Protein 5T88 (pdb70)

Secondary structure (DSSP, 8-state):
---TTGGGGSTT-HHHHHHHHHHHHHHHHHHHHHHHHHHHHHHHHHSS-EEEEEEEETTEEEEEEEETTEEEEEETTS-EEEEHHHHHHHHTS-EEEEEEEE-TTSSEEEEEEEETT-SS-EEEEEETTT--EEEEESS--EEEEEETTEEEEEEEESSSPPTT-PPSSEEEEEEEETTEEEEEE-TTPPTTEEEEEEE-TTS-EEEEEEEETTTEEEEEEEETT-GGG-EEEEEESS--EEEEEETTEEEEEE--TTSS-EEEEEETTEEEEEE---SS-EEEEEEETTEEEEEEEETTEEEEEEEETT--EEEEE--SS--EEEEEEE-SS-EEEEEEETTEEEEEEEESSSEEEEEEE---S--EEEEEEEE-TTS-EEEEEEEE-S---SEEEEE----TT--------GGGHHHHHTTEEEEEE--TTSSTT-HHHHHTTSGGGHHHHHHHHHHHHHHHHHTT-EEEEEEETHHHHHHHHHHHH-GGG-SEEEEES----TTTGGGSTTGGGGHHHH--TTSHHHHHHHHHH-GGG---TTS----EEEEEETT-SSS-THHHHHHHHHHHHTT--EEEEEE-S-S-SSS-HHHHHHHHHHHHHHHHHHT-/---TTGGGG-TT-HHHHHHHHHHHHHHHHHHHHHHHHHHHHHHHHHSS-EEEEEEEETTEEEEEEEETTEEEEEETTS-EEEEHHHHHHHHTS-EEEEEEEE-TTSSEEEEEEEETT-SS-EEEEEETTT--EEEEESS--EEEEE-SSEEEEEEEESSSPPTTSPPSSEEEEEEEETTEEEEEE-TTPPTTEEEEEEE-TTS-EEEEEEEETTTEEEEEEEETT-GGG-EEEEEESS--EEEEEETTEEEEEE-GGG-S-EEEEEETTEEEEEE---SS-EEEEEEETTEEEEEEEETTEEEEEEEETT--EEEEE--SS--EEEEEEE-SS-EEEEEEETTEEEEEEEESSSEEEEEEE---S--EEEEEEEE-TTS-EEEEEEEE-S---SEEEEE----TT--------TTHHHHHHTTEEEEEE--BTBSTT-HHHHHTTSGGGHHHHHHHHHHHHHHHHHTT-EEEEEEETHHHHHHHHHHHH-GGG-SEEEEES----TTTGGGSTTGGGGHHHH--TTSHHHHHHHHHH-GGG---TTS----EEEEEETT-SSS-THHHHHHHHHHHTTT--EEEEEE---S-GGG-HHHHHHHHHHHHHHHHHHT-

Foldseek 3Di:
DDDPLPVCLVCPPVVNVVVQVVQQVVLCVVQVVVLVVCLVLLLVLLFDWFWDFWEQAPVAIWTWIGHRQKIFIAGDVGDTLDIQVVVCVVVVFHKFWDDKYAANHQFKIKTKMDGRQDPFIKIFIAGRPVSDGPDIDTGDWAQWYDDDQWTKTKDADAPDADPLGEDDRAMWMWIAGPVGIDTLDDRPPHYQKDKHWDAALVRQKIWMWIAGQAFKIWIWMDGPVCSVGIGIQDIGGGHWAWAHQDPQKTWIWDLPDPFQIFIWIDHPNDIGTQGDHDQFHFDDWYDEAQKIWTWTQDLQFTKIWIGGVSNHTDDIGDDPAGWHKAWRYDHRFKTWIWIAAAFWSTWIWIGGPHIDTDDTDGHDAPKDKDKDWFAFPVRDTKIKIKIAHPAAPQAEEEEEQAADQAFDHGHYDSLCVVVRVVRYMYMYIGFALYCRGGPVSNVCCFQLNVVRRLRRVLRVLQVSVVVPHAYEYEYAASRLLSQLLNQLVCLVSHQEYERHLYAAALLCQCVRQNSVSCCRRHHHNVDVVRVVSCLVRRSLNRRDLVDAHHAYEYEYEPPDRHRRCSNSVSNVVVCVVSVHNYGYHYHYRHHDDSSRPSSVSSVSSSVSSRSVVRSD/DDDPQPVLLPVPPVVNVVVQVVQQVVLCVVQVVVLVVCLVLLLVLLAPWFWDFWAAAPVAIWTWTRHRQWIFIAGDVGDTQDIQVVVCVVVVFFKFWDDKYAANHRQKIKTWMDGQQDPFIKIFIAGSPPRDGPDIDTRDWAQWADDDFWTKTKDADAPDADPLGEDDRDMWMWIQGPVGMDTLDDRPPHYQKDKHWDAAQVRQKIWMWIAGFQFKIWIWMDGNPCSVGIGTQDIARGHKDWAHQDPQWTWIWDCGPLALIFIWIGHPNDIDTQGDGDQHHFDDWYDEAQWIWTWGQDLQFTKIWIAGSSNHTDDIHDDPAGWHKDWNYDHRAWTWMWIAAAFWSIWIWIPGPHIDTDDTDGHDAAKDKDKDWFAFPVGDTKIKIKMAGPAAPQAEEEEEQAADQAFDHGHYDSLCVVVRVVRYMYMYIGFQRHQGGTVVSNVCCFQLNVVSRLRRRLRVLQVSVVVPHAYEYEYAESGLLSQLLNQLVCLVSHLEYERHLYDAALLCLCVAQNSVSCCRGHHDNVDPVSVVRCLVRRSLNRRDLVDAHHQYEYEYESPDRNRSCSNSVSSQVVCVVSPHNYGYHYHDDGHDVSRRSSSVSSVSSSVSSRSVVSSD

CATH classification: 3.40.50.1820

B-factor: mean 34.3, std 12.74, range [10.72, 105.4]

Sequence (1232 aa):
MEDPYIWMENLEDERVLKIIEEENKRFREFIGELSDKLFPEVWEQFSQPTIGMARITKKGIIASYSEKDRVVIKWFNGDVIVDSKELEREVGDEVLLQGFTTDEEGEKLAYSFSIGGADEGITRIIDLKTGEVIEEIKPSIWNITFLKDGYYFTRFYRKEKTPDGVNPPAARMFWKDREGERMVFGEGLTSGYFMSIRKSSDGKFAIVTLTYGWNQGEVYIGPIDNPQEWKKVYSASVPVEAIDVVNGKLYILTKEGKGLGKIIAIKNGKIDEVIPEGEFPLEWAVIVRDKILAGRLVHASYKLEVYTLNGEKIKEITFDVPGSLYPLDKDEERVLLRYTSFTIPYRLYEFKDDLRLIEERKVEGEFRVEEDFATSKDGTKVHYFIVKGERDEKRAWVFGYGGFNIALTPMFFPQVIPFLKRGGTFIMANLRGGSEYGEEWHRAGMRENKQNVFDDFIAVLEKLKKEGYKVAAWGRSNGGLLVSATLTQRPDVMDSALIGYPVIDMLRFHKLYIGSVWIPEYGNPEDPKDREFLLKYSPYHNVDPKKKYPPTLIYTGLHDDRVHPAHALKFFMKLKEIGAPVYLRVETKSGHMGASPETRARELTDLLAFVLKTLSMEDPYIWMENLEDERVLKIIEEENKRFREFIGELSDKLFPEVWEQFSQPTIGMARITKKGIIASYSEKDRVVIKWFNGDVIVDSKELEREVGDEVLLQGFTTDEEGEKLAYSFSIGGADEGITRIIDLKTGEVIEEIKPSIWNITFLKDGYYFTRFYRKEKTPDGVNPPAARMFWKDREGERMVFGEGLTSGYFMSIRKSSDGKFAIVTLTYGWNQGEVYIGPIDNPQEWKKVYSASVPVEAIDVVNGKLYILTKEGKGLGKIIAIKNGKIDEVIPEGEFPLEWAVIVRDKILAGRLVHASYKLEVYTLNGEKIKEITFDVPGSLYPLDKDEERVLLRYTSFTIPYRLYEFKDDLRLIEERKVEGEFRVEEDFATSKDGTKVHYFIVKGERDEKRAWVFGYGGFNIALTPMFFPQVIPFLKRGGTFIMANLRGGSEYGEEWHRAGMRENKQNVFDDFIAVLEKLKKEGYKVAAWGRSNGGLLVSATLTQRPDVMDSALIGYPVIDMLRFHKLYIGSVWIPEYGNPEDPKDREFLLKYSPYHNVDPKKKYPPTLIYTGLHDDRVHPAHALKFFMKLKEIGAPVYLRVETKSGHMGASPETRARELTDLLAFVLKTLS

InterPro domains:
  IPR001375 Peptidase S9, prolyl oligopeptidase, catalytic domain [PF00326] (415-615)
  IPR002470 Peptidase S9A, prolyl oligopeptidase [PR00862] (395-413)
  IPR002470 Peptidase S9A, prolyl oligopeptidase [PR00862] (421-445)
  IPR002470 Peptidase S9A, prolyl oligopeptidase [PR00862] (449-468)
  IPR002470 Peptidase S9A, prolyl oligopeptidase [PR00862] (475-495)
  IPR002470 Peptidase S9A, prolyl oligopeptidase [PR00862] (530-545)
  IPR002470 Peptidase S9A, prolyl oligopeptidase [PR00862] (549-571)
  IPR004106 Peptidase S9, N-terminal domain superfamily [SSF50993] (2-360)
  IPR023302 Peptidase S9A, N-terminal domain [PF02897] (2-351)
  IPR029058 Alpha/Beta hydrolase fold [G3DSA:3.40.50.1820] (2-611)
  IPR029058 Alpha/Beta hydrolase fold [SSF53474] (368-615)
  IPR051167 Prolyl oligopeptidase and macrocyclase [PTHR42881] (2-615)

Nearest PDB structures (foldseek):
  5t88-assembly1_A  TM=1.002E+00  e=0.000E+00  Pyrococcus furiosus
  6can-assembly1_A  TM=9.946E-01  e=0.000E+00  Pyrococcus furiosus
  2bkl-assembly2_B  TM=8.912E-01  e=4.336E-53  Myxococcus xanthus
  1yr2-assembly1_A  TM=7.236E-01  e=1.584E-50  Novosphingobium capsulatum
  4hvt-assembly1_A  TM=8.498E-01  e=8.051E-44  Rickettsia typhi str. Wilmington

Structure (mmCIF, N/CA/C/O backbone):
data_5T88
#
_entry.id   5T88
#
_cell.length_a   55.535
_cell.length_b   176.757
_cell.length_c   57.901
_cell.angle_alpha   90.00
_cell.angle_beta   106.03
_cell.angle_gamma   90.00
#
_symmetry.space_group_name_H-M   'P 1 21 1'
#
loop_
_entity.id
_entity.type
_entity.pdbx_description
1 polymer 'Prolyl endopeptidase'
2 non-polymer 'CHLORIDE ION'
3 non-polymer 2-AMINO-2-HYDROXYMETHYL-PROPANE-1,3-DIOL
4 non-polymer PROLINE
5 water water
#
loop_
_atom_site.group_PDB
_atom_site.id
_atom_site.type_symbol
_atom_site.label_atom_id
_atom_site.label_alt_id
_atom_site.label_comp_id
_atom_site.label_asym_id
_atom_site.label_entity_id
_atom_site.label_seq_id
_atom_site.pdbx_PDB_ins_code
_atom_site.Cartn_x
_atom_site.Cartn_y
_atom_site.Cartn_z
_atom_site.occupancy
_atom_site.B_iso_or_equiv
_atom_site.auth_seq_id
_atom_site.auth_comp_id
_atom_site.auth_asym_id
_atom_site.auth_atom_id
_atom_site.pdbx_PDB_model_num
ATOM 1 N N . MET A 1 1 ? 169.018 11.838 120.102 1.00 47.97 1 MET A N 1
ATOM 2 C CA . MET A 1 1 ? 169.258 11.783 121.575 1.00 45.76 1 MET A CA 1
ATOM 3 C C . MET A 1 1 ? 170.569 11.124 121.881 1.00 45.25 1 MET A C 1
ATOM 4 O O . MET A 1 1 ? 170.760 9.952 121.571 1.00 52.67 1 MET A O 1
ATOM 20 N N . GLU A 1 2 ? 171.462 11.873 122.513 1.00 40.66 2 GLU A N 1
ATOM 21 C CA . GLU A 1 2 ? 172.793 11.377 122.759 1.00 37.93 2 GLU A CA 1
ATOM 22 C C . GLU A 1 2 ? 172.762 10.202 123.702 1.00 36.12 2 GLU A C 1
ATOM 23 O O . GLU A 1 2 ? 171.948 10.141 124.620 1.00 29.55 2 GLU A O 1
ATOM 35 N N . ASP A 1 3 ? 173.717 9.308 123.475 1.00 41.45 3 ASP A N 1
ATOM 36 C CA . ASP A 1 3 ? 173.846 8.050 124.190 1.00 28.58 3 ASP A CA 1
ATOM 37 C C . ASP A 1 3 ? 175.332 7.843 124.422 1.00 27.31 3 ASP A C 1
ATOM 38 O O . ASP A 1 3 ? 176.079 7.669 123.464 1.00 27.75 3 ASP A O 1
ATOM 47 N N . PRO A 1 4 ? 175.766 7.835 125.695 1.00 33.20 4 PRO A N 1
ATOM 48 C CA . PRO A 1 4 ? 177.199 7.790 125.967 1.00 36.37 4 PRO A CA 1
ATOM 49 C C . PRO A 1 4 ? 177.803 6.433 125.616 1.00 31.00 4 PRO A C 1
ATOM 50 O O . PRO A 1 4 ? 179.008 6.330 125.507 1.00 32.44 4 PRO A O 1
ATOM 61 N N . TYR A 1 5 ? 176.970 5.409 125.439 1.00 26.60 5 TYR A N 1
ATOM 62 C CA . TYR A 1 5 ? 177.487 4.070 125.183 1.00 25.58 5 TYR A CA 1
ATOM 63 C C . TYR A 1 5 ? 177.022 3.548 123.826 1.00 28.40 5 TYR A C 1
ATOM 64 O O . TYR A 1 5 ? 176.958 2.332 123.572 1.00 26.38 5 TYR A O 1
ATOM 82 N N . ILE A 1 6 ? 176.723 4.485 122.937 1.00 27.46 6 ILE A N 1
ATOM 83 C CA . ILE A 1 6 ? 176.254 4.113 121.617 1.00 32.31 6 ILE A CA 1
ATOM 84 C C . ILE A 1 6 ? 177.296 3.275 120.902 1.00 30.86 6 ILE A C 1
ATOM 85 O O . ILE A 1 6 ? 176.961 2.321 120.213 1.00 27.94 6 ILE A O 1
ATOM 101 N N . TRP A 1 7 ? 178.562 3.558 121.172 1.00 30.70 7 TRP A N 1
ATOM 102 C CA . TRP A 1 7 ? 179.653 2.835 120.532 1.00 29.92 7 TRP A CA 1
ATOM 103 C C . TRP A 1 7 ? 179.628 1.345 120.865 1.00 31.98 7 TRP A C 1
ATOM 104 O O . TRP A 1 7 ? 180.268 0.542 120.197 1.00 27.69 7 TRP A O 1
ATOM 125 N N . MET A 1 8 ? 178.900 0.965 121.906 1.00 27.05 8 MET A N 1
ATOM 126 C CA . MET A 1 8 ? 178.807 -0.437 122.266 1.00 25.35 8 MET A CA 1
ATOM 127 C C . MET A 1 8 ? 177.871 -1.207 121.333 1.00 19.72 8 MET A C 1
ATOM 128 O O . MET A 1 8 ? 177.833 -2.452 121.369 1.00 19.86 8 MET A O 1
ATOM 142 N N . GLU A 1 9 ? 177.113 -0.485 120.505 1.00 25.30 9 GLU A N 1
ATOM 143 C CA . GLU A 1 9 ? 176.237 -1.146 119.510 1.00 27.68 9 GLU A CA 1
ATOM 144 C C . GLU A 1 9 ? 177.060 -1.699 118.326 1.00 33.81 9 GLU A C 1
ATOM 145 O O . GLU A 1 9 ? 176.586 -2.521 117.531 1.00 24.55 9 GLU A O 1
ATOM 157 N N . ASN A 1 10 ? 178.294 -1.222 118.205 1.00 25.36 10 ASN A N 1
ATOM 158 C CA . ASN A 1 10 ? 179.266 -1.814 117.298 1.00 29.51 10 ASN A CA 1
ATOM 159 C C . ASN A 1 10 ? 180.089 -2.887 118.014 1.00 23.85 10 ASN A C 1
ATOM 160 O O . ASN A 1 10 ? 181.028 -2.582 118.760 1.00 25.73 10 ASN A O 1
ATOM 171 N N . LEU A 1 11 ? 179.755 -4.151 117.800 1.00 24.83 11 LEU A N 1
ATOM 172 C CA . LEU A 1 11 ? 180.377 -5.194 118.600 1.00 27.28 11 LEU A CA 1
ATOM 173 C C . LEU A 1 11 ? 181.835 -5.468 118.214 1.00 36.55 11 LEU A C 1
ATOM 174 O O . LEU A 1 11 ? 182.536 -6.219 118.903 1.00 31.46 11 LEU A O 1
ATOM 190 N N . GLU A 1 12 ? 182.286 -4.790 117.163 1.00 35.46 12 GLU A N 1
ATOM 191 C CA . GLU A 1 12 ? 183.658 -4.867 116.673 1.00 34.02 12 GLU A CA 1
ATOM 192 C C . GLU A 1 12 ? 184.531 -3.721 117.162 1.00 35.90 12 GLU A C 1
ATOM 193 O O . GLU A 1 12 ? 185.725 -3.658 116.864 1.00 34.34 12 GLU A O 1
ATOM 205 N N . ASP A 1 13 ? 183.933 -2.794 117.899 1.00 34.11 13 ASP A N 1
ATOM 206 C CA . ASP A 1 13 ? 184.709 -1.765 118.584 1.00 32.91 13 ASP A CA 1
ATOM 207 C C . ASP A 1 13 ? 185.687 -2.424 119.560 1.00 32.58 13 ASP A C 1
ATOM 208 O O . ASP A 1 13 ? 185.312 -3.329 120.319 1.00 30.00 13 ASP A O 1
ATOM 217 N N . GLU A 1 14 ? 186.956 -2.012 119.533 1.00 34.95 14 GLU A N 1
ATOM 218 C CA . GLU A 1 14 ? 187.953 -2.636 120.419 1.00 38.67 14 GLU A CA 1
ATOM 219 C C . GLU A 1 14 ? 187.668 -2.430 121.887 1.00 37.38 14 GLU A C 1
ATOM 220 O O . GLU A 1 14 ? 188.016 -3.289 122.710 1.00 36.51 14 GLU A O 1
ATOM 232 N N . ARG A 1 15 ? 187.018 -1.313 122.217 1.00 30.87 15 ARG A N 1
ATOM 233 C CA . ARG A 1 15 ? 186.573 -1.036 123.578 1.00 33.24 15 ARG A CA 1
ATOM 234 C C . ARG A 1 15 ? 185.585 -2.086 124.089 1.00 32.32 15 ARG A C 1
ATOM 235 O O . ARG A 1 15 ? 185.673 -2.511 125.230 1.00 29.22 15 ARG A O 1
ATOM 256 N N . VAL A 1 16 ? 184.648 -2.485 123.230 1.00 24.87 16 VAL A N 1
ATOM 257 C CA . VAL A 1 16 ? 183.639 -3.502 123.549 1.00 28.17 16 VAL A CA 1
ATOM 258 C C . VAL A 1 16 ? 184.316 -4.847 123.801 1.00 24.61 16 VAL A C 1
ATOM 259 O O . VAL A 1 16 ? 184.033 -5.521 124.786 1.00 25.49 16 VAL A O 1
ATOM 272 N N . LEU A 1 17 ? 185.222 -5.228 122.906 1.00 25.59 17 LEU A N 1
ATOM 273 C CA . LEU A 1 17 ? 185.906 -6.520 123.009 1.00 26.55 17 LEU A CA 1
ATOM 274 C C . LEU A 1 17 ? 186.777 -6.606 124.257 1.00 28.07 17 LEU A C 1
ATOM 275 O O . LEU A 1 17 ? 186.874 -7.664 124.910 1.00 28.07 17 LEU A O 1
ATOM 291 N N . LYS A 1 18 ? 187.366 -5.478 124.628 1.00 30.49 18 LYS A N 1
ATOM 292 C CA . LYS A 1 18 ? 188.198 -5.412 125.811 1.00 24.93 18 LYS A CA 1
ATOM 293 C C . LYS A 1 18 ? 187.356 -5.705 127.055 1.00 29.49 18 LYS A C 1
ATOM 294 O O . LYS A 1 18 ? 187.709 -6.556 127.868 1.00 31.50 18 LYS A O 1
ATOM 313 N N . ILE A 1 19 ? 186.205 -5.044 127.146 1.00 27.62 19 ILE A N 1
ATOM 314 C CA . ILE A 1 19 ? 185.246 -5.259 128.229 1.00 28.10 19 ILE A CA 1
ATOM 315 C C . ILE A 1 19 ? 184.744 -6.697 128.288 1.00 22.51 19 ILE A C 1
ATOM 316 O O . ILE A 1 19 ? 184.723 -7.300 129.352 1.00 27.99 19 ILE A O 1
ATOM 332 N N . ILE A 1 20 ? 184.342 -7.256 127.146 1.00 25.67 20 ILE A N 1
ATOM 333 C CA . ILE A 1 20 ? 183.856 -8.633 127.128 1.00 25.71 20 ILE A CA 1
ATOM 334 C C . ILE A 1 20 ? 184.930 -9.573 127.663 1.00 28.39 20 ILE A C 1
ATOM 335 O O . ILE A 1 20 ? 184.675 -10.420 128.532 1.00 23.53 20 ILE A O 1
ATOM 351 N N . GLU A 1 21 ? 186.146 -9.373 127.178 1.00 31.63 21 GLU A N 1
ATOM 352 C CA . GLU A 1 21 ? 187.292 -10.211 127.567 1.00 33.83 21 GLU A CA 1
ATOM 353 C C . GLU A 1 21 ? 187.586 -10.111 129.047 1.00 33.61 21 GLU A C 1
ATOM 354 O O . GLU A 1 21 ? 187.758 -11.137 129.731 1.00 28.76 21 GLU A O 1
ATOM 366 N N . GLU A 1 22 ? 187.614 -8.876 129.547 1.00 25.49 22 GLU A N 1
ATOM 367 C CA . GLU A 1 22 ? 187.882 -8.611 130.954 1.00 33.38 22 GLU A CA 1
ATOM 368 C C . GLU A 1 22 ? 186.838 -9.279 131.838 1.00 29.87 22 GLU A C 1
ATOM 369 O O . GLU A 1 22 ? 187.161 -9.990 132.802 1.00 24.66 22 GLU A O 1
ATOM 381 N N . GLU A 1 23 ? 185.569 -9.079 131.496 1.00 23.82 23 GLU A N 1
ATOM 382 C CA . GLU A 1 23 ? 184.501 -9.511 132.400 1.00 28.79 23 GLU A CA 1
ATOM 383 C C . GLU A 1 23 ? 184.2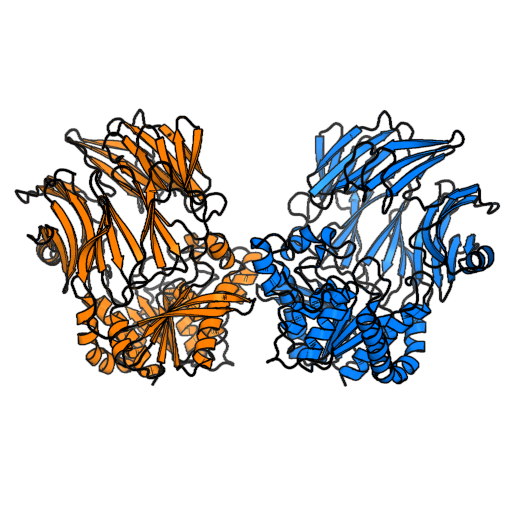52 -10.999 132.365 1.00 22.42 23 GLU A C 1
ATOM 384 O O . GLU A 1 23 ? 183.931 -11.585 133.419 1.00 25.39 23 GLU A O 1
ATOM 396 N N . ASN A 1 24 ? 184.399 -11.624 131.194 1.00 26.89 24 ASN A N 1
ATOM 397 C CA . ASN A 1 24 ? 184.320 -13.074 131.129 1.00 21.77 24 ASN A CA 1
ATOM 398 C C . ASN A 1 24 ? 185.365 -13.711 132.049 1.00 32.25 24 ASN A C 1
ATOM 399 O O . ASN A 1 24 ? 185.088 -14.720 132.713 1.00 21.93 24 ASN A O 1
ATOM 410 N N . LYS A 1 25 ? 186.566 -13.120 132.068 1.00 28.57 25 LYS A N 1
ATOM 411 C CA . LYS A 1 25 ? 187.636 -13.578 132.967 1.00 32.13 25 LYS A CA 1
ATOM 412 C C . LYS A 1 25 ? 187.254 -13.466 134.410 1.00 32.00 25 LYS A C 1
ATOM 413 O O . LYS A 1 25 ? 187.343 -14.436 135.168 1.00 29.68 25 LYS A O 1
ATOM 432 N N . ARG A 1 26 ? 186.791 -12.281 134.791 1.00 23.68 26 ARG A N 1
ATOM 433 C CA . ARG A 1 26 ? 186.404 -12.032 136.165 1.00 24.49 26 ARG A CA 1
ATOM 434 C C . ARG A 1 26 ? 185.276 -12.951 136.581 1.00 28.83 26 ARG A C 1
ATOM 435 O O . ARG A 1 26 ? 185.274 -13.487 137.693 1.00 32.02 26 ARG A O 1
ATOM 456 N N . PHE A 1 27 ? 184.336 -13.190 135.674 1.00 25.38 27 PHE A N 1
ATOM 457 C CA . PHE A 1 27 ? 183.226 -14.063 136.002 1.00 26.55 27 PHE A CA 1
ATOM 458 C C . PHE A 1 27 ? 183.724 -15.500 136.155 1.00 23.59 27 PHE A C 1
ATOM 459 O O . PHE A 1 27 ? 183.282 -16.216 137.040 1.00 33.50 27 PHE A O 1
ATOM 476 N N . ARG A 1 28 ? 184.621 -15.934 135.284 1.00 26.64 28 ARG A N 1
ATOM 477 C CA . ARG A 1 28 ? 185.133 -17.303 135.365 1.00 29.51 28 ARG A CA 1
ATOM 478 C C . ARG A 1 28 ? 185.920 -17.548 136.641 1.00 32.40 28 ARG A C 1
ATOM 479 O O . ARG A 1 28 ? 185.899 -18.638 137.184 1.00 33.71 28 ARG A O 1
ATOM 500 N N . GLU A 1 29 ? 186.667 -16.552 137.087 1.00 33.21 29 GLU A N 1
ATOM 501 C CA . GLU A 1 29 ? 187.430 -16.709 138.312 1.00 33.45 29 GLU A CA 1
ATOM 502 C C . GLU A 1 29 ? 186.454 -16.763 139.468 1.00 33.73 29 GLU A C 1
ATOM 503 O O . GLU A 1 29 ? 186.694 -17.439 140.461 1.00 34.19 29 GLU A O 1
ATOM 515 N N . PHE A 1 30 ? 185.334 -16.055 139.320 1.00 38.85 30 PHE A N 1
ATOM 516 C CA . PHE A 1 30 ? 184.308 -15.962 140.363 1.00 30.56 30 PHE A CA 1
ATOM 517 C C . PHE A 1 30 ? 183.480 -17.240 140.578 1.00 32.61 30 PHE A C 1
ATOM 518 O O . PHE A 1 30 ? 183.146 -17.558 141.730 1.00 25.99 30 PHE A O 1
ATOM 535 N N . ILE A 1 31 ? 183.085 -17.942 139.509 1.00 25.89 31 ILE A N 1
ATOM 536 C CA . ILE A 1 31 ? 182.269 -19.158 139.707 1.00 34.87 31 ILE A CA 1
ATOM 537 C C . ILE A 1 31 ? 182.906 -20.405 139.123 1.00 26.14 31 ILE A C 1
ATOM 538 O O . ILE A 1 31 ? 182.328 -21.480 139.258 1.00 27.98 31 ILE A O 1
ATOM 554 N N . GLY A 1 32 ? 184.093 -20.265 138.529 1.00 24.41 32 GLY A N 1
ATOM 555 C CA . GLY A 1 32 ? 184.713 -21.332 137.757 1.00 24.34 32 GLY A CA 1
ATOM 556 C C . GLY A 1 32 ? 184.876 -22.646 138.514 1.00 26.38 32 GLY A C 1
ATOM 557 O O . GLY A 1 32 ? 184.596 -23.717 137.966 1.00 27.70 32 GLY A O 1
ATOM 561 N N . GLU A 1 33 ? 185.372 -22.591 139.749 1.00 28.15 33 GLU A N 1
ATOM 562 C CA . GLU A 1 33 ? 185.573 -23.819 140.519 1.00 33.39 33 GLU A CA 1
ATOM 563 C C . GLU A 1 33 ? 184.216 -24.462 140.806 1.00 30.52 33 GLU A C 1
ATOM 564 O O . GLU A 1 33 ? 184.026 -25.662 140.608 1.00 35.42 33 GLU A O 1
ATOM 576 N N . LEU A 1 34 ? 183.265 -23.664 141.281 1.00 26.54 34 LEU A N 1
ATOM 577 C CA . LEU A 1 34 ? 181.959 -24.187 141.649 1.00 23.49 34 LEU A CA 1
ATOM 578 C C . LEU A 1 34 ? 181.235 -24.757 140.423 1.00 27.14 34 LEU A C 1
ATOM 579 O O . LEU A 1 34 ? 180.581 -25.810 140.492 1.00 24.05 34 LEU A O 1
ATOM 595 N N . SER A 1 35 ? 181.334 -24.035 139.314 1.00 26.72 35 SER A N 1
ATOM 596 C CA . SER A 1 35 ? 180.697 -24.453 138.069 1.00 25.76 35 SER A CA 1
ATOM 597 C C . SER A 1 35 ? 181.300 -25.774 137.582 1.00 28.08 35 SER A C 1
ATOM 598 O O . SER A 1 35 ? 180.585 -26.670 137.145 1.00 29.93 35 SER A O 1
ATOM 606 N N . ASP A 1 36 ? 182.625 -25.892 137.628 1.00 22.90 36 ASP A N 1
ATOM 607 C CA . ASP A 1 36 ? 183.253 -27.154 137.261 1.00 31.56 36 ASP A CA 1
ATOM 608 C C . ASP A 1 36 ? 182.784 -28.312 138.181 1.00 28.81 36 ASP A C 1
ATOM 609 O O . ASP A 1 36 ? 182.631 -29.444 137.707 1.00 35.95 36 ASP A O 1
ATOM 618 N N . LYS A 1 37 ? 182.529 -28.053 139.468 1.00 30.06 37 LYS A N 1
ATOM 619 C CA . LYS A 1 37 ? 182.060 -29.128 140.356 1.00 28.38 37 LYS A CA 1
ATOM 620 C C . LYS A 1 37 ? 180.611 -29.515 140.142 1.00 25.35 37 LYS A C 1
ATOM 621 O O . LYS A 1 37 ? 180.240 -30.650 140.367 1.00 27.44 37 LYS A O 1
ATOM 640 N N . LEU A 1 38 ? 179.777 -28.557 139.771 1.00 26.04 38 LEU A N 1
ATOM 641 C CA . LEU A 1 38 ? 178.356 -28.825 139.539 1.00 27.41 38 LEU A CA 1
ATOM 642 C C . LEU A 1 38 ? 178.079 -29.279 138.121 1.00 22.75 38 LEU A C 1
ATOM 643 O O . LEU A 1 38 ? 176.983 -29.782 137.831 1.00 26.43 38 LEU A O 1
ATOM 659 N N . PHE A 1 39 ? 179.033 -29.098 137.212 1.00 24.20 39 PHE A N 1
ATOM 660 C CA . PHE A 1 39 ? 178.701 -29.345 135.814 1.00 24.17 39 PHE A CA 1
ATOM 661 C C . PHE A 1 39 ? 178.166 -30.773 135.548 1.00 29.33 39 PHE A C 1
ATOM 662 O O . PHE A 1 39 ? 177.223 -30.948 134.772 1.00 28.56 39 PHE A O 1
ATOM 679 N N . PRO A 1 40 ? 178.755 -31.796 136.186 1.00 33.64 40 PRO A N 1
ATOM 680 C CA . PRO A 1 40 ? 178.264 -33.162 135.939 1.00 25.95 40 PRO A CA 1
ATOM 681 C C . PRO A 1 40 ? 176.808 -33.399 136.337 1.00 30.45 40 PRO A C 1
ATOM 682 O O . PRO A 1 40 ? 176.081 -34.122 135.645 1.00 28.89 40 PRO A O 1
ATOM 693 N N . GLU A 1 41 ? 176.398 -32.838 137.467 1.00 27.84 41 GLU A N 1
ATOM 694 C CA . GLU A 1 41 ? 175.009 -32.906 137.897 1.00 26.70 41 GLU A CA 1
ATOM 695 C C . GLU A 1 41 ? 174.086 -32.180 136.928 1.00 29.30 41 GLU A C 1
ATOM 696 O O . GLU A 1 41 ? 172.983 -32.642 136.650 1.00 26.43 41 GLU A O 1
ATOM 708 N N . VAL A 1 42 ? 174.526 -31.023 136.434 1.00 22.26 42 VAL A N 1
ATOM 709 C CA . VAL A 1 42 ? 173.718 -30.320 135.460 1.00 27.88 42 VAL A CA 1
ATOM 710 C C . VAL A 1 42 ? 173.701 -31.105 134.157 1.00 32.04 42 VAL A C 1
ATOM 711 O O . VAL A 1 42 ? 172.634 -31.333 133.575 1.00 30.48 42 VAL A O 1
ATOM 724 N N . TRP A 1 43 ? 174.875 -31.553 133.719 1.00 29.12 43 TRP A N 1
ATOM 725 C CA . TRP A 1 43 ? 175.000 -32.249 132.435 1.00 33.86 43 TRP A CA 1
ATOM 726 C C . TRP A 1 43 ? 174.133 -33.496 132.418 1.00 32.70 43 TRP A C 1
ATOM 727 O O . TRP A 1 43 ? 173.476 -33.804 131.415 1.00 32.64 43 TRP A O 1
ATOM 748 N N . GLU A 1 44 ? 174.107 -34.196 133.547 1.00 28.27 44 GLU A N 1
ATOM 749 C CA . GLU A 1 44 ? 173.237 -35.364 133.701 1.00 31.66 44 GLU A CA 1
ATOM 750 C C . GLU A 1 44 ? 171.766 -35.064 133.353 1.00 39.50 44 GLU A C 1
ATOM 751 O O . GLU A 1 44 ? 171.103 -35.847 132.678 1.00 36.74 44 GLU A O 1
ATOM 763 N N . GLN A 1 45 ? 171.245 -33.954 133.860 1.00 29.99 45 GLN A N 1
ATOM 764 C CA . GLN A 1 45 ? 169.839 -33.590 133.637 1.00 29.24 45 GLN A CA 1
ATOM 765 C C . GLN A 1 45 ? 169.614 -33.011 132.254 1.00 36.20 45 GLN A C 1
ATOM 766 O O . GLN A 1 45 ? 168.580 -33.225 131.622 1.00 24.90 45 GLN A O 1
ATOM 780 N N . PHE A 1 46 ? 170.591 -32.246 131.799 1.00 30.24 46 PHE A N 1
ATOM 781 C CA . PHE A 1 46 ? 170.473 -31.562 130.536 1.00 27.95 46 PHE A CA 1
ATOM 782 C C . PHE A 1 46 ? 170.458 -32.565 129.391 1.00 38.09 46 PHE A C 1
ATOM 783 O O . PHE A 1 46 ? 169.653 -32.458 128.466 1.00 34.22 46 PHE A O 1
ATOM 800 N N . SER A 1 47 ? 171.318 -33.572 129.488 1.00 25.31 47 SER A N 1
ATOM 801 C CA . SER A 1 47 ? 171.629 -34.433 128.339 1.00 35.14 47 SER A CA 1
ATOM 802 C C . SER A 1 47 ? 170.796 -35.704 128.205 1.00 28.30 47 SER A C 1
ATOM 803 O O . SER A 1 47 ? 170.984 -36.471 127.268 1.00 28.47 47 SER A O 1
ATOM 811 N N . GLN A 1 48 ? 169.876 -35.936 129.127 1.00 34.45 48 GLN A N 1
ATOM 812 C CA . GLN A 1 48 ? 169.107 -37.173 129.096 1.00 39.54 48 GLN A CA 1
ATOM 813 C C . GLN A 1 48 ? 168.166 -37.156 127.885 1.00 34.36 48 GLN A C 1
ATOM 814 O O . GLN A 1 48 ? 167.862 -36.070 127.367 1.00 37.93 48 GLN A O 1
ATOM 828 N N . PRO A 1 49 ? 167.672 -38.340 127.468 1.00 36.55 49 PRO A N 1
ATOM 829 C CA . PRO A 1 49 ? 166.783 -38.438 126.306 1.00 38.90 49 PRO A CA 1
ATOM 830 C C . PRO A 1 49 ? 165.588 -37.508 126.439 1.00 39.75 49 PRO A C 1
ATOM 831 O O . PRO A 1 49 ? 164.902 -37.571 127.450 1.00 34.20 49 PRO A O 1
ATOM 842 N N . THR A 1 50 ? 165.375 -36.646 125.440 1.00 32.91 50 THR A N 1
ATOM 843 C CA . THR A 1 50 ? 164.230 -35.743 125.422 1.00 39.70 50 THR A CA 1
ATOM 844 C C . THR A 1 50 ? 163.605 -35.707 124.016 1.00 28.22 50 THR A C 1
ATOM 845 O O . THR A 1 50 ? 164.281 -35.446 123.034 1.00 28.67 50 THR A O 1
ATOM 856 N N . ILE A 1 51 ? 162.319 -35.994 123.939 1.00 31.35 51 ILE A N 1
ATOM 857 C CA . ILE A 1 51 ? 161.621 -36.014 122.660 1.00 31.16 51 ILE A CA 1
ATOM 858 C C . ILE A 1 51 ? 161.479 -34.591 122.135 1.00 36.22 51 ILE A C 1
ATOM 859 O O . ILE A 1 51 ? 161.376 -33.648 122.921 1.00 29.98 51 ILE A O 1
ATOM 875 N N . GLY A 1 52 ? 161.483 -34.410 120.814 1.00 31.09 52 GLY A N 1
ATOM 876 C CA . GLY A 1 52 ? 161.178 -33.099 120.272 1.00 33.27 52 GLY A CA 1
ATOM 877 C C . GLY A 1 52 ? 159.837 -33.136 119.578 1.00 39.45 52 GLY A C 1
ATOM 878 O O . GLY A 1 52 ? 158.794 -32.908 120.185 1.00 37.53 52 GLY A O 1
ATOM 882 N N . MET A 1 53 ? 159.877 -33.427 118.286 1.00 33.70 53 MET A N 1
ATOM 883 C CA . MET A 1 53 ? 158.669 -33.556 117.488 1.00 27.73 53 MET A CA 1
ATOM 884 C C . MET A 1 53 ? 158.318 -35.000 117.283 1.00 20.90 53 MET A C 1
ATOM 885 O O . MET A 1 53 ? 159.184 -35.872 117.390 1.00 20.26 53 MET A O 1
ATOM 899 N N . ALA A 1 54 ? 157.061 -35.257 116.952 1.00 28.12 54 ALA A N 1
ATOM 900 C CA . ALA A 1 54 ? 156.630 -36.602 116.570 1.00 34.32 54 ALA A CA 1
ATOM 901 C C . ALA A 1 54 ? 155.627 -36.520 115.436 1.00 26.94 54 ALA A C 1
ATOM 902 O O . ALA A 1 54 ? 154.898 -35.542 115.297 1.00 26.22 54 ALA A O 1
ATOM 909 N N . ARG A 1 55 ? 155.586 -37.569 114.632 1.00 20.85 55 ARG A N 1
ATOM 910 C CA . ARG A 1 55 ? 154.688 -37.598 113.482 1.00 27.01 55 ARG A CA 1
ATOM 911 C C . ARG A 1 55 ? 154.018 -38.957 113.390 1.00 30.32 55 ARG A C 1
ATOM 912 O O . ARG A 1 55 ? 154.593 -39.963 113.808 1.00 29.70 55 ARG A O 1
ATOM 933 N N . ILE A 1 56 ? 152.752 -38.953 112.980 1.00 22.35 56 ILE A N 1
ATOM 934 C CA . ILE A 1 56 ? 152.012 -40.185 112.725 1.00 33.64 56 ILE A CA 1
ATOM 935 C C . ILE A 1 56 ? 152.058 -40.521 111.254 1.00 31.23 56 ILE A C 1
ATOM 936 O O . ILE A 1 56 ? 151.771 -39.664 110.425 1.00 38.21 56 ILE A O 1
ATOM 952 N N . THR A 1 57 ? 152.412 -41.763 110.940 1.00 27.80 57 THR A N 1
ATOM 953 C CA . THR A 1 57 ? 152.290 -42.298 109.578 1.00 38.09 57 THR A CA 1
ATOM 954 C C . THR A 1 57 ? 151.505 -43.637 109.576 1.00 39.28 57 THR A C 1
ATOM 955 O O . THR A 1 57 ? 151.157 -44.155 110.625 1.00 28.38 57 THR A O 1
ATOM 966 N N . LYS A 1 58 ? 151.157 -44.143 108.394 1.00 34.97 58 LYS A N 1
ATOM 967 C CA . LYS A 1 58 ? 150.490 -45.439 108.292 1.00 46.12 58 LYS A CA 1
ATOM 968 C C . LYS A 1 58 ? 151.410 -46.557 108.785 1.00 38.23 58 LYS A C 1
ATOM 969 O O . LYS A 1 58 ? 150.929 -47.559 109.304 1.00 40.90 58 LYS A O 1
ATOM 988 N N . LYS A 1 59 ? 152.723 -46.330 108.725 1.00 41.61 59 LYS A N 1
ATOM 989 C CA . LYS A 1 59 ? 153.723 -47.327 109.136 1.00 37.90 59 LYS A CA 1
ATOM 990 C C . LYS A 1 59 ? 154.109 -47.201 110.592 1.00 41.02 59 LYS A C 1
ATOM 991 O O . LYS A 1 59 ? 154.837 -48.047 111.113 1.00 43.87 59 LYS A O 1
ATOM 1010 N N . GLY A 1 60 ? 153.619 -46.158 111.256 1.00 34.98 60 GLY A N 1
ATOM 1011 C CA . GLY A 1 60 ? 153.937 -45.945 112.647 1.00 28.87 60 GLY A CA 1
ATOM 1012 C C . GLY A 1 60 ? 154.370 -44.524 112.962 1.00 24.63 60 GLY A C 1
ATOM 1013 O O . GLY A 1 60 ? 154.379 -43.639 112.088 1.00 28.97 60 GLY A O 1
ATOM 1017 N N . ILE A 1 61 ? 154.753 -44.315 114.213 1.00 29.64 61 ILE A N 1
ATOM 1018 C CA . ILE A 1 61 ? 155.182 -42.998 114.681 1.00 27.18 61 ILE A CA 1
ATOM 1019 C C . ILE A 1 61 ? 156.653 -42.781 114.395 1.00 28.27 61 ILE A C 1
ATOM 1020 O O . ILE A 1 61 ? 157.455 -43.685 114.574 1.00 29.01 61 ILE A O 1
ATOM 1036 N N . ILE A 1 62 ? 157.002 -41.577 113.933 1.00 25.46 62 ILE A N 1
ATOM 1037 C CA . ILE A 1 62 ? 158.396 -41.178 113.793 1.00 24.44 62 ILE A CA 1
ATOM 1038 C C . ILE A 1 62 ? 158.624 -39.985 114.698 1.00 29.90 62 ILE A C 1
ATOM 1039 O O . ILE A 1 62 ? 157.825 -39.043 114.709 1.00 22.14 62 ILE A O 1
ATOM 1055 N N . ALA A 1 63 ? 159.724 -40.032 115.451 1.00 25.50 63 ALA A N 1
ATOM 1056 C CA . ALA A 1 63 ? 159.984 -39.042 116.501 1.00 26.30 63 ALA A CA 1
ATOM 1057 C C . ALA A 1 63 ? 161.433 -38.615 116.469 1.00 29.97 63 ALA A C 1
ATOM 1058 O O . ALA A 1 63 ? 162.299 -39.343 115.957 1.00 29.53 63 ALA A O 1
ATOM 1065 N N . SER A 1 64 ? 161.690 -37.408 116.966 1.00 24.86 64 SER A N 1
ATOM 1066 C CA . SER A 1 64 ? 163.039 -36.930 117.144 1.00 21.03 64 SER A CA 1
ATOM 1067 C C . SER A 1 64 ? 163.363 -36.928 118.638 1.00 30.47 64 SER A C 1
ATOM 1068 O O . SER A 1 64 ? 162.480 -36.729 119.466 1.00 27.71 64 SER A O 1
ATOM 1076 N N . TYR A 1 65 ? 164.622 -37.197 118.970 1.00 22.03 65 TYR A N 1
ATOM 1077 C CA . TYR A 1 65 ? 165.082 -37.135 120.352 1.00 27.04 65 TYR A CA 1
ATOM 1078 C C . TYR A 1 65 ? 166.432 -36.442 120.481 1.00 33.34 65 TYR A C 1
ATOM 1079 O O . TYR A 1 65 ? 167.289 -36.594 119.634 1.00 28.77 65 TYR A O 1
ATOM 1097 N N . SER A 1 66 ? 166.622 -35.709 121.574 1.00 36.25 66 SER A N 1
ATOM 1098 C CA . SER A 1 66 ? 167.963 -35.326 121.980 1.00 35.24 66 SER A CA 1
ATOM 1099 C C . SER A 1 66 ? 168.505 -36.236 123.038 1.00 33.32 66 SER A C 1
ATOM 1100 O O . SER A 1 66 ? 167.817 -36.528 124.000 1.00 29.12 66 SER A O 1
ATOM 1108 N N . GLU A 1 67 ? 169.753 -36.654 122.867 1.00 35.34 67 GLU A N 1
ATOM 1109 C CA . GLU A 1 67 ? 170.468 -37.328 123.931 1.00 35.86 67 GLU A CA 1
ATOM 1110 C C . GLU A 1 67 ? 171.913 -36.908 123.854 1.00 35.73 67 GLU A C 1
ATOM 1111 O O . GLU A 1 67 ? 172.597 -37.183 122.871 1.00 44.32 67 GLU A O 1
ATOM 1123 N N . LYS A 1 68 ? 172.388 -36.279 124.915 1.00 37.43 68 LYS A N 1
ATOM 1124 C CA . LYS A 1 68 ? 173.781 -35.922 124.989 1.00 41.06 68 LYS A CA 1
ATOM 1125 C C . LYS A 1 68 ? 174.084 -35.043 123.783 1.00 40.53 68 LYS A C 1
ATOM 1126 O O . LYS A 1 68 ? 173.318 -34.119 123.490 1.00 45.39 68 LYS A O 1
ATOM 1145 N N . ASP A 1 69 ? 175.097 -35.415 123.015 1.00 35.48 69 ASP A N 1
ATOM 1146 C CA . ASP A 1 69 ? 175.574 -34.597 121.909 1.00 43.99 69 ASP A CA 1
ATOM 1147 C C . ASP A 1 69 ? 174.934 -34.884 120.569 1.00 49.53 69 ASP A C 1
ATOM 1148 O O . ASP A 1 69 ? 175.287 -34.225 119.591 1.00 64.00 69 ASP A O 1
ATOM 1157 N N . ARG A 1 70 ? 174.017 -35.848 120.490 1.00 43.48 70 ARG A N 1
ATOM 1158 C CA . ARG A 1 70 ? 173.451 -36.170 119.186 1.00 38.55 70 ARG A CA 1
ATOM 1159 C C . ARG A 1 70 ? 171.966 -35.998 119.270 1.00 36.39 70 ARG A C 1
ATOM 1160 O O . ARG A 1 70 ? 171.371 -36.101 120.347 1.00 29.69 70 ARG A O 1
ATOM 1181 N N . VAL A 1 71 ? 171.388 -35.773 118.102 1.00 40.11 71 VAL A N 1
ATOM 1182 C CA . VAL A 1 71 ? 169.952 -35.810 117.899 1.00 37.36 71 VAL A CA 1
ATOM 1183 C C . VAL A 1 71 ? 169.617 -36.829 116.844 1.00 33.43 71 VAL A C 1
ATOM 1184 O O . VAL A 1 71 ? 170.314 -36.940 115.838 1.00 32.20 71 VAL A O 1
ATOM 1197 N N . VAL A 1 72 ? 168.535 -37.560 117.053 1.00 36.12 72 VAL A N 1
ATOM 1198 C CA . VAL A 1 72 ? 168.120 -38.504 116.042 1.00 28.07 72 VAL A CA 1
ATOM 1199 C C . VAL A 1 72 ? 166.667 -38.336 115.688 1.00 26.47 72 VAL A C 1
ATOM 1200 O O . VAL A 1 72 ? 165.879 -37.804 116.465 1.00 29.44 72 VAL A O 1
ATOM 1213 N N . ILE A 1 73 ? 166.364 -38.782 114.473 1.00 21.62 73 ILE A N 1
ATOM 1214 C CA . ILE A 1 73 ? 165.009 -38.988 114.004 1.00 29.04 73 ILE A CA 1
ATOM 1215 C C . ILE A 1 73 ? 164.857 -40.460 113.784 1.00 31.97 73 ILE A C 1
ATOM 1216 O O . ILE A 1 73 ? 165.621 -41.058 113.011 1.00 27.03 73 ILE A O 1
ATOM 1232 N N . LYS A 1 74 ? 163.863 -41.050 114.443 1.00 29.37 74 LYS A N 1
ATOM 1233 C CA . LYS A 1 74 ? 163.734 -42.491 114.391 1.00 30.19 74 LYS A CA 1
ATOM 1234 C C . LYS A 1 74 ? 162.304 -42.947 114.341 1.00 30.59 74 LYS A C 1
ATOM 1235 O O . LYS A 1 74 ? 161.363 -42.227 114.734 1.00 26.28 74 LYS A O 1
ATOM 1254 N N . TRP A 1 75 ? 162.152 -44.159 113.823 1.00 29.32 75 TRP A N 1
ATOM 1255 C CA . TRP A 1 75 ? 160.925 -44.904 114.008 1.00 26.96 75 TRP A CA 1
ATOM 1256 C C . TRP A 1 75 ? 160.809 -45.111 115.505 1.00 25.24 75 TRP A C 1
ATOM 1257 O O . TRP A 1 75 ? 161.774 -45.514 116.158 1.00 30.99 75 TRP A O 1
ATOM 1278 N N . PHE A 1 76 ? 159.624 -44.809 116.043 1.00 26.52 76 PHE A N 1
ATOM 1279 C CA . PHE A 1 76 ? 159.328 -45.007 117.460 1.00 30.51 76 PHE A CA 1
ATOM 1280 C C . PHE A 1 76 ? 159.597 -46.464 117.863 1.00 33.55 76 PHE A C 1
ATOM 1281 O O . PHE A 1 76 ? 159.014 -47.370 117.285 1.00 33.50 76 PHE A O 1
ATOM 1298 N N . ASN A 1 77 ? 160.479 -46.678 118.839 1.00 32.43 77 ASN A N 1
ATOM 1299 C CA . ASN A 1 77 ? 160.938 -48.030 119.208 1.00 37.11 77 ASN A CA 1
ATOM 1300 C C . ASN A 1 77 ? 161.489 -48.781 117.985 1.00 37.78 77 ASN A C 1
ATOM 1301 O O . ASN A 1 77 ? 161.230 -49.965 117.819 1.00 33.36 77 ASN A O 1
ATOM 1312 N N . GLY A 1 78 ? 162.200 -48.079 117.102 1.00 32.83 78 GLY A N 1
ATOM 1313 C CA . GLY A 1 78 ? 162.617 -48.670 115.838 1.00 34.14 78 GLY A CA 1
ATOM 1314 C C . GLY A 1 78 ? 163.898 -48.104 115.262 1.00 35.55 78 GLY A C 1
ATOM 1315 O O . GLY A 1 78 ? 164.694 -47.549 115.993 1.00 34.17 78 GLY A O 1
ATOM 1319 N N . ASP A 1 79 ? 164.088 -48.227 113.941 1.00 35.81 79 ASP A N 1
ATOM 1320 C CA . ASP A 1 79 ? 165.383 -47.903 113.343 1.00 36.83 79 ASP A CA 1
ATOM 1321 C C . ASP A 1 79 ? 165.652 -46.397 113.417 1.00 35.98 79 ASP A C 1
ATOM 1322 O O . ASP A 1 79 ? 164.736 -45.587 113.258 1.00 29.12 79 ASP A O 1
ATOM 1331 N N . VAL A 1 80 ? 166.911 -46.027 113.630 1.00 41.55 80 VAL A N 1
ATOM 1332 C CA . VAL A 1 80 ? 167.322 -44.645 113.454 1.00 35.26 80 VAL A CA 1
ATOM 1333 C C . VAL A 1 80 ? 167.273 -44.316 111.965 1.00 36.67 80 VAL A C 1
ATOM 1334 O O . VAL A 1 80 ? 167.772 -45.088 111.131 1.00 32.90 80 VAL A O 1
ATOM 1347 N N . ILE A 1 81 ? 166.668 -43.173 111.627 1.00 27.88 81 ILE A N 1
ATOM 1348 C CA . ILE A 1 81 ? 166.550 -42.736 110.233 1.00 29.89 81 ILE A CA 1
ATOM 1349 C C . ILE A 1 81 ? 167.587 -41.657 109.923 1.00 33.94 81 ILE A C 1
ATOM 1350 O O . ILE A 1 81 ? 168.250 -41.677 108.870 1.00 26.85 81 ILE A O 1
ATOM 1366 N N . VAL A 1 82 ? 167.676 -40.693 110.833 1.00 21.20 82 VAL A N 1
ATOM 1367 C CA . VAL A 1 82 ? 168.607 -39.606 110.727 1.00 23.49 82 VAL A CA 1
ATOM 1368 C C . VAL A 1 82 ? 169.335 -39.449 112.037 1.00 37.78 82 VAL A C 1
ATOM 1369 O O . VAL A 1 82 ? 168.720 -39.420 113.118 1.00 29.92 82 VAL A O 1
ATOM 1382 N N . ASP A 1 83 ? 170.653 -39.314 111.921 1.00 35.30 83 ASP A N 1
ATOM 1383 C CA . ASP A 1 83 ? 171.543 -39.241 113.074 1.00 35.27 83 ASP A CA 1
ATOM 1384 C C . ASP A 1 83 ? 172.391 -38.023 112.907 1.00 33.46 83 ASP A C 1
ATOM 1385 O O . ASP A 1 83 ? 173.119 -37.898 111.928 1.00 37.11 83 ASP A O 1
ATOM 1394 N N . SER A 1 84 ? 172.318 -37.120 113.878 1.00 39.15 84 SER A N 1
ATOM 1395 C CA . SER A 1 84 ? 173.011 -35.854 113.750 1.00 32.65 84 SER A CA 1
ATOM 1396 C C . SER A 1 84 ? 174.510 -36.093 113.623 1.00 40.57 84 SER A C 1
ATOM 1397 O O . SER A 1 84 ? 175.180 -35.401 112.858 1.00 45.93 84 SER A O 1
ATOM 1405 N N . LYS A 1 85 ? 175.021 -37.108 114.319 1.00 41.41 85 LYS A N 1
ATOM 1406 C CA . LYS A 1 85 ? 176.452 -37.441 114.264 1.00 41.39 85 LYS A CA 1
ATOM 1407 C C . LYS A 1 85 ? 176.882 -37.890 112.866 1.00 45.46 85 LYS A C 1
ATOM 1408 O O . LYS A 1 85 ? 177.941 -37.491 112.372 1.00 43.86 85 LYS A O 1
ATOM 1427 N N . GLU A 1 86 ? 176.052 -38.716 112.231 1.00 45.12 86 GLU A N 1
ATOM 1428 C CA . GLU A 1 86 ? 176.298 -39.162 110.862 1.00 41.70 86 GLU A CA 1
ATOM 1429 C C . GLU A 1 86 ? 176.324 -37.964 109.946 1.00 46.41 86 GLU A C 1
ATOM 1430 O O . GLU A 1 86 ? 177.159 -37.854 109.044 1.00 35.19 86 GLU A O 1
ATOM 1442 N N . LEU A 1 87 ? 175.417 -37.034 110.200 1.00 38.90 87 LEU A N 1
ATOM 1443 C CA . LEU A 1 87 ? 175.344 -35.858 109.360 1.00 43.95 87 LEU A CA 1
ATOM 1444 C C . LEU A 1 87 ? 176.622 -35.047 109.477 1.00 40.63 87 LEU A C 1
ATOM 1445 O O . LEU A 1 87 ? 177.234 -34.703 108.470 1.00 44.76 87 LEU A O 1
ATOM 1461 N N . GLU A 1 88 ? 177.076 -34.819 110.699 1.00 41.58 88 GLU A N 1
ATOM 1462 C CA . GLU A 1 88 ? 178.273 -34.004 110.893 1.00 44.46 88 GLU A CA 1
ATOM 1463 C C . GLU A 1 88 ? 179.475 -34.573 110.159 1.00 41.34 88 GLU A C 1
ATOM 1464 O O . GLU A 1 88 ? 180.241 -33.818 109.586 1.00 53.38 88 GLU A O 1
ATOM 1476 N N . ARG A 1 89 ? 179.658 -35.888 110.177 1.00 37.76 89 ARG A N 1
ATOM 1477 C CA . ARG A 1 89 ? 180.794 -36.459 109.474 1.00 43.19 89 ARG A CA 1
ATOM 1478 C C . ARG A 1 89 ? 180.608 -36.290 107.964 1.00 54.31 89 ARG A C 1
ATOM 1479 O O . ARG A 1 89 ? 181.566 -35.935 107.273 1.00 52.59 89 ARG A O 1
ATOM 1500 N N . GLU A 1 90 ? 179.385 -36.474 107.449 1.00 45.58 90 GLU A N 1
ATOM 1501 C CA . GLU A 1 90 ? 179.168 -36.319 106.005 1.00 52.06 90 GLU A CA 1
ATOM 1502 C C . GLU A 1 90 ? 179.587 -34.925 105.573 1.00 54.66 90 GLU A C 1
ATOM 1503 O O . GLU A 1 90 ? 180.379 -34.773 104.640 1.00 58.87 90 GLU A O 1
ATOM 1515 N N . VAL A 1 91 ? 179.054 -33.912 106.252 1.00 48.94 91 VAL A N 1
ATOM 1516 C CA . VAL A 1 91 ? 179.291 -32.532 105.842 1.00 53.29 91 VAL A CA 1
ATOM 1517 C C . VAL A 1 91 ? 180.516 -31.909 106.533 1.00 54.74 91 VAL A C 1
ATOM 1518 O O . VAL A 1 91 ? 180.942 -30.819 106.163 1.00 55.02 91 VAL A O 1
ATOM 1531 N N . GLY A 1 92 ? 181.103 -32.613 107.501 1.00 53.80 92 GLY A N 1
ATOM 1532 C CA . GLY A 1 92 ? 182.290 -32.117 108.182 1.00 56.46 92 GLY A CA 1
ATOM 1533 C C . GLY A 1 92 ? 182.033 -30.847 108.988 1.00 57.89 92 GLY A C 1
ATOM 1534 O O . GLY A 1 92 ? 182.850 -29.920 108.995 1.00 56.58 92 GLY A O 1
ATOM 1538 N N . ASP A 1 93 ? 180.894 -30.789 109.665 1.00 50.44 93 ASP A N 1
ATOM 1539 C CA . ASP A 1 93 ? 180.586 -29.620 110.477 1.00 46.39 93 ASP A CA 1
ATOM 1540 C C . ASP A 1 93 ? 179.481 -29.858 111.495 1.00 59.51 93 ASP A C 1
ATOM 1541 O O . ASP A 1 93 ? 178.629 -30.726 111.330 1.00 65.56 93 ASP A O 1
ATOM 1550 N N . GLU A 1 94 ? 179.463 -28.995 112.499 1.00 58.54 94 GLU A N 1
ATOM 1551 C CA . GLU A 1 94 ? 178.436 -28.978 113.515 1.00 61.40 94 GLU A CA 1
ATOM 1552 C C . GLU A 1 94 ? 177.092 -28.786 112.848 1.00 63.28 94 GLU A C 1
ATOM 1553 O O . GLU A 1 94 ? 176.993 -28.045 111.873 1.00 62.90 94 GLU A O 1
ATOM 1565 N N . VAL A 1 95 ? 176.070 -29.501 113.308 1.00 61.13 95 VAL A N 1
ATOM 1566 C CA . VAL A 1 95 ? 174.765 -29.328 112.690 1.00 60.75 95 VAL A CA 1
ATOM 1567 C C . VAL A 1 95 ? 173.679 -29.268 113.754 1.00 61.50 95 VAL A C 1
ATOM 1568 O O . VAL A 1 95 ? 173.688 -30.033 114.723 1.00 62.43 95 VAL A O 1
ATOM 1581 N N . LEU A 1 96 ? 172.748 -28.347 113.543 1.00 56.78 96 LEU A N 1
ATOM 1582 C CA . LEU A 1 96 ? 171.551 -28.206 114.356 1.00 49.29 96 LEU A CA 1
ATOM 1583 C C . LEU A 1 96 ? 170.332 -28.689 113.571 1.00 56.52 96 LEU A C 1
ATOM 1584 O O . LEU A 1 96 ? 170.115 -28.271 112.443 1.00 53.49 96 LEU A O 1
ATOM 1600 N N . LEU A 1 97 ? 169.593 -29.628 114.150 1.00 50.92 97 LEU A N 1
ATOM 1601 C CA . LEU A 1 97 ? 168.437 -30.233 113.501 1.00 54.08 97 LEU A CA 1
ATOM 1602 C C . LEU A 1 97 ? 167.150 -29.509 113.952 1.00 55.78 97 LEU A C 1
ATOM 1603 O O . LEU A 1 97 ? 166.872 -29.428 115.155 1.00 53.22 97 LEU A O 1
ATOM 1619 N N . GLN A 1 98 ? 166.396 -28.942 113.002 1.00 48.40 98 GLN A N 1
ATOM 1620 C CA . GLN A 1 98 ? 165.351 -27.956 113.326 1.00 49.00 98 GLN A CA 1
ATOM 1621 C C . GLN A 1 98 ? 163.949 -28.556 113.494 1.00 53.98 98 GLN A C 1
ATOM 1622 O O . GLN A 1 98 ? 163.268 -28.293 114.488 1.00 51.79 98 GLN A O 1
ATOM 1636 N N . GLY A 1 99 ? 163.500 -29.287 112.479 1.00 44.09 99 GLY A N 1
ATOM 1637 C CA . GLY A 1 99 ? 162.190 -29.903 112.477 1.00 38.42 99 GLY A CA 1
ATOM 1638 C C . GLY A 1 99 ? 162.102 -30.931 111.373 1.00 30.82 99 GLY A C 1
ATOM 1639 O O . GLY A 1 99 ? 163.028 -31.088 110.584 1.00 34.47 99 GLY A O 1
ATOM 1643 N N . PHE A 1 100 ? 161.006 -31.676 111.357 1.00 33.51 100 PHE A N 1
ATOM 1644 C CA . PHE A 1 100 ? 160.765 -32.624 110.300 1.00 25.95 100 PHE A CA 1
ATOM 1645 C C . PHE A 1 100 ? 159.269 -32.833 110.085 1.00 27.37 100 PHE A C 1
ATOM 1646 O O . PHE A 1 100 ? 158.453 -32.556 110.958 1.00 23.23 100 PHE A O 1
ATOM 1663 N N . THR A 1 101 ? 158.924 -33.322 108.901 1.00 22.95 101 THR A N 1
ATOM 1664 C CA . THR A 1 101 ? 157.588 -33.866 108.683 1.00 24.58 101 THR A CA 1
ATOM 1665 C C . THR A 1 101 ? 157.679 -35.053 107.735 1.00 25.05 101 THR A C 1
ATOM 1666 O O . THR A 1 101 ? 158.764 -35.365 107.219 1.00 24.59 101 THR A O 1
ATOM 1677 N N . THR A 1 102 ? 156.546 -35.715 107.516 1.00 24.67 102 THR A N 1
ATOM 1678 C CA . THR A 1 102 ? 156.473 -36.883 106.626 1.00 27.32 102 THR A CA 1
ATOM 1679 C C . THR A 1 102 ? 155.212 -36.850 105.830 1.00 24.54 102 THR A C 1
ATOM 1680 O O . THR A 1 102 ? 154.344 -36.060 106.106 1.00 26.58 102 THR A O 1
ATOM 1691 N N . ASP A 1 103 ? 155.107 -37.721 104.832 1.00 30.99 103 ASP A N 1
ATOM 1692 C CA . ASP A 1 103 ? 153.842 -37.939 104.176 1.00 29.62 103 ASP A CA 1
ATOM 1693 C C . ASP A 1 103 ? 152.995 -38.944 104.973 1.00 35.44 103 ASP A C 1
ATOM 1694 O O . ASP A 1 103 ? 153.516 -39.685 105.824 1.00 32.44 103 ASP A O 1
ATOM 1703 N N . GLU A 1 104 ? 151.693 -38.954 104.687 1.00 36.18 104 GLU A N 1
ATOM 1704 C CA . GLU A 1 104 ? 150.741 -39.812 105.382 1.00 40.51 104 GLU A CA 1
ATOM 1705 C C . GLU A 1 104 ? 151.186 -41.276 105.291 1.00 36.26 104 GLU A C 1
ATOM 1706 O O . GLU A 1 104 ? 151.129 -42.017 106.263 1.00 38.37 104 GLU A O 1
ATOM 1718 N N . GLU A 1 105 ? 151.728 -41.646 104.137 1.00 30.30 105 GLU A N 1
ATOM 1719 C CA . GLU A 1 105 ? 152.049 -43.031 103.852 1.00 37.64 105 GLU A CA 1
ATOM 1720 C C . GLU A 1 105 ? 153.253 -43.551 104.662 1.00 38.62 105 GLU A C 1
ATOM 1721 O O . GLU A 1 105 ? 153.401 -44.761 104.863 1.00 45.92 105 GLU A O 1
ATOM 1733 N N . GLY A 1 106 ? 154.080 -42.649 105.173 1.00 37.25 106 GLY A N 1
ATOM 1734 C CA . GLY A 1 106 ? 155.284 -43.038 105.913 1.00 39.84 106 GLY A CA 1
ATOM 1735 C C . GLY A 1 106 ? 156.395 -43.528 104.995 1.00 38.54 106 GLY A C 1
ATOM 1736 O O . GLY A 1 106 ? 157.168 -44.424 105.351 1.00 32.66 106 GLY A O 1
ATOM 1740 N N . GLU A 1 107 ? 156.438 -42.957 103.795 1.00 33.12 107 GLU A N 1
ATOM 1741 C CA . GLU A 1 107 ? 157.452 -43.295 102.796 1.00 32.10 107 GLU A CA 1
ATOM 1742 C C . GLU A 1 107 ? 158.381 -42.150 102.387 1.00 39.80 107 GLU A C 1
ATOM 1743 O O . GLU A 1 107 ? 159.441 -42.382 101.779 1.00 32.23 107 GLU A O 1
ATOM 1755 N N . LYS A 1 108 ? 157.972 -40.922 102.693 1.00 34.87 108 LYS A N 1
ATOM 1756 C CA . LYS A 1 108 ? 158.781 -39.735 102.419 1.00 32.92 108 LYS A CA 1
ATOM 1757 C C . LYS A 1 108 ? 158.939 -38.958 103.708 1.00 38.33 108 LYS A C 1
ATOM 1758 O O . LYS A 1 108 ? 157.951 -38.729 104.394 1.00 31.25 108 LYS A O 1
ATOM 1777 N N . LEU A 1 109 ? 160.170 -38.534 104.008 1.00 28.87 109 LEU A N 1
ATOM 1778 C CA . LEU A 1 109 ? 160.446 -37.674 105.150 1.00 31.57 109 LEU A CA 1
ATOM 1779 C C . LEU A 1 109 ? 161.296 -36.457 104.774 1.00 31.48 109 LEU A C 1
ATOM 1780 O O . LEU A 1 109 ? 162.277 -36.557 104.045 1.00 29.10 109 LEU A O 1
ATOM 1796 N N . ALA A 1 110 ? 160.887 -35.302 105.305 1.00 22.26 110 ALA A N 1
ATOM 1797 C CA . ALA A 1 110 ? 161.591 -34.047 105.123 1.00 24.20 110 ALA A CA 1
ATOM 1798 C C . ALA A 1 110 ? 162.116 -33.579 106.449 1.00 27.37 110 ALA A C 1
ATOM 1799 O O . ALA A 1 110 ? 161.375 -33.551 107.422 1.00 28.30 110 ALA A O 1
ATOM 1806 N N . TYR A 1 111 ? 163.402 -33.225 106.491 1.00 24.45 111 TYR A N 1
ATOM 1807 C CA . TYR A 1 111 ? 163.987 -32.644 107.692 1.00 26.06 111 TYR A CA 1
ATOM 1808 C C . TYR A 1 111 ? 164.888 -31.485 107.371 1.00 32.81 111 TYR A C 1
ATOM 1809 O O . TYR A 1 111 ? 165.532 -31.464 106.349 1.00 29.96 111 TYR A O 1
ATOM 1827 N N . SER A 1 112 ? 164.964 -30.545 108.296 1.00 23.12 112 SER A N 1
ATOM 1828 C CA . SER A 1 112 ? 165.753 -29.357 108.074 1.00 36.61 112 SER A CA 1
ATOM 1829 C C . SER A 1 112 ? 166.804 -29.240 109.180 1.00 36.29 112 SER A C 1
ATOM 1830 O O . SER A 1 112 ? 166.565 -29.600 110.323 1.00 33.04 112 SER A O 1
ATOM 1838 N N . PHE A 1 113 ? 167.971 -28.752 108.791 1.00 38.09 113 PHE A N 1
ATOM 1839 C CA . PHE A 1 113 ? 169.104 -28.590 109.679 1.00 38.94 113 PHE A CA 1
ATOM 1840 C C . PHE A 1 113 ? 169.946 -27.442 109.195 1.00 43.07 113 PHE A C 1
ATOM 1841 O O . PHE A 1 113 ? 169.778 -26.944 108.083 1.00 43.58 113 PHE A O 1
ATOM 1858 N N . SER A 1 114 ? 170.872 -27.033 110.035 1.00 47.44 114 SER A N 1
ATOM 1859 C CA . SER A 1 114 ? 171.763 -25.941 109.704 1.00 49.53 114 SER A CA 1
ATOM 1860 C C . SER A 1 114 ? 173.198 -26.391 109.869 1.00 58.05 114 SER A C 1
ATOM 1861 O O . SER A 1 114 ? 173.556 -26.988 110.880 1.00 57.98 114 SER A O 1
ATOM 1869 N N . ILE A 1 115 ? 174.035 -26.052 108.904 1.00 51.17 115 ILE A N 1
ATOM 1870 C CA . ILE A 1 115 ? 175.419 -26.459 108.961 1.00 49.00 115 ILE A CA 1
ATOM 1871 C C . ILE A 1 115 ? 176.195 -25.432 109.749 1.00 61.03 115 ILE A C 1
ATOM 1872 O O . ILE A 1 115 ? 176.145 -24.232 109.466 1.00 59.58 115 ILE A O 1
ATOM 1888 N N . GLY A 1 116 ? 176.902 -25.940 110.756 1.00 63.00 116 GLY A N 1
ATOM 1889 C CA . GLY A 1 116 ? 177.821 -25.169 111.571 1.00 63.57 116 GLY A CA 1
ATOM 1890 C C . GLY A 1 116 ? 177.199 -23.958 112.233 1.00 69.97 116 GLY A C 1
ATOM 1891 O O . GLY A 1 116 ? 177.861 -22.936 112.400 1.00 73.29 116 GLY A O 1
ATOM 1895 N N . GLY A 1 117 ? 175.933 -24.073 112.627 1.00 73.29 117 GLY A N 1
ATOM 1896 C CA . GLY A 1 117 ? 175.237 -22.972 113.272 1.00 69.92 117 GLY A CA 1
ATOM 1897 C C . GLY A 1 117 ? 175.083 -21.791 112.327 1.00 79.95 117 GLY A C 1
ATOM 1898 O O . GLY A 1 117 ? 175.077 -20.627 112.758 1.00 78.76 117 GLY A O 1
ATOM 1902 N N . ALA A 1 118 ? 174.968 -22.092 111.035 1.00 75.09 118 ALA A N 1
ATOM 1903 C CA . ALA A 1 118 ? 174.731 -21.068 110.017 1.00 73.75 118 ALA A CA 1
ATOM 1904 C C . ALA A 1 118 ? 173.373 -20.412 110.250 1.00 73.95 118 ALA A C 1
ATOM 1905 O O . ALA A 1 118 ? 172.457 -21.031 110.793 1.00 75.41 118 ALA A O 1
ATOM 1912 N N . ASP A 1 119 ? 173.248 -19.150 109.860 1.00 70.92 119 ASP A N 1
ATOM 1913 C CA . ASP A 1 119 ? 171.976 -18.462 109.978 1.00 68.77 119 ASP A CA 1
ATOM 1914 C C . ASP A 1 119 ? 171.054 -18.966 108.877 1.00 69.48 119 ASP A C 1
ATOM 1915 O O . ASP A 1 119 ? 169.837 -18.806 108.955 1.00 72.97 119 ASP A O 1
ATOM 1924 N N . GLU A 1 120 ? 171.642 -19.615 107.876 1.00 66.74 120 GLU A N 1
ATOM 1925 C CA . GLU A 1 120 ? 170.887 -20.306 106.842 1.00 59.01 120 GLU A CA 1
ATOM 1926 C C . GLU A 1 120 ? 170.812 -21.783 107.206 1.00 55.96 120 GLU A C 1
ATOM 1927 O O . GLU A 1 120 ? 171.643 -22.280 107.964 1.00 63.12 120 GLU A O 1
ATOM 1939 N N . GLY A 1 121 ? 169.802 -22.472 106.685 1.00 57.69 121 GLY A N 1
ATOM 1940 C CA . GLY A 1 121 ? 169.664 -23.903 106.892 1.00 49.03 121 GLY A CA 1
ATOM 1941 C C . GLY A 1 121 ? 169.465 -24.672 105.594 1.00 47.51 121 GLY A C 1
ATOM 1942 O O . GLY A 1 121 ? 169.406 -24.094 104.506 1.00 48.20 121 GLY A O 1
ATOM 1946 N N . ILE A 1 122 ? 169.307 -25.985 105.747 1.00 39.22 122 ILE A N 1
ATOM 1947 C CA . ILE A 1 122 ? 169.141 -26.954 104.669 1.00 42.04 122 ILE A CA 1
ATOM 1948 C C . ILE A 1 122 ? 167.915 -27.812 104.865 1.00 33.91 122 ILE A C 1
ATOM 1949 O O . ILE A 1 122 ? 167.657 -28.255 105.969 1.00 36.90 122 ILE A O 1
ATOM 1965 N N . THR A 1 123 ? 167.201 -28.092 103.789 1.00 36.02 123 THR A N 1
ATOM 1966 C CA . THR A 1 123 ? 166.103 -29.047 103.829 1.00 32.01 123 THR A CA 1
ATOM 1967 C C . THR A 1 123 ? 166.480 -30.222 102.943 1.00 31.58 123 THR A C 1
ATOM 1968 O O . THR A 1 123 ? 166.966 -30.031 101.838 1.00 33.25 123 THR A O 1
ATOM 1979 N N . ARG A 1 124 ? 166.345 -31.429 103.494 1.00 33.64 124 ARG A N 1
ATOM 1980 C CA . ARG A 1 124 ? 166.477 -32.675 102.737 1.00 37.01 124 ARG A CA 1
ATOM 1981 C C . ARG A 1 124 ? 165.195 -33.465 102.791 1.00 30.50 124 ARG A C 1
ATOM 1982 O O . ARG A 1 124 ? 164.553 -33.570 103.829 1.00 30.72 124 ARG A O 1
ATOM 2003 N N . ILE A 1 125 ? 164.841 -34.021 101.653 1.00 35.20 125 ILE A N 1
ATOM 2004 C CA . ILE A 1 125 ? 163.715 -34.920 101.540 1.00 42.63 125 ILE A CA 1
ATOM 2005 C C . ILE A 1 125 ? 164.268 -36.293 101.224 1.00 42.77 125 ILE A C 1
ATOM 2006 O O . ILE A 1 125 ? 165.043 -36.456 100.283 1.00 40.28 125 ILE A O 1
ATOM 2022 N N . ILE A 1 126 ? 163.912 -37.276 102.034 1.00 35.90 126 ILE A N 1
ATOM 2023 C CA . ILE A 1 126 ? 164.490 -38.590 101.857 1.00 39.71 126 ILE A CA 1
ATOM 2024 C C . ILE A 1 126 ? 163.422 -39.630 101.718 1.00 42.66 126 ILE A C 1
ATOM 2025 O O . ILE A 1 126 ? 162.260 -39.419 102.085 1.00 37.15 126 ILE A O 1
ATOM 2041 N N . ASP A 1 127 ? 163.834 -40.743 101.123 1.00 38.03 127 ASP A N 1
ATOM 2042 C CA . ASP A 1 127 ? 162.989 -41.905 100.944 1.00 37.40 127 ASP A CA 1
ATOM 2043 C C . ASP A 1 127 ? 163.187 -42.757 102.197 1.00 39.75 127 ASP A C 1
ATOM 2044 O O . ASP A 1 127 ? 164.317 -43.105 102.534 1.00 38.72 127 ASP A O 1
ATOM 2053 N N . LEU A 1 128 ? 162.091 -43.049 102.897 1.00 33.80 128 LEU A N 1
ATOM 2054 C CA . LEU A 1 128 ? 162.137 -43.719 104.196 1.00 37.34 128 LEU A CA 1
ATOM 2055 C C . LEU A 1 128 ? 162.479 -45.221 104.173 1.00 43.18 128 LEU A C 1
ATOM 2056 O O . LEU A 1 128 ? 162.881 -45.773 105.202 1.00 44.58 128 LEU A O 1
ATOM 2072 N N . LYS A 1 129 ? 162.354 -45.869 103.016 1.00 39.40 129 LYS A N 1
ATOM 2073 C CA . LYS A 1 129 ? 162.728 -47.288 102.896 1.00 38.82 129 LYS A CA 1
ATOM 2074 C C . LYS A 1 129 ? 164.201 -47.469 102.571 1.00 40.28 129 LYS A C 1
ATOM 2075 O O . LYS A 1 129 ? 164.888 -48.249 103.210 1.00 53.06 129 LYS A O 1
ATOM 2094 N N . THR A 1 130 ? 164.690 -46.730 101.587 1.00 42.77 130 THR A N 1
ATOM 2095 C CA . THR A 1 130 ? 166.075 -46.853 101.162 1.00 43.86 130 THR A CA 1
ATOM 2096 C C . THR A 1 130 ? 166.935 -45.816 101.864 1.00 47.09 130 THR A C 1
ATOM 2097 O O . THR A 1 130 ? 168.136 -46.023 102.052 1.00 47.12 130 THR A O 1
ATOM 2108 N N . GLY A 1 131 ? 166.323 -44.716 102.294 1.00 44.81 131 GLY A N 1
ATOM 2109 C CA . GLY A 1 131 ? 167.095 -43.638 102.893 1.00 47.67 131 GLY A CA 1
ATOM 2110 C C . GLY A 1 131 ? 167.748 -42.698 101.896 1.00 51.75 131 GLY A C 1
ATOM 2111 O O . GLY A 1 131 ? 168.559 -41.854 102.290 1.00 53.55 131 GLY A O 1
ATOM 2115 N N . GLU A 1 132 ? 167.438 -42.849 100.611 1.00 43.72 132 GLU A N 1
ATOM 2116 C CA . GLU A 1 132 ? 168.043 -41.978 99.599 1.00 54.12 132 GLU A CA 1
ATOM 2117 C C . GLU A 1 132 ? 167.559 -40.526 99.687 1.00 46.19 132 GLU A C 1
ATOM 2118 O O . GLU A 1 132 ? 166.358 -40.256 99.724 1.00 34.23 132 GLU A O 1
ATOM 2130 N N . VAL A 1 133 ? 168.509 -39.594 99.683 1.00 43.16 133 VAL A N 1
ATOM 2131 C CA . VAL A 1 133 ? 168.172 -38.187 99.548 1.00 43.58 133 VAL A CA 1
ATOM 2132 C C . VAL A 1 133 ? 167.565 -37.951 98.192 1.00 41.27 133 VAL A C 1
ATOM 2133 O O . VAL A 1 133 ? 168.230 -38.041 97.162 1.00 48.14 133 VAL A O 1
ATOM 2146 N N . ILE A 1 134 ? 166.267 -37.697 98.215 1.00 42.07 134 ILE A N 1
ATOM 2147 C CA . ILE A 1 134 ? 165.486 -37.408 97.022 1.00 46.20 134 ILE A CA 1
ATOM 2148 C C . ILE A 1 134 ? 165.765 -35.984 96.561 1.00 42.25 134 ILE A C 1
ATOM 2149 O O . ILE A 1 134 ? 165.771 -35.680 95.374 1.00 41.94 134 ILE A O 1
ATOM 2165 N N . GLU A 1 135 ? 165.990 -35.108 97.524 1.00 42.94 135 GLU A N 1
ATOM 2166 C CA . GLU A 1 135 ? 166.105 -33.691 97.236 1.00 41.17 135 GLU A CA 1
ATOM 2167 C C . GLU A 1 135 ? 166.769 -32.985 98.375 1.00 42.69 135 GLU A C 1
ATOM 2168 O O . GLU A 1 135 ? 166.573 -33.346 99.533 1.00 32.59 135 GLU A O 1
ATOM 2180 N N . GLU A 1 136 ? 167.569 -31.981 98.039 1.00 41.78 136 GLU A N 1
ATOM 2181 C CA . GLU A 1 136 ? 168.203 -31.147 99.040 1.00 36.11 136 GLU A CA 1
ATOM 2182 C C . GLU A 1 136 ? 168.006 -29.674 98.670 1.00 43.39 136 GLU A C 1
ATOM 2183 O O . GLU A 1 136 ? 168.372 -29.233 97.583 1.00 47.88 136 GLU A O 1
ATOM 2195 N N . ILE A 1 137 ? 167.385 -28.933 99.577 1.00 39.43 137 ILE A N 1
ATOM 2196 C CA . ILE A 1 137 ? 166.972 -27.555 99.321 1.00 45.97 137 ILE A CA 1
ATOM 2197 C C . ILE A 1 137 ? 167.698 -26.592 100.215 1.00 41.95 137 ILE A C 1
ATOM 2198 O O . ILE A 1 137 ? 167.777 -26.795 101.425 1.00 36.15 137 ILE A O 1
ATOM 2214 N N . LYS A 1 138 ? 168.163 -25.504 99.608 1.00 41.21 138 LYS A N 1
ATOM 2215 C CA . LYS A 1 138 ? 168.999 -24.546 100.302 1.00 42.78 138 LYS A CA 1
ATOM 2216 C C . LYS A 1 138 ? 168.643 -23.153 99.814 1.00 45.33 138 LYS A C 1
ATOM 2217 O O . LYS A 1 138 ? 168.865 -22.866 98.642 1.00 39.44 138 LYS A O 1
ATOM 2236 N N . PRO A 1 139 ? 168.101 -22.280 100.689 1.00 39.25 139 PRO A N 1
ATOM 2237 C CA . PRO A 1 139 ? 167.802 -22.452 102.110 1.00 42.61 139 PRO A CA 1
ATOM 2238 C C . PRO A 1 139 ? 166.615 -23.338 102.422 1.00 39.03 139 PRO A C 1
ATOM 2239 O O . PRO A 1 139 ? 165.883 -23.828 101.546 1.00 35.02 139 PRO A O 1
ATOM 2250 N N . SER A 1 140 ? 166.425 -23.527 103.720 1.00 39.30 140 SER A N 1
ATOM 2251 C CA . SER A 1 140 ? 165.411 -24.445 104.199 1.00 44.26 140 SER A CA 1
ATOM 2252 C C . SER A 1 140 ? 164.008 -23.870 103.990 1.00 44.17 140 SER A C 1
ATOM 2253 O O . SER A 1 140 ? 163.782 -22.650 103.992 1.00 32.01 140 SER A O 1
ATOM 2261 N N . ILE A 1 141 ? 163.076 -24.785 103.757 1.00 37.67 141 ILE A N 1
ATOM 2262 C CA . ILE A 1 141 ? 161.682 -24.449 103.579 1.00 31.87 141 ILE A CA 1
ATOM 2263 C C . ILE A 1 141 ? 160.872 -25.036 104.722 1.00 37.34 141 ILE A C 1
ATOM 2264 O O . ILE A 1 141 ? 161.351 -25.854 105.505 1.00 28.16 141 ILE A O 1
ATOM 2280 N N . TRP A 1 142 ? 159.623 -24.635 104.789 1.00 28.61 142 TRP A N 1
ATOM 2281 C CA . TRP A 1 142 ? 158.811 -24.904 105.961 1.00 26.89 142 TRP A CA 1
ATOM 2282 C C . TRP A 1 142 ? 157.454 -25.408 105.559 1.00 29.86 142 TRP A C 1
ATOM 2283 O O . TRP A 1 142 ? 157.060 -25.287 104.402 1.00 22.39 142 TRP A O 1
ATOM 2304 N N . ASN A 1 143 ? 156.765 -26.049 106.493 1.00 29.14 143 ASN A N 1
ATOM 2305 C CA . ASN A 1 143 ? 155.360 -26.337 106.302 1.00 30.20 143 ASN A CA 1
ATOM 2306 C C . ASN A 1 143 ? 155.124 -27.267 105.126 1.00 26.10 143 ASN A C 1
ATOM 2307 O O . ASN A 1 143 ? 154.122 -27.133 104.407 1.00 25.91 143 ASN A O 1
ATOM 2318 N N . ILE A 1 144 ? 156.043 -28.209 104.934 1.00 23.79 144 ILE A N 1
ATOM 2319 C CA . ILE A 1 144 ? 155.947 -29.148 103.829 1.00 24.76 144 ILE A CA 1
ATOM 2320 C C . ILE A 1 144 ? 154.695 -29.997 103.996 1.00 25.91 144 ILE A C 1
ATOM 2321 O O . ILE A 1 144 ? 154.387 -30.525 105.069 1.00 23.23 144 ILE A O 1
ATOM 2337 N N . THR A 1 145 ? 153.927 -30.063 102.922 1.00 24.63 145 THR A N 1
ATOM 2338 C CA . THR A 1 145 ? 152.640 -30.726 102.939 1.00 25.86 145 THR A CA 1
ATOM 2339 C C . THR A 1 145 ? 152.600 -31.559 101.689 1.00 25.57 145 THR A C 1
ATOM 2340 O O . THR A 1 145 ? 152.433 -31.017 100.614 1.00 26.11 145 THR A O 1
ATOM 2351 N N . PHE A 1 146 ? 152.811 -32.867 101.807 1.00 22.48 146 PHE A N 1
ATOM 2352 C CA . PHE A 1 146 ? 152.956 -33.702 100.613 1.00 20.92 146 PHE A CA 1
ATOM 2353 C C . PHE A 1 146 ? 151.623 -33.942 99.924 1.00 32.21 146 PHE A C 1
ATOM 2354 O O . PHE A 1 146 ? 150.597 -34.135 100.565 1.00 34.33 146 PHE A O 1
ATOM 2371 N N . LEU A 1 147 ? 151.608 -33.809 98.603 1.00 24.19 147 LEU A N 1
ATOM 2372 C CA . LEU A 1 147 ? 150.432 -34.219 97.853 1.00 33.01 147 LEU A CA 1
ATOM 2373 C C . LEU A 1 147 ? 150.696 -34.778 96.454 1.00 38.56 147 LEU A C 1
ATOM 2374 O O . LEU A 1 147 ? 151.233 -34.065 95.587 1.00 36.81 147 LEU A O 1
ATOM 2390 N N . LYS A 1 148 ? 150.163 -35.967 96.178 1.00 36.84 148 LYS A N 1
ATOM 2391 C CA . LYS A 1 148 ? 150.421 -36.621 94.900 1.00 35.20 148 LYS A CA 1
ATOM 2392 C C . LYS A 1 148 ? 151.938 -36.772 94.791 1.00 22.85 148 LYS A C 1
ATOM 2393 O O . LYS A 1 148 ? 152.594 -37.294 95.696 1.00 33.11 148 LYS A O 1
ATOM 2412 N N . ASP A 1 149 ? 152.505 -36.201 93.731 1.00 36.99 149 ASP A N 1
ATOM 2413 C CA . ASP A 1 149 ? 153.912 -36.371 93.412 1.00 34.72 149 ASP A CA 1
ATOM 2414 C C . ASP A 1 149 ? 154.724 -35.145 93.806 1.00 39.79 149 ASP A C 1
ATOM 2415 O O . ASP A 1 149 ? 155.840 -34.956 93.325 1.00 40.35 149 ASP A O 1
ATOM 2424 N N . GLY A 1 150 ? 154.182 -34.308 94.680 1.00 32.86 150 GLY A N 1
ATOM 2425 C CA . GLY A 1 150 ? 154.895 -33.112 95.056 1.00 29.96 150 GLY A CA 1
ATOM 2426 C C . GLY A 1 150 ? 154.438 -32.633 96.405 1.00 29.61 150 GLY A C 1
ATOM 2427 O O . GLY A 1 150 ? 153.941 -33.419 97.219 1.00 23.90 150 GLY A O 1
ATOM 2431 N N . TYR A 1 151 ? 154.649 -31.355 96.680 1.00 28.47 151 TYR A N 1
ATOM 2432 C CA . TYR A 1 151 ? 154.233 -30.802 97.962 1.00 24.86 151 TYR A CA 1
ATOM 2433 C C . TYR A 1 151 ? 154.114 -29.281 97.955 1.00 25.10 151 TYR A C 1
ATOM 2434 O O . TYR A 1 151 ? 154.792 -28.608 97.189 1.00 20.76 151 TYR A O 1
ATOM 2452 N N . TYR A 1 152 ? 153.256 -28.764 98.825 1.00 24.23 152 TYR A N 1
ATOM 2453 C CA . TYR A 1 152 ? 153.264 -27.349 99.129 1.00 22.65 152 TYR A CA 1
ATOM 2454 C C . TYR A 1 152 ? 154.349 -27.115 100.168 1.00 25.18 152 TYR A C 1
ATOM 2455 O O . TYR A 1 152 ? 154.737 -28.045 100.889 1.00 23.97 152 TYR A O 1
ATOM 2473 N N . PHE A 1 153 ? 154.836 -25.873 100.229 1.00 20.00 153 PHE A N 1
ATOM 2474 C CA . PHE A 1 153 ? 155.772 -25.460 101.246 1.00 20.08 153 PHE A CA 1
ATOM 2475 C C . PHE A 1 153 ? 155.745 -23.931 101.338 1.00 25.12 153 PHE A C 1
ATOM 2476 O O . PHE A 1 153 ? 155.197 -23.270 100.478 1.00 17.68 153 PHE A O 1
ATOM 2493 N N . THR A 1 154 ? 156.267 -23.393 102.429 1.00 20.66 154 THR A N 1
ATOM 2494 C CA . THR A 1 154 ? 156.392 -21.948 102.570 1.00 20.57 154 THR A CA 1
ATOM 2495 C C . THR A 1 154 ? 157.866 -21.614 102.638 1.00 22.78 154 THR A C 1
ATOM 2496 O O . THR A 1 154 ? 158.682 -22.446 103.062 1.00 23.04 154 THR A O 1
ATOM 2507 N N . ARG A 1 155 ? 158.197 -20.417 102.159 1.00 20.16 155 ARG A N 1
ATOM 2508 C CA . ARG A 1 155 ? 159.517 -19.809 102.363 1.00 24.51 155 ARG A CA 1
ATOM 2509 C C . ARG A 1 155 ? 159.373 -18.551 103.187 1.00 28.51 155 ARG A C 1
ATOM 2510 O O . ARG A 1 155 ? 158.418 -17.774 102.996 1.00 28.38 155 ARG A O 1
ATOM 2531 N N . PHE A 1 156 ? 160.312 -18.354 104.103 1.00 28.19 156 PHE A N 1
ATOM 2532 C CA . PHE A 1 156 ? 160.331 -17.140 104.911 1.00 30.42 156 PHE A CA 1
ATOM 2533 C C . PHE A 1 156 ? 161.554 -16.321 104.530 1.00 37.69 156 PHE A C 1
ATOM 2534 O O . PHE A 1 156 ? 162.698 -16.753 104.680 1.00 38.21 156 PHE A O 1
ATOM 2551 N N . TYR A 1 157 ? 161.273 -15.122 104.024 1.00 31.20 157 TYR A N 1
ATOM 2552 C CA . TYR A 1 157 ? 162.283 -14.263 103.435 1.00 29.61 157 TYR A CA 1
ATOM 2553 C C . TYR A 1 157 ? 162.776 -13.343 104.536 1.00 39.76 157 TYR A C 1
ATOM 2554 O O . TYR A 1 157 ? 162.014 -12.594 105.125 1.00 31.95 157 TYR A O 1
ATOM 2572 N N . ARG A 1 158 ? 164.067 -13.425 104.817 1.00 45.82 158 ARG A N 1
ATOM 2573 C CA . ARG A 1 158 ? 164.634 -12.768 105.981 1.00 49.04 158 ARG A CA 1
ATOM 2574 C C . ARG A 1 158 ? 165.596 -11.667 105.561 1.00 50.87 158 ARG A C 1
ATOM 2575 O O . ARG A 1 158 ? 165.638 -10.581 106.171 1.00 38.70 158 ARG A O 1
ATOM 2596 N N . LYS A 1 159 ? 166.361 -11.976 104.515 1.00 49.33 159 LYS A N 1
ATOM 2597 C CA . LYS A 1 159 ? 167.396 -11.098 103.977 1.00 57.29 159 LYS A CA 1
ATOM 2598 C C . LYS A 1 159 ? 167.026 -10.645 102.582 1.00 49.79 159 LYS A C 1
ATOM 2599 O O . LYS A 1 159 ? 167.206 -9.492 102.220 1.00 62.04 159 LYS A O 1
ATOM 2618 N N . GLU A 1 160 ? 166.485 -11.588 101.821 1.00 53.45 160 GLU A N 1
ATOM 2619 C CA . GLU A 1 160 ? 166.176 -11.426 100.404 1.00 48.88 160 GLU A CA 1
ATOM 2620 C C . GLU A 1 160 ? 164.784 -10.824 100.238 1.00 49.59 160 GLU A C 1
ATOM 2621 O O . GLU A 1 160 ? 163.941 -10.956 101.122 1.00 41.56 160 GLU A O 1
ATOM 2633 N N . LYS A 1 161 ? 164.566 -10.113 99.138 1.00 48.81 161 LYS A N 1
ATOM 2634 C CA . LYS A 1 161 ? 163.208 -9.765 98.717 1.00 39.59 161 LYS A CA 1
ATOM 2635 C C . LYS A 1 161 ? 162.422 -11.009 98.280 1.00 42.43 161 LYS A C 1
ATOM 2636 O O . LYS A 1 161 ? 163.027 -12.009 97.901 1.00 33.38 161 LYS A O 1
ATOM 2655 N N . THR A 1 162 ? 161.089 -10.966 98.360 1.00 27.11 162 THR A N 1
ATOM 2656 C CA . THR A 1 162 ? 160.280 -12.053 97.778 1.00 32.42 162 THR A CA 1
ATOM 2657 C C . THR A 1 162 ? 160.415 -12.052 96.251 1.00 35.96 162 THR A C 1
ATOM 2658 O O . THR A 1 162 ? 160.855 -11.071 95.674 1.00 31.93 162 THR A O 1
ATOM 2669 N N . PRO A 1 163 ? 160.012 -13.153 95.593 1.00 35.82 163 PRO A N 1
ATOM 2670 C CA . PRO A 1 163 ? 160.116 -13.190 94.137 1.00 34.86 163 PRO A CA 1
ATOM 2671 C C . PRO A 1 163 ? 159.333 -12.056 93.511 1.00 36.43 163 PRO A C 1
ATOM 2672 O O . PRO A 1 163 ? 159.858 -11.441 92.583 1.00 41.27 163 PRO A O 1
ATOM 2683 N N . ASP A 1 164 ? 158.162 -11.714 94.055 1.00 31.11 164 ASP A N 1
ATOM 2684 C CA . ASP A 1 164 ? 157.356 -10.642 93.434 1.00 31.61 164 ASP A CA 1
ATOM 2685 C C . ASP A 1 164 ? 157.864 -9.263 93.826 1.00 32.84 164 ASP A C 1
ATOM 2686 O O . ASP A 1 164 ? 157.306 -8.255 93.385 1.00 34.01 164 ASP A O 1
ATOM 2695 N N . GLY A 1 165 ? 158.906 -9.220 94.659 1.00 28.60 165 GLY A N 1
ATOM 2696 C CA . GLY A 1 165 ? 159.667 -7.991 94.886 1.00 29.69 165 GLY A CA 1
ATOM 2697 C C . GLY A 1 165 ? 159.370 -7.255 96.175 1.00 30.96 165 GLY A C 1
ATOM 2698 O O . GLY A 1 165 ? 159.728 -6.095 96.351 1.00 34.85 165 GLY A O 1
ATOM 2702 N N . VAL A 1 166 ? 158.819 -7.971 97.134 1.00 30.05 166 VAL A N 1
ATOM 2703 C CA . VAL A 1 166 ? 158.428 -7.362 98.385 1.00 30.72 166 VAL A CA 1
ATOM 2704 C C . VAL A 1 166 ? 159.560 -7.525 99.340 1.00 31.31 166 VAL A C 1
ATOM 2705 O O . VAL A 1 166 ? 160.237 -8.543 99.340 1.00 28.89 166 VAL A O 1
ATOM 2718 N N . ASN A 1 167 ? 159.781 -6.481 100.133 1.00 31.60 167 ASN A N 1
ATOM 2719 C CA . ASN A 1 167 ? 160.853 -6.473 101.118 1.00 31.94 167 ASN A CA 1
ATOM 2720 C C . ASN A 1 167 ? 160.559 -7.395 102.289 1.00 33.27 167 ASN A C 1
ATOM 2721 O O . ASN A 1 167 ? 159.401 -7.631 102.605 1.00 27.46 167 ASN A O 1
ATOM 2732 N N . PRO A 1 168 ? 161.614 -7.949 102.925 1.00 38.40 168 PRO A N 1
ATOM 2733 C CA . PRO A 1 168 ? 161.473 -8.743 104.158 1.00 34.82 168 PRO A CA 1
ATOM 2734 C C . PRO A 1 168 ? 161.103 -7.916 105.397 1.00 34.52 168 PRO A C 1
ATOM 2735 O O . PRO A 1 168 ? 161.292 -6.701 105.381 1.00 37.20 168 PRO A O 1
ATOM 2746 N N . PRO A 1 169 ? 160.571 -8.562 106.451 1.00 40.53 169 PRO A N 1
ATOM 2747 C CA . PRO A 1 169 ? 160.319 -10.004 106.487 1.00 39.21 169 PRO A CA 1
ATOM 2748 C C . PRO A 1 169 ? 159.017 -10.339 105.773 1.00 31.12 169 PRO A C 1
ATOM 2749 O O . PRO A 1 169 ? 158.047 -9.582 105.873 1.00 33.07 169 PRO A O 1
ATOM 2760 N N . ALA A 1 170 ? 158.998 -11.446 105.033 1.00 38.65 170 ALA A N 1
ATOM 2761 C CA . ALA A 1 170 ? 157.798 -11.849 104.290 1.00 30.10 170 ALA A CA 1
ATOM 2762 C C . ALA A 1 170 ? 157.754 -13.367 104.131 1.00 29.13 170 ALA A C 1
ATOM 2763 O O . ALA A 1 170 ? 158.749 -14.056 104.361 1.00 31.39 170 ALA A O 1
ATOM 2770 N N . ALA A 1 171 ? 156.593 -13.880 103.749 1.00 23.76 171 ALA A N 1
ATOM 2771 C CA . ALA A 1 171 ? 156.415 -15.316 103.517 1.00 21.11 171 ALA A CA 1
ATOM 2772 C C . ALA A 1 171 ? 155.675 -15.534 102.226 1.00 23.11 171 ALA A C 1
ATOM 2773 O O . ALA A 1 171 ? 154.807 -14.722 101.882 1.00 22.09 171 ALA A O 1
ATOM 2780 N N . ARG A 1 172 ? 155.992 -16.622 101.518 1.00 20.65 172 ARG A N 1
ATOM 2781 C CA . ARG A 1 172 ? 155.279 -16.976 100.296 1.00 22.01 172 ARG A CA 1
ATOM 2782 C C . ARG A 1 172 ? 155.092 -18.468 100.306 1.00 24.25 172 ARG A C 1
ATOM 2783 O O . ARG A 1 172 ? 155.852 -19.172 100.954 1.00 22.12 172 ARG A O 1
ATOM 2804 N N . MET A 1 173 ? 154.074 -18.923 99.583 1.00 22.39 173 MET A N 1
ATOM 2805 C CA . MET A 1 173 ? 153.706 -20.337 99.545 1.00 24.29 173 MET A CA 1
ATOM 2806 C C . MET A 1 173 ? 153.877 -20.837 98.128 1.00 28.46 173 MET A C 1
ATOM 2807 O O . MET A 1 173 ? 153.538 -20.171 97.157 1.00 20.95 173 MET A O 1
ATOM 2821 N N . PHE A 1 174 ? 154.440 -22.025 98.035 1.00 23.61 174 PHE A N 1
ATOM 2822 C CA . PHE A 1 174 ? 154.814 -22.598 96.766 1.00 19.67 174 PHE A CA 1
ATOM 2823 C C . PHE A 1 174 ? 154.250 -24.000 96.598 1.00 26.36 174 PHE A C 1
ATOM 2824 O O . PHE A 1 174 ? 153.780 -24.621 97.551 1.00 30.05 174 PHE A O 1
ATOM 2841 N N . TRP A 1 175 ? 154.267 -24.460 95.361 1.00 22.64 175 TRP A N 1
ATOM 2842 C CA . TRP A 1 175 ? 154.002 -25.862 95.043 1.00 23.30 175 TRP A CA 1
ATOM 2843 C C . TRP A 1 175 ? 155.220 -26.356 94.312 1.00 21.04 175 TRP A C 1
ATOM 2844 O O . TRP A 1 175 ? 155.787 -25.616 93.508 1.00 22.70 175 TRP A O 1
ATOM 2865 N N . LYS A 1 176 ? 155.642 -27.592 94.585 1.00 24.97 176 LYS A N 1
ATOM 2866 C CA . LYS A 1 176 ? 156.791 -28.203 93.896 1.00 24.96 176 LYS A CA 1
ATOM 2867 C C . LYS A 1 176 ? 156.416 -29.600 93.432 1.00 31.17 176 LYS A C 1
ATOM 2868 O O . LYS A 1 176 ? 155.912 -30.393 94.214 1.00 22.92 176 LYS A O 1
ATOM 2887 N N . ASP A 1 177 ? 156.672 -29.927 92.180 1.00 30.05 177 ASP A N 1
ATOM 2888 C CA . ASP A 1 177 ? 156.526 -31.319 91.746 1.00 35.78 177 ASP A CA 1
ATOM 2889 C C . ASP A 1 177 ? 157.581 -31.568 90.668 1.00 38.76 177 ASP A C 1
ATOM 2890 O O . ASP A 1 177 ? 158.558 -30.822 90.592 1.00 32.20 177 ASP A O 1
ATOM 2899 N N . ARG A 1 178 ? 157.437 -32.646 89.899 1.00 37.57 178 ARG A N 1
ATOM 2900 C CA . ARG A 1 178 ? 158.460 -33.017 88.911 1.00 49.87 178 ARG A CA 1
ATOM 2901 C C . ARG A 1 178 ? 158.690 -31.965 87.817 1.00 39.85 178 ARG A C 1
ATOM 2902 O O . ARG A 1 178 ? 159.801 -31.843 87.277 1.00 45.43 178 ARG A O 1
ATOM 2923 N N . GLU A 1 179 ? 157.626 -31.263 87.447 1.00 32.55 179 GLU A N 1
ATOM 2924 C CA . GLU A 1 179 ? 157.695 -30.281 86.380 1.00 43.84 179 GLU A CA 1
ATOM 2925 C C . GLU A 1 179 ? 158.350 -29.008 86.927 1.00 42.18 179 GLU A C 1
ATOM 2926 O O . GLU A 1 179 ? 158.807 -28.162 86.161 1.00 53.86 179 GLU A O 1
ATOM 2938 N N . GLY A 1 180 ? 158.388 -28.862 88.249 1.00 39.77 180 GLY A N 1
ATOM 2939 C CA . GLY A 1 180 ? 159.060 -27.717 88.847 1.00 39.90 180 GLY A CA 1
ATOM 2940 C C . GLY A 1 180 ? 158.299 -27.050 89.965 1.00 35.92 180 GLY A C 1
ATOM 2941 O O . GLY A 1 180 ? 157.369 -27.632 90.531 1.00 31.02 180 GLY A O 1
ATOM 2945 N N . GLU A 1 181 ? 158.695 -25.815 90.281 1.00 29.86 181 GLU A N 1
ATOM 2946 C CA . GLU A 1 181 ? 158.117 -25.098 91.418 1.00 32.11 181 GLU A CA 1
ATOM 2947 C C . GLU A 1 181 ? 157.444 -23.819 90.985 1.00 31.47 181 GLU A C 1
ATOM 2948 O O . GLU A 1 181 ? 157.964 -23.118 90.123 1.00 40.05 181 GLU A O 1
ATOM 2960 N N . ARG A 1 182 ? 156.305 -23.491 91.607 1.00 24.08 182 ARG A N 1
ATOM 2961 C CA . ARG A 1 182 ? 155.596 -22.244 91.291 1.00 40.17 182 ARG A CA 1
ATOM 2962 C C . ARG A 1 182 ? 154.980 -21.648 92.551 1.00 29.22 182 ARG A C 1
ATOM 2963 O O . ARG A 1 182 ? 154.585 -22.374 93.471 1.00 29.01 182 ARG A O 1
ATOM 2984 N N . MET A 1 183 ? 154.916 -20.315 92.606 1.00 26.83 183 MET A N 1
ATOM 2985 C CA . MET A 1 183 ? 154.251 -19.659 93.736 1.00 24.76 183 MET A CA 1
ATOM 2986 C C . MET A 1 183 ? 152.756 -19.799 93.588 1.00 29.87 183 MET A C 1
ATOM 2987 O O . MET A 1 183 ? 152.228 -19.588 92.511 1.00 31.99 183 MET A O 1
ATOM 3001 N N . VAL A 1 184 ? 152.081 -20.214 94.669 1.00 24.29 184 VAL A N 1
ATOM 3002 C CA . VAL A 1 184 ? 150.641 -20.485 94.636 1.00 29.40 184 VAL A CA 1
ATOM 3003 C C . VAL A 1 184 ? 149.821 -19.579 95.548 1.00 23.89 184 VAL A C 1
ATOM 3004 O O . VAL A 1 184 ? 148.593 -19.518 95.413 1.00 28.57 184 VAL A O 1
ATOM 3017 N N . PHE A 1 185 ? 150.476 -18.874 96.460 1.00 28.01 185 PHE A N 1
ATOM 3018 C CA . PHE A 1 185 ? 149.769 -17.988 97.379 1.00 26.80 185 PHE A CA 1
ATOM 3019 C C . PHE A 1 185 ? 150.698 -16.956 98.017 1.00 19.77 185 PHE A C 1
ATOM 3020 O O . PHE A 1 185 ? 151.843 -17.239 98.321 1.00 23.81 185 PHE A O 1
ATOM 3037 N N . GLY A 1 186 ? 150.230 -15.724 98.142 1.00 22.01 186 GLY A N 1
ATOM 3038 C CA . GLY A 1 186 ? 150.993 -14.700 98.854 1.00 20.82 186 GLY A CA 1
ATOM 3039 C C . GLY A 1 186 ? 151.477 -13.565 97.964 1.00 27.28 186 GLY A C 1
ATOM 3040 O O . GLY A 1 186 ? 152.060 -12.615 98.479 1.00 27.66 186 GLY A O 1
ATOM 3044 N N . GLU A 1 187 ? 151.235 -13.648 96.655 1.00 35.67 187 GLU A N 1
ATOM 3045 C CA . GLU A 1 187 ? 151.670 -12.579 95.737 1.00 34.40 187 GLU A CA 1
ATOM 3046 C C . GLU A 1 187 ? 151.062 -11.245 96.141 1.00 30.92 187 GLU A C 1
ATOM 3047 O O . GLU A 1 187 ? 149.838 -11.130 96.319 1.00 25.86 187 GLU A O 1
ATOM 3059 N N . GLY A 1 188 ? 151.910 -10.219 96.208 1.00 36.26 188 GLY A N 1
ATOM 3060 C CA . GLY A 1 188 ? 151.446 -8.872 96.498 1.00 36.72 188 GLY A CA 1
ATOM 3061 C C . GLY A 1 188 ? 151.291 -8.570 97.975 1.00 33.11 188 GLY A C 1
ATOM 3062 O O . GLY A 1 188 ? 150.911 -7.454 98.323 1.00 27.43 188 GLY A O 1
ATOM 3066 N N . LEU A 1 189 ? 151.550 -9.555 98.840 1.00 23.23 189 LEU A N 1
ATOM 3067 C CA . LEU A 1 189 ? 151.418 -9.330 100.283 1.00 33.68 189 LEU A CA 1
ATOM 3068 C C . LEU A 1 189 ? 152.582 -8.521 100.853 1.00 31.31 189 LEU A C 1
ATOM 3069 O O . LEU A 1 189 ? 153.749 -8.892 100.743 1.00 24.62 189 LEU A O 1
ATOM 3085 N N . THR A 1 190 ? 152.249 -7.427 101.516 1.00 29.22 190 THR A N 1
ATOM 3086 C CA . THR A 1 190 ? 153.272 -6.560 102.057 1.00 28.47 190 THR A CA 1
ATOM 3087 C C . THR A 1 190 ? 153.953 -7.283 103.187 1.00 27.74 190 THR A C 1
ATOM 3088 O O . THR A 1 190 ? 153.484 -8.332 103.638 1.00 28.53 190 THR A O 1
ATOM 3099 N N . SER A 1 191 ? 155.083 -6.720 103.606 1.00 31.67 191 SER A N 1
ATOM 3100 C CA . SER A 1 191 ? 155.902 -7.231 104.690 1.00 32.76 191 SER A CA 1
ATOM 3101 C C . SER A 1 191 ? 155.085 -7.319 105.940 1.00 32.73 191 SER A C 1
ATOM 3102 O O . SER A 1 191 ? 154.295 -6.424 106.209 1.00 24.54 191 SER A O 1
ATOM 3110 N N . GLY A 1 192 ? 155.278 -8.391 106.701 1.00 25.11 192 GLY A N 1
ATOM 3111 C CA . GLY A 1 192 ? 154.593 -8.593 107.966 1.00 26.28 192 GLY A CA 1
ATOM 3112 C C . GLY A 1 192 ? 153.531 -9.688 107.926 1.00 29.50 192 GLY A C 1
ATOM 3113 O O . GLY A 1 192 ? 153.163 -10.217 108.967 1.00 31.00 192 GLY A O 1
ATOM 3117 N N . TYR A 1 193 ? 153.035 -10.012 106.735 1.00 25.71 193 TYR A N 1
ATOM 3118 C CA . TYR A 1 193 ? 152.119 -11.150 106.549 1.00 30.85 193 TYR A CA 1
ATOM 3119 C C . TYR A 1 193 ? 152.852 -12.484 106.632 1.00 30.20 193 TYR A C 1
ATOM 3120 O O . TYR A 1 193 ? 153.871 -12.690 105.970 1.00 35.94 193 TYR A O 1
ATOM 3138 N N . PHE A 1 194 ? 152.276 -13.391 107.411 1.00 29.24 194 PHE A N 1
ATOM 3139 C CA . PHE A 1 194 ? 152.774 -14.745 107.552 1.00 36.64 194 PHE A CA 1
ATOM 3140 C C . PHE A 1 194 ? 151.664 -15.732 107.223 1.00 32.76 194 PHE A C 1
ATOM 3141 O O . PHE A 1 194 ? 150.507 -15.479 107.525 1.00 29.01 194 PHE A O 1
ATOM 3158 N N . MET A 1 195 ? 152.037 -16.886 106.682 1.00 29.28 195 MET A N 1
ATOM 3159 C CA . MET A 1 195 ? 151.082 -17.897 106.240 1.00 34.39 195 MET A CA 1
ATOM 3160 C C . MET A 1 195 ? 151.508 -19.308 106.595 1.00 30.02 195 MET A C 1
ATOM 3161 O O . MET A 1 195 ? 152.686 -19.604 106.764 1.00 33.85 195 MET A O 1
ATOM 3175 N N . SER A 1 196 ? 150.523 -20.189 106.671 1.00 28.28 196 SER A N 1
ATOM 3176 C CA . SER A 1 196 ? 150.808 -21.586 106.849 1.00 28.58 196 SER A CA 1
ATOM 3177 C C . SER A 1 196 ? 149.663 -22.319 106.181 1.00 31.49 196 SER A C 1
ATOM 3178 O O . SER A 1 196 ? 148.634 -21.725 105.880 1.00 27.05 196 SER A O 1
ATOM 3186 N N . ILE A 1 197 ? 149.862 -23.608 105.961 1.00 23.63 197 ILE A N 1
ATOM 3187 C CA . ILE A 1 197 ? 148.882 -24.447 105.347 1.00 28.52 197 ILE A CA 1
ATOM 3188 C C . ILE A 1 197 ? 148.797 -25.790 106.076 1.00 35.30 197 ILE A C 1
ATOM 3189 O O . ILE A 1 197 ? 149.798 -26.299 106.581 1.00 32.54 197 ILE A O 1
ATOM 3205 N N . ARG A 1 198 ? 147.578 -26.313 106.174 1.00 29.05 198 ARG A N 1
ATOM 3206 C CA . ARG A 1 198 ? 147.363 -27.677 106.630 1.00 27.30 198 ARG A CA 1
ATOM 3207 C C . ARG A 1 198 ? 146.245 -28.280 105.801 1.00 21.99 198 ARG A C 1
ATOM 3208 O O . ARG A 1 198 ? 145.413 -27.563 105.245 1.00 23.56 198 ARG A O 1
ATOM 3229 N N . LYS A 1 199 ? 146.260 -29.609 105.703 1.00 24.18 199 LYS A N 1
ATOM 3230 C CA . LYS A 1 199 ? 145.161 -30.367 105.129 1.00 19.79 199 LYS A CA 1
ATOM 3231 C C . LYS A 1 199 ? 144.029 -30.581 106.131 1.00 26.23 199 LYS A C 1
ATOM 3232 O O . LYS A 1 199 ? 144.239 -30.591 107.340 1.00 24.66 199 LYS A O 1
ATOM 3251 N N . SER A 1 200 ? 142.822 -30.730 105.608 1.00 21.09 200 SER A N 1
ATOM 3252 C CA . SER A 1 200 ? 141.702 -31.229 106.371 1.00 26.45 200 SER A CA 1
ATOM 3253 C C . SER A 1 200 ? 142.027 -32.673 106.749 1.00 29.34 200 SER A C 1
ATOM 3254 O O . SER A 1 200 ? 142.878 -33.306 106.099 1.00 25.84 200 SER A O 1
ATOM 3262 N N . SER A 1 201 ? 141.357 -33.183 107.783 1.00 34.60 201 SER A N 1
ATOM 3263 C CA . SER A 1 201 ? 141.622 -34.531 108.299 1.00 32.29 201 SER A CA 1
ATOM 3264 C C . SER A 1 201 ? 141.373 -35.603 107.252 1.00 38.37 201 SER A C 1
ATOM 3265 O O . SER A 1 201 ? 142.040 -36.653 107.251 1.00 36.82 201 SER A O 1
ATOM 3273 N N . ASP A 1 202 ? 140.423 -35.323 106.355 1.00 30.17 202 ASP A N 1
ATOM 3274 C CA . ASP A 1 202 ? 140.084 -36.230 105.259 1.00 30.50 202 ASP A CA 1
ATOM 3275 C C . ASP A 1 202 ? 140.976 -36.036 104.048 1.00 35.75 202 ASP A C 1
ATOM 3276 O O . ASP A 1 202 ? 140.795 -36.705 103.025 1.00 24.06 202 ASP A O 1
ATOM 3285 N N . GLY A 1 203 ? 141.901 -35.085 104.132 1.00 29.02 203 GLY A N 1
ATOM 3286 C CA . GLY A 1 203 ? 142.830 -34.856 103.050 1.00 34.99 203 GLY A CA 1
ATOM 3287 C C . GLY A 1 203 ? 142.275 -34.088 101.867 1.00 26.53 203 GLY A C 1
ATOM 3288 O O . GLY A 1 203 ? 143.006 -33.871 100.912 1.00 37.12 203 GLY A O 1
ATOM 3292 N N . LYS A 1 204 ? 141.005 -33.681 101.894 1.00 26.93 204 LYS A N 1
ATOM 3293 C CA . LYS A 1 204 ? 140.391 -33.093 100.691 1.00 25.82 204 LYS A CA 1
ATOM 3294 C C . LYS A 1 204 ? 140.567 -31.583 100.531 1.00 30.49 204 LYS A C 1
ATOM 3295 O O . LYS A 1 204 ? 140.389 -31.047 99.435 1.00 21.84 204 LYS A O 1
ATOM 3314 N N . PHE A 1 205 ? 140.916 -30.896 101.605 1.00 24.02 205 PHE A N 1
ATOM 3315 C CA . PHE A 1 205 ? 140.963 -29.428 101.593 1.00 20.77 205 PHE A CA 1
ATOM 3316 C C . PHE A 1 205 ? 142.300 -28.906 102.011 1.00 20.78 205 PHE A C 1
ATOM 3317 O O . PHE A 1 205 ? 142.919 -29.444 102.927 1.00 22.26 205 PHE A O 1
ATOM 3334 N N . ALA A 1 206 ? 142.686 -27.808 101.381 1.00 22.95 206 ALA A N 1
ATOM 3335 C CA . ALA A 1 206 ? 143.755 -26.974 101.859 1.00 18.37 206 ALA A CA 1
ATOM 3336 C C . ALA A 1 206 ? 143.129 -26.016 102.861 1.00 26.10 206 ALA A C 1
ATOM 3337 O O . ALA A 1 206 ? 142.030 -25.513 102.639 1.00 21.87 206 ALA A O 1
ATOM 3344 N N . ILE A 1 207 ? 143.799 -25.810 103.996 1.00 22.38 207 ILE A N 1
ATOM 3345 C CA . ILE A 1 207 ? 143.359 -24.820 104.975 1.00 21.31 207 ILE A CA 1
ATOM 3346 C C . ILE A 1 207 ? 144.535 -23.904 105.139 1.00 28.68 207 ILE A C 1
ATOM 3347 O O . ILE A 1 207 ? 145.588 -24.314 105.653 1.00 25.34 207 ILE A O 1
ATOM 3363 N N . VAL A 1 208 ? 144.358 -22.678 104.658 1.00 23.83 208 VAL A N 1
ATOM 3364 C CA . VAL A 1 208 ? 145.416 -21.683 104.652 1.00 20.60 208 VAL A CA 1
ATOM 3365 C C . VAL A 1 208 ? 145.043 -20.515 105.551 1.00 25.61 208 VAL A C 1
ATOM 3366 O O . VAL A 1 208 ? 143.984 -19.886 105.396 1.00 27.84 208 VAL A O 1
ATOM 3379 N N . THR A 1 209 ? 145.940 -20.274 106.504 1.00 26.57 209 THR A N 1
ATOM 3380 C CA . THR A 1 209 ? 145.799 -19.236 107.523 1.00 28.39 209 THR A CA 1
ATOM 3381 C C . THR A 1 209 ? 146.783 -18.133 107.255 1.00 31.38 209 THR A C 1
ATOM 3382 O O . THR A 1 209 ? 147.942 -18.388 106.960 1.00 32.91 209 THR A O 1
ATOM 3393 N N . LEU A 1 210 ? 146.289 -16.907 107.369 1.00 24.02 210 LEU A N 1
ATOM 3394 C CA . LEU A 1 210 ? 147.044 -15.715 107.088 1.00 31.41 210 LEU A CA 1
ATOM 3395 C C . LEU A 1 210 ? 146.968 -14.820 108.306 1.00 32.90 210 LEU A C 1
ATOM 3396 O O . LEU A 1 210 ? 145.915 -14.706 108.948 1.00 30.61 210 LEU A O 1
ATOM 3412 N N . THR A 1 211 ? 148.098 -14.202 108.624 1.00 30.98 211 THR A N 1
ATOM 3413 C CA . THR A 1 211 ? 148.269 -13.503 109.878 1.00 41.64 211 THR A CA 1
ATOM 3414 C C . THR A 1 211 ? 149.117 -12.240 109.702 1.00 31.31 211 THR A C 1
ATOM 3415 O O . THR A 1 211 ? 150.125 -12.266 109.026 1.00 30.00 211 THR A O 1
ATOM 3426 N N . TYR A 1 212 ? 148.708 -11.150 110.344 1.00 35.53 212 TYR A N 1
ATOM 3427 C CA . TYR A 1 212 ? 149.510 -9.929 110.378 1.00 28.90 212 TYR A CA 1
ATOM 3428 C C . TYR A 1 212 ? 149.610 -9.437 111.808 1.00 35.93 212 TYR A C 1
ATOM 3429 O O . TYR A 1 212 ? 148.658 -8.875 112.329 1.00 28.76 212 TYR A O 1
ATOM 3447 N N . GLY A 1 213 ? 150.753 -9.667 112.448 1.00 29.91 213 GLY A N 1
ATOM 3448 C CA . GLY A 1 213 ? 150.945 -9.290 113.843 1.00 45.60 213 GLY A CA 1
ATOM 3449 C C . GLY A 1 213 ? 149.841 -9.840 114.727 1.00 39.27 213 GLY A C 1
ATOM 3450 O O . GLY A 1 213 ? 149.402 -10.975 114.560 1.00 44.07 213 GLY A O 1
ATOM 3454 N N . TRP A 1 214 ? 149.375 -9.024 115.665 1.00 46.35 214 TRP A N 1
ATOM 3455 C CA . TRP A 1 214 ? 148.271 -9.396 116.560 1.00 50.57 214 TRP A CA 1
ATOM 3456 C C . TRP A 1 214 ? 146.894 -8.954 116.103 1.00 45.97 214 TRP A C 1
ATOM 3457 O O . TRP A 1 214 ? 145.918 -9.267 116.755 1.00 47.76 214 TRP A O 1
ATOM 3478 N N . ASN A 1 215 ? 146.799 -8.190 115.026 1.00 43.73 215 ASN A N 1
ATOM 3479 C CA . ASN A 1 215 ? 145.524 -7.520 114.739 1.00 56.56 215 ASN A CA 1
ATOM 3480 C C . ASN A 1 215 ? 144.855 -7.904 113.420 1.00 51.96 215 ASN A C 1
ATOM 3481 O O . ASN A 1 215 ? 143.917 -7.231 112.984 1.00 47.34 215 ASN A O 1
ATOM 3492 N N . GLN A 1 216 ? 145.322 -8.971 112.779 1.00 40.28 216 GLN A N 1
ATOM 3493 C CA . GLN A 1 216 ? 144.605 -9.437 111.607 1.00 40.78 216 GLN A CA 1
ATOM 3494 C C . GLN A 1 216 ? 144.811 -10.924 111.376 1.00 36.24 216 GLN A C 1
ATOM 3495 O O . GLN A 1 216 ? 145.925 -11.446 111.474 1.00 27.53 216 GLN A O 1
ATOM 3509 N N . GLY A 1 217 ? 143.716 -11.590 111.027 1.00 34.51 217 GLY A N 1
ATOM 3510 C CA . GLY A 1 217 ? 143.742 -12.999 110.679 1.00 27.51 217 GLY A CA 1
ATOM 3511 C C . GLY A 1 217 ? 142.824 -13.236 109.509 1.00 36.62 217 GLY A C 1
ATOM 3512 O O . GLY A 1 217 ? 141.780 -12.582 109.381 1.00 31.18 217 GLY A O 1
ATOM 3516 N N . GLU A 1 218 ? 143.208 -14.166 108.638 1.00 24.64 218 GLU A N 1
ATOM 3517 C CA . GLU A 1 218 ? 142.373 -14.485 107.499 1.00 26.91 218 GLU A CA 1
ATOM 3518 C C . GLU A 1 218 ? 142.486 -15.979 107.337 1.00 28.13 218 GLU A C 1
ATOM 3519 O O . GLU A 1 218 ? 143.581 -16.546 107.514 1.00 23.45 218 GLU A O 1
ATOM 3531 N N . VAL A 1 219 ? 141.369 -16.605 106.982 1.00 28.00 219 VAL A N 1
ATOM 3532 C CA . VAL A 1 219 ? 141.361 -18.024 106.670 1.00 31.70 219 VAL A CA 1
ATOM 3533 C C . VAL A 1 219 ? 140.846 -18.261 105.257 1.00 21.84 219 VAL A C 1
ATOM 3534 O O . VAL A 1 219 ? 139.827 -17.727 104.849 1.00 33.69 219 VAL A O 1
ATOM 3547 N N . TYR A 1 220 ? 141.572 -19.118 104.555 1.00 20.52 220 TYR A N 1
ATOM 3548 C CA . TYR A 1 220 ? 141.243 -19.541 103.203 1.00 24.45 220 TYR A CA 1
ATOM 3549 C C . TYR A 1 220 ? 141.053 -21.042 103.142 1.00 27.57 220 TYR A C 1
ATOM 3550 O O . TYR A 1 220 ? 141.797 -21.746 103.792 1.00 21.37 220 TYR A O 1
ATOM 3568 N N . ILE A 1 221 ? 140.083 -21.534 102.373 1.00 22.35 221 ILE A N 1
ATOM 3569 C CA . ILE A 1 221 ? 140.002 -22.973 102.134 1.00 21.18 221 ILE A CA 1
ATOM 3570 C C . ILE A 1 221 ? 139.624 -23.252 100.700 1.00 25.56 221 ILE A C 1
ATOM 3571 O O . ILE A 1 221 ? 139.047 -22.412 100.010 1.00 24.30 221 ILE A O 1
ATOM 3587 N N . GLY A 1 222 ? 139.928 -24.467 100.271 1.00 24.81 222 GLY A N 1
ATOM 3588 C CA . GLY A 1 222 ? 139.616 -24.893 98.929 1.00 26.62 222 GLY A CA 1
ATOM 3589 C C . GLY A 1 222 ? 140.190 -26.265 98.685 1.00 22.53 222 GLY A C 1
ATOM 3590 O O . GLY A 1 222 ? 140.885 -26.791 99.543 1.00 24.91 222 GLY A O 1
ATOM 3594 N N . PRO A 1 223 ? 139.913 -26.834 97.499 1.00 23.69 223 PRO A N 1
ATOM 3595 C CA . PRO A 1 223 ? 140.450 -28.142 97.127 1.00 28.53 223 PRO A CA 1
ATOM 3596 C C . PRO A 1 223 ? 141.957 -28.194 97.301 1.00 21.38 223 PRO A C 1
ATOM 3597 O O . PRO A 1 223 ? 142.680 -27.318 96.800 1.00 26.41 223 PRO A O 1
ATOM 3608 N N . ILE A 1 224 ? 142.420 -29.224 97.986 1.00 26.33 224 ILE A N 1
ATOM 3609 C CA . ILE A 1 224 ? 143.839 -29.368 98.298 1.00 26.03 224 ILE A CA 1
ATOM 3610 C C . ILE A 1 224 ? 144.694 -29.361 97.038 1.00 26.20 224 ILE A C 1
ATOM 3611 O O . ILE A 1 224 ? 145.867 -28.952 97.077 1.00 25.94 224 ILE A O 1
ATOM 3627 N N . ASP A 1 225 ? 144.126 -29.780 95.896 1.00 32.02 225 ASP A N 1
ATOM 3628 C CA . ASP A 1 225 ? 144.933 -29.845 94.680 1.00 21.04 225 ASP A CA 1
ATOM 3629 C C . ASP A 1 225 ? 144.700 -28.684 93.727 1.00 29.02 225 ASP A C 1
ATOM 3630 O O . ASP A 1 225 ? 145.165 -28.723 92.606 1.00 28.92 225 ASP A O 1
ATOM 3639 N N . ASN A 1 226 ? 144.067 -27.620 94.197 1.00 22.15 226 ASN A N 1
ATOM 3640 C CA . ASN A 1 226 ? 143.608 -26.561 93.313 1.00 28.88 226 ASN A CA 1
ATOM 3641 C C . ASN A 1 226 ? 143.613 -25.180 93.968 1.00 21.07 226 ASN A C 1
ATOM 3642 O O . ASN A 1 226 ? 142.552 -24.681 94.312 1.00 24.16 226 ASN A O 1
ATOM 3653 N N . PRO A 1 227 ? 144.798 -24.531 94.068 1.00 26.79 227 PRO A N 1
ATOM 3654 C CA . PRO A 1 227 ? 144.894 -23.190 94.649 1.00 25.60 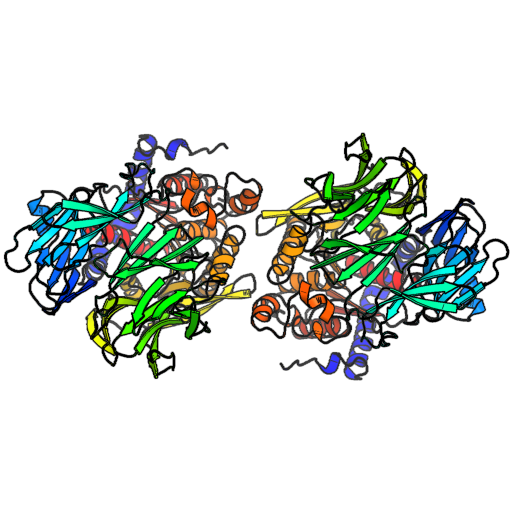227 PRO A CA 1
ATOM 3655 C C . PRO A 1 227 ? 144.126 -22.108 93.891 1.00 27.46 227 PRO A C 1
ATOM 3656 O O . PRO A 1 227 ? 143.792 -21.078 94.486 1.00 24.07 227 PRO A O 1
ATOM 3667 N N . GLN A 1 228 ? 143.810 -22.352 92.625 1.00 26.19 228 GLN A N 1
ATOM 3668 C CA . GLN A 1 228 ? 142.980 -21.425 91.868 1.00 31.64 228 GLN A CA 1
ATOM 3669 C C . GLN A 1 228 ? 141.573 -21.316 92.475 1.00 26.22 228 GLN A C 1
ATOM 3670 O O . GLN A 1 228 ? 140.901 -20.313 92.276 1.00 29.18 228 GLN A O 1
ATOM 3684 N N . GLU A 1 229 ? 141.129 -22.353 93.184 1.00 24.02 229 GLU A N 1
ATOM 3685 C CA . GLU A 1 229 ? 139.810 -22.324 93.826 1.00 27.75 229 GLU A CA 1
ATOM 3686 C C . GLU A 1 229 ? 139.875 -22.169 95.342 1.00 25.48 229 GLU A C 1
ATOM 3687 O O . GLU A 1 229 ? 138.917 -22.488 96.062 1.00 27.70 229 GLU A O 1
ATOM 3699 N N . TRP A 1 230 ? 140.982 -21.642 95.847 1.00 27.41 230 TRP A N 1
ATOM 3700 C CA . TRP A 1 230 ? 141.062 -21.344 97.271 1.00 31.22 230 TRP A CA 1
ATOM 3701 C C . TRP A 1 230 ? 140.367 -20.008 97.526 1.00 30.70 230 TRP A C 1
ATOM 3702 O O . TRP A 1 230 ? 140.642 -19.035 96.845 1.00 33.67 230 TRP A O 1
ATOM 3723 N N . LYS A 1 231 ? 139.484 -19.975 98.513 1.00 26.84 231 LYS A N 1
ATOM 3724 C CA . LYS A 1 231 ? 138.650 -18.799 98.769 1.00 40.39 231 LYS A CA 1
ATOM 3725 C C . LYS A 1 231 ? 138.787 -18.380 100.220 1.00 30.13 231 LYS A C 1
ATOM 3726 O O . LYS A 1 231 ? 138.931 -19.221 101.103 1.00 28.50 231 LYS A O 1
ATOM 3745 N N . LYS A 1 232 ? 138.794 -17.073 100.451 1.00 32.47 232 LYS A N 1
ATOM 3746 C CA . LYS A 1 232 ? 138.761 -16.558 101.809 1.00 31.93 232 LYS A CA 1
ATOM 3747 C C . LYS A 1 232 ? 137.365 -16.781 102.360 1.00 31.40 232 LYS A C 1
ATOM 3748 O O . LYS A 1 232 ? 136.355 -16.469 101.705 1.00 28.75 232 LYS A O 1
ATOM 3767 N N . VAL A 1 233 ? 137.306 -17.377 103.551 1.00 28.90 233 VAL A N 1
ATOM 3768 C CA . VAL A 1 233 ? 136.025 -17.702 104.160 1.00 33.55 233 VAL A CA 1
ATOM 3769 C C . VAL A 1 233 ? 135.850 -17.095 105.542 1.00 31.83 233 VAL A C 1
ATOM 3770 O O . VAL A 1 233 ? 134.746 -17.102 106.084 1.00 29.24 233 VAL A O 1
ATOM 3783 N N . TYR A 1 234 ? 136.916 -16.515 106.068 1.00 31.11 234 TYR A N 1
ATOM 3784 C CA . TYR A 1 234 ? 136.864 -15.848 107.359 1.00 30.88 234 TYR A CA 1
ATOM 3785 C C . TYR A 1 234 ? 137.905 -14.758 107.526 1.00 29.92 234 TYR A C 1
ATOM 3786 O O . TYR A 1 234 ? 139.093 -14.953 107.251 1.00 24.44 234 TYR A O 1
ATOM 3804 N N . SER A 1 235 ? 137.456 -13.629 108.077 1.00 26.19 235 SER A N 1
ATOM 3805 C CA . SER A 1 235 ? 138.342 -12.525 108.385 1.00 28.53 235 SER A CA 1
ATOM 3806 C C . SER A 1 235 ? 138.185 -12.116 109.849 1.00 33.12 235 SER A C 1
ATOM 3807 O O . SER A 1 235 ? 137.069 -12.000 110.353 1.00 26.21 235 SER A O 1
ATOM 3815 N N . ALA A 1 236 ? 139.305 -11.861 110.516 1.00 27.94 236 ALA A N 1
ATOM 3816 C CA . ALA A 1 236 ? 139.260 -11.431 111.908 1.00 34.25 236 ALA A CA 1
ATOM 3817 C C . ALA A 1 236 ? 140.306 -10.381 112.166 1.00 37.89 236 ALA A C 1
ATOM 3818 O O . ALA A 1 236 ? 141.311 -10.300 111.477 1.00 30.90 236 ALA A O 1
ATOM 3825 N N . SER A 1 237 ? 140.058 -9.567 113.176 1.00 36.24 237 SER A N 1
ATOM 3826 C CA . SER A 1 237 ? 140.980 -8.495 113.487 1.00 40.93 237 SER A CA 1
ATOM 3827 C C . SER A 1 237 ? 142.006 -8.969 114.484 1.00 42.55 237 SER A C 1
ATOM 3828 O O . SER A 1 237 ? 142.677 -8.162 115.099 1.00 48.62 237 SER A O 1
ATOM 3836 N N . VAL A 1 238 ? 142.059 -10.285 114.687 1.00 42.87 238 VAL A N 1
ATOM 3837 C CA . VAL A 1 238 ? 143.163 -10.936 115.379 1.00 42.26 238 VAL A CA 1
ATOM 3838 C C . VAL A 1 238 ? 143.496 -12.264 114.677 1.00 38.03 238 VAL A C 1
ATOM 3839 O O . VAL A 1 238 ? 142.634 -12.854 114.015 1.00 30.39 238 VAL A O 1
ATOM 3852 N N . PRO A 1 239 ? 144.749 -12.735 114.805 1.00 31.21 239 PRO A N 1
ATOM 3853 C CA . PRO A 1 239 ? 145.090 -14.065 114.287 1.00 26.93 239 PRO A CA 1
ATOM 3854 C C . PRO A 1 239 ? 144.254 -15.145 114.972 1.00 37.99 239 PRO A C 1
ATOM 3855 O O . PRO A 1 239 ? 144.039 -15.122 116.179 1.00 35.78 239 PRO A O 1
ATOM 3866 N N . VAL A 1 240 ? 143.776 -16.082 114.176 1.00 34.81 240 VAL A N 1
ATOM 3867 C CA . VAL A 1 240 ? 142.980 -17.188 114.663 1.00 32.66 240 VAL A CA 1
ATOM 3868 C C . VAL A 1 240 ? 143.636 -18.445 114.154 1.00 36.26 240 VAL A C 1
ATOM 3869 O O . VAL A 1 240 ? 144.591 -18.356 113.398 1.00 26.36 240 VAL A O 1
ATOM 3882 N N . GLU A 1 241 ? 143.171 -19.603 114.613 1.00 22.16 241 GLU A N 1
ATOM 3883 C CA . GLU A 1 241 ? 143.748 -20.870 114.205 1.00 26.64 241 GLU A CA 1
ATOM 3884 C C . GLU A 1 241 ? 142.632 -21.707 113.576 1.00 23.44 241 GLU A C 1
ATOM 3885 O O . GLU A 1 241 ? 141.569 -21.934 114.156 1.00 25.11 241 GLU A O 1
ATOM 3897 N N . ALA A 1 242 ? 142.847 -22.099 112.339 1.00 20.42 242 ALA A N 1
ATOM 3898 C CA . ALA A 1 242 ? 141.889 -22.955 111.662 1.00 19.19 242 ALA A CA 1
ATOM 3899 C C . ALA A 1 242 ? 142.171 -24.362 112.126 1.00 24.77 242 ALA A C 1
ATOM 3900 O O . ALA A 1 242 ? 143.326 -24.792 112.146 1.00 27.81 242 ALA A O 1
ATOM 3907 N N . ILE A 1 243 ? 141.120 -25.087 112.512 1.00 23.81 243 ILE A N 1
ATOM 3908 C CA . ILE A 1 243 ? 141.286 -26.424 113.086 1.00 24.76 243 ILE A CA 1
ATOM 3909 C C . ILE A 1 243 ? 141.141 -27.512 112.026 1.00 28.06 243 ILE A C 1
ATOM 3910 O O . ILE A 1 243 ? 142.007 -28.374 111.878 1.00 23.83 243 ILE A O 1
ATOM 3926 N N . ASP A 1 244 ? 140.053 -27.459 111.265 1.00 20.33 244 ASP A N 1
ATOM 3927 C CA . ASP A 1 244 ? 139.725 -28.545 110.360 1.00 24.75 244 ASP A CA 1
ATOM 3928 C C . ASP A 1 244 ? 138.521 -28.117 109.599 1.00 27.95 244 ASP A C 1
ATOM 3929 O O . ASP A 1 244 ? 137.832 -27.204 110.018 1.00 29.69 244 ASP A O 1
ATOM 3938 N N . VAL A 1 245 ? 138.282 -28.815 108.495 1.00 28.02 245 VAL A N 1
ATOM 3939 C CA . VAL A 1 245 ? 137.054 -28.736 107.735 1.00 25.24 245 VAL A CA 1
ATOM 3940 C C . VAL A 1 245 ? 136.445 -30.113 107.738 1.00 33.97 245 VAL A C 1
ATOM 3941 O O . VAL A 1 245 ? 137.101 -31.093 107.354 1.00 35.36 245 VAL A O 1
ATOM 3954 N N . VAL A 1 246 ? 135.222 -30.194 108.248 1.00 27.75 246 VAL A N 1
ATOM 3955 C CA . VAL A 1 246 ? 134.519 -31.463 108.371 1.00 32.54 246 VAL A CA 1
ATOM 3956 C C . VAL A 1 246 ? 133.079 -31.299 107.906 1.00 44.92 246 VAL A C 1
ATOM 3957 O O . VAL A 1 246 ? 132.323 -30.505 108.471 1.00 37.44 246 VAL A O 1
ATOM 3970 N N . ASN A 1 247 ? 132.725 -32.080 106.887 1.00 42.85 247 ASN A N 1
ATOM 3971 C CA . ASN A 1 247 ? 131.363 -32.178 106.400 1.00 46.37 247 ASN A CA 1
ATOM 3972 C C . ASN A 1 247 ? 130.782 -30.806 106.019 1.00 48.10 247 ASN A C 1
ATOM 3973 O O . ASN A 1 247 ? 129.639 -30.444 106.358 1.00 47.38 247 ASN A O 1
ATOM 3984 N N . GLY A 1 248 ? 131.620 -30.052 105.316 1.00 39.16 248 GLY A N 1
ATOM 3985 C CA . GLY A 1 248 ? 131.272 -28.765 104.759 1.00 45.27 248 GLY A CA 1
ATOM 3986 C C . GLY A 1 248 ? 131.493 -27.640 105.745 1.00 42.71 248 GLY A C 1
ATOM 3987 O O . GLY A 1 248 ? 131.390 -26.466 105.356 1.00 30.29 248 GLY A O 1
ATOM 3991 N N . LYS A 1 249 ? 131.901 -28.001 106.975 1.00 39.61 249 LYS A N 1
ATOM 3992 C CA . LYS A 1 249 ? 131.966 -27.065 108.109 1.00 35.17 249 LYS A CA 1
ATOM 3993 C C . LYS A 1 249 ? 133.408 -26.820 108.601 1.00 36.19 249 LYS A C 1
ATOM 3994 O O . LYS A 1 249 ? 134.091 -27.736 109.055 1.00 28.27 249 LYS A O 1
ATOM 4013 N N . LEU A 1 250 ? 133.826 -25.557 108.559 1.00 26.57 250 LEU A N 1
ATOM 4014 C CA . LEU A 1 250 ? 135.143 -25.127 108.984 1.00 26.41 250 LEU A CA 1
ATOM 4015 C C . LEU A 1 250 ? 135.153 -24.713 110.436 1.00 32.09 250 LEU A C 1
ATOM 4016 O O . LEU A 1 250 ? 134.349 -23.879 110.856 1.00 22.68 250 LEU A O 1
ATOM 4032 N N . TYR A 1 251 ? 136.075 -25.299 111.184 1.00 22.66 251 TYR A N 1
ATOM 4033 C CA . TYR A 1 251 ? 136.196 -25.070 112.614 1.00 22.91 251 TYR A CA 1
ATOM 4034 C C . TYR A 1 251 ? 137.409 -24.185 112.899 1.00 19.25 251 TYR A C 1
ATOM 4035 O O . TYR A 1 251 ? 138.499 -24.428 112.382 1.00 21.67 251 TYR A O 1
ATOM 4053 N N . ILE A 1 252 ? 137.203 -23.148 113.699 1.00 21.66 252 ILE A N 1
ATOM 4054 C CA . ILE A 1 252 ? 138.248 -22.162 113.991 1.00 21.98 252 ILE A CA 1
ATOM 4055 C C . ILE A 1 252 ? 138.281 -21.907 115.462 1.00 21.29 252 ILE A C 1
ATOM 4056 O O . ILE A 1 252 ? 137.209 -21.728 116.071 1.00 22.98 252 ILE A O 1
ATOM 4072 N N . LEU A 1 253 ? 139.502 -21.875 116.026 1.00 18.00 253 LEU A N 1
ATOM 4073 C CA . LEU A 1 253 ? 139.758 -21.447 117.384 1.00 17.88 253 LEU A CA 1
ATOM 4074 C C . LEU A 1 253 ? 140.140 -19.996 117.332 1.00 21.17 253 LEU A C 1
ATOM 4075 O O . LEU A 1 253 ? 141.135 -19.631 116.667 1.00 21.33 253 LEU A O 1
ATOM 4091 N N . THR A 1 254 ? 139.342 -19.158 117.983 1.00 20.63 254 THR A N 1
ATOM 4092 C CA . THR A 1 254 ? 139.553 -17.707 117.925 1.00 20.01 254 THR A CA 1
ATOM 4093 C C . THR A 1 254 ? 139.520 -17.067 119.285 1.00 25.25 254 THR A C 1
ATOM 4094 O O . THR A 1 254 ? 138.666 -17.397 120.105 1.00 23.07 254 THR A O 1
ATOM 4105 N N . LYS A 1 255 ? 140.394 -16.086 119.476 1.00 22.57 255 LYS A N 1
ATOM 4106 C CA . LYS A 1 255 ? 140.429 -15.323 120.712 1.00 27.42 255 LYS A CA 1
ATOM 4107 C C . LYS A 1 255 ? 139.700 -13.995 120.569 1.00 30.77 255 LYS A C 1
ATOM 4108 O O . LYS A 1 255 ? 139.919 -13.048 121.325 1.00 33.25 255 LYS A O 1
ATOM 4127 N N . GLU A 1 256 ? 138.820 -13.942 119.578 1.00 26.15 256 GLU A N 1
ATOM 4128 C CA . GLU A 1 256 ? 137.913 -12.825 119.412 1.00 30.83 256 GLU A CA 1
ATOM 4129 C C . GLU A 1 256 ? 136.968 -12.789 120.598 1.00 30.06 256 GLU A C 1
ATOM 4130 O O . GLU A 1 256 ? 136.739 -13.817 121.247 1.00 38.42 256 GLU A O 1
ATOM 4142 N N . GLY A 1 257 ? 136.407 -11.617 120.874 1.00 39.30 257 GLY A N 1
ATOM 4143 C CA . GLY A 1 257 ? 135.484 -11.457 121.990 1.00 33.09 257 GLY A CA 1
ATOM 4144 C C . GLY A 1 257 ? 136.216 -11.134 123.274 1.00 31.34 257 GLY A C 1
ATOM 4145 O O . GLY A 1 257 ? 137.015 -10.214 123.252 1.00 24.61 257 GLY A O 1
ATOM 4149 N N . LYS A 1 258 ? 135.925 -11.788 124.403 1.00 20.24 258 LYS A N 1
ATOM 4150 C CA . LYS A 1 258 ? 136.644 -11.382 125.633 1.00 29.69 258 LYS A CA 1
ATOM 4151 C C . LYS A 1 258 ? 138.150 -11.662 125.553 1.00 26.81 258 LYS A C 1
ATOM 4152 O O . LYS A 1 258 ? 138.943 -10.958 126.183 1.00 29.71 258 LYS A O 1
ATOM 4171 N N . GLY A 1 259 ? 138.549 -12.566 124.655 1.00 21.06 259 GLY A N 1
ATOM 4172 C CA . GLY A 1 259 ? 139.939 -12.917 124.488 1.00 25.85 259 GLY A CA 1
ATOM 4173 C C . GLY A 1 259 ? 140.405 -14.224 125.140 1.00 28.07 259 GLY A C 1
ATOM 4174 O O . GLY A 1 259 ? 141.600 -14.454 125.212 1.00 24.31 259 GLY A O 1
ATOM 4178 N N . LEU A 1 260 ? 139.498 -15.073 125.604 1.00 22.47 260 LEU A N 1
ATOM 4179 C CA . LEU A 1 260 ? 139.920 -16.319 126.252 1.00 17.96 260 LEU A CA 1
ATOM 4180 C C . LEU A 1 260 ? 139.980 -17.516 125.324 1.00 23.63 260 LEU A C 1
ATOM 4181 O O . LEU A 1 260 ? 140.707 -18.463 125.588 1.00 25.63 260 LEU A O 1
ATOM 4197 N N . GLY A 1 261 ? 139.286 -17.447 124.200 1.00 21.06 261 GLY A N 1
ATOM 4198 C CA . GLY A 1 261 ? 139.327 -18.556 123.263 1.00 27.48 261 GLY A CA 1
ATOM 4199 C C . GLY A 1 261 ? 137.985 -19.260 123.257 1.00 24.29 261 GLY A C 1
ATOM 4200 O O . GLY A 1 261 ? 137.475 -19.625 124.325 1.00 21.69 261 GLY A O 1
ATOM 4204 N N . LYS A 1 262 ? 137.429 -19.403 122.055 1.00 20.33 262 LYS A N 1
ATOM 4205 C CA . LYS A 1 262 ? 136.197 -20.150 121.749 1.00 22.46 262 LYS A CA 1
ATOM 4206 C C . LYS A 1 262 ? 136.371 -20.885 120.430 1.00 26.17 262 LYS A C 1
ATOM 4207 O O . LYS A 1 262 ? 137.279 -20.584 119.672 1.00 21.36 262 LYS A O 1
ATOM 4226 N N . ILE A 1 263 ? 135.506 -21.847 120.149 1.00 18.07 263 ILE A N 1
ATOM 4227 C CA . ILE A 1 263 ? 135.515 -22.477 118.845 1.00 20.61 263 ILE A CA 1
ATOM 4228 C C . ILE A 1 263 ? 134.259 -22.105 118.078 1.00 21.68 263 ILE A C 1
ATOM 4229 O O . ILE A 1 263 ? 133.146 -22.269 118.567 1.00 23.88 263 ILE A O 1
ATOM 4245 N N . ILE A 1 264 ? 134.446 -21.596 116.882 1.00 23.18 264 ILE A N 1
ATOM 4246 C CA . ILE A 1 264 ? 133.304 -21.258 116.022 1.00 24.36 264 ILE A CA 1
ATOM 4247 C C . ILE A 1 264 ? 133.390 -22.144 114.817 1.00 26.13 264 ILE A C 1
ATOM 4248 O O . ILE A 1 264 ? 134.416 -22.779 114.603 1.00 23.07 264 ILE A O 1
ATOM 4264 N N . ALA A 1 265 ? 132.309 -22.176 114.033 1.00 22.05 265 ALA A N 1
ATOM 4265 C CA . ALA A 1 265 ? 132.251 -22.907 112.791 1.00 27.98 265 ALA A CA 1
ATOM 4266 C C . ALA A 1 265 ? 131.593 -22.060 111.717 1.00 28.64 265 ALA A C 1
ATOM 4267 O O . ALA A 1 265 ? 130.780 -21.169 111.995 1.00 26.30 265 ALA A O 1
ATOM 4274 N N . ILE A 1 266 ? 132.035 -22.271 110.496 1.00 34.02 266 ILE A N 1
ATOM 4275 C CA . ILE A 1 266 ? 131.468 -21.563 109.375 1.00 36.09 266 ILE A CA 1
ATOM 4276 C C . ILE A 1 266 ? 131.027 -22.569 108.340 1.00 41.56 266 ILE A C 1
ATOM 4277 O O . ILE A 1 266 ? 131.770 -23.488 107.995 1.00 39.06 266 ILE A O 1
ATOM 4293 N N . LYS A 1 267 ? 129.787 -22.410 107.891 1.00 45.40 267 LYS A N 1
ATOM 4294 C CA . LYS A 1 267 ? 129.274 -23.178 106.776 1.00 55.13 267 LYS A CA 1
ATOM 4295 C C . LYS A 1 267 ? 128.479 -22.256 105.862 1.00 57.80 267 LYS A C 1
ATOM 4296 O O . LYS A 1 267 ? 127.434 -21.737 106.248 1.00 61.99 267 LYS A O 1
ATOM 4315 N N . ASN A 1 268 ? 128.986 -22.067 104.650 1.00 58.31 268 ASN A N 1
ATOM 4316 C CA . ASN A 1 268 ? 128.361 -21.180 103.677 1.00 69.79 268 ASN A CA 1
ATOM 4317 C C . ASN A 1 268 ? 128.183 -19.753 104.196 1.00 65.45 268 ASN A C 1
ATOM 4318 O O . ASN A 1 268 ? 127.131 -19.133 104.016 1.00 70.75 268 ASN A O 1
ATOM 4329 N N . GLY A 1 269 ? 129.219 -19.241 104.854 1.00 55.49 269 GLY A N 1
ATOM 4330 C CA . GLY A 1 269 ? 129.225 -17.863 105.315 1.00 53.17 269 GLY A CA 1
ATOM 4331 C C . GLY A 1 269 ? 128.550 -17.579 106.648 1.00 52.42 269 GLY A C 1
ATOM 4332 O O . GLY A 1 269 ? 128.766 -16.507 107.214 1.00 53.79 269 GLY A O 1
ATOM 4336 N N . LYS A 1 270 ? 127.755 -18.509 107.170 1.00 46.03 270 LYS A N 1
ATOM 4337 C CA . LYS A 1 270 ? 127.127 -18.266 108.466 1.00 39.64 270 LYS A CA 1
ATOM 4338 C C . LYS A 1 270 ? 128.047 -18.793 109.545 1.00 40.97 270 LYS A C 1
ATOM 4339 O O . LYS A 1 270 ? 128.735 -19.805 109.369 1.00 39.17 270 LYS A O 1
ATOM 4358 N N . ILE A 1 271 ? 128.042 -18.091 110.664 1.00 34.58 271 ILE A N 1
ATOM 4359 C CA . ILE A 1 271 ? 128.991 -18.337 111.735 1.00 35.67 271 ILE A CA 1
ATOM 4360 C C . ILE A 1 271 ? 128.227 -18.674 113.000 1.00 41.49 271 ILE A C 1
ATOM 4361 O O . ILE A 1 271 ? 127.411 -17.892 113.501 1.00 37.45 271 ILE A O 1
ATOM 4377 N N . ASP A 1 272 ? 128.546 -19.854 113.509 1.00 29.51 272 ASP A N 1
ATOM 4378 C CA . ASP A 1 272 ? 127.928 -20.412 114.687 1.00 35.71 272 ASP A CA 1
ATOM 4379 C C . ASP A 1 272 ? 128.967 -20.589 115.793 1.00 33.18 272 ASP A C 1
ATOM 4380 O O . ASP A 1 272 ? 130.041 -21.091 115.505 1.00 26.68 272 ASP A O 1
ATOM 4389 N N . GLU A 1 273 ? 128.650 -20.288 117.060 1.00 28.36 273 GLU A N 1
ATOM 4390 C CA . GLU A 1 273 ? 129.521 -20.758 118.141 1.00 29.76 273 GLU A CA 1
ATOM 4391 C C . GLU A 1 273 ? 129.382 -22.239 118.394 1.00 28.15 273 GLU A C 1
ATOM 4392 O O . GLU A 1 273 ? 128.287 -22.740 118.566 1.00 32.04 273 GLU A O 1
ATOM 4404 N N . VAL A 1 274 ? 130.506 -22.930 118.501 1.00 26.84 274 VAL A N 1
ATOM 4405 C CA . VAL A 1 274 ? 130.490 -24.348 118.818 1.00 28.35 274 VAL A CA 1
ATOM 4406 C C . VAL A 1 274 ? 130.747 -24.559 120.297 1.00 30.93 274 VAL A C 1
ATOM 4407 O O . VAL A 1 274 ? 129.992 -25.267 120.978 1.00 27.58 274 VAL A O 1
ATOM 4420 N N . ILE A 1 275 ? 131.827 -23.955 120.775 1.00 24.83 275 ILE A N 1
ATOM 4421 C CA . ILE A 1 275 ? 132.147 -23.900 122.190 1.00 23.43 275 ILE A CA 1
ATOM 4422 C C . ILE A 1 275 ? 132.383 -22.453 122.579 1.00 27.83 275 ILE A C 1
ATOM 4423 O O . ILE A 1 275 ? 133.393 -21.850 122.173 1.00 22.92 275 ILE A O 1
ATOM 4439 N N . PRO A 1 276 ? 131.453 -21.875 123.362 1.00 33.39 276 PRO A N 1
ATOM 4440 C CA . PRO A 1 276 ? 131.619 -20.472 123.742 1.00 30.84 276 PRO A CA 1
ATOM 4441 C C . PRO A 1 276 ? 132.796 -20.295 124.674 1.00 19.58 276 PRO A C 1
ATOM 4442 O O . PRO A 1 276 ? 133.297 -21.283 125.222 1.00 21.61 276 PRO A O 1
ATOM 4453 N N . GLU A 1 277 ? 133.222 -19.046 124.845 1.00 21.43 277 GLU A N 1
ATOM 4454 C CA . GLU A 1 277 ? 134.301 -18.679 125.796 1.00 23.20 277 GLU A CA 1
ATOM 4455 C C . GLU A 1 277 ? 133.989 -19.113 127.224 1.00 30.74 277 GLU A C 1
ATOM 4456 O O . GLU A 1 277 ? 132.845 -18.994 127.689 1.00 28.53 277 GLU A O 1
ATOM 4468 N N . GLY A 1 278 ? 135.010 -19.598 127.928 1.00 23.96 278 GLY A N 1
ATOM 4469 C CA . GLY A 1 278 ? 134.844 -20.070 129.283 1.00 29.81 278 GLY A CA 1
ATOM 4470 C C . GLY A 1 278 ? 135.586 -19.145 130.215 1.00 29.26 278 GLY A C 1
ATOM 4471 O O . GLY A 1 278 ? 135.991 -18.042 129.844 1.00 35.99 278 GLY A O 1
ATOM 4475 N N . GLU A 1 279 ? 135.740 -19.606 131.439 1.00 29.41 279 GLU A N 1
ATOM 4476 C CA . GLU A 1 279 ? 136.384 -18.829 132.497 1.00 29.61 279 GLU A CA 1
ATOM 4477 C C . GLU A 1 279 ? 137.903 -18.770 132.246 1.00 28.67 279 GLU A C 1
ATOM 4478 O O . GLU A 1 279 ? 138.548 -17.760 132.551 1.00 33.25 279 GLU A O 1
ATOM 4490 N N . PHE A 1 280 ? 138.459 -19.847 131.685 1.00 24.15 280 PHE A N 1
ATOM 4491 C CA . PHE A 1 280 ? 139.912 -19.971 131.447 1.00 21.40 280 PHE A CA 1
ATOM 4492 C C . PHE A 1 280 ? 140.224 -20.104 129.951 1.00 29.09 280 PHE A C 1
ATOM 4493 O O . PHE A 1 280 ? 139.359 -20.517 129.179 1.00 24.86 280 PHE A O 1
ATOM 4510 N N . PRO A 1 281 ? 141.456 -19.772 129.544 1.00 23.71 281 PRO A N 1
ATOM 4511 C CA . PRO A 1 281 ? 141.795 -19.833 128.129 1.00 22.34 281 PRO A CA 1
ATOM 4512 C C . PRO A 1 281 ? 141.686 -21.217 127.483 1.00 22.97 281 PRO A C 1
ATOM 4513 O O . PRO A 1 281 ? 141.941 -22.263 128.069 1.00 21.60 281 PRO A O 1
ATOM 4524 N N . LEU A 1 282 ? 141.274 -21.183 126.239 1.00 26.17 282 LEU A N 1
ATOM 4525 C CA . LEU A 1 282 ? 141.318 -22.331 125.379 1.00 26.87 282 LEU A CA 1
ATOM 4526 C C . LEU A 1 282 ? 142.515 -22.122 124.460 1.00 24.24 282 LEU A C 1
ATOM 4527 O O . LEU A 1 282 ? 142.475 -21.269 123.586 1.00 28.14 282 LEU A O 1
ATOM 4543 N N . GLU A 1 283 ? 143.595 -22.866 124.689 1.00 26.91 283 GLU A N 1
ATOM 4544 C CA . GLU A 1 283 ? 144.861 -22.610 123.992 1.00 24.72 283 GLU A CA 1
ATOM 4545 C C . GLU A 1 283 ? 145.031 -23.343 122.688 1.00 24.00 283 GLU A C 1
ATOM 4546 O O . GLU A 1 283 ? 145.731 -22.855 121.802 1.00 23.46 283 GLU A O 1
ATOM 4558 N N . TRP A 1 284 ? 144.448 -24.536 122.580 1.00 21.80 284 TRP A N 1
ATOM 4559 C CA . TRP A 1 284 ? 144.483 -25.294 121.329 1.00 24.84 284 TRP A CA 1
ATOM 4560 C C . TRP A 1 284 ? 143.315 -26.255 121.288 1.00 25.18 284 TRP A C 1
ATOM 4561 O O . TRP A 1 284 ? 142.746 -26.579 122.323 1.00 20.86 284 TRP A O 1
ATOM 4582 N N . ALA A 1 285 ? 142.960 -26.700 120.091 1.00 26.72 285 ALA A N 1
ATOM 4583 C CA . ALA A 1 285 ? 141.836 -27.613 119.888 1.00 26.14 285 ALA A CA 1
ATOM 4584 C C . ALA A 1 285 ? 142.099 -28.432 118.646 1.00 26.15 285 ALA A C 1
ATOM 4585 O O . ALA A 1 285 ? 142.615 -27.920 117.641 1.00 23.43 285 ALA A O 1
ATOM 4592 N N . VAL A 1 286 ? 141.736 -29.704 118.696 1.00 24.13 286 VAL A N 1
ATOM 4593 C CA . VAL A 1 286 ? 141.945 -30.554 117.552 1.00 24.16 286 VAL A CA 1
ATOM 4594 C C . VAL A 1 286 ? 140.754 -31.478 117.388 1.00 28.04 286 VAL A C 1
ATOM 4595 O O . VAL A 1 286 ? 140.098 -31.858 118.351 1.00 26.44 286 VAL A O 1
ATOM 4608 N N . ILE A 1 287 ? 140.521 -31.877 116.153 1.00 22.18 287 ILE A N 1
ATOM 4609 C CA . ILE A 1 287 ? 139.396 -32.762 115.848 1.00 22.81 287 ILE A CA 1
ATOM 4610 C C . ILE A 1 287 ? 139.912 -34.134 115.485 1.00 29.72 287 ILE A C 1
ATOM 4611 O O . ILE A 1 287 ? 140.822 -34.284 114.673 1.00 34.90 287 ILE A O 1
ATOM 4627 N N . VAL A 1 288 ? 139.349 -35.137 116.139 1.00 28.16 288 VAL A N 1
ATOM 4628 C CA . VAL A 1 288 ? 139.781 -36.520 115.976 1.00 30.79 288 VAL A CA 1
ATOM 4629 C C . VAL A 1 288 ? 138.535 -37.364 116.052 1.00 42.56 288 VAL A C 1
ATOM 4630 O O . VAL A 1 288 ? 137.763 -37.230 116.997 1.00 36.85 288 VAL A O 1
ATOM 4643 N N . ARG A 1 289 ? 138.339 -38.215 115.045 1.00 48.16 289 ARG A N 1
ATOM 4644 C CA . ARG A 1 289 ? 137.105 -38.975 114.913 1.00 45.19 289 ARG A CA 1
ATOM 4645 C C . ARG A 1 289 ? 135.970 -37.955 114.873 1.00 47.18 289 ARG A C 1
ATOM 4646 O O . ARG A 1 289 ? 136.013 -37.015 114.072 1.00 50.91 289 ARG A O 1
ATOM 4667 N N . ASP A 1 290 ? 134.988 -38.108 115.753 1.00 42.20 290 ASP A N 1
ATOM 4668 C CA . ASP A 1 290 ? 133.835 -37.217 115.785 1.00 45.98 290 ASP A CA 1
ATOM 4669 C C . ASP A 1 290 ? 133.875 -36.359 117.042 1.00 43.81 290 ASP A C 1
ATOM 4670 O O . ASP A 1 290 ? 132.823 -35.979 117.565 1.00 41.26 290 ASP A O 1
ATOM 4679 N N . LYS A 1 291 ? 135.080 -36.062 117.537 1.00 33.08 291 LYS A N 1
ATOM 4680 C CA . LYS A 1 291 ? 135.199 -35.353 118.823 1.00 32.85 291 LYS A CA 1
ATOM 4681 C C . LYS A 1 291 ? 136.174 -34.199 118.723 1.00 30.36 291 LYS A C 1
ATOM 4682 O O . LYS A 1 291 ? 137.138 -34.245 117.958 1.00 23.19 291 LYS A O 1
ATOM 4701 N N . ILE A 1 292 ? 135.947 -33.208 119.570 1.00 22.52 292 ILE A N 1
ATOM 4702 C CA . ILE A 1 292 ? 136.854 -32.099 119.682 1.00 25.05 292 ILE A CA 1
ATOM 4703 C C . ILE A 1 292 ? 137.628 -32.298 120.956 1.00 19.74 292 ILE A C 1
ATOM 4704 O O . ILE A 1 292 ? 137.071 -32.480 122.024 1.00 21.40 292 ILE A O 1
ATOM 4720 N N . LEU A 1 293 ? 138.939 -32.302 120.811 1.00 18.25 293 LEU A N 1
ATOM 4721 C CA . LEU A 1 293 ? 139.857 -32.419 121.908 1.00 20.19 293 LEU A CA 1
ATOM 4722 C C . LEU A 1 293 ? 140.441 -31.040 122.144 1.00 29.32 293 LEU A C 1
ATOM 4723 O O . LEU A 1 293 ? 141.075 -30.478 121.261 1.00 21.85 293 LEU A O 1
ATOM 4739 N N . ALA A 1 294 ? 140.279 -30.532 123.355 1.00 24.24 294 ALA A N 1
ATOM 4740 C CA . ALA A 1 294 ? 140.628 -29.152 123.659 1.00 25.09 294 ALA A CA 1
ATOM 4741 C C . ALA A 1 294 ? 141.563 -29.037 124.866 1.00 23.48 294 ALA A C 1
ATOM 4742 O O . ALA A 1 294 ? 141.375 -29.689 125.903 1.00 24.61 294 ALA A O 1
ATOM 4749 N N . GLY A 1 295 ? 142.572 -28.180 124.708 1.00 26.00 295 GLY A N 1
ATOM 4750 C CA . GLY A 1 295 ? 143.491 -27.843 125.778 1.00 21.14 295 GLY A CA 1
ATOM 4751 C C . GLY A 1 295 ? 143.050 -26.584 126.516 1.00 19.82 295 GLY A C 1
ATOM 4752 O O . GLY A 1 295 ? 143.100 -25.465 125.997 1.00 19.27 295 GLY A O 1
ATOM 4756 N N . ARG A 1 296 ? 142.647 -26.780 127.758 1.00 22.48 296 ARG A N 1
ATOM 4757 C CA . ARG A 1 296 ? 142.138 -25.700 128.611 1.00 18.73 296 ARG A CA 1
ATOM 4758 C C . ARG A 1 296 ? 143.235 -25.344 129.592 1.00 20.19 296 ARG A C 1
ATOM 4759 O O . ARG A 1 296 ? 143.812 -26.225 130.229 1.00 21.94 296 ARG A O 1
ATOM 4780 N N . LEU A 1 297 ? 143.555 -24.053 129.658 1.00 16.40 297 LEU A N 1
ATOM 4781 C CA . LEU A 1 297 ? 144.622 -23.557 130.528 1.00 22.23 297 LEU A CA 1
ATOM 4782 C C . LEU A 1 297 ? 144.058 -22.981 131.832 1.00 21.09 297 LEU A C 1
ATOM 4783 O O . LEU A 1 297 ? 143.589 -21.836 131.892 1.00 19.10 297 LEU A O 1
ATOM 4799 N N . VAL A 1 298 ? 144.122 -23.780 132.882 1.00 19.36 298 VAL A N 1
ATOM 4800 C CA . VAL A 1 298 ? 143.521 -23.427 134.181 1.00 16.62 298 VAL A CA 1
ATOM 4801 C C . VAL A 1 298 ? 144.647 -23.049 135.111 1.00 19.33 298 VAL A C 1
ATOM 4802 O O . VAL A 1 298 ? 145.412 -23.896 135.511 1.00 18.46 298 VAL A O 1
ATOM 4815 N N . HIS A 1 299 ? 144.763 -21.757 135.394 1.00 19.76 299 HIS A N 1
ATOM 4816 C CA . HIS A 1 299 ? 145.829 -21.231 136.213 1.00 21.41 299 HIS A CA 1
ATOM 4817 C C . HIS A 1 299 ? 147.178 -21.753 135.724 1.00 24.47 299 HIS A C 1
ATOM 4818 O O . HIS A 1 299 ? 147.987 -22.222 136.504 1.00 21.19 299 HIS A O 1
ATOM 4832 N N . ALA A 1 300 ? 147.370 -21.674 134.410 1.00 25.45 300 ALA A N 1
ATOM 4833 C CA . ALA A 1 300 ? 148.662 -21.861 133.749 1.00 21.80 300 ALA A CA 1
ATOM 4834 C C . ALA A 1 300 ? 149.133 -23.326 133.711 1.00 17.61 300 ALA A C 1
ATOM 4835 O O . ALA A 1 300 ? 150.313 -23.575 133.401 1.00 18.57 300 ALA A O 1
ATOM 4842 N N . SER A 1 301 ? 148.255 -24.294 133.986 1.00 18.43 301 SER A N 1
ATOM 4843 C CA . SER A 1 301 ? 148.562 -25.690 133.599 1.00 17.77 301 SER A CA 1
ATOM 4844 C C . SER A 1 301 ? 147.373 -26.244 132.846 1.00 24.05 301 SER A C 1
ATOM 4845 O O . SER A 1 301 ? 146.296 -25.632 132.870 1.00 21.40 301 SER A O 1
ATOM 4853 N N . TYR A 1 302 ? 147.566 -27.379 132.158 1.00 18.46 302 TYR A N 1
ATOM 4854 C CA . TYR A 1 302 ? 146.582 -27.867 131.188 1.00 18.56 302 TYR A CA 1
ATOM 4855 C C . TYR A 1 302 ? 145.694 -28.961 131.760 1.00 22.50 302 TYR A C 1
ATOM 4856 O O . TYR A 1 302 ? 146.145 -29.848 132.475 1.00 27.34 302 TYR A O 1
ATOM 4874 N N . LYS A 1 303 ? 144.413 -28.851 131.449 1.00 22.67 303 LYS A N 1
ATOM 4875 C CA . LYS A 1 303 ? 143.465 -29.933 131.636 1.00 30.02 303 LYS A CA 1
ATOM 4876 C C . LYS A 1 303 ? 142.952 -30.261 130.261 1.00 23.22 303 LYS A C 1
ATOM 4877 O O . LYS A 1 303 ? 142.873 -29.391 129.379 1.00 23.77 303 LYS A O 1
ATOM 4896 N N . LEU A 1 304 ? 142.586 -31.509 130.062 1.00 22.18 304 LEU A N 1
ATOM 4897 C CA . LEU A 1 304 ? 142.119 -31.932 128.770 1.00 25.49 304 LEU A CA 1
ATOM 4898 C C . LEU A 1 304 ? 140.595 -32.017 128.708 1.00 28.77 304 LEU A C 1
ATOM 4899 O O . LEU A 1 304 ? 139.975 -32.591 129.583 1.00 24.83 304 LEU A O 1
ATOM 4915 N N . GLU A 1 305 ? 140.002 -31.398 127.689 1.00 25.04 305 GLU A N 1
ATOM 4916 C CA . GLU A 1 305 ? 138.556 -31.401 127.511 1.00 24.99 305 GLU A CA 1
ATOM 4917 C C . GLU A 1 305 ? 138.152 -32.072 126.198 1.00 23.62 305 GLU A C 1
ATOM 4918 O O . GLU A 1 305 ? 138.752 -31.856 125.150 1.00 26.00 305 GLU A O 1
ATOM 4930 N N . VAL A 1 306 ? 137.139 -32.925 126.281 1.00 21.66 306 VAL A N 1
ATOM 4931 C CA . VAL A 1 306 ? 136.641 -33.654 125.116 1.00 20.74 306 VAL A CA 1
ATOM 4932 C C . VAL A 1 306 ? 135.209 -33.270 124.877 1.00 25.60 306 VAL A C 1
ATOM 4933 O O . VAL A 1 306 ? 134.375 -33.348 125.789 1.00 26.58 306 VAL A O 1
ATOM 4946 N N . TYR A 1 307 ? 134.944 -32.843 123.648 1.00 27.38 307 TYR A N 1
ATOM 4947 C CA . TYR A 1 307 ? 133.639 -32.390 123.215 1.00 26.14 307 TYR A CA 1
ATOM 4948 C C . TYR A 1 307 ? 133.136 -33.127 121.971 1.00 28.98 307 TYR A C 1
ATOM 4949 O O . TYR A 1 307 ? 133.912 -33.640 121.177 1.00 27.31 307 TYR A O 1
ATOM 4967 N N . THR A 1 308 ? 131.819 -33.185 121.820 1.00 24.87 308 THR A N 1
ATOM 4968 C CA . THR A 1 308 ? 131.213 -33.554 120.555 1.00 28.38 308 THR A CA 1
ATOM 4969 C C . THR A 1 308 ? 131.467 -32.451 119.560 1.00 27.29 308 THR A C 1
ATOM 4970 O O . THR A 1 308 ? 131.715 -31.312 119.948 1.00 26.58 308 THR A O 1
ATOM 4981 N N . LEU A 1 309 ? 131.289 -32.791 118.283 1.00 27.18 309 LEU A N 1
ATOM 4982 C CA . LEU A 1 309 ? 131.407 -31.861 117.178 1.00 27.07 309 LEU A CA 1
ATOM 4983 C C . LEU A 1 309 ? 130.421 -30.729 117.323 1.00 30.37 309 LEU A C 1
ATOM 4984 O O . LEU A 1 309 ? 130.591 -29.685 116.724 1.00 27.05 309 LEU A O 1
ATOM 5000 N N . ASN A 1 310 ? 129.384 -30.937 118.129 1.00 29.26 310 ASN A N 1
ATOM 5001 C CA . ASN A 1 310 ? 128.416 -29.894 118.410 1.00 31.81 310 ASN A CA 1
ATOM 5002 C C . ASN A 1 310 ? 128.750 -29.093 119.670 1.00 27.83 310 ASN A C 1
ATOM 5003 O O . ASN A 1 310 ? 128.052 -28.138 119.988 1.00 39.56 310 ASN A O 1
ATOM 5014 N N . GLY A 1 311 ? 129.824 -29.449 120.370 1.00 27.91 311 GLY A N 1
ATOM 5015 C CA . GLY A 1 311 ? 130.312 -28.629 121.469 1.00 27.86 311 GLY A CA 1
ATOM 5016 C C . GLY A 1 311 ? 129.722 -28.987 122.832 1.00 37.07 311 GLY A C 1
ATOM 5017 O O . GLY A 1 311 ? 129.823 -28.223 123.783 1.00 36.46 311 GLY A O 1
ATOM 5021 N N . GLU A 1 312 ? 129.087 -30.148 122.909 1.00 25.96 312 GLU A N 1
ATOM 5022 C CA . GLU A 1 312 ? 128.702 -30.721 124.187 1.00 27.70 312 GLU A CA 1
ATOM 5023 C C . GLU A 1 312 ? 129.918 -31.392 124.816 1.00 31.53 312 GLU A C 1
ATOM 5024 O O . GLU A 1 312 ? 130.544 -32.273 124.214 1.00 28.42 312 GLU A O 1
ATOM 5036 N N . LYS A 1 313 ? 130.233 -31.001 126.038 1.00 30.06 313 LYS A N 1
ATOM 5037 C CA . LYS A 1 313 ? 131.382 -31.565 126.740 1.00 28.15 313 LYS A CA 1
ATOM 5038 C C . LYS A 1 313 ? 131.088 -32.986 127.189 1.00 35.46 313 LYS A C 1
ATOM 5039 O O . LYS A 1 313 ? 130.064 -33.255 127.813 1.00 38.94 313 LYS A O 1
ATOM 5058 N N . ILE A 1 314 ? 131.984 -33.894 126.817 1.00 26.75 314 ILE A N 1
ATOM 5059 C CA . ILE A 1 314 ? 131.824 -35.325 127.063 1.00 36.16 314 ILE A CA 1
ATOM 5060 C C . ILE A 1 314 ? 132.603 -35.817 128.259 1.00 36.49 314 ILE A C 1
ATOM 5061 O O . ILE A 1 314 ? 132.141 -36.649 129.038 1.00 30.15 314 ILE A O 1
ATOM 5077 N N . LYS A 1 315 ? 133.832 -35.353 128.356 1.00 26.73 315 LYS A N 1
ATOM 5078 C CA . LYS A 1 315 ? 134.717 -35.832 129.401 1.00 30.27 315 LYS A CA 1
ATOM 5079 C C . LYS A 1 315 ? 135.773 -34.789 129.675 1.00 28.90 315 LYS A C 1
ATOM 5080 O O . LYS A 1 315 ? 136.018 -33.887 128.859 1.00 29.29 315 LYS A O 1
ATOM 5099 N N . GLU A 1 316 ? 136.357 -34.885 130.855 1.00 27.54 316 GLU A N 1
ATOM 5100 C CA . GLU A 1 316 ? 137.438 -33.997 131.270 1.00 27.14 316 GLU A CA 1
ATOM 5101 C C . GLU A 1 316 ? 138.592 -34.810 131.837 1.00 35.94 316 GLU A C 1
ATOM 5102 O O . GLU A 1 316 ? 138.357 -35.751 132.592 1.00 30.08 316 GLU A O 1
ATOM 5114 N N . ILE A 1 317 ? 139.827 -34.460 131.504 1.00 21.34 317 ILE A N 1
ATOM 5115 C CA . ILE A 1 317 ? 140.957 -35.199 132.032 1.00 29.07 317 ILE A CA 1
ATOM 5116 C C . ILE A 1 317 ? 141.958 -34.244 132.655 1.00 36.92 317 ILE A C 1
ATOM 5117 O O . ILE A 1 317 ? 142.367 -33.257 132.044 1.00 28.25 317 ILE A O 1
ATOM 5133 N N . THR A 1 318 ? 142.299 -34.519 133.908 1.00 32.98 318 THR A N 1
ATOM 5134 C CA . THR A 1 318 ? 143.338 -33.768 134.604 1.00 37.18 318 THR A CA 1
ATOM 5135 C C . THR A 1 318 ? 144.552 -34.649 134.814 1.00 32.01 318 THR A C 1
ATOM 5136 O O . THR A 1 318 ? 144.516 -35.849 134.568 1.00 31.18 318 THR A O 1
ATOM 5147 N N . PHE A 1 319 ? 145.651 -34.026 135.210 1.00 28.24 319 PHE A N 1
ATOM 5148 C CA . PHE A 1 319 ? 146.909 -34.727 135.367 1.00 27.47 319 PHE A CA 1
ATOM 5149 C C . PHE A 1 319 ? 147.330 -34.778 136.832 1.00 29.40 319 PHE A C 1
ATOM 5150 O O . PHE A 1 319 ? 146.961 -33.907 137.610 1.00 24.15 319 PHE A O 1
ATOM 5167 N N . ASP A 1 320 ? 148.096 -35.804 137.187 1.00 33.48 320 ASP A N 1
ATOM 5168 C CA . ASP A 1 320 ? 148.566 -35.973 138.560 1.00 33.40 320 ASP A CA 1
ATOM 5169 C C . ASP A 1 320 ? 149.459 -34.793 138.981 1.00 32.01 320 ASP A C 1
ATOM 5170 O O . ASP A 1 320 ? 149.401 -34.321 140.108 1.00 35.70 320 ASP A O 1
ATOM 5179 N N . VAL A 1 321 ? 150.258 -34.308 138.046 1.00 28.26 321 VAL A N 1
ATOM 5180 C CA . VAL A 1 321 ? 151.153 -33.183 138.307 1.00 30.31 321 VAL A CA 1
ATOM 5181 C C . VAL A 1 321 ? 150.866 -32.076 137.297 1.00 26.25 321 VAL A C 1
ATOM 5182 O O . VAL A 1 321 ? 150.760 -32.346 136.089 1.00 23.64 321 VAL A O 1
ATOM 5195 N N . PRO A 1 322 ? 150.712 -30.829 137.779 1.00 23.02 322 PRO A N 1
ATOM 5196 C CA . PRO A 1 322 ? 150.506 -29.727 136.836 1.00 30.98 322 PRO A CA 1
ATOM 5197 C C . PRO A 1 322 ? 151.528 -29.708 135.682 1.00 28.43 322 PRO A C 1
ATOM 5198 O O . PRO A 1 322 ? 152.752 -29.721 135.915 1.00 25.59 322 PRO A O 1
ATOM 5209 N N . GLY A 1 323 ? 151.033 -29.695 134.438 1.00 20.94 323 GLY A N 1
ATOM 5210 C CA . GLY A 1 323 ? 151.908 -29.811 133.287 1.00 20.10 323 GLY A CA 1
ATOM 5211 C C . GLY A 1 323 ? 151.548 -28.946 132.089 1.00 23.67 323 GLY A C 1
ATOM 5212 O O . GLY A 1 323 ? 150.464 -28.360 132.021 1.00 20.39 323 GLY A O 1
ATOM 5216 N N . SER A 1 324 ? 152.491 -28.865 131.145 1.00 15.96 324 SER A N 1
ATOM 5217 C CA . SER A 1 324 ? 152.245 -28.277 129.841 1.00 22.41 324 SER A CA 1
ATOM 5218 C C . SER A 1 324 ? 151.904 -29.451 128.931 1.00 31.72 324 SER A C 1
ATOM 5219 O O . SER A 1 324 ? 152.456 -30.538 129.084 1.00 24.73 324 SER A O 1
ATOM 5227 N N . LEU A 1 325 ? 151.009 -29.226 127.988 1.00 23.55 325 LEU A N 1
ATOM 5228 C CA . LEU A 1 325 ? 150.501 -30.292 127.124 1.00 27.04 325 LEU A CA 1
ATOM 5229 C C . LEU A 1 325 ? 150.245 -29.711 125.759 1.00 27.56 325 LEU A C 1
ATOM 5230 O O . LEU A 1 325 ? 149.494 -28.744 125.667 1.00 23.77 325 LEU A O 1
ATOM 5246 N N . TYR A 1 326 ? 150.866 -30.265 124.710 1.00 26.58 326 TYR A N 1
ATOM 5247 C CA . TYR A 1 326 ? 150.709 -29.703 123.371 1.00 24.52 326 TYR A CA 1
ATOM 5248 C C . TYR A 1 326 ? 150.559 -30.784 122.291 1.00 25.64 326 TYR A C 1
ATOM 5249 O O . TYR A 1 326 ? 151.272 -31.786 122.322 1.00 23.86 326 TYR A O 1
ATOM 5267 N N . PRO A 1 327 ? 149.706 -30.534 121.284 1.00 20.92 327 PRO A N 1
ATOM 5268 C CA . PRO A 1 327 ? 149.505 -31.473 120.186 1.00 24.21 327 PRO A CA 1
ATOM 5269 C C . PRO A 1 327 ? 150.697 -31.439 119.282 1.00 21.30 327 PRO A C 1
ATOM 5270 O O . PRO A 1 327 ? 151.198 -30.356 118.975 1.00 25.87 327 PRO A O 1
ATOM 5281 N N . LEU A 1 328 ? 151.176 -32.616 118.901 1.00 29.97 328 LEU A N 1
ATOM 5282 C CA . LEU A 1 328 ? 152.353 -32.734 118.040 1.00 26.89 328 LEU A CA 1
ATOM 5283 C C . LEU A 1 328 ? 151.949 -33.083 116.613 1.00 28.72 328 LEU A C 1
ATOM 5284 O O . LEU A 1 328 ? 152.564 -32.599 115.633 1.00 32.02 328 LEU A O 1
ATOM 5300 N N . ASP A 1 329 ? 150.951 -33.956 116.504 1.00 25.92 329 ASP A N 1
ATOM 5301 C CA . ASP A 1 329 ? 150.496 -34.407 115.196 1.00 25.08 329 ASP A CA 1
ATOM 5302 C C . ASP A 1 329 ? 149.202 -35.144 115.343 1.00 23.68 329 ASP A C 1
ATOM 5303 O O . ASP A 1 329 ? 148.847 -35.612 116.416 1.00 22.52 329 ASP A O 1
ATOM 5312 N N . LYS A 1 330 ? 148.525 -35.328 114.223 1.00 23.99 330 LYS A N 1
ATOM 5313 C CA . LYS A 1 330 ? 147.259 -36.008 114.202 1.00 29.98 330 LYS A CA 1
ATOM 5314 C C . LYS A 1 330 ? 147.105 -36.621 112.840 1.00 29.18 330 LYS A C 1
ATOM 5315 O O . LYS A 1 330 ? 147.761 -36.208 111.891 1.00 29.50 330 LYS A O 1
ATOM 5334 N N . ASP A 1 331 ? 146.291 -37.659 112.794 1.00 31.51 331 ASP A N 1
ATOM 5335 C CA . ASP A 1 331 ? 145.802 -38.221 111.558 1.00 34.47 331 ASP A CA 1
ATOM 5336 C C . ASP A 1 331 ? 144.293 -38.316 111.760 1.00 40.49 331 ASP A C 1
ATOM 5337 O O . ASP A 1 331 ? 143.736 -37.612 112.617 1.00 45.53 331 ASP A O 1
ATOM 5346 N N . GLU A 1 332 ? 143.617 -39.165 111.000 1.00 42.62 332 GLU A N 1
ATOM 5347 C CA . GLU A 1 332 ? 142.167 -39.231 111.087 1.00 46.95 332 GLU A CA 1
ATOM 5348 C C . GLU A 1 332 ? 141.735 -39.875 112.389 1.00 46.35 332 GLU A C 1
ATOM 5349 O O . GLU A 1 332 ? 140.682 -39.546 112.928 1.00 54.96 332 GLU A O 1
ATOM 5361 N N . GLU A 1 333 ? 142.603 -40.717 112.940 1.00 35.84 333 GLU A N 1
ATOM 5362 C CA . GLU A 1 333 ? 142.223 -41.600 114.040 1.00 49.80 333 GLU A CA 1
ATOM 5363 C C . GLU A 1 333 ? 142.683 -41.172 115.437 1.00 45.62 333 GLU A C 1
ATOM 5364 O O . GLU A 1 333 ? 142.034 -41.488 116.436 1.00 41.18 333 GLU A O 1
ATOM 5376 N N . ARG A 1 334 ? 143.798 -40.459 115.509 1.00 36.36 334 ARG A N 1
ATOM 5377 C CA . ARG A 1 334 ? 144.482 -40.286 116.786 1.00 33.70 334 ARG A CA 1
ATOM 5378 C C . ARG A 1 334 ? 145.348 -39.043 116.784 1.00 27.18 334 ARG A C 1
ATOM 5379 O O . ARG A 1 334 ? 145.865 -38.645 115.758 1.00 25.78 334 ARG A O 1
ATOM 5400 N N . VAL A 1 335 ? 145.564 -38.482 117.961 1.00 27.27 335 VAL A N 1
ATOM 5401 C CA . VAL A 1 335 ? 146.479 -37.352 118.126 1.00 24.70 335 VAL A CA 1
ATOM 5402 C C . VAL A 1 335 ? 147.579 -37.708 119.150 1.00 20.86 335 VAL A C 1
ATOM 5403 O O . VAL A 1 335 ? 147.340 -38.439 120.123 1.00 20.22 335 VAL A O 1
ATOM 5416 N N . LEU A 1 336 ? 148.783 -37.209 118.889 1.00 20.17 336 LEU A N 1
ATOM 5417 C CA . LEU A 1 336 ? 149.929 -37.367 119.794 1.00 21.52 336 LEU A CA 1
ATOM 5418 C C . LEU A 1 336 ? 150.108 -36.069 120.523 1.00 28.39 336 LEU A C 1
ATOM 5419 O O . LEU A 1 336 ? 150.101 -35.001 119.909 1.00 24.84 336 LEU A O 1
ATOM 5435 N N . LEU A 1 337 ? 150.269 -36.181 121.834 1.00 23.42 337 LEU A N 1
ATOM 5436 C CA . LEU A 1 337 ? 150.453 -35.024 122.672 1.00 21.55 337 LEU A CA 1
ATOM 5437 C C . LEU A 1 337 ? 151.762 -35.155 123.451 1.00 23.17 337 LEU A C 1
ATOM 5438 O O . LEU A 1 337 ? 152.120 -36.242 123.929 1.00 24.71 337 LEU A O 1
ATOM 5454 N N . ARG A 1 338 ? 152.444 -34.032 123.608 1.00 22.54 338 ARG A N 1
ATOM 5455 C CA . ARG A 1 338 ? 153.641 -33.957 124.444 1.00 19.62 338 ARG A CA 1
ATOM 5456 C C . ARG A 1 338 ? 153.315 -33.267 125.753 1.00 22.62 338 ARG A C 1
ATOM 5457 O O . ARG A 1 338 ? 152.794 -32.151 125.785 1.00 23.64 338 ARG A O 1
ATOM 5478 N N . TYR A 1 339 ? 153.657 -33.934 126.847 1.00 21.43 339 TYR A N 1
ATOM 5479 C CA . TYR A 1 339 ? 153.452 -33.386 128.175 1.00 15.03 339 TYR A CA 1
ATOM 5480 C C . TYR A 1 339 ? 154.846 -33.083 128.724 1.00 23.31 339 TYR A C 1
ATOM 5481 O O . TYR A 1 339 ? 155.816 -33.727 128.345 1.00 21.06 339 TYR A O 1
ATOM 5499 N N . THR A 1 340 ? 154.956 -32.053 129.557 1.00 19.82 340 THR A N 1
ATOM 5500 C CA . THR A 1 340 ? 156.222 -31.728 130.193 1.00 21.31 340 THR A CA 1
ATOM 5501 C C . THR A 1 340 ? 155.929 -31.022 131.542 1.00 21.82 340 THR A C 1
ATOM 5502 O O . THR A 1 340 ? 154.925 -30.350 131.675 1.00 14.69 340 THR A O 1
ATOM 5513 N N . SER A 1 341 ? 156.797 -31.173 132.542 1.00 16.90 341 SER A N 1
ATOM 5514 C CA . SER A 1 341 ? 156.601 -30.424 133.764 1.00 19.63 341 SER A CA 1
ATOM 5515 C C . SER A 1 341 ? 157.956 -30.253 134.432 1.00 21.42 341 SER A C 1
ATOM 5516 O O . SER A 1 341 ? 158.958 -30.742 133.915 1.00 22.20 341 SER A O 1
ATOM 5524 N N . PHE A 1 342 ? 157.987 -29.573 135.583 1.00 19.23 342 PHE A N 1
ATOM 5525 C CA . PHE A 1 342 ? 159.250 -29.221 136.255 1.00 19.61 342 PHE A CA 1
ATOM 5526 C C . PHE A 1 342 ? 160.159 -30.408 136.531 1.00 19.81 342 PHE A C 1
ATOM 5527 O O . PHE A 1 342 ? 161.377 -30.272 136.501 1.00 22.31 342 PHE A O 1
ATOM 5544 N N . THR A 1 343 ? 159.576 -31.551 136.872 1.00 22.58 343 THR A N 1
ATOM 5545 C CA . THR A 1 343 ? 160.393 -32.721 137.130 1.00 26.65 343 THR A CA 1
ATOM 5546 C C . THR A 1 343 ? 160.042 -33.844 136.162 1.00 25.22 343 THR A C 1
ATOM 5547 O O . THR A 1 343 ? 160.433 -34.983 136.374 1.00 22.11 343 THR A O 1
ATOM 5558 N N . ILE A 1 344 ? 159.376 -33.513 135.058 1.00 22.36 344 ILE A N 1
ATOM 5559 C CA . ILE A 1 344 ? 159.066 -34.529 134.051 1.00 24.95 344 ILE A CA 1
ATOM 5560 C C . ILE A 1 344 ? 159.489 -34.007 132.684 1.00 22.40 344 ILE A C 1
ATOM 5561 O O . ILE A 1 344 ? 158.708 -33.300 132.031 1.00 22.78 344 ILE A O 1
ATOM 5577 N N . PRO A 1 345 ? 160.747 -34.318 132.250 1.00 22.14 345 PRO A N 1
ATOM 5578 C CA . PRO A 1 345 ? 161.211 -33.887 130.927 1.00 21.02 345 PRO A CA 1
ATOM 5579 C C . PRO A 1 345 ? 160.179 -34.067 129.831 1.00 25.60 345 PRO A C 1
ATOM 5580 O O . PRO A 1 345 ? 159.925 -33.126 129.060 1.00 22.85 345 PRO A O 1
ATOM 5591 N N . TYR A 1 346 ? 159.577 -35.250 129.759 1.00 21.39 346 TYR A N 1
ATOM 5592 C CA . TYR A 1 346 ? 158.445 -35.429 128.866 1.00 26.15 346 TYR A CA 1
ATOM 5593 C C . TYR A 1 346 ? 157.620 -36.680 129.151 1.00 28.33 346 TYR A C 1
ATOM 5594 O O . TYR A 1 346 ? 158.079 -37.609 129.842 1.00 27.00 346 TYR A O 1
ATOM 5612 N N . ARG A 1 347 ? 156.366 -36.619 128.684 1.00 23.03 347 ARG A N 1
ATOM 5613 C CA . ARG A 1 347 ? 155.510 -37.793 128.462 1.00 24.19 347 ARG A CA 1
ATOM 5614 C C . ARG A 1 347 ? 154.989 -37.682 127.056 1.00 27.38 347 ARG A C 1
ATOM 5615 O O . ARG A 1 347 ? 154.701 -36.591 126.565 1.00 25.41 347 ARG A O 1
ATOM 5636 N N . LEU A 1 348 ? 154.908 -38.815 126.390 1.00 24.83 348 LEU A N 1
ATOM 5637 C CA . LEU A 1 348 ? 154.272 -38.866 125.099 1.00 28.63 348 LEU A CA 1
ATOM 5638 C C . LEU A 1 348 ? 152.940 -39.607 125.291 1.00 30.86 348 LEU A C 1
ATOM 5639 O O . LEU A 1 348 ? 152.916 -40.732 125.815 1.00 24.83 348 LEU A O 1
ATOM 5655 N N . TYR A 1 349 ? 151.837 -38.924 124.949 1.00 19.67 349 TYR A N 1
ATOM 5656 C CA . TYR A 1 349 ? 150.491 -39.465 125.062 1.00 24.32 349 TYR A CA 1
ATOM 5657 C C . TYR A 1 349 ? 149.882 -39.654 123.687 1.00 26.99 349 TYR A C 1
ATOM 5658 O O . TYR A 1 349 ? 150.249 -38.968 122.718 1.00 27.03 349 TYR A O 1
ATOM 5676 N N . GLU A 1 350 ? 148.975 -40.630 123.612 1.00 25.46 350 GLU A N 1
ATOM 5677 C CA . GLU A 1 350 ? 148.179 -40.869 122.420 1.00 28.48 350 GLU A CA 1
ATOM 5678 C C . GLU A 1 350 ? 146.702 -40.724 122.765 1.00 29.78 350 GLU A C 1
ATOM 5679 O O . GLU A 1 350 ? 146.192 -41.351 123.685 1.00 29.46 350 GLU A O 1
ATOM 5691 N N . PHE A 1 351 ? 146.011 -39.862 122.032 1.00 29.65 351 PHE A N 1
ATOM 5692 C CA . PHE A 1 351 ? 144.589 -39.776 122.194 1.00 24.28 351 PHE A CA 1
ATOM 5693 C C . PHE A 1 351 ? 143.869 -40.304 120.985 1.00 32.06 351 PHE A C 1
ATOM 5694 O O . PHE A 1 351 ? 144.095 -39.834 119.871 1.00 23.94 351 PHE A O 1
ATOM 5711 N N . LYS A 1 352 ? 143.010 -41.298 121.199 1.00 29.22 352 LYS A N 1
ATOM 5712 C CA . LYS A 1 352 ? 142.165 -41.793 120.104 1.00 44.15 352 LYS A CA 1
ATOM 5713 C C . LYS A 1 352 ? 140.694 -41.516 120.549 1.00 51.15 352 LYS A C 1
ATOM 5714 O O . LYS A 1 352 ? 140.085 -40.555 120.073 1.00 53.98 352 LYS A O 1
ATOM 5733 N N . ASP A 1 353 ? 140.124 -42.319 121.443 1.00 46.90 353 ASP A N 1
ATOM 5734 C CA . ASP A 1 353 ? 138.872 -42.001 122.111 1.00 43.76 353 ASP A CA 1
ATOM 5735 C C . ASP A 1 353 ? 139.168 -41.642 123.545 1.00 45.20 353 ASP A C 1
ATOM 5736 O O . ASP A 1 353 ? 138.358 -41.009 124.229 1.00 46.33 353 ASP A O 1
ATOM 5745 N N . ASP A 1 354 ? 140.336 -42.075 124.002 1.00 48.03 354 ASP A N 1
ATOM 5746 C CA . ASP A 1 354 ? 140.785 -41.786 125.350 1.00 40.49 354 ASP A CA 1
ATOM 5747 C C . ASP A 1 354 ? 142.297 -41.527 125.379 1.00 35.25 354 ASP A C 1
ATOM 5748 O O . ASP A 1 354 ? 142.979 -41.724 124.370 1.00 26.94 354 ASP A O 1
ATOM 5757 N N . LEU A 1 355 ? 142.809 -41.103 126.536 1.00 24.91 355 LEU A N 1
ATOM 5758 C CA . LEU A 1 355 ? 144.227 -40.747 126.669 1.00 28.45 355 LEU A CA 1
ATOM 5759 C C . LEU A 1 355 ? 145.121 -41.905 127.130 1.00 29.03 355 LEU A C 1
ATOM 5760 O O . LEU A 1 355 ? 144.896 -42.503 128.188 1.00 33.10 355 LEU A O 1
ATOM 5776 N N . ARG A 1 356 ? 146.167 -42.200 126.362 1.00 34.01 356 ARG A N 1
ATOM 5777 C CA . ARG A 1 356 ? 147.091 -43.266 126.750 1.00 35.81 356 ARG A CA 1
ATOM 5778 C C . ARG A 1 356 ? 148.531 -42.834 126.629 1.00 32.41 356 ARG A C 1
ATOM 5779 O O . ARG A 1 356 ? 148.981 -42.264 125.624 1.00 28.97 356 ARG A O 1
ATOM 5800 N N . LEU A 1 357 ? 149.251 -43.159 127.697 1.00 28.68 357 LEU A N 1
ATOM 5801 C CA . LEU A 1 357 ? 150.652 -42.832 127.844 1.00 27.52 357 LEU A CA 1
ATOM 5802 C C . LEU A 1 357 ? 151.505 -43.847 127.128 1.00 23.56 357 LEU A C 1
ATOM 5803 O O . LEU A 1 357 ? 151.371 -45.012 127.397 1.00 27.15 357 LEU A O 1
ATOM 5819 N N . ILE A 1 358 ? 152.407 -43.413 126.249 1.00 25.83 358 ILE A N 1
ATOM 5820 C CA . ILE A 1 358 ? 153.235 -44.348 125.489 1.00 25.69 358 ILE A CA 1
ATOM 5821 C C . ILE A 1 358 ? 154.748 -44.145 125.725 1.00 37.70 358 ILE A C 1
ATOM 5822 O O . ILE A 1 358 ? 155.577 -44.918 125.232 1.00 33.11 358 ILE A O 1
ATOM 5838 N N . GLU A 1 359 ? 155.104 -43.137 126.510 1.00 28.85 359 GLU A N 1
ATOM 5839 C CA . GLU A 1 359 ? 156.496 -42.926 126.890 1.00 29.39 359 GLU A CA 1
ATOM 5840 C C . GLU A 1 359 ? 156.606 -41.907 128.014 1.00 36.72 359 GLU A C 1
ATOM 5841 O O . GLU A 1 359 ? 155.803 -40.976 128.111 1.00 28.41 359 GLU A O 1
ATOM 5853 N N . GLU A 1 360 ? 157.584 -42.104 128.887 1.00 33.44 360 GLU A N 1
ATOM 5854 C CA . GLU A 1 360 ? 157.798 -41.172 129.974 1.00 31.78 360 GLU A CA 1
ATOM 5855 C C . GLU A 1 360 ? 159.235 -41.189 130.414 1.00 33.64 360 GLU A C 1
ATOM 5856 O O . GLU A 1 360 ? 159.871 -42.232 130.519 1.00 30.12 360 GLU A O 1
ATOM 5868 N N . ARG A 1 361 ? 159.708 -39.988 130.705 1.00 31.43 361 ARG A N 1
ATOM 5869 C CA . ARG A 1 361 ? 160.983 -39.746 131.313 1.00 27.21 361 ARG A CA 1
ATOM 5870 C C . ARG A 1 361 ? 160.694 -38.792 132.423 1.00 27.34 361 ARG A C 1
ATOM 5871 O O . ARG A 1 361 ? 160.179 -37.695 132.193 1.00 27.21 361 ARG A O 1
ATOM 5892 N N . LYS A 1 362 ? 161.010 -39.199 133.642 1.00 22.65 362 LYS A N 1
ATOM 5893 C CA . LYS A 1 362 ? 160.780 -38.316 134.759 1.00 28.92 362 LYS A CA 1
ATOM 5894 C C . LYS A 1 362 ? 161.988 -38.342 135.638 1.00 36.05 362 LYS A C 1
ATOM 5895 O O . LYS A 1 362 ? 162.760 -39.302 135.609 1.00 28.36 362 LYS A O 1
ATOM 5914 N N . VAL A 1 363 ? 162.205 -37.233 136.333 1.00 27.76 363 VAL A N 1
ATOM 5915 C CA . VAL A 1 363 ? 163.289 -37.170 137.292 1.00 31.41 363 VAL A CA 1
ATOM 5916 C C . VAL A 1 363 ? 162.805 -37.737 138.635 1.00 38.46 363 VAL A C 1
ATOM 5917 O O . VAL A 1 363 ? 161.896 -37.239 139.304 1.00 32.72 363 VAL A O 1
ATOM 5930 N N . GLU A 1 364 ? 163.514 -38.765 139.028 1.00 35.40 364 GLU A N 1
ATOM 5931 C CA . GLU A 1 364 ? 163.281 -39.489 140.241 1.00 43.69 364 GLU A CA 1
ATOM 5932 C C . GLU A 1 364 ? 163.611 -38.663 141.477 1.00 38.17 364 GLU A C 1
ATOM 5933 O O . GLU A 1 364 ? 164.670 -38.033 141.554 1.00 36.79 364 GLU A O 1
ATOM 5945 N N . GLY A 1 365 ? 162.732 -38.709 142.470 1.00 47.62 365 GLY A N 1
ATOM 5946 C CA . GLY A 1 365 ? 162.957 -37.992 143.714 1.00 47.14 365 GLY A CA 1
ATOM 5947 C C . GLY A 1 365 ? 161.634 -37.647 144.361 1.00 47.70 365 GLY A C 1
ATOM 5948 O O . GLY A 1 365 ? 160.583 -37.781 143.736 1.00 50.35 365 GLY A O 1
ATOM 5952 N N . GLU A 1 366 ? 161.669 -37.193 145.609 1.00 52.51 366 GLU A N 1
ATOM 5953 C CA . GLU A 1 366 ? 160.424 -36.821 146.261 1.00 56.16 366 GLU A CA 1
ATOM 5954 C C . GLU A 1 366 ? 160.291 -35.318 145.983 1.00 48.69 366 GLU A C 1
ATOM 5955 O O . GLU A 1 366 ? 160.705 -34.493 146.797 1.00 39.20 366 GLU A O 1
ATOM 5967 N N . PHE A 1 367 ? 159.732 -34.972 144.824 1.00 51.81 367 PHE A N 1
ATOM 5968 C CA . PHE A 1 367 ? 159.520 -33.572 144.478 1.00 38.14 367 PHE A CA 1
ATOM 5969 C C . PHE A 1 367 ? 158.039 -33.263 144.645 1.00 39.64 367 PHE A C 1
ATOM 5970 O O . PHE A 1 367 ? 157.178 -34.119 144.419 1.00 43.39 367 PHE A O 1
ATOM 5987 N N . ARG A 1 368 ? 157.756 -32.032 145.048 1.00 36.46 368 ARG A N 1
ATOM 5988 C CA . ARG A 1 368 ? 156.399 -31.560 145.243 1.00 34.65 368 ARG A CA 1
ATOM 5989 C C . ARG A 1 368 ? 156.171 -30.411 144.298 1.00 23.39 368 ARG A C 1
ATOM 5990 O O . ARG A 1 368 ? 157.075 -29.600 144.083 1.00 29.21 368 ARG A O 1
ATOM 6011 N N . VAL A 1 369 ? 154.996 -30.362 143.682 1.00 24.97 369 VAL A N 1
ATOM 6012 C CA . VAL A 1 369 ? 154.600 -29.175 142.920 1.00 31.50 369 VAL A CA 1
ATOM 6013 C C . VAL A 1 369 ? 153.407 -28.580 143.631 1.00 34.62 369 VAL A C 1
ATOM 6014 O O . VAL A 1 369 ? 152.366 -29.240 143.800 1.00 30.09 369 VAL A O 1
ATOM 6027 N N . GLU A 1 370 ? 153.578 -27.338 144.076 1.00 30.69 370 GLU A N 1
ATOM 6028 C CA . GLU A 1 370 ? 152.514 -26.592 144.751 1.00 24.92 370 GLU A CA 1
ATOM 6029 C C . GLU A 1 370 ? 152.242 -25.305 143.990 1.00 25.67 370 GLU A C 1
ATOM 6030 O O . GLU A 1 370 ? 152.944 -24.977 143.015 1.00 21.23 370 GLU A O 1
ATOM 6042 N N . GLU A 1 371 ? 151.184 -24.619 144.409 1.00 21.74 371 GLU A N 1
ATOM 6043 C CA . GLU A 1 371 ? 150.756 -23.393 143.783 1.00 25.65 371 GLU A CA 1
ATOM 6044 C C . GLU A 1 371 ? 150.225 -22.454 144.816 1.00 31.20 371 GLU A C 1
ATOM 6045 O O . GLU A 1 371 ? 149.631 -22.870 145.800 1.00 26.88 371 GLU A O 1
ATOM 6057 N N . ASP A 1 372 ? 150.447 -21.169 144.594 1.00 22.41 372 ASP A N 1
ATOM 6058 C CA . ASP A 1 372 ? 149.919 -20.143 145.460 1.00 18.19 372 ASP A CA 1
ATOM 6059 C C . ASP A 1 372 ? 149.699 -18.911 144.632 1.00 19.40 372 ASP A C 1
ATOM 6060 O O . ASP A 1 372 ? 149.759 -18.942 143.396 1.00 23.18 372 ASP A O 1
ATOM 6069 N N . PHE A 1 373 ? 149.309 -17.851 145.311 1.00 23.05 373 PHE A N 1
ATOM 6070 C CA . PHE A 1 373 ? 149.027 -16.580 144.677 1.00 21.78 373 PHE A CA 1
ATOM 6071 C C . PHE A 1 373 ? 149.628 -15.508 145.522 1.00 29.04 373 PHE A C 1
ATOM 6072 O O . PHE A 1 373 ? 149.573 -15.607 146.745 1.00 23.63 373 PHE A O 1
ATOM 6089 N N . ALA A 1 374 ? 150.239 -14.513 144.883 1.00 23.73 374 ALA A N 1
ATOM 6090 C CA . ALA A 1 374 ? 150.607 -13.276 145.583 1.00 23.98 374 ALA A CA 1
ATOM 6091 C C . ALA A 1 374 ? 149.628 -12.181 145.175 1.00 24.11 374 ALA A C 1
ATOM 6092 O O . ALA A 1 374 ? 149.027 -12.235 144.088 1.00 22.62 374 ALA A O 1
ATOM 6099 N N . THR A 1 375 ? 149.513 -11.135 145.977 1.00 22.95 375 THR A N 1
ATOM 6100 C CA . THR A 1 375 ? 148.603 -10.061 145.618 1.00 29.65 375 THR A CA 1
ATOM 6101 C C . THR A 1 375 ? 149.400 -8.809 145.212 1.00 21.24 375 THR A C 1
ATOM 6102 O O . THR A 1 375 ? 150.201 -8.281 145.954 1.00 26.85 375 THR A O 1
ATOM 6113 N N . SER A 1 376 ? 149.167 -8.366 143.984 1.00 26.10 376 SER A N 1
ATOM 6114 C CA . SER A 1 376 ? 149.904 -7.251 143.417 1.00 20.95 376 SER A CA 1
ATOM 6115 C C . SER A 1 376 ? 149.399 -5.921 143.962 1.00 30.29 376 SER A C 1
ATOM 6116 O O . SER A 1 376 ? 148.431 -5.871 144.741 1.00 30.82 376 SER A O 1
ATOM 6124 N N . LYS A 1 377 ? 150.077 -4.854 143.547 1.00 23.67 377 LYS A N 1
ATOM 6125 C CA . LYS A 1 377 ? 149.753 -3.486 143.941 1.00 28.80 377 LYS A CA 1
ATOM 6126 C C . LYS A 1 377 ? 148.266 -3.189 143.821 1.00 28.62 377 LYS A C 1
ATOM 6127 O O . LYS A 1 377 ? 147.640 -2.705 144.772 1.00 31.10 377 LYS A O 1
ATOM 6146 N N . ASP A 1 378 ? 147.711 -3.489 142.649 1.00 25.66 378 ASP A N 1
ATOM 6147 C CA . ASP A 1 378 ? 146.313 -3.182 142.321 1.00 28.79 378 ASP A CA 1
ATOM 6148 C C . ASP A 1 378 ? 145.294 -4.307 142.630 1.00 32.56 378 ASP A C 1
ATOM 6149 O O . ASP A 1 378 ? 144.185 -4.291 142.095 1.00 30.77 378 ASP A O 1
ATOM 6158 N N . GLY A 1 379 ? 145.701 -5.330 143.370 1.00 26.60 379 GLY A N 1
ATOM 6159 C CA . GLY A 1 379 ? 144.774 -6.376 143.780 1.00 28.66 379 GLY A CA 1
ATOM 6160 C C . GLY A 1 379 ? 144.813 -7.635 142.921 1.00 30.11 379 GLY A C 1
ATOM 6161 O O . GLY A 1 379 ? 144.270 -8.699 143.311 1.00 21.20 379 GLY A O 1
ATOM 6165 N N . THR A 1 380 ? 145.473 -7.529 141.768 1.00 24.91 380 THR A N 1
ATOM 6166 C CA . THR A 1 380 ? 145.585 -8.664 140.839 1.00 24.80 380 THR A CA 1
ATOM 6167 C C . THR A 1 380 ? 146.237 -9.843 141.529 1.00 19.94 380 THR A C 1
ATOM 6168 O O . THR A 1 380 ? 147.245 -9.705 142.217 1.00 21.91 380 THR A O 1
ATOM 6179 N N . LYS A 1 381 ? 145.639 -11.023 141.374 1.00 17.14 381 LYS A N 1
ATOM 6180 C CA . LYS A 1 381 ? 146.233 -12.222 141.972 1.00 24.32 381 LYS A CA 1
ATOM 6181 C C . LYS A 1 381 ? 147.312 -12.803 141.040 1.00 26.33 381 LYS A C 1
ATOM 6182 O O . LYS A 1 381 ? 147.049 -13.156 139.902 1.00 25.60 381 LYS A O 1
ATOM 6201 N N . VAL A 1 382 ? 148.505 -12.982 141.579 1.00 22.01 382 VAL A N 1
ATOM 6202 C CA . VAL A 1 382 ? 149.633 -13.441 140.799 1.00 21.98 382 VAL A CA 1
ATOM 6203 C C . VAL A 1 382 ? 149.881 -14.896 141.151 1.00 18.47 382 VAL A C 1
ATOM 6204 O O . VAL A 1 382 ? 150.485 -15.207 142.150 1.00 19.94 382 VAL A O 1
ATOM 6217 N N . HIS A 1 383 ? 149.390 -15.785 140.288 1.00 23.44 383 HIS A N 1
ATOM 6218 C CA . HIS A 1 383 ? 149.619 -17.221 140.438 1.00 18.89 383 HIS A CA 1
ATOM 6219 C C . HIS A 1 383 ? 151.060 -17.501 140.286 1.00 21.44 383 HIS A C 1
ATOM 6220 O O . HIS A 1 383 ? 151.717 -16.866 139.481 1.00 20.07 383 HIS A O 1
ATOM 6235 N N . TYR A 1 384 ? 151.558 -18.473 141.053 1.00 19.71 384 TYR A N 1
ATOM 6236 C CA . TYR A 1 384 ? 152.881 -19.010 140.816 1.00 16.56 384 TYR A CA 1
ATOM 6237 C C . TYR A 1 384 ? 152.957 -20.464 141.222 1.00 22.01 384 TYR A C 1
ATOM 6238 O O . TYR A 1 384 ? 152.230 -20.926 142.131 1.00 21.51 384 TYR A O 1
ATOM 6256 N N . PHE A 1 385 ? 153.847 -21.162 140.523 1.00 18.90 385 PHE A N 1
ATOM 6257 C CA . PHE A 1 385 ? 154.209 -22.533 140.840 1.00 17.14 385 PHE A CA 1
ATOM 6258 C C . PHE A 1 385 ? 155.330 -22.558 141.847 1.00 18.19 385 PHE A C 1
ATOM 6259 O O . PHE A 1 385 ? 156.217 -21.708 141.810 1.00 17.70 385 PHE A O 1
ATOM 6276 N N . ILE A 1 386 ? 155.287 -23.559 142.723 1.00 17.89 386 ILE A N 1
ATOM 6277 C CA . ILE A 1 386 ? 156.341 -23.835 143.716 1.00 15.55 386 ILE A CA 1
ATOM 6278 C C . ILE A 1 386 ? 156.870 -25.267 143.518 1.00 15.45 386 ILE A C 1
ATOM 6279 O O . ILE A 1 386 ? 156.116 -26.217 143.522 1.00 23.06 386 ILE A O 1
ATOM 6295 N N . VAL A 1 387 ? 158.174 -25.407 143.366 1.00 18.40 387 VAL A N 1
ATOM 6296 C CA . VAL A 1 387 ? 158.795 -26.723 143.239 1.00 24.42 387 VAL A CA 1
ATOM 6297 C C . VAL A 1 387 ? 159.797 -26.889 144.368 1.00 24.00 387 VAL A C 1
ATOM 6298 O O . VAL A 1 387 ? 160.627 -26.019 144.626 1.00 20.29 387 VAL A O 1
ATOM 6311 N N . LYS A 1 388 ? 159.674 -28.010 145.070 1.00 20.75 388 LYS A N 1
ATOM 6312 C CA . LYS A 1 388 ? 160.498 -28.285 146.249 1.00 21.09 388 LYS A CA 1
ATOM 6313 C C . LYS A 1 388 ? 161.014 -29.703 146.333 1.00 27.61 388 LYS A C 1
ATOM 6314 O O . LYS A 1 388 ? 160.337 -30.647 145.932 1.00 30.75 388 LYS A O 1
ATOM 6333 N N . GLY A 1 389 ? 162.183 -29.838 146.947 1.00 26.15 389 GLY A N 1
ATOM 6334 C CA . GLY A 1 389 ? 162.752 -31.142 147.209 1.00 29.29 389 GLY A CA 1
ATOM 6335 C C . GLY A 1 389 ? 162.339 -31.604 148.588 1.00 33.44 389 GLY A C 1
ATOM 6336 O O . GLY A 1 389 ? 161.403 -31.066 149.182 1.00 32.04 389 GLY A O 1
ATOM 6340 N N . GLU A 1 390 ? 163.030 -32.615 149.096 1.00 36.17 390 GLU A N 1
ATOM 6341 C CA . GLU A 1 390 ? 162.720 -33.167 150.412 1.00 42.22 390 GLU A CA 1
ATOM 6342 C C . GLU A 1 390 ? 163.167 -32.216 151.507 1.00 40.48 390 GLU A C 1
ATOM 6343 O O . GLU A 1 390 ? 162.634 -32.240 152.613 1.00 37.72 390 GLU A O 1
ATOM 6355 N N . ARG A 1 391 ? 164.172 -31.408 151.188 1.00 33.93 391 ARG A N 1
ATOM 6356 C CA . ARG A 1 391 ? 164.813 -30.480 152.126 1.00 39.44 391 ARG A CA 1
ATOM 6357 C C . ARG A 1 391 ? 164.498 -29.024 151.810 1.00 43.70 391 ARG A C 1
ATOM 6358 O O . ARG A 1 391 ? 164.283 -28.684 150.657 1.00 65.23 391 ARG A O 1
ATOM 6379 N N . ASP A 1 392 ? 164.515 -28.163 152.829 1.00 35.41 392 ASP A N 1
ATOM 6380 C CA . ASP A 1 392 ? 164.177 -26.751 152.635 1.00 33.10 392 ASP A CA 1
ATOM 6381 C C . ASP A 1 392 ? 165.167 -25.819 153.362 1.00 39.29 392 ASP A C 1
ATOM 6382 O O . ASP A 1 392 ? 165.128 -25.637 154.587 1.00 44.65 392 ASP A O 1
ATOM 6391 N N . GLU A 1 393 ? 166.099 -25.291 152.580 1.00 32.22 393 GLU A N 1
ATOM 6392 C CA . GLU A 1 393 ? 167.120 -24.368 153.065 1.00 26.98 393 GLU A CA 1
ATOM 6393 C C . GLU A 1 393 ? 166.682 -22.901 152.901 1.00 29.42 393 GLU A C 1
ATOM 6394 O O . GLU A 1 393 ? 167.479 -22.000 153.075 1.00 37.56 393 GLU A O 1
ATOM 6406 N N . LYS A 1 394 ? 165.414 -22.677 152.583 1.00 26.72 394 LYS A N 1
ATOM 6407 C CA . LYS A 1 394 ? 164.852 -21.328 152.522 1.00 31.20 394 LYS A CA 1
ATOM 6408 C C . LYS A 1 394 ? 165.590 -20.486 151.477 1.00 26.12 394 LYS A C 1
ATOM 6409 O O . LYS A 1 394 ? 165.956 -19.350 151.720 1.00 24.37 394 LYS A O 1
ATOM 6428 N N . ARG A 1 395 ? 165.750 -21.057 150.289 1.00 22.95 395 ARG A N 1
ATOM 6429 C CA . ARG A 1 395 ? 166.454 -20.387 149.198 1.00 23.37 395 ARG A CA 1
ATOM 6430 C C . ARG A 1 395 ? 165.655 -20.610 147.948 1.00 26.33 395 ARG A C 1
ATOM 6431 O O . ARG A 1 395 ? 165.373 -21.743 147.574 1.00 19.86 395 ARG A O 1
ATOM 6452 N N . ALA A 1 396 ? 165.246 -19.500 147.336 1.00 25.58 396 ALA A N 1
ATOM 6453 C CA . ALA A 1 396 ? 164.274 -19.546 146.259 1.00 24.49 396 ALA A CA 1
ATOM 6454 C C . ALA A 1 396 ? 164.874 -18.940 145.001 1.00 30.41 396 ALA A C 1
ATOM 6455 O O . ALA A 1 396 ? 165.476 -17.880 145.045 1.00 23.28 396 ALA A O 1
ATOM 6462 N N . TRP A 1 397 ? 164.679 -19.633 143.888 1.00 21.89 397 TRP A N 1
ATOM 6463 C CA . TRP A 1 397 ? 165.089 -19.191 142.557 1.00 20.02 397 TRP A CA 1
ATOM 6464 C C . TRP A 1 397 ? 163.802 -18.931 141.777 1.00 23.33 397 TRP A C 1
ATOM 6465 O O . TRP A 1 397 ? 163.012 -19.844 141.554 1.00 19.11 397 TRP A O 1
ATOM 6486 N N . VAL A 1 398 ? 163.558 -17.666 141.429 1.00 18.10 398 VAL A N 1
ATOM 6487 C CA . VAL A 1 398 ? 162.238 -17.245 140.998 1.00 19.17 398 VAL A CA 1
ATOM 6488 C C . VAL A 1 398 ? 162.301 -16.781 139.565 1.00 22.15 398 VAL A C 1
ATOM 6489 O O . VAL A 1 398 ? 163.027 -15.839 139.250 1.00 17.32 398 VAL A O 1
ATOM 6502 N N . PHE A 1 399 ? 161.517 -17.421 138.706 1.00 16.95 399 PHE A N 1
ATOM 6503 C CA . PHE A 1 399 ? 161.597 -17.161 137.278 1.00 16.90 399 PHE A CA 1
ATOM 6504 C C . PHE A 1 399 ? 160.325 -16.508 136.776 1.00 18.11 399 PHE A C 1
ATOM 6505 O O . PHE A 1 399 ? 159.239 -16.940 137.112 1.00 19.86 399 PHE A O 1
ATOM 6522 N N . GLY A 1 400 ? 160.454 -15.454 135.985 1.00 14.42 400 GLY A N 1
ATOM 6523 C CA . GLY A 1 400 ? 159.286 -14.866 135.362 1.00 17.46 400 GLY A CA 1
ATOM 6524 C C . GLY A 1 400 ? 159.605 -14.374 133.955 1.00 14.99 400 GLY A C 1
ATOM 6525 O O . GLY A 1 400 ? 160.758 -14.330 133.539 1.00 16.18 400 GLY A O 1
ATOM 6529 N N . TYR A 1 401 ? 158.575 -14.010 133.217 1.00 15.72 401 TYR A N 1
ATOM 6530 C CA . TYR A 1 401 ? 158.760 -13.476 131.866 1.00 22.54 401 TYR A CA 1
ATOM 6531 C C . TYR A 1 401 ? 157.847 -12.254 131.754 1.00 20.26 401 TYR A C 1
ATOM 6532 O O . TYR A 1 401 ? 158.301 -11.115 131.984 1.00 18.53 401 TYR A O 1
ATOM 6550 N N . GLY A 1 402 ? 156.557 -12.483 131.523 1.00 22.53 402 GLY A N 1
ATOM 6551 C CA . GLY A 1 402 ? 155.568 -11.417 131.532 1.00 22.15 402 GLY A CA 1
ATOM 6552 C C . GLY A 1 402 ? 155.563 -10.553 130.298 1.00 22.80 402 GLY A C 1
ATOM 6553 O O . GLY A 1 402 ? 156.018 -9.411 130.330 1.00 18.87 402 GLY A O 1
ATOM 6557 N N . GLY A 1 403 ? 155.065 -11.099 129.192 1.00 17.34 403 GLY A N 1
ATOM 6558 C CA . GLY A 1 403 ? 154.985 -10.350 127.961 1.00 17.96 403 GLY A CA 1
ATOM 6559 C C . GLY A 1 403 ? 154.663 -11.228 126.769 1.00 21.66 403 GLY A C 1
ATOM 6560 O O . GLY A 1 403 ? 154.706 -12.484 126.808 1.00 16.40 403 GLY A O 1
ATOM 6564 N N . PHE A 1 404 ? 154.299 -10.543 125.693 1.00 23.18 404 PHE A N 1
ATOM 6565 C CA . PHE A 1 404 ? 154.275 -11.127 124.361 1.00 23.10 404 PHE A CA 1
ATOM 6566 C C . PHE A 1 404 ? 153.285 -12.285 124.210 1.00 19.46 404 PHE A C 1
ATOM 6567 O O . PHE A 1 404 ? 153.388 -13.112 123.301 1.00 22.11 404 PHE A O 1
ATOM 6584 N N . ASN A 1 405 ? 152.299 -12.315 125.092 1.00 18.93 405 ASN A N 1
ATOM 6585 C CA . ASN A 1 405 ? 151.201 -13.272 124.978 1.00 24.52 405 ASN A CA 1
ATOM 6586 C C . ASN A 1 405 ? 151.705 -14.703 125.164 1.00 20.71 405 ASN A C 1
ATOM 6587 O O . ASN A 1 405 ? 151.142 -15.656 124.636 1.00 26.79 405 ASN A O 1
ATOM 6598 N N . ILE A 1 406 ? 152.790 -14.832 125.927 1.00 21.01 406 ILE A N 1
ATOM 6599 C CA . ILE A 1 406 ? 153.357 -16.131 126.254 1.00 22.28 406 ILE A CA 1
ATOM 6600 C C . ILE A 1 406 ? 152.966 -16.518 127.653 1.00 23.74 406 ILE A C 1
ATOM 6601 O O . ILE A 1 406 ? 153.400 -15.887 128.607 1.00 26.23 406 ILE A O 1
ATOM 6617 N N . ALA A 1 407 ? 152.216 -17.603 127.800 1.00 21.38 407 ALA A N 1
ATOM 6618 C CA . ALA A 1 407 ? 151.949 -18.108 129.157 1.00 23.20 407 ALA A CA 1
ATOM 6619 C C . ALA A 1 407 ? 153.188 -18.861 129.667 1.00 25.24 407 ALA A C 1
ATOM 6620 O O . ALA A 1 407 ? 153.830 -19.596 128.911 1.00 19.12 407 ALA A O 1
ATOM 6627 N N . LEU A 1 408 ? 153.541 -18.677 130.942 1.00 19.99 408 LEU A N 1
ATOM 6628 C CA . LEU A 1 408 ? 154.598 -19.488 131.514 1.00 18.59 408 LEU A CA 1
ATOM 6629 C C . LEU A 1 408 ? 153.988 -20.766 132.100 1.00 18.87 408 LEU A C 1
ATOM 6630 O O . LEU A 1 408 ? 153.437 -20.734 133.202 1.00 20.34 408 LEU A O 1
ATOM 6646 N N . THR A 1 409 ? 154.121 -21.896 131.423 1.00 20.15 409 THR A N 1
ATOM 6647 C CA . THR A 1 409 ? 153.477 -23.136 131.871 1.00 20.36 409 THR A CA 1
ATOM 6648 C C . THR A 1 409 ? 154.567 -24.151 132.258 1.00 26.04 409 THR A C 1
ATOM 6649 O O . THR A 1 409 ? 155.746 -23.908 132.018 1.00 22.05 409 THR A O 1
ATOM 6660 N N . PRO A 1 410 ? 154.199 -25.225 132.970 1.00 19.09 410 PRO A N 1
ATOM 6661 C CA . PRO A 1 410 ? 155.262 -26.059 133.544 1.00 22.82 410 PRO A CA 1
ATOM 6662 C C . PRO A 1 410 ? 156.178 -26.604 132.468 1.00 20.78 410 PRO A C 1
ATOM 6663 O O . PRO A 1 410 ? 155.713 -26.940 131.386 1.00 18.87 410 PRO A O 1
ATOM 6674 N N . MET A 1 411 ? 157.478 -26.594 132.735 1.00 17.15 411 MET A N 1
ATOM 6675 C CA . MET A 1 411 ? 158.443 -27.185 131.829 1.00 18.06 411 MET A CA 1
ATOM 6676 C C . MET A 1 411 ? 159.701 -27.589 132.604 1.00 18.68 411 MET A C 1
ATOM 6677 O O . MET A 1 411 ? 159.883 -27.206 133.760 1.00 16.83 411 MET A O 1
ATOM 6691 N N . PHE A 1 412 ? 160.573 -28.345 131.946 1.00 24.75 412 PHE A N 1
ATOM 6692 C CA . PHE A 1 412 ? 161.769 -28.887 132.589 1.00 22.93 412 PHE A CA 1
ATOM 6693 C C . PHE A 1 412 ? 162.973 -27.968 132.481 1.00 23.72 412 PHE A C 1
ATOM 6694 O O . PHE A 1 412 ? 163.425 -27.612 131.372 1.00 21.30 412 PHE A O 1
ATOM 6711 N N . PHE A 1 413 ? 163.469 -27.570 133.641 1.00 21.06 413 PHE A N 1
ATOM 6712 C CA . PHE A 1 413 ? 164.669 -26.744 133.752 1.00 24.17 413 PHE A CA 1
ATOM 6713 C C . PHE A 1 413 ? 165.763 -27.631 134.313 1.00 23.71 413 PHE A C 1
ATOM 6714 O O . PHE A 1 413 ? 165.756 -27.921 135.487 1.00 19.45 413 PHE A O 1
ATOM 6731 N N . PRO A 1 414 ? 166.694 -28.087 133.476 1.00 21.56 414 PRO A N 1
ATOM 6732 C CA . PRO A 1 414 ? 167.665 -29.091 133.944 1.00 21.73 414 PRO A CA 1
ATOM 6733 C C . PRO A 1 414 ? 168.561 -28.659 135.124 1.00 23.75 414 PRO A C 1
ATOM 6734 O O . PRO A 1 414 ? 168.776 -29.486 136.004 1.00 28.03 414 PRO A O 1
ATOM 6745 N N . GLN A 1 415 ? 169.031 -27.407 135.165 1.00 19.32 415 GLN A N 1
ATOM 6746 C CA . GLN A 1 415 ? 169.935 -26.941 136.218 1.00 21.60 415 GLN A CA 1
ATOM 6747 C C . GLN A 1 415 ? 169.235 -26.632 137.569 1.00 27.37 415 GLN A C 1
ATOM 6748 O O . GLN A 1 415 ? 169.897 -26.391 138.588 1.00 28.93 415 GLN A O 1
ATOM 6762 N N . VAL A 1 416 ? 167.907 -26.685 137.589 1.00 25.49 416 VAL A N 1
ATOM 6763 C CA . VAL A 1 416 ? 167.150 -26.456 138.814 1.00 29.44 416 VAL A CA 1
ATOM 6764 C C . VAL A 1 416 ? 167.138 -27.736 139.658 1.00 25.75 416 VAL A C 1
ATOM 6765 O O . VAL A 1 416 ? 167.082 -27.664 140.849 1.00 20.67 416 VAL A O 1
ATOM 6778 N N . ILE A 1 417 ? 167.240 -28.904 139.032 1.00 24.82 417 ILE A N 1
ATOM 6779 C CA . ILE A 1 417 ? 167.162 -30.153 139.795 1.00 27.66 417 ILE A CA 1
ATOM 6780 C C . ILE A 1 417 ? 168.244 -30.229 140.896 1.00 25.64 417 ILE A C 1
ATOM 6781 O O . ILE A 1 417 ? 167.928 -30.567 142.039 1.00 24.82 417 ILE A O 1
ATOM 6797 N N . PRO A 1 418 ? 169.515 -29.951 140.570 1.00 24.00 418 PRO A N 1
ATOM 6798 C CA . PRO A 1 418 ? 170.521 -29.999 141.639 1.00 30.28 418 PRO A CA 1
ATOM 6799 C C . PRO A 1 418 ? 170.262 -28.951 142.680 1.00 29.13 418 PRO A C 1
ATOM 6800 O O . PRO A 1 418 ? 170.720 -29.059 143.815 1.00 24.64 418 PRO A O 1
ATOM 6811 N N . PHE A 1 419 ? 169.541 -27.914 142.284 1.00 22.59 419 PHE A N 1
ATOM 6812 C CA . PHE A 1 419 ? 169.205 -26.857 143.227 1.00 24.17 419 PHE A CA 1
ATOM 6813 C C . PHE A 1 419 ? 168.200 -27.357 144.249 1.00 33.57 419 PHE A C 1
ATOM 6814 O O . PHE A 1 419 ? 168.380 -27.157 145.455 1.00 24.72 419 PHE A O 1
ATOM 6831 N N . LEU A 1 420 ? 167.160 -28.031 143.757 1.00 23.25 420 LEU A N 1
ATOM 6832 C CA . LEU A 1 420 ? 166.142 -28.648 144.617 1.00 21.61 420 LEU A CA 1
ATOM 6833 C C . LEU A 1 420 ? 166.780 -29.655 145.568 1.00 31.78 420 LEU A C 1
ATOM 6834 O O . LEU A 1 420 ? 166.423 -29.727 146.742 1.00 29.94 420 LEU A O 1
ATOM 6850 N N . LYS A 1 421 ? 167.731 -30.414 145.049 1.00 25.64 421 LYS A N 1
ATOM 6851 C CA . LYS A 1 421 ? 168.439 -31.432 145.834 1.00 36.16 421 LYS A CA 1
ATOM 6852 C C . LYS A 1 421 ? 169.246 -30.812 146.972 1.00 37.27 421 LYS A C 1
ATOM 6853 O O . LYS A 1 421 ? 169.561 -31.476 147.942 1.00 35.68 421 LYS A O 1
ATOM 6872 N N . ARG A 1 422 ? 169.585 -29.538 146.833 1.00 30.06 422 ARG A N 1
ATOM 6873 C CA . ARG A 1 422 ? 170.363 -28.831 147.836 1.00 32.78 422 ARG A CA 1
ATOM 6874 C C . ARG A 1 422 ? 169.507 -27.975 148.762 1.00 35.56 422 ARG A C 1
ATOM 6875 O O . ARG A 1 422 ? 170.030 -27.116 149.475 1.00 40.41 422 ARG A O 1
ATOM 6896 N N . GLY A 1 423 ? 168.203 -28.228 148.784 1.00 29.33 423 GLY A N 1
ATOM 6897 C CA . GLY A 1 423 ? 167.299 -27.512 149.669 1.00 31.38 423 GLY A CA 1
ATOM 6898 C C . GLY A 1 423 ? 166.611 -26.311 149.010 1.00 30.77 423 GLY A C 1
ATOM 6899 O O . GLY A 1 423 ? 165.802 -25.632 149.624 1.00 29.26 423 GLY A O 1
ATOM 6903 N N . GLY A 1 424 ? 166.919 -26.058 147.744 1.00 36.15 424 GLY A N 1
ATOM 6904 C CA . GLY A 1 424 ? 166.315 -24.929 147.057 1.00 30.95 424 GLY A CA 1
ATOM 6905 C C . GLY A 1 424 ? 164.856 -25.144 146.691 1.00 28.71 424 GLY A C 1
ATOM 6906 O O . GLY A 1 424 ? 164.340 -26.279 146.677 1.00 26.16 424 GLY A O 1
ATOM 6910 N N . THR A 1 425 ? 164.199 -24.027 146.377 1.00 24.96 425 THR A N 1
ATOM 6911 C CA . THR A 1 425 ? 162.825 -23.982 145.954 1.00 24.73 425 THR A CA 1
ATOM 6912 C C . THR A 1 425 ? 162.821 -23.261 144.622 1.00 24.68 425 THR A C 1
ATOM 6913 O O . THR A 1 425 ? 163.442 -22.221 144.515 1.00 24.57 425 THR A O 1
ATOM 6924 N N . PHE A 1 426 ? 162.137 -23.795 143.613 1.00 21.07 426 PHE A N 1
ATOM 6925 C CA . PHE A 1 426 ? 161.992 -23.082 142.322 1.00 22.34 426 PHE A CA 1
ATOM 6926 C C . PHE A 1 426 ? 160.601 -22.476 142.238 1.00 21.45 426 PHE A C 1
ATOM 6927 O O . PHE A 1 426 ? 159.632 -23.095 142.674 1.00 19.60 426 PHE A O 1
ATOM 6944 N N . ILE A 1 427 ? 160.520 -21.218 141.771 1.00 20.02 427 ILE A N 1
ATOM 6945 C CA . ILE A 1 427 ? 159.258 -20.498 141.687 1.00 18.91 427 ILE A CA 1
ATOM 6946 C C . ILE A 1 427 ? 159.111 -20.029 140.254 1.00 16.35 427 ILE A C 1
ATOM 6947 O O . ILE A 1 427 ? 160.068 -19.514 139.646 1.00 17.41 427 ILE A O 1
ATOM 6963 N N . MET A 1 428 ? 157.952 -20.304 139.694 1.00 15.14 428 MET A N 1
ATOM 6964 C CA . MET A 1 428 ? 157.591 -19.820 138.345 1.00 14.66 428 MET A CA 1
ATOM 6965 C C . MET A 1 428 ? 156.360 -18.983 138.460 1.00 16.07 428 MET A C 1
ATOM 6966 O O . MET A 1 428 ? 155.281 -19.471 138.819 1.00 19.61 428 MET A O 1
ATOM 6980 N N . ALA A 1 429 ? 156.517 -17.698 138.182 1.00 19.91 429 ALA A N 1
ATOM 6981 C CA . ALA A 1 429 ? 155.439 -16.748 138.385 1.00 17.05 429 ALA A CA 1
ATOM 6982 C C . ALA A 1 429 ? 154.712 -16.413 137.110 1.00 15.96 429 ALA A C 1
ATOM 6983 O O . ALA A 1 429 ? 155.348 -16.242 136.076 1.00 20.34 429 ALA A O 1
ATOM 6990 N N . ASN A 1 430 ? 153.384 -16.272 137.232 1.00 14.10 430 ASN A N 1
ATOM 6991 C CA . ASN A 1 430 ? 152.484 -15.971 136.096 1.00 14.91 430 ASN A CA 1
ATOM 6992 C C . ASN A 1 430 ? 152.038 -14.513 136.115 1.00 16.90 430 ASN A C 1
ATOM 6993 O O . ASN A 1 430 ? 151.024 -14.099 136.713 1.00 17.03 430 ASN A O 1
ATOM 7004 N N . LEU A 1 431 ? 152.870 -13.712 135.489 1.00 19.34 431 LEU A N 1
ATOM 7005 C CA . LEU A 1 431 ? 152.691 -12.267 135.466 1.00 17.00 431 LEU A CA 1
ATOM 7006 C C . LEU A 1 431 ? 151.831 -11.828 134.315 1.00 14.49 431 LEU A C 1
ATOM 7007 O O . LEU A 1 431 ? 151.707 -12.501 133.299 1.00 18.79 431 LEU A O 1
ATOM 7023 N N . ARG A 1 432 ? 151.265 -10.654 134.456 1.00 18.42 432 ARG A N 1
ATOM 7024 C CA . ARG A 1 432 ? 150.592 -10.033 133.327 1.00 21.94 432 ARG A CA 1
ATOM 7025 C C . ARG A 1 432 ? 151.517 -9.851 132.141 1.00 22.97 432 ARG A C 1
ATOM 7026 O O . ARG A 1 432 ? 152.750 -9.910 132.269 1.00 15.54 432 ARG A O 1
ATOM 7047 N N . GLY A 1 433 ? 150.897 -9.675 130.977 1.00 16.35 433 GLY A N 1
ATOM 7048 C CA . GLY A 1 433 ? 151.598 -9.571 129.716 1.00 19.99 433 GLY A CA 1
ATOM 7049 C C . GLY A 1 433 ? 151.657 -10.927 129.014 1.00 16.90 433 GLY A C 1
ATOM 7050 O O . GLY A 1 433 ? 151.915 -11.011 127.806 1.00 20.83 433 GLY A O 1
ATOM 7054 N N . GLY A 1 434 ? 151.457 -11.994 129.787 1.00 18.64 434 GLY A N 1
ATOM 7055 C CA . GLY A 1 434 ? 151.341 -13.332 129.239 1.00 25.01 434 GLY A CA 1
ATOM 7056 C C . GLY A 1 434 ? 149.928 -13.632 128.725 1.00 25.72 434 GLY A C 1
ATOM 7057 O O . GLY A 1 434 ? 149.110 -12.710 128.626 1.00 20.24 434 GLY A O 1
ATOM 7061 N N . SER A 1 435 ? 149.645 -14.910 128.392 1.00 20.05 435 SER A N 1
ATOM 7062 C CA . SER A 1 435 ? 148.335 -15.334 127.873 1.00 19.39 435 SER A CA 1
ATOM 7063 C C . SER A 1 435 ? 147.574 -16.165 128.912 1.00 21.17 435 SER A C 1
ATOM 7064 O O . SER A 1 435 ? 146.562 -16.804 128.582 1.00 23.69 435 SER A O 1
ATOM 7072 N N . GLU A 1 436 ? 148.095 -16.199 130.131 1.00 21.89 436 GLU A N 1
ATOM 7073 C CA . GLU A 1 436 ? 147.540 -17.066 131.162 1.00 21.57 436 GLU A CA 1
ATOM 7074 C C . GLU A 1 436 ? 146.047 -16.858 131.328 1.00 24.69 436 GLU A C 1
ATOM 7075 O O . GLU A 1 436 ? 145.318 -17.814 131.589 1.00 23.63 436 GLU A O 1
ATOM 7087 N N . TYR A 1 437 ? 145.589 -15.617 131.208 1.00 19.96 437 TYR A N 1
ATOM 7088 C CA . TYR A 1 437 ? 144.176 -15.337 131.353 1.00 21.20 437 TYR A CA 1
ATOM 7089 C C . TYR A 1 437 ? 143.647 -14.545 130.157 1.00 23.21 437 TYR A C 1
ATOM 7090 O O . TYR A 1 437 ? 142.858 -13.607 130.289 1.00 29.81 437 TYR A O 1
ATOM 7108 N N . GLY A 1 438 ? 144.117 -14.903 128.979 1.00 23.36 438 GLY A N 1
ATOM 7109 C CA . GLY A 1 438 ? 143.547 -14.356 127.766 1.00 26.16 438 GLY A CA 1
ATOM 7110 C C . GLY A 1 438 ? 144.221 -13.100 127.258 1.00 25.22 438 GLY A C 1
ATOM 7111 O O . GLY A 1 438 ? 145.237 -12.661 127.822 1.00 23.45 438 GLY A O 1
ATOM 7115 N N . GLU A 1 439 ? 143.688 -12.568 126.153 1.00 26.08 439 GLU A N 1
ATOM 7116 C CA . GLU A 1 439 ? 144.218 -11.367 125.511 1.00 23.67 439 GLU A CA 1
ATOM 7117 C C . GLU A 1 439 ? 144.195 -10.158 126.454 1.00 26.22 439 GLU A C 1
ATOM 7118 O O . GLU A 1 439 ? 144.983 -9.214 126.314 1.00 21.37 439 GLU A O 1
ATOM 7130 N N . GLU A 1 440 ? 143.245 -10.143 127.374 1.00 18.71 440 GLU A N 1
ATOM 7131 C CA . GLU A 1 440 ? 143.163 -9.039 128.321 1.00 27.45 440 GLU A CA 1
ATOM 7132 C C . GLU A 1 440 ? 144.329 -9.063 129.304 1.00 24.99 440 GLU A C 1
ATOM 7133 O O . GLU A 1 440 ? 144.786 -8.020 129.749 1.00 19.85 440 GLU A O 1
ATOM 7145 N N . TRP A 1 441 ? 144.745 -10.267 129.693 1.00 22.05 441 TRP A N 1
ATOM 7146 C CA . TRP A 1 441 ? 145.927 -10.466 130.553 1.00 17.88 441 TRP A CA 1
ATOM 7147 C C . TRP A 1 441 ? 147.158 -9.938 129.836 1.00 17.96 441 TRP A C 1
ATOM 7148 O O . TRP A 1 441 ? 148.022 -9.281 130.423 1.00 19.77 441 TRP A O 1
ATOM 7169 N N . HIS A 1 442 ? 147.236 -10.239 128.546 1.00 17.77 442 HIS A N 1
ATOM 7170 C CA . HIS A 1 442 ? 148.375 -9.768 127.719 1.00 22.70 442 HIS A CA 1
ATOM 7171 C C . HIS A 1 442 ? 148.365 -8.254 127.611 1.00 22.25 442 HIS A C 1
ATOM 7172 O O . HIS A 1 442 ? 149.393 -7.583 127.857 1.00 18.78 442 HIS A O 1
ATOM 7186 N N . ARG A 1 443 ? 147.212 -7.702 127.234 1.00 22.72 443 ARG A N 1
ATOM 7187 C CA . ARG A 1 443 ? 147.098 -6.248 127.102 1.00 20.25 443 ARG A CA 1
ATOM 7188 C C . ARG A 1 443 ? 147.401 -5.516 128.381 1.00 24.49 443 ARG A C 1
ATOM 7189 O O . ARG A 1 443 ? 147.950 -4.411 128.326 1.00 26.22 443 ARG A O 1
ATOM 7210 N N . ALA A 1 444 ? 147.074 -6.131 129.521 1.00 25.45 444 ALA A N 1
ATOM 7211 C CA . ALA A 1 444 ? 147.317 -5.542 130.849 1.00 23.69 444 ALA A CA 1
ATOM 7212 C C . ALA A 1 444 ? 148.811 -5.447 131.212 1.00 23.16 444 ALA A C 1
ATOM 7213 O O . ALA A 1 444 ? 149.144 -5.009 132.325 1.00 20.64 444 ALA A O 1
ATOM 7220 N N . GLY A 1 445 ? 149.686 -5.886 130.306 1.00 21.97 445 GLY A N 1
ATOM 7221 C CA . GLY A 1 445 ? 151.143 -5.734 130.455 1.00 17.64 445 GLY A CA 1
ATOM 7222 C C . GLY A 1 445 ? 151.853 -5.040 129.295 1.00 16.50 445 GLY A C 1
ATOM 7223 O O . GLY A 1 445 ? 153.071 -4.897 129.298 1.00 16.61 445 GLY A O 1
ATOM 7227 N N . MET A 1 446 ? 151.102 -4.527 128.321 1.00 19.41 446 MET A N 1
ATOM 7228 C CA . MET A 1 446 ? 151.705 -3.880 127.151 1.00 20.60 446 MET A CA 1
ATOM 7229 C C . MET A 1 446 ? 151.748 -2.362 127.347 1.00 24.59 446 MET A C 1
ATOM 7230 O O . MET A 1 446 ? 150.952 -1.810 128.130 1.00 22.16 446 MET A O 1
ATOM 7244 N N . ARG A 1 447 ? 152.711 -1.715 126.682 1.00 21.49 447 ARG A N 1
ATOM 7245 C CA . ARG A 1 447 ? 152.793 -0.256 126.595 1.00 19.12 447 ARG A CA 1
ATOM 7246 C C . ARG A 1 447 ? 152.731 0.406 127.973 1.00 25.30 447 ARG A C 1
ATOM 7247 O O . ARG A 1 447 ? 153.611 0.172 128.794 1.00 21.23 447 ARG A O 1
ATOM 7268 N N . GLU A 1 448 ? 151.760 1.283 128.218 1.00 16.81 448 GLU A N 1
ATOM 7269 C CA . GLU A 1 448 ? 151.674 2.010 129.497 1.00 24.32 448 GLU A CA 1
ATOM 7270 C C . GLU A 1 448 ? 151.424 1.087 130.690 1.00 20.99 448 GLU A C 1
ATOM 7271 O O . GLU A 1 448 ? 151.634 1.459 131.867 1.00 20.75 448 GLU A O 1
ATOM 7283 N N . ASN A 1 449 ? 150.966 -0.122 130.384 1.00 21.12 449 ASN A N 1
ATOM 7284 C CA . ASN A 1 449 ? 150.679 -1.117 131.411 1.00 20.82 449 ASN A CA 1
ATOM 7285 C C . ASN A 1 449 ? 151.873 -2.008 131.753 1.00 26.71 449 ASN A C 1
ATOM 7286 O O . ASN A 1 449 ? 151.763 -2.900 132.595 1.00 20.32 449 ASN A O 1
ATOM 7297 N N . LYS A 1 450 ? 153.030 -1.746 131.152 1.00 19.42 450 LYS A N 1
ATOM 7298 C CA . LYS A 1 450 ? 154.165 -2.640 131.381 1.00 20.48 450 LYS A CA 1
ATOM 7299 C C . LYS A 1 450 ? 154.565 -2.652 132.849 1.00 19.04 450 LYS A C 1
ATOM 7300 O O . LYS A 1 450 ? 154.987 -3.692 133.361 1.00 18.76 450 LYS A O 1
ATOM 7319 N N . GLN A 1 451 ? 154.401 -1.516 133.542 1.00 18.56 451 GLN A N 1
ATOM 7320 C CA . GLN A 1 451 ? 154.726 -1.429 134.975 1.00 17.84 451 GLN A CA 1
ATOM 7321 C C . GLN A 1 451 ? 153.922 -2.458 135.786 1.00 16.69 451 GLN A C 1
ATOM 7322 O O . GLN A 1 451 ? 154.347 -2.891 136.867 1.00 18.45 451 GLN A O 1
ATOM 7336 N N . ASN A 1 452 ? 152.739 -2.835 135.292 1.00 17.27 452 ASN A N 1
ATOM 7337 C CA . ASN A 1 452 ? 151.955 -3.849 136.011 1.00 22.29 452 ASN A CA 1
ATOM 7338 C C . ASN A 1 452 ? 152.723 -5.162 136.129 1.00 19.42 452 ASN A C 1
ATOM 7339 O O . ASN A 1 452 ? 152.599 -5.879 137.143 1.00 18.40 452 ASN A O 1
ATOM 7350 N N . VAL A 1 453 ? 153.480 -5.484 135.086 1.00 17.15 453 VAL A N 1
ATOM 7351 C CA . VAL A 1 453 ? 154.247 -6.744 135.051 1.00 15.95 453 VAL A CA 1
ATOM 7352 C C . VAL A 1 453 ? 155.282 -6.740 136.187 1.00 15.10 453 VAL A C 1
ATOM 7353 O O . VAL A 1 453 ? 155.449 -7.707 136.935 1.00 16.35 453 VAL A O 1
ATOM 7366 N N . PHE A 1 454 ? 155.979 -5.631 136.318 1.00 18.82 454 PHE A N 1
ATOM 7367 C CA . PHE A 1 454 ? 156.989 -5.492 137.359 1.00 16.62 454 PHE A CA 1
ATOM 7368 C C . PHE A 1 454 ? 156.307 -5.525 138.734 1.00 19.79 454 PHE A C 1
ATOM 7369 O O . PHE A 1 454 ? 156.835 -6.130 139.707 1.00 19.07 454 PHE A O 1
ATOM 7386 N N . ASP A 1 455 ? 155.148 -4.884 138.846 1.00 20.42 455 ASP A N 1
ATOM 7387 C CA . ASP A 1 455 ? 154.423 -4.879 140.123 1.00 18.54 455 ASP A CA 1
ATOM 7388 C C . ASP A 1 455 ? 154.036 -6.317 140.527 1.00 18.54 455 ASP A C 1
ATOM 7389 O O . ASP A 1 455 ? 154.197 -6.713 141.678 1.00 18.73 455 ASP A O 1
ATOM 7398 N N . ASP A 1 456 ? 153.569 -7.103 139.569 1.00 16.89 456 ASP A N 1
ATOM 7399 C CA . ASP A 1 456 ? 153.241 -8.507 139.829 1.00 18.38 456 ASP A CA 1
ATOM 7400 C C . ASP A 1 456 ? 154.454 -9.307 140.301 1.00 16.20 456 ASP A C 1
ATOM 7401 O O . ASP A 1 456 ? 154.339 -10.181 141.144 1.00 18.67 456 ASP A O 1
ATOM 7410 N N . PHE A 1 457 ? 155.617 -9.045 139.715 1.00 16.92 457 PHE A N 1
ATOM 7411 C CA . PHE A 1 457 ? 156.821 -9.796 140.032 1.00 18.36 457 PHE A CA 1
ATOM 7412 C C . PHE A 1 457 ? 157.316 -9.380 141.415 1.00 17.83 457 PHE A C 1
ATOM 7413 O O . PHE A 1 457 ? 157.667 -10.220 142.262 1.00 15.67 457 PHE A O 1
ATOM 7430 N N . ILE A 1 458 ? 157.331 -8.076 141.650 1.00 17.75 458 ILE A N 1
ATOM 7431 C CA . ILE A 1 458 ? 157.620 -7.545 142.983 1.00 19.43 458 ILE A CA 1
ATOM 7432 C C . ILE A 1 458 ? 156.757 -8.192 144.062 1.00 20.62 458 ILE A C 1
ATOM 7433 O O . ILE A 1 458 ? 157.230 -8.531 145.157 1.00 21.85 458 ILE A O 1
ATOM 7449 N N . ALA A 1 459 ? 155.487 -8.391 143.745 1.00 20.97 459 ALA A N 1
ATOM 7450 C CA . ALA A 1 459 ? 154.558 -8.901 144.727 1.00 21.87 459 ALA A CA 1
ATOM 7451 C C . ALA A 1 459 ? 154.933 -10.330 145.093 1.00 20.13 459 ALA A C 1
ATOM 7452 O O . ALA A 1 459 ? 154.824 -10.737 146.247 1.00 21.04 459 ALA A O 1
ATOM 7459 N N . VAL A 1 460 ? 155.330 -11.125 144.107 1.00 23.55 460 VAL A N 1
ATOM 7460 C CA . VAL A 1 460 ? 155.808 -12.480 144.397 1.00 18.35 460 VAL A CA 1
ATOM 7461 C C . VAL A 1 460 ? 157.152 -12.481 145.190 1.00 19.59 460 VAL A C 1
ATOM 7462 O O . VAL A 1 460 ? 157.315 -13.187 146.209 1.00 19.20 460 VAL A O 1
ATOM 7475 N N . LEU A 1 461 ? 158.112 -11.685 144.743 1.00 20.74 461 LEU A N 1
ATOM 7476 C CA . LEU A 1 461 ? 159.387 -11.625 145.420 1.00 22.36 461 LEU A CA 1
ATOM 7477 C C . LEU A 1 461 ? 159.253 -11.169 146.875 1.00 25.04 461 LEU A C 1
ATOM 7478 O O . LEU A 1 461 ? 159.860 -11.733 147.789 1.00 24.09 461 LEU A O 1
ATOM 7494 N N . GLU A 1 462 ? 158.416 -10.167 147.088 1.00 24.39 462 GLU A N 1
ATOM 7495 C CA . GLU A 1 462 ? 158.267 -9.614 148.418 1.00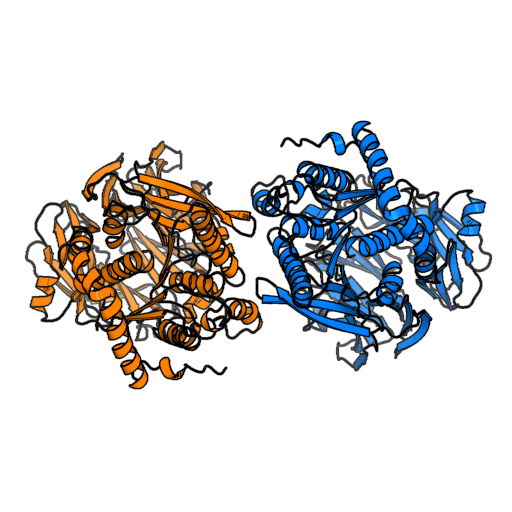 22.24 462 GLU A CA 1
ATOM 7496 C C . GLU A 1 462 ? 157.558 -10.604 149.344 1.00 27.82 462 GLU A C 1
ATOM 7497 O O . GLU A 1 462 ? 157.879 -10.687 150.533 1.00 28.46 462 GLU A O 1
ATOM 7509 N N . LYS A 1 463 ? 156.628 -11.371 148.793 1.00 23.33 463 LYS A N 1
ATOM 7510 C CA . LYS A 1 463 ? 155.965 -12.406 149.572 1.00 25.49 463 LYS A CA 1
ATOM 7511 C C . LYS A 1 463 ? 156.966 -13.437 150.058 1.00 26.90 463 LYS A C 1
ATOM 7512 O O . LYS A 1 463 ? 156.961 -13.811 151.243 1.00 28.46 463 LYS A O 1
ATOM 7531 N N . LEU A 1 464 ? 157.862 -13.864 149.174 1.00 21.46 464 LEU A N 1
ATOM 7532 C CA . LEU A 1 464 ? 158.831 -14.887 149.504 1.00 25.01 464 LEU A CA 1
ATOM 7533 C C . LEU A 1 464 ? 159.785 -14.350 150.558 1.00 25.09 464 LEU A C 1
ATOM 7534 O O . LEU A 1 464 ? 160.165 -15.071 151.486 1.00 24.90 464 LEU A O 1
ATOM 7550 N N . LYS A 1 465 ? 160.165 -13.080 150.442 1.00 25.73 465 LYS A N 1
ATOM 7551 C CA . LYS A 1 465 ? 161.081 -12.494 151.417 1.00 25.62 465 LYS A CA 1
ATOM 7552 C C . LYS A 1 465 ? 160.478 -12.496 152.833 1.00 28.35 465 LYS A C 1
ATOM 7553 O O . LYS A 1 465 ? 161.158 -12.834 153.802 1.00 22.65 465 LYS A O 1
ATOM 7572 N N . LYS A 1 466 ? 159.201 -12.136 152.925 1.00 23.65 466 LYS A N 1
ATOM 7573 C CA . LYS A 1 466 ? 158.473 -12.063 154.181 1.00 27.22 466 LYS A CA 1
ATOM 7574 C C . LYS A 1 466 ? 158.323 -13.412 154.813 1.00 31.60 466 LYS A C 1
ATOM 7575 O O . LYS A 1 466 ? 158.250 -13.520 156.025 1.00 27.75 466 LYS A O 1
ATOM 7594 N N . GLU A 1 467 ? 158.280 -14.436 153.977 1.00 29.17 467 GLU A N 1
ATOM 7595 C CA . GLU A 1 467 ? 158.221 -15.817 154.417 1.00 23.15 467 GLU A CA 1
ATOM 7596 C C . GLU A 1 467 ? 159.596 -16.354 154.785 1.00 31.54 467 GLU A C 1
ATOM 7597 O O . GLU A 1 467 ? 159.727 -17.532 155.116 1.00 34.19 467 GLU A O 1
ATOM 7609 N N . GLY A 1 468 ? 160.631 -15.528 154.648 1.00 30.71 468 GLY A N 1
ATOM 7610 C CA . GLY A 1 468 ? 161.953 -15.891 155.134 1.00 30.54 468 GLY A CA 1
ATOM 7611 C C . GLY A 1 468 ? 162.897 -16.486 154.105 1.00 25.96 468 GLY A C 1
ATOM 7612 O O . GLY A 1 468 ? 163.970 -16.978 154.447 1.00 21.81 468 GLY A O 1
ATOM 7616 N N . TYR A 1 469 ? 162.508 -16.457 152.825 1.00 24.27 469 TYR A N 1
ATOM 7617 C CA . TYR A 1 469 ? 163.390 -16.991 151.788 1.00 23.05 469 TYR A CA 1
ATOM 7618 C C . TYR A 1 469 ? 164.486 -16.040 151.452 1.00 17.33 469 TYR A C 1
ATOM 7619 O O . TYR A 1 469 ? 164.267 -14.831 151.471 1.00 22.45 469 TYR A O 1
ATOM 7637 N N . LYS A 1 470 ? 165.669 -16.579 151.152 1.00 26.42 470 LYS A N 1
ATOM 7638 C CA . LYS A 1 470 ? 166.634 -15.852 150.336 1.00 26.16 470 LYS A CA 1
ATOM 7639 C C . LYS A 1 470 ? 166.174 -16.013 148.877 1.00 26.47 470 LYS A C 1
ATOM 7640 O O . LYS A 1 470 ? 165.738 -17.094 148.479 1.00 26.50 470 LYS A O 1
ATOM 7659 N N . VAL A 1 471 ? 166.265 -14.944 148.082 1.00 24.58 471 VAL A N 1
ATOM 7660 C CA . VAL A 1 471 ? 165.594 -14.877 146.787 1.00 24.25 471 VAL A CA 1
ATOM 7661 C C . VAL A 1 471 ? 166.534 -14.489 145.641 1.00 20.76 471 VAL A C 1
ATOM 7662 O O . VAL A 1 471 ? 167.162 -13.424 145.669 1.00 20.18 471 VAL A O 1
ATOM 7675 N N . ALA A 1 472 ? 166.613 -15.342 144.608 1.00 22.53 472 ALA A N 1
ATOM 7676 C CA . ALA A 1 472 ? 167.305 -14.988 143.383 1.00 20.48 472 ALA A CA 1
ATOM 7677 C C . ALA A 1 472 ? 166.269 -14.824 142.280 1.00 17.61 472 ALA A C 1
ATOM 7678 O O . ALA A 1 472 ? 165.442 -15.708 142.050 1.00 22.91 472 ALA A O 1
ATOM 7685 N N . ALA A 1 473 ? 166.281 -13.657 141.640 1.00 17.83 473 ALA A N 1
ATOM 7686 C CA . ALA A 1 473 ? 165.294 -13.352 140.593 1.00 16.96 473 ALA A CA 1
ATOM 7687 C C . ALA A 1 473 ? 165.964 -13.595 139.258 1.00 20.51 473 ALA A C 1
ATOM 7688 O O . ALA A 1 473 ? 167.103 -13.193 139.074 1.00 15.32 473 ALA A O 1
ATOM 7695 N N . TRP A 1 474 ? 165.248 -14.231 138.338 1.00 21.22 474 TRP A N 1
ATOM 7696 C CA . TRP A 1 474 ? 165.818 -14.675 137.071 1.00 13.67 474 TRP A CA 1
ATOM 7697 C C . TRP A 1 474 ? 164.831 -14.524 135.961 1.00 15.19 474 TRP A C 1
ATOM 7698 O O . TRP A 1 474 ? 163.647 -14.850 136.101 1.00 18.68 474 TRP A O 1
ATOM 7719 N N . GLY A 1 475 ? 165.318 -14.040 134.837 1.00 18.68 475 GLY A N 1
ATOM 7720 C CA . GLY A 1 475 ? 164.506 -13.966 133.640 1.00 17.65 475 GLY A CA 1
ATOM 7721 C C . GLY A 1 475 ? 165.393 -13.755 132.438 1.00 18.64 475 GLY A C 1
ATOM 7722 O O . GLY A 1 475 ? 166.527 -13.247 132.575 1.00 15.11 475 GLY A O 1
ATOM 7726 N N . ARG A 1 476 ? 164.883 -14.117 131.256 1.00 16.71 476 ARG A N 1
ATOM 7727 C CA . ARG A 1 476 ? 165.625 -13.951 130.024 1.00 20.46 476 ARG A CA 1
ATOM 7728 C C . ARG A 1 476 ? 164.851 -13.088 128.980 1.00 23.85 476 ARG A C 1
ATOM 7729 O O . ARG A 1 476 ? 163.624 -13.143 128.923 1.00 24.67 476 ARG A O 1
ATOM 7750 N N . SER A 1 477 ? 165.605 -12.385 128.111 1.00 19.10 477 SER A N 1
ATOM 7751 C CA . SER A 1 477 ? 165.126 -11.658 126.987 1.00 28.07 477 SER A CA 1
ATOM 7752 C C . SER A 1 477 ? 163.974 -10.715 127.581 1.00 30.12 477 SER A C 1
ATOM 7753 O O . SER A 1 477 ? 164.340 -9.913 128.459 1.00 24.66 477 SER A O 1
ATOM 7761 N N . ASN A 1 478 ? 162.738 -10.665 127.099 1.00 24.86 478 ASN A N 1
ATOM 7762 C CA . ASN A 1 478 ? 161.791 -9.772 127.780 1.00 23.54 478 ASN A CA 1
ATOM 7763 C C . ASN A 1 478 ? 161.829 -10.031 129.288 1.00 18.64 478 ASN A C 1
ATOM 7764 O O . ASN A 1 478 ? 161.485 -9.171 130.128 1.00 19.90 478 ASN A O 1
ATOM 7774 N N . GLY A 1 479 ? 162.176 -11.258 129.654 1.00 19.96 479 GLY A N 1
ATOM 7775 C CA . GLY A 1 479 ? 162.394 -11.595 131.059 1.00 20.82 479 GLY A CA 1
ATOM 7776 C C . GLY A 1 479 ? 163.650 -10.978 131.647 1.00 21.20 479 GLY A C 1
ATOM 7777 O O . GLY A 1 479 ? 163.767 -10.862 132.854 1.00 16.62 479 GLY A O 1
ATOM 7781 N N . GLY A 1 480 ? 164.615 -10.600 130.796 1.00 18.75 480 GLY A N 1
ATOM 7782 C CA . GLY A 1 480 ? 165.770 -9.843 131.261 1.00 18.34 480 GLY A CA 1
ATOM 7783 C C . GLY A 1 480 ? 165.432 -8.408 131.636 1.00 21.70 480 GLY A C 1
ATOM 7784 O O . GLY A 1 480 ? 165.965 -7.835 132.610 1.00 18.15 480 GLY A O 1
ATOM 7788 N N . LEU A 1 481 ? 164.553 -7.823 130.832 1.00 16.26 481 LEU A N 1
ATOM 7789 C CA . LEU A 1 481 ? 163.938 -6.545 131.146 1.00 18.48 481 LEU A CA 1
ATOM 7790 C C . LEU A 1 481 ? 163.223 -6.645 132.483 1.00 15.57 481 LEU A C 1
ATOM 7791 O O . LEU A 1 481 ? 163.317 -5.733 133.281 1.00 20.50 481 LEU A O 1
ATOM 7807 N N . LEU A 1 482 ? 162.469 -7.723 132.701 1.00 17.53 482 LEU A N 1
ATOM 7808 C CA . LEU A 1 482 ? 161.753 -7.930 133.958 1.00 15.79 482 LEU A CA 1
ATOM 7809 C C . LEU A 1 482 ? 162.647 -7.748 135.175 1.00 20.20 482 LEU A C 1
ATOM 7810 O O . LEU A 1 482 ? 162.333 -6.997 136.103 1.00 13.35 482 LEU A O 1
ATOM 7826 N N . VAL A 1 483 ? 163.751 -8.480 135.196 1.00 17.77 483 VAL A N 1
ATOM 7827 C CA . VAL A 1 483 ? 164.604 -8.505 136.389 1.00 16.04 483 VAL A CA 1
ATOM 7828 C C . VAL A 1 483 ? 165.377 -7.174 136.475 1.00 17.66 483 VAL A C 1
ATOM 7829 O O . VAL A 1 483 ? 165.564 -6.623 137.553 1.00 19.51 483 VAL A O 1
ATOM 7842 N N . SER A 1 484 ? 165.786 -6.649 135.335 1.00 19.49 484 SER A N 1
ATOM 7843 C CA . SER A 1 484 ? 166.506 -5.391 135.287 1.00 16.34 484 SER A CA 1
ATOM 7844 C C . SER A 1 484 ? 165.646 -4.257 135.832 1.00 17.20 484 SER A C 1
ATOM 7845 O O . SER A 1 484 ? 166.108 -3.421 136.602 1.00 18.71 484 SER A O 1
ATOM 7853 N N . ALA A 1 485 ? 164.397 -4.165 135.372 1.00 19.98 485 ALA A N 1
ATOM 7854 C CA . ALA A 1 485 ? 163.496 -3.120 135.876 1.00 15.99 485 ALA A CA 1
ATOM 7855 C C . ALA A 1 485 ? 163.247 -3.329 137.363 1.00 19.71 485 ALA A C 1
ATOM 7856 O O . ALA A 1 485 ? 163.164 -2.385 138.165 1.00 23.10 485 ALA A O 1
ATOM 7863 N N . THR A 1 486 ? 163.055 -4.582 137.746 1.00 18.94 486 THR A N 1
ATOM 7864 C CA . THR A 1 486 ? 162.718 -4.843 139.131 1.00 14.92 486 THR A CA 1
ATOM 7865 C C . THR A 1 486 ? 163.885 -4.518 140.031 1.00 22.33 486 THR A C 1
ATOM 7866 O O . THR A 1 486 ? 163.693 -4.020 141.160 1.00 22.22 486 THR A O 1
ATOM 7877 N N . LEU A 1 487 ? 165.080 -4.809 139.533 1.00 19.00 487 LEU A N 1
ATOM 7878 C CA . LEU A 1 487 ? 166.312 -4.504 140.234 1.00 21.67 487 LEU A CA 1
ATOM 7879 C C . LEU A 1 487 ? 166.496 -3.017 140.496 1.00 25.38 487 LEU A C 1
ATOM 7880 O O . LEU A 1 487 ? 166.999 -2.637 141.542 1.00 20.95 487 LEU A O 1
ATOM 7896 N N . THR A 1 488 ? 166.146 -2.183 139.524 1.00 18.62 488 THR A N 1
ATOM 7897 C CA . THR A 1 488 ? 166.329 -0.749 139.680 1.00 19.47 488 THR A CA 1
ATOM 7898 C C . THR A 1 488 ? 165.205 -0.112 140.511 1.00 19.67 488 THR A C 1
ATOM 7899 O O . THR A 1 488 ? 165.371 0.971 141.040 1.00 27.21 488 THR A O 1
ATOM 7910 N N . GLN A 1 489 ? 164.083 -0.810 140.649 1.00 17.36 489 GLN A N 1
ATOM 7911 C CA . GLN A 1 489 ? 162.959 -0.305 141.411 1.00 22.51 489 GLN A CA 1
ATOM 7912 C C . GLN A 1 489 ? 162.973 -0.778 142.873 1.00 22.40 489 GLN A C 1
ATOM 7913 O O . GLN A 1 489 ? 162.694 -0.007 143.781 1.00 25.58 489 GLN A O 1
ATOM 7927 N N . ARG A 1 490 ? 163.256 -2.047 143.081 1.00 19.34 490 ARG A N 1
ATOM 7928 C CA . ARG A 1 490 ? 163.127 -2.661 144.400 1.00 22.75 490 ARG A CA 1
ATOM 7929 C C . ARG A 1 490 ? 164.238 -3.680 144.642 1.00 18.93 490 ARG A C 1
ATOM 7930 O O . ARG A 1 490 ? 163.990 -4.882 144.817 1.00 23.02 490 ARG A O 1
ATOM 7951 N N . PRO A 1 491 ? 165.487 -3.221 144.637 1.00 18.77 491 PRO A N 1
ATOM 7952 C CA . PRO A 1 491 ? 166.597 -4.161 144.846 1.00 20.41 491 PRO A CA 1
ATOM 7953 C C . PRO A 1 491 ? 166.494 -4.807 146.212 1.00 25.82 491 PRO A C 1
ATOM 7954 O O . PRO A 1 491 ? 167.112 -5.840 146.478 1.00 27.21 491 PRO A O 1
ATOM 7965 N N . ASP A 1 492 ? 165.657 -4.216 147.054 1.00 19.61 492 ASP A N 1
ATOM 7966 C CA . ASP A 1 492 ? 165.462 -4.726 148.394 1.00 26.23 492 ASP A CA 1
ATOM 7967 C C . ASP A 1 492 ? 164.668 -6.015 148.427 1.00 32.08 492 ASP A C 1
ATOM 7968 O O . ASP A 1 492 ? 164.668 -6.667 149.470 1.00 22.42 492 ASP A O 1
ATOM 7977 N N . VAL A 1 493 ? 164.000 -6.409 147.325 1.00 19.86 493 VAL A N 1
ATOM 7978 C CA . VAL A 1 493 ? 163.261 -7.695 147.357 1.00 27.00 493 VAL A CA 1
ATOM 7979 C C . VAL A 1 493 ? 164.025 -8.892 146.762 1.00 23.19 493 VAL A C 1
ATOM 7980 O O . VAL A 1 493 ? 163.428 -9.959 146.527 1.00 25.35 493 VAL A O 1
ATOM 7993 N N . MET A 1 494 ? 165.309 -8.717 146.451 1.00 24.98 494 MET A N 1
ATOM 7994 C CA . MET A 1 494 ? 166.114 -9.831 145.924 1.00 23.35 494 MET A CA 1
ATOM 7995 C C . MET A 1 494 ? 167.495 -9.864 146.545 1.00 22.07 494 MET A C 1
ATOM 7996 O O . MET A 1 494 ? 168.083 -8.825 146.860 1.00 25.49 494 MET A O 1
ATOM 8010 N N . ASP A 1 495 ? 167.991 -11.070 146.766 1.00 21.74 495 ASP A N 1
ATOM 8011 C CA . ASP A 1 495 ? 169.329 -11.259 147.325 1.00 25.57 495 ASP A CA 1
ATOM 8012 C C . ASP A 1 495 ? 170.328 -11.579 146.223 1.00 24.46 495 ASP A C 1
ATOM 8013 O O . ASP A 1 495 ? 171.545 -11.611 146.445 1.00 18.81 495 ASP A O 1
ATOM 8022 N N . SER A 1 496 ? 169.794 -11.854 145.028 1.00 21.96 496 SER A N 1
ATOM 8023 C CA . SER A 1 496 ? 170.581 -12.107 143.833 1.00 21.83 496 SER A CA 1
ATOM 8024 C C . SER A 1 496 ? 169.712 -11.798 142.597 1.00 26.50 496 SER A C 1
ATOM 8025 O O . SER A 1 496 ? 168.492 -11.966 142.657 1.00 24.62 496 SER A O 1
ATOM 8033 N N . ALA A 1 497 ? 170.324 -11.316 141.518 1.00 18.73 497 ALA A N 1
ATOM 8034 C CA . ALA A 1 497 ? 169.603 -11.027 140.258 1.00 17.51 497 ALA A CA 1
ATOM 8035 C C . ALA A 1 497 ? 170.331 -11.706 139.075 1.00 22.64 497 ALA A C 1
ATOM 8036 O O . ALA A 1 497 ? 171.567 -11.606 138.941 1.00 20.32 497 ALA A O 1
ATOM 8043 N N . LEU A 1 498 ? 169.559 -12.410 138.225 1.00 15.37 498 LEU A N 1
ATOM 8044 C CA . LEU A 1 498 ? 170.095 -13.026 137.024 1.00 12.96 498 LEU A CA 1
ATOM 8045 C C . LEU A 1 498 ? 169.320 -12.514 135.816 1.00 18.72 498 LEU A C 1
ATOM 8046 O O . LEU A 1 498 ? 168.107 -12.690 135.706 1.00 15.65 498 LEU A O 1
ATOM 8062 N N . ILE A 1 499 ? 170.044 -11.809 134.959 1.00 17.86 499 ILE A N 1
ATOM 8063 C CA . ILE A 1 499 ? 169.472 -11.042 133.849 1.00 18.03 499 ILE A CA 1
ATOM 8064 C C . ILE A 1 499 ? 169.997 -11.605 132.560 1.00 14.92 499 ILE A C 1
ATOM 8065 O O . ILE A 1 499 ? 171.148 -11.367 132.198 1.00 17.41 499 ILE A O 1
ATOM 8081 N N . GLY A 1 500 ? 169.157 -12.370 131.869 1.00 18.29 500 GLY A N 1
ATOM 8082 C CA . GLY A 1 500 ? 169.557 -13.090 130.671 1.00 15.79 500 GLY A CA 1
ATOM 8083 C C . GLY A 1 500 ? 169.144 -12.333 129.416 1.00 19.82 500 GLY A C 1
ATOM 8084 O O . GLY A 1 500 ? 168.011 -11.846 129.329 1.00 18.02 500 GLY A O 1
ATOM 8088 N N . TYR A 1 501 ? 170.085 -12.224 128.478 1.00 22.04 501 TYR A N 1
ATOM 8089 C CA . TYR A 1 501 ? 169.862 -11.694 127.129 1.00 16.24 501 TYR A CA 1
ATOM 8090 C C . TYR A 1 501 ? 168.828 -10.605 127.114 1.00 19.44 501 TYR A C 1
ATOM 8091 O O . TYR A 1 501 ? 167.829 -10.721 126.414 1.00 19.29 501 TYR A O 1
ATOM 8109 N N . PRO A 1 502 ? 169.072 -9.521 127.874 1.00 17.72 502 PRO A N 1
ATOM 8110 C CA . PRO A 1 502 ? 168.010 -8.566 128.175 1.00 22.42 502 PRO A CA 1
ATOM 8111 C C . PRO A 1 502 ? 167.789 -7.472 127.158 1.00 21.87 502 PRO A C 1
ATOM 8112 O O . PRO A 1 502 ? 168.671 -7.163 126.358 1.00 21.98 502 PRO A O 1
ATOM 8123 N N . VAL A 1 503 ? 166.574 -6.919 127.216 1.00 21.61 503 VAL A N 1
ATOM 8124 C CA . VAL A 1 503 ? 166.274 -5.630 126.651 1.00 20.05 503 VAL A CA 1
ATOM 8125 C C . VAL A 1 503 ? 166.372 -4.628 127.792 1.00 14.79 503 VAL A C 1
ATOM 8126 O O . VAL A 1 503 ? 165.836 -4.825 128.900 1.00 22.90 503 VAL A O 1
ATOM 8139 N N . ILE A 1 504 ? 167.065 -3.532 127.538 1.00 18.43 504 ILE A N 1
ATOM 8140 C CA . ILE A 1 504 ? 167.450 -2.601 128.620 1.00 24.17 504 ILE A CA 1
ATOM 8141 C C . ILE A 1 504 ? 167.279 -1.134 128.222 1.00 25.98 504 ILE A C 1
ATOM 8142 O O . ILE A 1 504 ? 166.750 -0.305 128.974 1.00 18.97 504 ILE A O 1
ATOM 8158 N N . ASP A 1 505 ? 167.816 -0.806 127.055 1.00 30.53 505 ASP A N 1
ATOM 8159 C CA . ASP A 1 505 ? 167.715 0.547 126.535 1.00 28.51 505 ASP A CA 1
ATOM 8160 C C . ASP A 1 505 ? 166.372 0.719 125.835 1.00 19.09 505 ASP A C 1
ATOM 8161 O O . ASP A 1 505 ? 166.245 0.421 124.657 1.00 21.52 505 ASP A O 1
ATOM 8170 N N . MET A 1 506 ? 165.377 1.228 126.550 1.00 17.26 506 MET A N 1
ATOM 8171 C CA . MET A 1 506 ? 164.011 1.305 126.001 1.00 28.27 506 MET A CA 1
ATOM 8172 C C . MET A 1 506 ? 163.782 2.486 125.033 1.00 21.46 506 MET A C 1
ATOM 8173 O O . MET A 1 506 ? 162.702 2.615 124.447 1.00 21.07 506 MET A O 1
ATOM 8187 N N . LEU A 1 507 ? 164.788 3.339 124.860 1.00 19.10 507 LEU A N 1
ATOM 8188 C CA . LEU A 1 507 ? 164.710 4.374 123.851 1.00 24.73 507 LEU A CA 1
ATOM 8189 C C . LEU A 1 507 ? 165.395 4.011 122.549 1.00 18.00 507 LEU A C 1
ATOM 8190 O O . LEU A 1 507 ? 165.253 4.726 121.571 1.00 23.79 507 LEU A O 1
ATOM 8206 N N . ARG A 1 508 ? 166.119 2.900 122.525 1.00 19.52 508 ARG A N 1
ATOM 8207 C CA . ARG A 1 508 ? 166.840 2.490 121.342 1.00 16.03 508 ARG A CA 1
ATOM 8208 C C . ARG A 1 508 ? 166.607 0.998 120.975 1.00 16.92 508 ARG A C 1
ATOM 8209 O O . ARG A 1 508 ? 167.161 0.507 120.010 1.00 19.77 508 ARG A O 1
ATOM 8230 N N . PHE A 1 509 ? 165.763 0.279 121.706 1.00 24.43 509 PHE A N 1
ATOM 8231 C CA . PHE A 1 509 ? 165.565 -1.145 121.385 1.00 18.10 509 PHE A CA 1
ATOM 8232 C C . PHE A 1 509 ? 165.154 -1.344 119.921 1.00 18.98 509 PHE A C 1
ATOM 8233 O O . PHE A 1 509 ? 165.494 -2.353 119.282 1.00 20.57 509 PHE A O 1
ATOM 8250 N N . HIS A 1 510 ? 164.404 -0.394 119.378 1.00 19.15 510 HIS A N 1
ATOM 8251 C CA . HIS A 1 510 ? 163.875 -0.535 118.006 1.00 22.82 510 HIS A CA 1
ATOM 8252 C C . HIS A 1 510 ? 164.908 -0.339 116.872 1.00 29.17 510 HIS A C 1
ATOM 8253 O O . HIS A 1 510 ? 164.617 -0.579 115.699 1.00 25.66 510 HIS A O 1
ATOM 8267 N N . LYS A 1 511 ? 166.114 0.094 117.225 1.00 24.19 511 LYS A N 1
ATOM 8268 C CA . LYS A 1 511 ? 167.206 0.342 116.283 1.00 28.92 511 LYS A CA 1
ATOM 8269 C C . LYS A 1 511 ? 168.236 -0.796 116.179 1.00 25.98 511 LYS A C 1
ATOM 8270 O O . LYS A 1 511 ? 169.226 -0.671 115.458 1.00 34.51 511 LYS A O 1
ATOM 8289 N N . LEU A 1 512 ? 168.025 -1.884 116.920 1.00 28.17 512 LEU A N 1
ATOM 8290 C CA . LEU A 1 512 ? 168.984 -2.982 116.983 1.00 21.37 512 LEU A CA 1
ATOM 8291 C C . LEU A 1 512 ? 168.372 -4.321 116.578 1.00 25.63 512 LEU A C 1
ATOM 8292 O O . LEU A 1 512 ? 167.424 -4.808 117.229 1.00 23.26 512 LEU A O 1
ATOM 8308 N N . TYR A 1 513 ? 168.912 -4.917 115.508 1.00 26.10 513 TYR A N 1
ATOM 8309 C CA . TYR A 1 513 ? 168.478 -6.232 115.036 1.00 28.60 513 TYR A CA 1
ATOM 8310 C C . TYR A 1 513 ? 166.960 -6.223 114.794 1.00 26.22 513 TYR A C 1
ATOM 8311 O O . TYR A 1 513 ? 166.448 -5.335 114.130 1.00 34.58 513 TYR A O 1
ATOM 8329 N N . ILE A 1 514 ? 166.216 -7.131 115.409 1.00 28.98 514 ILE A N 1
ATOM 8330 C CA . ILE A 1 514 ? 164.782 -7.240 115.122 1.00 24.98 514 ILE A CA 1
ATOM 8331 C C . ILE A 1 514 ? 163.886 -6.386 116.047 1.00 23.81 514 ILE A C 1
ATOM 8332 O O . ILE A 1 514 ? 162.692 -6.495 115.992 1.00 24.08 514 ILE A O 1
ATOM 8348 N N . GLY A 1 515 ? 164.469 -5.547 116.893 1.00 25.67 515 GLY A N 1
ATOM 8349 C CA . GLY A 1 515 ? 163.708 -4.937 117.963 1.00 19.02 515 GLY A CA 1
ATOM 8350 C C . GLY A 1 515 ? 162.482 -4.126 117.592 1.00 24.28 515 GLY A C 1
ATOM 8351 O O . GLY A 1 515 ? 161.631 -3.859 118.439 1.00 18.67 515 GLY A O 1
ATOM 8355 N N . SER A 1 516 ? 162.391 -3.685 116.343 1.00 19.44 516 SER A N 1
ATOM 8356 C CA . SER A 1 516 ? 161.240 -2.861 115.950 1.00 17.06 516 SER A CA 1
ATOM 8357 C C . SER A 1 516 ? 159.964 -3.714 116.029 1.00 25.16 516 SER A C 1
ATOM 8358 O O . SER A 1 516 ? 158.857 -3.212 116.192 1.00 21.24 516 SER A O 1
ATOM 8366 N N . VAL A 1 517 ? 160.137 -5.029 115.936 1.00 21.43 517 VAL A N 1
ATOM 8367 C CA . VAL A 1 517 ? 159.006 -5.945 115.981 1.00 25.49 517 VAL A CA 1
ATOM 8368 C C . VAL A 1 517 ? 158.374 -5.942 117.388 1.00 20.41 517 VAL A C 1
ATOM 8369 O O . VAL A 1 517 ? 157.259 -6.404 117.569 1.00 21.22 517 VAL A O 1
ATOM 8382 N N . TRP A 1 518 ? 159.077 -5.389 118.372 1.00 19.17 518 TRP A N 1
ATOM 8383 C CA . TRP A 1 518 ? 158.573 -5.324 119.731 1.00 16.16 518 TRP A CA 1
ATOM 8384 C C . TRP A 1 518 ? 157.839 -4.037 120.004 1.00 22.00 518 TRP A C 1
ATOM 8385 O O . TRP A 1 518 ? 157.405 -3.834 121.123 1.00 18.68 518 TRP A O 1
ATOM 8406 N N . ILE A 1 519 ? 157.733 -3.146 119.008 1.00 18.58 519 ILE A N 1
ATOM 8407 C CA . ILE A 1 519 ? 157.074 -1.852 119.237 1.00 21.00 519 ILE A CA 1
ATOM 8408 C C . ILE A 1 519 ? 155.599 -1.973 119.725 1.00 23.53 519 ILE A C 1
ATOM 8409 O O . ILE A 1 519 ? 155.169 -1.220 120.606 1.00 26.20 519 ILE A O 1
ATOM 8425 N N . PRO A 1 520 ? 154.820 -2.912 119.172 1.00 25.59 520 PRO A N 1
ATOM 8426 C CA . PRO A 1 520 ? 153.452 -3.028 119.684 1.00 22.97 520 PRO A CA 1
ATOM 8427 C C . PRO A 1 520 ? 153.400 -3.439 121.147 1.00 19.82 520 PRO A C 1
ATOM 8428 O O . PRO A 1 520 ? 152.460 -3.057 121.834 1.00 19.96 520 PRO A O 1
ATOM 8439 N N . GLU A 1 521 ? 154.421 -4.145 121.635 1.00 24.59 521 GLU A N 1
ATOM 8440 C CA . GLU A 1 521 ? 154.423 -4.608 123.019 1.00 24.84 521 GLU A CA 1
ATOM 8441 C C . GLU A 1 521 ? 154.889 -3.522 123.994 1.00 19.30 521 GLU A C 1
ATOM 8442 O O . GLU A 1 521 ? 154.274 -3.316 125.022 1.00 20.91 521 GLU A O 1
ATOM 8454 N N . TYR A 1 522 ? 155.956 -2.807 123.646 1.00 17.82 522 TYR A N 1
ATOM 8455 C CA . TYR A 1 522 ? 156.575 -1.830 124.553 1.00 17.79 522 TYR A CA 1
ATOM 8456 C C . TYR A 1 522 ? 156.128 -0.388 124.321 1.00 20.55 522 TYR A C 1
ATOM 8457 O O . TYR A 1 522 ? 156.082 0.424 125.260 1.00 21.49 522 TYR A O 1
ATOM 8475 N N . GLY A 1 523 ? 155.807 -0.067 123.073 1.00 21.32 523 GLY A N 1
ATOM 8476 C CA . GLY A 1 523 ? 155.537 1.306 122.688 1.00 21.56 523 GLY A CA 1
ATOM 8477 C C . GLY A 1 523 ? 156.613 1.822 121.780 1.00 21.98 523 GLY A C 1
ATOM 8478 O O . GLY A 1 523 ? 157.618 1.144 121.577 1.00 22.34 523 GLY A O 1
ATOM 8482 N N . ASN A 1 524 ? 156.415 3.027 121.236 1.00 19.46 524 ASN A N 1
ATOM 8483 C CA . ASN A 1 524 ? 157.280 3.535 120.182 1.00 25.03 524 ASN A CA 1
ATOM 8484 C C . ASN A 1 524 ? 158.125 4.716 120.664 1.00 20.42 524 ASN A C 1
ATOM 8485 O O . ASN A 1 524 ? 157.589 5.806 120.857 1.00 23.08 524 ASN A O 1
ATOM 8496 N N . PRO A 1 525 ? 159.448 4.509 120.843 1.00 24.25 525 PRO A N 1
ATOM 8497 C CA . PRO A 1 525 ? 160.305 5.559 121.391 1.00 18.53 525 PRO A CA 1
ATOM 8498 C C . PRO A 1 525 ? 160.401 6.854 120.591 1.00 24.88 525 PRO A C 1
ATOM 8499 O O . PRO A 1 525 ? 160.890 7.837 121.146 1.00 24.24 525 PRO A O 1
ATOM 8510 N N . GLU A 1 526 ? 159.959 6.873 119.332 1.00 18.08 526 GLU A N 1
ATOM 8511 C CA . GLU A 1 526 ? 159.980 8.116 118.532 1.00 26.07 526 GLU A CA 1
ATOM 8512 C C . GLU A 1 526 ? 158.833 9.042 118.930 1.00 28.14 526 GLU A C 1
ATOM 8513 O O . GLU A 1 526 ? 158.763 10.221 118.514 1.00 26.16 526 GLU A O 1
ATOM 8525 N N . ASP A 1 527 ? 157.900 8.493 119.700 1.00 24.92 527 ASP A N 1
ATOM 8526 C CA . ASP A 1 527 ? 156.719 9.237 120.102 1.00 24.67 527 ASP A CA 1
ATOM 8527 C C . ASP A 1 527 ? 156.910 9.702 121.543 1.00 26.64 527 ASP A C 1
ATOM 8528 O O . ASP A 1 527 ? 157.115 8.867 122.428 1.00 22.46 527 ASP A O 1
ATOM 8537 N N . PRO A 1 528 ? 156.869 11.023 121.783 1.00 25.63 528 PRO A N 1
ATOM 8538 C CA . PRO A 1 528 ? 157.061 11.488 123.166 1.00 22.28 528 PRO A CA 1
ATOM 8539 C C . PRO A 1 528 ? 156.023 10.934 124.098 1.00 24.86 528 PRO A C 1
ATOM 8540 O O . PRO A 1 528 ? 156.344 10.650 125.267 1.00 19.55 528 PRO A O 1
ATOM 8551 N N . LYS A 1 529 ? 154.807 10.702 123.588 1.00 15.69 529 LYS A N 1
ATOM 8552 C CA . LYS A 1 529 ? 153.770 10.174 124.459 1.00 34.21 529 LYS A CA 1
ATOM 8553 C C . LYS A 1 529 ? 154.153 8.790 124.999 1.00 30.02 529 LYS A C 1
ATOM 8554 O O . LYS A 1 529 ? 153.816 8.436 126.139 1.00 26.10 529 LYS A O 1
ATOM 8573 N N . ASP A 1 530 ? 154.791 7.982 124.162 1.00 28.86 530 ASP A N 1
ATOM 8574 C CA . ASP A 1 530 ? 155.249 6.668 124.596 1.00 21.13 530 ASP A CA 1
ATOM 8575 C C . ASP A 1 530 ? 156.523 6.796 125.455 1.00 19.90 530 ASP A C 1
ATOM 8576 O O . ASP A 1 530 ? 156.691 6.076 126.464 1.00 23.21 530 ASP A O 1
ATOM 8585 N N . ARG A 1 531 ? 157.399 7.745 125.130 1.00 20.65 531 ARG A N 1
ATOM 8586 C CA . ARG A 1 531 ? 158.619 7.890 125.924 1.00 19.66 531 ARG A CA 1
ATOM 8587 C C . ARG A 1 531 ? 158.310 8.218 127.358 1.00 24.38 531 ARG A C 1
ATOM 8588 O O . ARG A 1 531 ? 159.085 7.868 128.269 1.00 21.38 531 ARG A O 1
ATOM 8609 N N . GLU A 1 532 ? 157.186 8.897 127.548 1.00 24.30 532 GLU A N 1
ATOM 8610 C CA . GLU A 1 532 ? 156.789 9.287 128.868 1.00 27.12 532 GLU A CA 1
ATOM 8611 C C . GLU A 1 532 ? 156.641 8.082 129.791 1.00 26.62 532 GLU A C 1
ATOM 8612 O O . GLU A 1 532 ? 157.115 8.117 130.939 1.00 26.18 532 GLU A O 1
ATOM 8624 N N . PHE A 1 533 ? 156.019 7.013 129.297 1.00 18.68 533 PHE A N 1
ATOM 8625 C CA . PHE A 1 533 ? 155.862 5.853 130.155 1.00 23.18 533 PHE A CA 1
ATOM 8626 C C . PHE A 1 533 ? 157.055 4.944 130.039 1.00 20.55 533 PHE A C 1
ATOM 8627 O O . PHE A 1 533 ? 157.373 4.262 130.999 1.00 15.28 533 PHE A O 1
ATOM 8644 N N . LEU A 1 534 ? 157.761 4.966 128.914 1.00 17.76 534 LEU A N 1
ATOM 8645 C CA . LEU A 1 534 ? 158.969 4.152 128.760 1.00 19.65 534 LEU A CA 1
ATOM 8646 C C . LEU A 1 534 ? 160.080 4.568 129.734 1.00 23.48 534 LEU A C 1
ATOM 8647 O O . LEU A 1 534 ? 160.732 3.722 130.367 1.00 23.14 534 LEU A O 1
ATOM 8663 N N . LEU A 1 535 ? 160.308 5.871 129.873 1.00 18.00 535 LEU A N 1
ATOM 8664 C CA . LEU A 1 535 ? 161.381 6.347 130.738 1.00 19.18 535 LEU A CA 1
ATOM 8665 C C . LEU A 1 535 ? 161.070 6.193 132.218 1.00 19.49 535 LEU A C 1
ATOM 8666 O O . LEU A 1 535 ? 161.980 6.291 133.060 1.00 22.15 535 LEU A O 1
ATOM 8682 N N . LYS A 1 536 ? 159.803 6.006 132.563 1.00 18.29 536 LYS A N 1
ATOM 8683 C CA . LYS A 1 536 ? 159.449 5.743 133.957 1.00 25.68 536 LYS A CA 1
ATOM 8684 C C . LYS A 1 536 ? 160.092 4.427 134.450 1.00 22.99 536 LYS A C 1
ATOM 8685 O O . LYS A 1 536 ? 160.333 4.299 135.655 1.00 18.67 536 LYS A O 1
ATOM 8704 N N . TYR A 1 537 ? 160.290 3.430 133.568 1.00 19.27 537 TYR A N 1
ATOM 8705 C CA . TYR A 1 537 ? 160.907 2.153 133.988 1.00 19.98 537 TYR A CA 1
ATOM 8706 C C . TYR A 1 537 ? 162.227 1.750 133.308 1.00 25.93 537 TYR A C 1
ATOM 8707 O O . TYR A 1 537 ? 162.949 0.873 133.828 1.00 17.94 537 TYR A O 1
ATOM 8725 N N . SER A 1 538 ? 162.549 2.381 132.182 1.00 19.68 538 SER A N 1
ATOM 8726 C CA . SER A 1 538 ? 163.702 1.979 131.400 1.00 14.95 538 SER A CA 1
ATOM 8727 C C . SER A 1 538 ? 164.925 1.769 132.297 1.00 15.36 538 SER A C 1
ATOM 8728 O O . SER A 1 538 ? 165.411 2.718 132.902 1.00 15.53 538 SER A O 1
ATOM 8736 N N . PRO A 1 539 ? 165.438 0.527 132.387 1.00 20.15 539 PRO A N 1
ATOM 8737 C CA . PRO A 1 539 ? 166.554 0.348 133.320 1.00 16.48 539 PRO A CA 1
ATOM 8738 C C . PRO A 1 539 ? 167.750 1.234 133.042 1.00 17.29 539 PRO A C 1
ATOM 8739 O O . PRO A 1 539 ? 168.423 1.676 133.984 1.00 26.35 539 PRO A O 1
ATOM 8750 N N . TYR A 1 540 ? 168.018 1.473 131.759 1.00 20.11 540 TYR A N 1
ATOM 8751 C CA . TYR A 1 540 ? 169.150 2.274 131.322 1.00 15.45 540 TYR A CA 1
ATOM 8752 C C . TYR A 1 540 ? 169.090 3.698 131.862 1.00 20.81 540 TYR A C 1
ATOM 8753 O O . TYR A 1 540 ? 170.137 4.342 132.020 1.00 26.41 540 TYR A O 1
ATOM 8771 N N . HIS A 1 541 ? 167.877 4.177 132.131 1.00 17.45 541 HIS A N 1
ATOM 8772 C CA . HIS A 1 541 ? 167.631 5.524 132.623 1.00 15.06 541 HIS A CA 1
ATOM 8773 C C . HIS A 1 541 ? 167.256 5.590 134.097 1.00 18.17 541 HIS A C 1
ATOM 8774 O O . HIS A 1 541 ? 166.978 6.672 134.622 1.00 20.54 541 HIS A O 1
ATOM 8788 N N . ASN A 1 542 ? 167.217 4.447 134.763 1.00 16.09 542 ASN A N 1
ATOM 8789 C CA . ASN A 1 542 ? 166.648 4.418 136.100 1.00 20.60 542 ASN A CA 1
ATOM 8790 C C . ASN A 1 542 ? 167.543 3.746 137.124 1.00 23.46 542 ASN A C 1
ATOM 8791 O O . ASN A 1 542 ? 167.059 3.277 138.161 1.00 21.93 542 ASN A O 1
ATOM 8802 N N . VAL A 1 543 ? 168.843 3.752 136.861 1.00 20.97 543 VAL A N 1
ATOM 8803 C CA . VAL A 1 543 ? 169.806 3.295 137.844 1.00 26.46 543 VAL A CA 1
ATOM 8804 C C . VAL A 1 543 ? 169.883 4.355 138.938 1.00 33.67 543 VAL A C 1
ATOM 8805 O O . VAL A 1 543 ? 169.989 5.539 138.643 1.00 26.49 543 VAL A O 1
ATOM 8818 N N . ASP A 1 544 ? 169.705 3.924 140.190 1.00 22.09 544 ASP A N 1
ATOM 8819 C CA . ASP A 1 544 ? 169.645 4.820 141.326 1.00 24.47 544 ASP A CA 1
ATOM 8820 C C . ASP A 1 544 ? 170.935 4.654 142.143 1.00 33.35 544 ASP A C 1
ATOM 8821 O O . ASP A 1 544 ? 171.124 3.623 142.787 1.00 27.96 544 ASP A O 1
ATOM 8830 N N . PRO A 1 545 ? 171.812 5.677 142.146 1.00 30.30 545 PRO A N 1
ATOM 8831 C CA . PRO A 1 545 ? 173.036 5.534 142.943 1.00 30.94 545 PRO A CA 1
ATOM 8832 C C . PRO A 1 545 ? 172.790 5.483 144.447 1.00 31.29 545 PRO A C 1
ATOM 8833 O O . PRO A 1 545 ? 173.672 5.014 145.175 1.00 35.80 545 PRO A O 1
ATOM 8844 N N . LYS A 1 546 ? 171.622 5.919 144.911 1.00 26.96 546 LYS A N 1
ATOM 8845 C CA . LYS A 1 546 ? 171.348 5.891 146.361 1.00 38.06 546 LYS A CA 1
ATOM 8846 C C . LYS A 1 546 ? 170.980 4.506 146.887 1.00 41.86 546 LYS A C 1
ATOM 8847 O O . LYS A 1 546 ? 170.918 4.300 148.085 1.00 26.80 546 LYS A O 1
ATOM 8866 N N . LYS A 1 547 ? 170.755 3.560 145.988 1.00 31.47 547 LYS A N 1
ATOM 8867 C CA . LYS A 1 547 ? 170.270 2.252 146.374 1.00 40.78 547 LYS A CA 1
ATOM 8868 C C . LYS A 1 547 ? 171.408 1.265 146.526 1.00 28.84 547 LYS A C 1
ATOM 8869 O O . LYS A 1 547 ? 172.422 1.359 145.842 1.00 34.67 547 LYS A O 1
ATOM 8888 N N . LYS A 1 548 ? 171.204 0.279 147.387 1.00 32.64 548 LYS A N 1
ATOM 8889 C CA . LYS A 1 548 ? 172.155 -0.818 147.520 1.00 35.43 548 LYS A CA 1
ATOM 8890 C C . LYS A 1 548 ? 171.700 -1.984 146.643 1.00 30.64 548 LYS A C 1
ATOM 8891 O O . LYS A 1 548 ? 170.574 -2.429 146.787 1.00 26.83 548 LYS A O 1
ATOM 8910 N N . TYR A 1 549 ? 172.568 -2.494 145.769 1.00 25.32 549 TYR A N 1
ATOM 8911 C CA . TYR A 1 549 ? 172.165 -3.567 144.860 1.00 26.69 549 TYR A CA 1
ATOM 8912 C C . TYR A 1 549 ? 172.752 -4.924 145.212 1.00 25.26 549 TYR A C 1
ATOM 8913 O O . TYR A 1 549 ? 173.918 -5.043 145.614 1.00 21.58 549 TYR A O 1
ATOM 8931 N N . PRO A 1 550 ? 171.932 -5.973 145.052 1.00 21.24 550 PRO A N 1
ATOM 8932 C CA . PRO A 1 550 ? 172.461 -7.306 145.302 1.00 21.94 550 PRO A CA 1
ATOM 8933 C C . PRO A 1 550 ? 173.383 -7.736 144.191 1.00 19.47 550 PRO A C 1
ATOM 8934 O O . PRO A 1 550 ? 173.425 -7.091 143.130 1.00 21.69 550 PRO A O 1
ATOM 8945 N N . PRO A 1 551 ? 174.137 -8.814 144.418 1.00 22.78 551 PRO A N 1
ATOM 8946 C CA . PRO A 1 551 ? 174.934 -9.410 143.358 1.00 23.77 551 PRO A CA 1
ATOM 8947 C C . PRO A 1 551 ? 174.089 -9.652 142.127 1.00 23.89 551 PRO A C 1
ATOM 8948 O O . PRO A 1 551 ? 172.956 -10.151 142.231 1.00 22.38 551 PRO A O 1
ATOM 8959 N N . THR A 1 552 ? 174.614 -9.237 140.989 1.00 22.76 552 THR A N 1
ATOM 8960 C CA . THR A 1 552 ? 173.843 -9.279 139.743 1.00 18.38 552 THR A CA 1
ATOM 8961 C C . THR A 1 552 ? 174.681 -9.881 138.646 1.00 19.39 552 THR A C 1
ATOM 8962 O O . THR A 1 552 ? 175.817 -9.468 138.445 1.00 24.00 552 THR A O 1
ATOM 8973 N N . LEU A 1 553 ? 174.106 -10.846 137.922 1.00 17.55 553 LEU A N 1
ATOM 8974 C CA . LEU A 1 553 ? 174.737 -11.458 136.775 1.00 18.95 553 LEU A CA 1
ATOM 8975 C C . LEU A 1 553 ? 173.932 -11.086 135.538 1.00 22.97 553 LEU A C 1
ATOM 8976 O O . LEU A 1 553 ? 172.747 -11.371 135.444 1.00 17.08 553 LEU A O 1
ATOM 8992 N N . ILE A 1 554 ? 174.582 -10.391 134.617 1.00 17.42 554 ILE A N 1
ATOM 8993 C CA . ILE A 1 554 ? 174.038 -10.172 133.277 1.00 16.73 554 ILE A CA 1
ATOM 8994 C C . ILE A 1 554 ? 174.724 -11.174 132.336 1.00 25.69 554 ILE A C 1
ATOM 8995 O O . ILE A 1 554 ? 175.961 -11.298 132.365 1.00 19.23 554 ILE A O 1
ATOM 9011 N N . TYR A 1 555 ? 173.939 -11.932 131.566 1.00 14.42 555 TYR A N 1
ATOM 9012 C CA . TYR A 1 555 ? 174.509 -12.856 130.598 1.00 13.55 555 TYR A CA 1
ATOM 9013 C C . TYR A 1 555 ? 173.849 -12.734 129.251 1.00 19.30 555 TYR A C 1
ATOM 9014 O O . TYR A 1 555 ? 172.684 -12.480 129.178 1.00 19.47 555 TYR A O 1
ATOM 9032 N N . THR A 1 556 ? 174.649 -12.865 128.189 1.00 19.48 556 THR A N 1
ATOM 9033 C CA . THR A 1 556 ? 174.166 -12.760 126.805 1.00 20.53 556 THR A CA 1
ATOM 9034 C C . THR A 1 556 ? 175.116 -13.550 125.954 1.00 26.72 556 THR A C 1
ATOM 9035 O O . THR A 1 556 ? 175.999 -14.261 126.467 1.00 19.54 556 THR A O 1
ATOM 9046 N N . GLY A 1 557 ? 174.943 -13.448 124.646 1.00 21.95 557 GLY A N 1
ATOM 9047 C CA . GLY A 1 557 ? 175.802 -14.158 123.721 1.00 25.52 557 GLY A CA 1
ATOM 9048 C C . GLY A 1 557 ? 176.214 -13.171 122.668 1.00 31.33 557 GLY A C 1
ATOM 9049 O O . GLY A 1 557 ? 175.374 -12.439 122.141 1.00 25.65 557 GLY A O 1
ATOM 9053 N N . LEU A 1 558 ? 177.514 -13.118 122.400 1.00 24.72 558 LEU A N 1
ATOM 9054 C CA . LEU A 1 558 ? 178.077 -12.186 121.417 1.00 25.91 558 LEU A CA 1
ATOM 9055 C C . LEU A 1 558 ? 177.437 -12.307 120.027 1.00 26.50 558 LEU A C 1
ATOM 9056 O O . LEU A 1 558 ? 177.334 -11.325 119.301 1.00 21.67 558 LEU A O 1
ATOM 9072 N N . HIS A 1 559 ? 176.983 -13.498 119.672 1.00 27.86 559 HIS A N 1
ATOM 9073 C CA . HIS A 1 559 ? 176.473 -13.732 118.325 1.00 33.05 559 HIS A CA 1
ATOM 9074 C C . HIS A 1 559 ? 174.967 -13.998 118.289 1.00 31.85 559 HIS A C 1
ATOM 9075 O O . HIS A 1 559 ? 174.463 -14.531 117.332 1.00 33.04 559 HIS A O 1
ATOM 9089 N N . ASP A 1 560 ? 174.239 -13.605 119.330 1.00 33.13 560 ASP A N 1
ATOM 9090 C CA . ASP A 1 560 ? 172.779 -13.689 119.284 1.00 32.38 560 ASP A CA 1
ATOM 9091 C C . ASP A 1 560 ? 172.278 -12.749 118.168 1.00 31.95 560 ASP A C 1
ATOM 9092 O O . ASP A 1 560 ? 172.809 -11.657 118.001 1.00 31.36 560 ASP A O 1
ATOM 9101 N N . ASP A 1 561 ? 171.296 -13.170 117.377 1.00 29.36 561 ASP A N 1
ATOM 9102 C CA . ASP A 1 561 ? 170.820 -12.333 116.248 1.00 31.80 561 ASP A CA 1
ATOM 9103 C C . ASP A 1 561 ? 169.424 -11.751 116.448 1.00 37.01 561 ASP A C 1
ATOM 9104 O O . ASP A 1 561 ? 168.872 -11.135 115.540 1.00 27.21 561 ASP A O 1
ATOM 9113 N N . ARG A 1 562 ? 168.870 -11.939 117.640 1.00 33.18 562 ARG A N 1
ATOM 9114 C CA . ARG A 1 562 ? 167.549 -11.395 118.007 1.00 29.61 562 ARG A CA 1
ATOM 9115 C C . ARG A 1 562 ? 167.621 -10.256 119.001 1.00 18.13 562 ARG A C 1
ATOM 9116 O O . ARG A 1 562 ? 167.087 -9.170 118.757 1.00 23.80 562 ARG A O 1
ATOM 9137 N N . VAL A 1 563 ? 168.262 -10.507 120.141 1.00 20.31 563 VAL A N 1
ATOM 9138 C CA . VAL A 1 563 ? 168.389 -9.507 121.214 1.00 20.82 563 VAL A CA 1
ATOM 9139 C C . VAL A 1 563 ? 169.839 -9.040 121.283 1.00 19.51 563 VAL A C 1
ATOM 9140 O O . VAL A 1 563 ? 170.721 -9.774 121.719 1.00 20.68 563 VAL A O 1
ATOM 9153 N N . HIS A 1 564 ? 170.077 -7.812 120.817 1.00 23.65 564 HIS A N 1
ATOM 9154 C CA . HIS A 1 564 ? 171.420 -7.269 120.657 1.00 28.71 564 HIS A CA 1
ATOM 9155 C C . HIS A 1 564 ? 172.145 -7.194 122.003 1.00 22.31 564 HIS A C 1
ATOM 9156 O O . HIS A 1 564 ? 171.588 -6.646 122.978 1.00 19.46 564 HIS A O 1
ATOM 9170 N N . PRO A 1 565 ? 173.376 -7.748 122.067 1.00 22.77 565 PRO A N 1
ATOM 9171 C CA . PRO A 1 565 ? 174.168 -7.730 123.286 1.00 17.55 565 PRO A CA 1
ATOM 9172 C C . PRO A 1 565 ? 174.435 -6.346 123.850 1.00 20.66 565 PRO A C 1
ATOM 9173 O O . PRO A 1 565 ? 174.729 -6.199 125.047 1.00 20.88 565 PRO A O 1
ATOM 9184 N N . ALA A 1 566 ? 174.318 -5.318 123.026 1.00 22.25 566 ALA A N 1
ATOM 9185 C CA . ALA A 1 566 ? 174.559 -3.969 123.521 1.00 19.03 566 ALA A CA 1
ATOM 9186 C C . ALA A 1 566 ? 173.653 -3.594 124.708 1.00 22.21 566 ALA A C 1
ATOM 9187 O O . ALA A 1 566 ? 174.059 -2.812 125.593 1.00 20.29 566 ALA A O 1
ATOM 9194 N N . HIS A 1 567 ? 172.427 -4.109 124.744 1.00 21.28 567 HIS A N 1
ATOM 9195 C CA . HIS A 1 567 ? 171.560 -3.858 125.909 1.00 24.05 567 HIS A CA 1
ATOM 9196 C C . HIS A 1 567 ? 172.282 -4.284 127.171 1.00 18.47 567 HIS A C 1
ATOM 9197 O O . HIS A 1 567 ? 172.377 -3.543 128.172 1.00 16.51 567 HIS A O 1
ATOM 9211 N N . ALA A 1 568 ? 172.782 -5.508 127.140 1.00 22.51 568 ALA A N 1
ATOM 9212 C CA . ALA A 1 568 ? 173.431 -6.064 128.328 1.00 19.13 568 ALA A CA 1
ATOM 9213 C C . ALA A 1 568 ? 174.665 -5.258 128.699 1.00 20.63 568 ALA A C 1
ATOM 9214 O O . ALA A 1 568 ? 174.866 -4.928 129.893 1.00 21.31 568 ALA A O 1
ATOM 9221 N N . LEU A 1 569 ? 175.448 -4.885 127.684 1.00 21.07 569 LEU A N 1
ATOM 9222 C CA . LEU A 1 569 ? 176.700 -4.173 127.887 1.00 16.52 569 LEU A CA 1
ATOM 9223 C C . LEU A 1 569 ? 176.438 -2.828 128.520 1.00 21.19 569 LEU A C 1
ATOM 9224 O O . LEU A 1 569 ? 177.085 -2.463 129.514 1.00 20.60 569 LEU A O 1
ATOM 9240 N N . LYS A 1 570 ? 175.452 -2.114 127.985 1.00 16.74 570 LYS A N 1
ATOM 9241 C CA . LYS A 1 570 ? 175.077 -0.789 128.515 1.00 20.89 570 LYS A CA 1
ATOM 9242 C C . LYS A 1 570 ? 174.540 -0.849 129.966 1.00 17.89 570 LYS A C 1
ATOM 9243 O O . LYS A 1 570 ? 174.744 0.077 130.746 1.00 20.89 570 LYS A O 1
ATOM 9262 N N . PHE A 1 571 ? 173.781 -1.879 130.314 1.00 19.92 571 PHE A N 1
ATOM 9263 C CA . PHE A 1 571 ? 173.266 -1.959 131.675 1.00 17.73 571 PHE A CA 1
ATOM 9264 C C . PHE A 1 571 ? 174.390 -2.283 132.622 1.00 17.28 571 PHE A C 1
ATOM 9265 O O . PHE A 1 571 ? 174.504 -1.724 133.745 1.00 21.56 571 PHE A O 1
ATOM 9282 N N . PHE A 1 572 ? 175.227 -3.212 132.192 1.00 19.03 572 PHE A N 1
ATOM 9283 C CA . PHE A 1 572 ? 176.465 -3.508 132.925 1.00 21.56 572 PHE A CA 1
ATOM 9284 C C . PHE A 1 572 ? 177.305 -2.238 133.191 1.00 24.63 572 PHE A C 1
ATOM 9285 O O . PHE A 1 572 ? 177.789 -2.025 134.310 1.00 21.77 572 PHE A O 1
ATOM 9302 N N . MET A 1 573 ? 177.486 -1.382 132.189 1.00 21.63 573 MET A N 1
ATOM 9303 C CA . MET A 1 573 ? 178.299 -0.181 132.424 1.00 28.65 573 MET A CA 1
ATOM 9304 C C . MET A 1 573 ? 177.607 0.752 133.407 1.00 24.43 573 MET A C 1
ATOM 9305 O O . MET A 1 573 ? 178.272 1.360 134.218 1.00 28.79 573 MET A O 1
ATOM 9319 N N . LYS A 1 574 ? 176.284 0.906 133.302 1.00 23.22 574 LYS A N 1
ATOM 9320 C CA . LYS A 1 574 ? 175.521 1.704 134.272 1.00 23.21 574 LYS A CA 1
ATOM 9321 C C . LYS A 1 574 ? 175.641 1.275 135.734 1.00 23.80 574 LYS A C 1
ATOM 9322 O O . LYS A 1 574 ? 175.742 2.145 136.621 1.00 24.14 574 LYS A O 1
ATOM 9341 N N . LEU A 1 575 ? 175.641 -0.029 135.990 1.00 22.79 575 LEU A N 1
ATOM 9342 C CA . LEU A 1 575 ? 175.813 -0.556 137.349 1.00 19.86 575 LEU A CA 1
ATOM 9343 C C . LEU A 1 575 ? 177.265 -0.420 137.826 1.00 22.64 575 LEU A C 1
ATOM 9344 O O . LEU A 1 575 ? 177.530 -0.212 139.017 1.00 24.20 575 LEU A O 1
ATOM 9360 N N . LYS A 1 576 ? 178.200 -0.551 136.878 1.00 21.94 576 LYS A N 1
ATOM 9361 C CA . LYS A 1 576 ? 179.612 -0.310 137.137 1.00 24.74 576 LYS A CA 1
ATOM 9362 C C . LYS A 1 576 ? 179.818 1.125 137.597 1.00 20.14 576 LYS A C 1
ATOM 9363 O O . LYS A 1 576 ? 180.640 1.401 138.478 1.00 33.09 576 LYS A O 1
ATOM 9382 N N . GLU A 1 577 ? 179.054 2.045 137.027 1.00 25.52 577 GLU A N 1
ATOM 9383 C CA . GLU A 1 577 ? 179.193 3.457 137.373 1.00 26.85 577 GLU A CA 1
ATOM 9384 C C . GLU A 1 577 ? 178.868 3.734 138.824 1.00 28.68 577 GLU A C 1
ATOM 9385 O O . GLU A 1 577 ? 179.396 4.682 139.392 1.00 27.05 577 GLU A O 1
ATOM 9397 N N . ILE A 1 578 ? 177.980 2.942 139.424 1.00 24.16 578 ILE A N 1
ATOM 9398 C CA . ILE A 1 578 ? 177.661 3.154 140.824 1.00 22.70 578 ILE A CA 1
ATOM 9399 C C . ILE A 1 578 ? 178.308 2.125 141.752 1.00 22.13 578 ILE A C 1
ATOM 9400 O O . ILE A 1 578 ? 177.927 2.050 142.901 1.00 20.73 578 ILE A O 1
ATOM 9416 N N . GLY A 1 579 ? 179.272 1.356 141.241 1.00 21.14 579 GLY A N 1
ATOM 9417 C CA . GLY A 1 579 ? 180.001 0.389 142.046 1.00 28.64 579 GLY A CA 1
ATOM 9418 C C . GLY A 1 579 ? 179.131 -0.769 142.514 1.00 30.24 579 GLY A C 1
ATOM 9419 O O . GLY A 1 579 ? 179.416 -1.365 143.548 1.00 22.24 579 GLY A O 1
ATOM 9423 N N . ALA A 1 580 ? 178.085 -1.105 141.760 1.00 21.43 580 ALA A N 1
ATOM 9424 C CA . ALA A 1 580 ? 177.221 -2.263 142.115 1.00 25.18 580 ALA A CA 1
ATOM 9425 C C . ALA A 1 580 ? 177.966 -3.589 141.938 1.00 24.18 580 ALA A C 1
ATOM 9426 O O . ALA A 1 580 ? 178.826 -3.695 141.057 1.00 24.34 580 ALA A O 1
ATOM 9433 N N . PRO A 1 581 ? 177.611 -4.623 142.734 1.00 18.24 581 PRO A N 1
ATOM 9434 C CA . PRO A 1 581 ? 178.258 -5.931 142.600 1.00 22.07 581 PRO A CA 1
ATOM 9435 C C . PRO A 1 581 ? 177.734 -6.691 141.362 1.00 30.32 581 PRO A C 1
ATOM 9436 O O . PRO A 1 581 ? 177.028 -7.706 141.494 1.00 20.21 581 PRO A O 1
ATOM 9447 N N . VAL A 1 582 ? 178.088 -6.190 140.174 1.00 21.37 582 VAL A N 1
ATOM 9448 C CA . VAL A 1 582 ? 177.573 -6.736 138.925 1.00 20.83 582 VAL A CA 1
ATOM 9449 C C . VAL A 1 582 ? 178.630 -7.522 138.160 1.00 25.27 582 VAL A C 1
ATOM 9450 O O . VAL A 1 582 ? 179.810 -7.163 138.154 1.00 21.53 582 VAL A O 1
ATOM 9463 N N . TYR A 1 583 ? 178.172 -8.602 137.528 1.00 19.59 583 TYR A N 1
ATOM 9464 C CA . TYR A 1 583 ? 178.986 -9.475 136.689 1.00 22.69 583 TYR A CA 1
ATOM 9465 C C . TYR A 1 583 ? 178.395 -9.590 135.307 1.00 22.46 583 TYR A C 1
ATOM 9466 O O . TYR A 1 583 ? 177.189 -9.393 135.127 1.00 22.44 583 TYR A O 1
ATOM 9484 N N . LEU A 1 584 ? 179.262 -9.896 134.336 1.00 25.89 584 LEU A N 1
ATOM 9485 C CA . LEU A 1 584 ? 178.895 -10.016 132.922 1.00 20.39 584 LEU A CA 1
ATOM 9486 C C . LEU A 1 584 ? 179.554 -11.222 132.313 1.00 28.27 584 LEU A C 1
ATOM 9487 O O . LEU A 1 584 ? 180.783 -11.349 132.313 1.00 20.32 584 LEU A O 1
ATOM 9503 N N . ARG A 1 585 ? 178.694 -12.082 131.781 1.00 21.72 585 ARG A N 1
ATOM 9504 C CA . ARG A 1 585 ? 179.065 -13.282 131.070 1.00 26.19 585 ARG A CA 1
ATOM 9505 C C . ARG A 1 585 ? 178.580 -13.178 129.631 1.00 28.17 585 ARG A C 1
ATOM 9506 O O . ARG A 1 585 ? 177.389 -13.007 129.368 1.00 21.52 585 ARG A O 1
ATOM 9527 N N . VAL A 1 586 ? 179.514 -13.208 128.694 1.00 27.95 586 VAL A N 1
ATOM 9528 C CA . VAL A 1 586 ? 179.151 -13.162 127.273 1.00 22.67 586 VAL A CA 1
ATOM 9529 C C . VAL A 1 586 ? 179.663 -14.426 126.658 1.00 26.47 586 VAL A C 1
ATOM 9530 O O . VAL A 1 586 ? 180.882 -14.626 126.542 1.00 23.04 586 VAL A O 1
ATOM 9543 N N . GLU A 1 587 ? 178.730 -15.268 126.247 1.00 21.06 587 GLU A N 1
ATOM 9544 C CA . GLU A 1 587 ? 179.039 -16.482 125.530 1.00 22.98 587 GLU A CA 1
ATOM 9545 C C . GLU A 1 587 ? 179.683 -16.190 124.179 1.00 24.75 587 GLU A C 1
ATOM 9546 O O . GLU A 1 587 ? 179.174 -15.381 123.414 1.00 24.82 587 GLU A O 1
ATOM 9558 N N . THR A 1 588 ? 180.832 -16.797 123.886 1.00 23.19 588 THR A N 1
ATOM 9559 C CA . THR A 1 588 ? 181.488 -16.520 122.597 1.00 20.68 588 THR A CA 1
ATOM 9560 C C . THR A 1 588 ? 181.429 -17.677 121.609 1.00 27.68 588 THR A C 1
ATOM 9561 O O . THR A 1 588 ? 181.726 -17.500 120.420 1.00 28.14 588 THR A O 1
ATOM 9572 N N . LYS A 1 589 ? 181.089 -18.872 122.068 1.00 25.93 589 LYS A N 1
ATOM 9573 C CA . LYS A 1 589 ? 181.101 -20.015 121.154 1.00 36.20 589 LYS A CA 1
ATOM 9574 C C . LYS A 1 589 ? 179.815 -19.994 120.315 1.00 47.58 589 LYS A C 1
ATOM 9575 O O . LYS A 1 589 ? 178.752 -19.568 120.793 1.00 44.03 589 LYS A O 1
ATOM 9594 N N . SER A 1 590 ? 179.900 -20.496 119.086 1.00 55.53 590 SER A N 1
ATOM 9595 C CA . SER A 1 590 ? 178.850 -20.279 118.095 1.00 64.09 590 SER A CA 1
ATOM 9596 C C . SER A 1 590 ? 177.685 -21.257 118.092 1.00 72.83 590 SER A C 1
ATOM 9597 O O . SER A 1 590 ? 177.823 -22.441 118.414 1.00 74.40 590 SER A O 1
ATOM 9605 N N . GLY A 1 591 ? 176.531 -20.713 117.706 1.00 66.85 591 GLY A N 1
ATOM 9606 C CA . GLY A 1 591 ? 175.306 -21.467 117.535 1.00 68.23 591 GLY A CA 1
ATOM 9607 C C . GLY A 1 591 ? 174.401 -21.555 118.747 1.00 65.36 591 GLY A C 1
ATOM 9608 O O . GLY A 1 591 ? 174.592 -20.878 119.761 1.00 71.46 591 GLY A O 1
ATOM 9612 N N . HIS A 1 592 ? 173.393 -22.404 118.773 1.00 61.33 592 HIS A N 1
ATOM 9613 C CA . HIS A 1 592 ? 172.617 -22.359 120.028 1.00 75.91 592 HIS A CA 1
ATOM 9614 C C . HIS A 1 592 ? 172.812 -23.709 120.805 1.00 68.74 592 HIS A C 1
ATOM 9615 O O . HIS A 1 592 ? 173.950 -24.145 121.066 1.00 67.95 592 HIS A O 1
ATOM 9629 N N . MET A 1 593 ? 171.696 -24.290 121.236 0.00 62.24 593 MET A N 1
ATOM 9630 C CA . MET A 1 593 ? 171.713 -25.505 122.041 0.00 56.91 593 MET A CA 1
ATOM 9631 C C . MET A 1 593 ? 171.010 -26.757 121.524 0.00 57.47 593 MET A C 1
ATOM 9632 O O . MET A 1 593 ? 171.106 -27.801 122.171 0.00 54.85 593 MET A O 1
ATOM 9646 N N . GLY A 1 594 ? 170.306 -26.697 120.398 0.00 60.91 594 GLY A N 1
ATOM 9647 C CA . GLY A 1 594 ? 169.515 -27.858 120.012 0.00 61.82 594 GLY A CA 1
ATOM 9648 C C . GLY A 1 594 ? 170.296 -29.156 119.830 0.00 59.41 594 GLY A C 1
ATOM 9649 O O . GLY A 1 594 ? 169.818 -30.215 120.231 0.00 57.93 594 GLY A O 1
ATOM 9653 N N . ALA A 1 595 ? 171.484 -29.082 119.236 1.00 61.12 595 ALA A N 1
ATOM 9654 C CA . ALA A 1 595 ? 172.351 -30.246 119.061 1.00 62.94 595 ALA A CA 1
ATOM 9655 C C . ALA A 1 595 ? 173.803 -29.886 119.394 1.00 65.77 595 ALA A C 1
ATOM 9656 O O . ALA A 1 595 ? 174.730 -30.548 118.911 1.00 64.37 595 ALA A O 1
ATOM 9663 N N . SER A 1 596 ? 173.996 -28.820 120.183 1.00 76.68 596 SER A N 1
ATOM 9664 C CA . SER A 1 596 ? 175.321 -28.444 120.713 1.00 64.82 596 SER A CA 1
ATOM 9665 C C . SER A 1 596 ? 175.205 -28.130 122.223 1.00 46.92 596 SER A C 1
ATOM 9666 O O . SER A 1 596 ? 175.416 -27.000 122.708 1.00 42.59 596 SER A O 1
ATOM 9674 N N . PRO A 1 597 ? 174.921 -29.184 122.980 1.00 38.93 597 PRO A N 1
ATOM 9675 C CA . PRO A 1 597 ? 174.543 -29.170 124.384 1.00 42.94 597 PRO A CA 1
ATOM 9676 C C . PRO A 1 597 ? 175.571 -28.695 125.384 1.00 34.40 597 PRO A C 1
ATOM 9677 O O . PRO A 1 597 ? 175.142 -28.131 126.371 1.00 26.53 597 PRO A O 1
ATOM 9688 N N . GLU A 1 598 ? 176.865 -28.918 125.162 1.00 23.20 598 GLU A N 1
ATOM 9689 C CA . GLU A 1 598 ? 177.831 -28.641 126.215 1.00 39.46 598 GLU A CA 1
ATOM 9690 C C . GLU A 1 598 ? 177.945 -27.145 126.496 1.00 34.69 598 GLU A C 1
ATOM 9691 O O . GLU A 1 598 ? 178.069 -26.727 127.656 1.00 32.55 598 GLU A O 1
ATOM 9703 N N . THR A 1 599 ? 177.921 -26.331 125.448 1.00 30.19 599 THR A N 1
ATOM 9704 C CA . THR A 1 599 ? 178.003 -24.875 125.633 1.00 28.23 599 THR A CA 1
ATOM 9705 C C . THR A 1 599 ? 176.782 -24.365 126.380 1.00 28.12 599 THR A C 1
ATOM 9706 O O . THR A 1 599 ? 176.903 -23.515 127.260 1.00 26.65 599 THR A O 1
ATOM 9717 N N . ARG A 1 600 ? 175.603 -24.884 126.022 1.00 25.42 600 ARG A N 1
ATOM 9718 C CA . ARG A 1 600 ? 174.356 -24.488 126.705 1.00 28.06 600 ARG A CA 1
ATOM 9719 C C . ARG A 1 600 ? 174.288 -24.998 128.131 1.00 17.39 600 ARG A C 1
ATOM 9720 O O . ARG A 1 600 ? 173.869 -24.273 129.034 1.00 17.39 600 ARG A O 1
ATOM 9741 N N . ALA A 1 601 ? 174.703 -26.244 128.359 1.00 22.58 601 ALA A N 1
ATOM 9742 C CA . ALA A 1 601 ? 174.721 -26.792 129.731 1.00 22.95 601 ALA A CA 1
ATOM 9743 C C . ALA A 1 601 ? 175.691 -26.024 130.650 1.00 24.13 601 ALA A C 1
ATOM 9744 O O . ALA A 1 601 ? 175.423 -25.845 131.867 1.00 22.05 601 ALA A O 1
ATOM 9751 N N . ARG A 1 602 ? 176.826 -25.591 130.104 1.00 23.67 602 ARG A N 1
ATOM 9752 C CA . ARG A 1 602 ? 177.782 -24.795 130.896 1.00 29.28 602 ARG A CA 1
ATOM 9753 C C . ARG A 1 602 ? 177.154 -23.455 131.303 1.00 22.47 602 ARG A C 1
ATOM 9754 O O . ARG A 1 602 ? 177.258 -23.011 132.437 1.00 16.85 602 ARG A O 1
ATOM 9775 N N . GLU A 1 603 ? 176.495 -22.814 130.348 1.00 20.57 603 GLU A N 1
ATOM 9776 C CA . GLU A 1 603 ? 175.779 -21.570 130.625 1.00 20.13 603 GLU A CA 1
ATOM 9777 C C . GLU A 1 603 ? 174.799 -21.795 131.796 1.00 20.51 603 GLU A C 1
ATOM 9778 O O . GLU A 1 603 ? 174.787 -21.063 132.784 1.00 26.37 603 GLU A O 1
ATOM 9790 N N . LEU A 1 604 ? 174.018 -22.850 131.723 1.00 20.55 604 LEU A N 1
ATOM 9791 C CA . LEU A 1 604 ? 173.056 -23.118 132.771 1.00 20.26 604 LEU A CA 1
ATOM 9792 C C . LEU A 1 604 ? 173.758 -23.476 134.091 1.00 21.17 604 LEU A C 1
ATOM 9793 O O . LEU A 1 604 ? 173.319 -23.060 135.158 1.00 20.31 604 LEU A O 1
ATOM 9809 N N . THR A 1 605 ? 174.860 -24.205 134.014 1.00 20.03 605 THR A N 1
ATOM 9810 C CA . THR A 1 605 ? 175.635 -24.513 135.215 1.00 19.32 605 THR A CA 1
ATOM 9811 C C . THR A 1 605 ? 176.176 -23.222 135.793 1.00 18.31 605 THR A C 1
ATOM 9812 O O . THR A 1 605 ? 176.177 -23.052 136.999 1.00 22.58 605 THR A O 1
ATOM 9823 N N . ASP A 1 606 ? 176.638 -22.300 134.935 1.00 17.13 606 ASP A N 1
ATOM 9824 C CA . ASP A 1 606 ? 177.101 -21.046 135.470 1.00 19.66 606 ASP A CA 1
ATOM 9825 C C . ASP A 1 606 ? 176.007 -20.313 136.248 1.00 26.54 606 ASP A C 1
ATOM 9826 O O . ASP A 1 606 ? 176.274 -19.761 137.315 1.00 19.87 606 ASP A O 1
ATOM 9835 N N . LEU A 1 607 ? 174.771 -20.346 135.762 1.00 20.13 607 LEU A N 1
ATOM 9836 C CA . LEU A 1 607 ? 173.675 -19.707 136.487 1.00 21.75 607 LEU A CA 1
ATOM 9837 C C . LEU A 1 607 ? 173.428 -20.355 137.857 1.00 24.57 607 LEU A C 1
ATOM 9838 O O . LEU A 1 607 ? 173.307 -19.672 138.876 1.00 20.60 607 LEU A O 1
ATOM 9854 N N . LEU A 1 608 ? 173.363 -21.684 137.881 1.00 22.27 608 LEU A N 1
ATOM 9855 C CA . LEU A 1 608 ? 173.171 -22.407 139.129 1.00 17.98 608 LEU A CA 1
ATOM 9856 C C . LEU A 1 608 ? 174.285 -22.063 140.141 1.00 20.48 608 LEU A C 1
ATOM 9857 O O . LEU A 1 608 ? 174.014 -21.823 141.332 1.00 22.77 608 LEU A O 1
ATOM 9873 N N . ALA A 1 609 ? 175.518 -22.031 139.641 1.00 22.01 609 ALA A N 1
ATOM 9874 C CA . ALA A 1 609 ? 176.675 -21.721 140.466 1.00 17.67 609 ALA A CA 1
ATOM 9875 C C . ALA A 1 609 ? 176.539 -20.310 141.027 1.00 19.52 609 ALA A C 1
ATOM 9876 O O . ALA A 1 609 ? 176.850 -20.052 142.193 1.00 25.21 609 ALA A O 1
ATOM 9883 N N . PHE A 1 610 ? 176.076 -19.385 140.202 1.00 19.26 610 PHE A N 1
ATOM 9884 C CA . PHE A 1 610 ? 175.905 -18.012 140.687 1.00 15.48 610 PHE A CA 1
ATOM 9885 C C . PHE A 1 610 ? 174.839 -17.927 141.754 1.00 22.26 610 PHE A C 1
ATOM 9886 O O . PHE A 1 610 ? 174.999 -17.220 142.765 1.00 22.87 610 PHE A O 1
ATOM 9903 N N . VAL A 1 611 ? 173.745 -18.660 141.581 1.00 20.77 611 VAL A N 1
ATOM 9904 C CA . VAL A 1 611 ? 172.705 -18.632 142.599 1.00 16.84 611 VAL A CA 1
ATOM 9905 C C . VAL A 1 611 ? 173.270 -19.209 143.913 1.00 26.89 611 VAL A C 1
ATOM 9906 O O . VAL A 1 611 ? 173.131 -18.599 144.980 1.00 27.03 611 VAL A O 1
ATOM 9919 N N . LEU A 1 612 ? 173.947 -20.356 143.831 1.00 22.88 612 LEU A N 1
ATOM 9920 C CA . LEU A 1 612 ? 174.443 -21.032 145.028 1.00 21.43 612 LEU A CA 1
ATOM 9921 C C . LEU A 1 612 ? 175.464 -20.230 145.817 1.00 24.71 612 LEU A C 1
ATOM 9922 O O . LEU A 1 612 ? 175.513 -20.300 147.047 1.00 26.87 612 LEU A O 1
ATOM 9938 N N . LYS A 1 613 ? 176.319 -19.515 145.109 1.00 23.06 613 LYS A N 1
ATOM 9939 C CA . LYS A 1 613 ? 177.331 -18.700 145.763 1.00 29.28 613 LYS A CA 1
ATOM 9940 C C . LYS A 1 613 ? 176.782 -17.402 146.337 1.00 35.06 613 LYS A C 1
ATOM 9941 O O . LYS A 1 613 ? 177.251 -16.954 147.363 1.00 32.91 613 LYS A O 1
ATOM 9960 N N . THR A 1 614 ? 175.870 -16.744 145.616 1.00 26.64 614 THR A N 1
ATOM 9961 C CA . THR A 1 614 ? 175.436 -15.389 146.009 1.00 29.11 614 THR A CA 1
ATOM 9962 C C . THR A 1 614 ? 174.362 -15.370 147.083 1.00 31.26 614 THR A C 1
ATOM 9963 O O . THR A 1 614 ? 174.188 -14.370 147.769 1.00 35.23 614 THR A O 1
ATOM 9974 N N . LEU A 1 615 ? 173.642 -16.473 147.227 1.00 29.25 615 LEU A N 1
ATOM 9975 C CA . LEU A 1 615 ? 172.636 -16.608 148.268 1.00 38.35 615 LEU A CA 1
ATOM 9976 C C . LEU A 1 615 ? 173.252 -17.159 149.564 1.00 41.27 615 LEU A C 1
ATOM 9977 O O . LEU A 1 615 ? 172.536 -17.446 150.527 1.00 44.30 615 LEU A O 1
ATOM 9993 N N . SER A 1 616 ? 174.571 -17.341 149.560 1.00 48.97 616 SER A N 1
ATOM 9994 C CA . SER A 1 616 ? 175.307 -17.830 150.742 1.00 62.29 616 SER A CA 1
ATOM 9995 C C . SER A 1 616 ? 176.568 -16.991 151.059 1.00 52.72 616 SER A C 1
ATOM 9996 O O . SER A 1 616 ? 176.959 -16.077 150.304 1.00 49.26 616 SER A O 1
ATOM 10004 N N . MET B 1 1 ? 127.238 -9.017 152.858 1.00 43.54 1 MET B N 1
ATOM 10005 C CA . MET B 1 1 ? 128.640 -8.962 153.376 1.00 44.01 1 MET B CA 1
ATOM 10006 C C . MET B 1 1 ? 128.644 -8.291 154.743 1.00 38.75 1 MET B C 1
ATOM 10007 O O . MET B 1 1 ? 128.245 -7.142 154.890 1.00 40.59 1 MET B O 1
ATOM 10023 N N . GLU B 1 2 ? 129.094 -9.025 155.749 1.00 46.23 2 GLU B N 1
ATOM 10024 C CA . GLU B 1 2 ? 129.031 -8.555 157.118 1.00 34.14 2 GLU B CA 1
ATOM 10025 C C . GLU B 1 2 ? 129.897 -7.326 157.338 1.00 29.01 2 GLU B C 1
ATOM 10026 O O . GLU B 1 2 ? 130.952 -7.192 156.725 1.00 31.25 2 GLU B O 1
ATOM 10038 N N . ASP B 1 3 ? 129.427 -6.444 158.219 1.00 32.66 3 ASP B N 1
ATOM 10039 C CA . ASP B 1 3 ? 130.091 -5.181 158.569 1.00 27.30 3 ASP B CA 1
ATOM 10040 C C . ASP B 1 3 ? 129.763 -4.903 160.024 1.00 24.81 3 ASP B C 1
ATOM 10041 O O . ASP B 1 3 ? 128.590 -4.724 160.326 1.00 23.82 3 ASP B O 1
ATOM 10050 N N . PRO B 1 4 ? 130.783 -4.837 160.912 1.00 23.06 4 PRO B N 1
ATOM 10051 C CA . PRO B 1 4 ? 130.527 -4.751 162.362 1.00 29.94 4 PRO B CA 1
ATOM 10052 C C . PRO B 1 4 ? 129.943 -3.397 162.796 1.00 26.04 4 PRO B C 1
ATOM 10053 O O . PRO B 1 4 ? 129.424 -3.313 163.899 1.00 28.35 4 PRO B O 1
ATOM 10064 N N . TYR B 1 5 ? 130.033 -2.370 161.948 1.00 23.64 5 TYR B N 1
ATOM 10065 C CA . TYR B 1 5 ? 129.536 -1.038 162.301 1.00 21.40 5 TYR B CA 1
ATOM 10066 C C . TYR B 1 5 ? 128.442 -0.555 161.372 1.00 20.83 5 TYR B C 1
ATOM 10067 O O . TYR B 1 5 ? 128.181 0.637 161.267 1.00 26.10 5 TYR B O 1
ATOM 10085 N N . ILE B 1 6 ? 127.747 -1.490 160.745 1.00 26.00 6 ILE B N 1
ATOM 10086 C CA . ILE B 1 6 ? 126.681 -1.142 159.820 1.00 33.73 6 ILE B CA 1
ATOM 10087 C C . ILE B 1 6 ? 125.539 -0.384 160.510 1.00 27.76 6 ILE B C 1
ATOM 10088 O O . ILE B 1 6 ? 124.814 0.389 159.884 1.00 21.54 6 ILE B O 1
ATOM 10104 N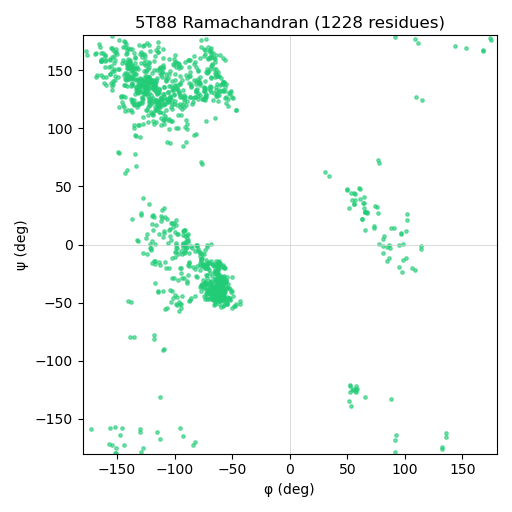 N . TRP B 1 7 ? 125.363 -0.646 161.801 1.00 22.47 7 TRP B N 1
ATOM 10105 C CA . TRP B 1 7 ? 124.313 0.022 162.559 1.00 23.97 7 TRP B CA 1
ATOM 10106 C C . TRP B 1 7 ? 124.506 1.527 162.629 1.00 27.00 7 TRP B C 1
ATOM 10107 O O . TRP B 1 7 ? 123.570 2.263 162.980 1.00 27.17 7 TRP B O 1
ATOM 10128 N N . MET B 1 8 ? 125.729 1.972 162.357 1.00 28.08 8 MET B N 1
ATOM 10129 C CA . MET B 1 8 ? 126.078 3.389 162.410 1.00 26.34 8 MET B CA 1
ATOM 10130 C C . MET B 1 8 ? 125.575 4.129 161.206 1.00 23.79 8 MET B C 1
ATOM 10131 O O . MET B 1 8 ? 125.559 5.349 161.188 1.00 21.89 8 MET B O 1
ATOM 10145 N N . GLU B 1 9 ? 125.138 3.386 160.197 1.00 21.76 9 GLU B N 1
ATOM 10146 C CA . GLU B 1 9 ? 124.579 4.007 159.016 1.00 19.66 9 GLU B CA 1
ATOM 10147 C C . GLU B 1 9 ? 123.210 4.591 159.317 1.00 28.47 9 GLU B C 1
ATOM 10148 O O . GLU B 1 9 ? 122.741 5.458 158.576 1.00 20.37 9 GLU B O 1
ATOM 10160 N N . ASN B 1 10 ? 122.590 4.156 160.427 1.00 24.40 10 ASN B N 1
ATOM 10161 C CA . ASN B 1 10 ? 121.351 4.768 160.905 1.00 27.90 10 ASN B CA 1
ATOM 10162 C C . ASN B 1 10 ? 121.687 5.909 161.850 1.00 26.28 10 ASN B C 1
ATOM 10163 O O . ASN B 1 10 ? 121.983 5.712 163.033 1.00 25.26 10 ASN B O 1
ATOM 10174 N N . LEU B 1 11 ? 121.642 7.124 161.314 1.00 23.50 11 LEU B N 1
ATOM 10175 C CA . LEU B 1 11 ? 122.098 8.286 162.083 1.00 26.10 11 LEU B CA 1
ATOM 10176 C C . LEU B 1 11 ? 121.141 8.678 163.216 1.00 29.52 11 LEU B C 1
ATOM 10177 O O . LEU B 1 11 ? 121.437 9.617 163.957 1.00 29.93 11 LEU B O 1
ATOM 10193 N N . GLU B 1 12 ? 120.009 7.975 163.363 1.00 36.60 12 GLU B N 1
ATOM 10194 C CA . GLU B 1 12 ? 119.082 8.249 164.486 1.00 37.37 12 GLU B CA 1
ATOM 10195 C C . GLU B 1 12 ? 119.227 7.287 165.669 1.00 30.56 12 GLU B C 1
ATOM 10196 O O . GLU B 1 12 ? 118.626 7.483 166.735 1.00 37.55 12 GLU B O 1
ATOM 10208 N N . ASP B 1 13 ? 120.048 6.269 165.490 1.00 31.17 13 ASP B N 1
ATOM 10209 C CA . ASP B 1 13 ? 120.422 5.378 166.582 1.00 28.25 13 ASP B CA 1
ATOM 10210 C C . ASP B 1 13 ? 121.012 6.218 167.718 1.00 35.69 13 ASP B C 1
ATOM 10211 O O . ASP B 1 13 ? 121.928 7.022 167.529 1.00 23.35 13 ASP B O 1
ATOM 10220 N N . GLU B 1 14 ? 120.468 6.043 168.914 1.00 28.81 14 GLU B N 1
ATOM 10221 C CA . GLU B 1 14 ? 120.882 6.874 170.031 1.00 30.80 14 GLU B CA 1
ATOM 10222 C C . GLU B 1 14 ? 122.331 6.557 170.395 1.00 29.34 14 GLU B C 1
ATOM 10223 O O . GLU B 1 14 ? 123.040 7.407 170.941 1.00 25.87 14 GLU B O 1
ATOM 10235 N N . ARG B 1 15 ? 122.766 5.329 170.111 1.00 24.87 15 ARG B N 1
ATOM 10236 C CA . ARG B 1 15 ? 124.150 4.958 170.332 1.00 25.39 15 ARG B CA 1
ATOM 10237 C C . ARG B 1 15 ? 125.027 5.830 169.455 1.00 27.26 15 ARG B C 1
ATOM 10238 O O . ARG B 1 15 ? 126.092 6.275 169.874 1.00 30.21 15 ARG B O 1
ATOM 10259 N N . VAL B 1 16 ? 124.591 6.036 168.218 1.00 24.89 16 VAL B N 1
ATOM 10260 C CA . VAL B 1 16 ? 125.350 6.855 167.276 1.00 23.20 16 VAL B CA 1
ATOM 10261 C C . VAL B 1 16 ? 125.405 8.271 167.807 1.00 27.95 16 VAL B C 1
ATOM 10262 O O . VAL B 1 16 ? 126.462 8.906 167.801 1.00 23.82 16 VAL B O 1
ATOM 10275 N N . LEU B 1 17 ? 124.260 8.782 168.244 1.00 22.37 17 LEU B N 1
ATOM 10276 C CA . LEU B 1 17 ? 124.212 10.175 168.680 1.00 21.60 17 LEU B CA 1
ATOM 10277 C C . LEU B 1 17 ? 125.088 10.396 169.895 1.00 25.13 17 LEU B C 1
ATOM 10278 O O . LEU B 1 17 ? 125.709 11.439 170.024 1.00 20.88 17 LEU B O 1
ATOM 10294 N N . LYS B 1 18 ? 125.148 9.399 170.767 1.00 24.32 18 LYS B N 1
ATOM 10295 C CA . LYS B 1 18 ? 125.926 9.501 171.989 1.00 37.45 18 LYS B CA 1
ATOM 10296 C C . LYS B 1 18 ? 127.434 9.517 171.710 1.00 27.68 18 LYS B C 1
ATOM 10297 O O . LYS B 1 18 ? 128.200 10.246 172.352 1.00 26.31 18 LYS B O 1
ATOM 10316 N N . ILE B 1 19 ? 127.874 8.671 170.787 1.00 22.76 19 ILE B N 1
ATOM 10317 C CA . ILE B 1 19 ? 129.245 8.704 170.339 1.00 22.02 19 ILE B CA 1
ATOM 10318 C C . ILE B 1 19 ? 129.553 10.087 169.744 1.00 19.29 19 ILE B C 1
ATOM 10319 O O . ILE B 1 19 ? 130.562 10.681 170.055 1.00 18.15 19 ILE B O 1
ATOM 10335 N N . ILE B 1 20 ? 128.664 10.622 168.926 1.00 22.55 20 ILE B N 1
ATOM 10336 C CA . ILE B 1 20 ? 128.884 11.975 168.375 1.00 23.22 20 ILE B CA 1
ATOM 10337 C C . ILE B 1 20 ? 129.047 13.035 169.492 1.00 24.87 20 ILE B C 1
ATOM 10338 O O . ILE B 1 20 ? 129.926 13.884 169.422 1.00 22.67 20 ILE B O 1
ATOM 10354 N N . GLU B 1 21 ? 128.179 13.008 170.497 1.00 26.82 21 GLU B N 1
ATOM 10355 C CA . GLU B 1 21 ? 128.246 13.993 171.583 1.00 24.55 21 GLU B CA 1
ATOM 10356 C C . GLU B 1 21 ? 129.547 13.855 172.359 1.00 21.19 21 GLU B C 1
ATOM 10357 O O . GLU B 1 21 ? 130.188 14.852 172.658 1.00 19.10 21 GLU B O 1
ATOM 10369 N N . GLU B 1 22 ? 129.925 12.621 172.690 1.00 22.46 22 GLU B N 1
ATOM 10370 C CA . GLU B 1 22 ? 131.129 12.384 173.485 1.00 28.91 22 GLU B CA 1
ATOM 10371 C C . GLU B 1 22 ? 132.360 12.873 172.765 1.00 22.82 22 GLU B C 1
ATOM 10372 O O . GLU B 1 22 ? 133.250 13.465 173.378 1.00 23.25 22 GLU B O 1
ATOM 10384 N N . GLU B 1 23 ? 132.456 12.560 171.479 1.00 20.00 23 GLU B N 1
ATOM 10385 C CA . GLU B 1 23 ? 133.674 12.885 170.755 1.00 20.30 23 GLU B CA 1
ATOM 10386 C C . GLU B 1 23 ? 133.742 14.358 170.418 1.00 18.79 23 GLU B C 1
ATOM 10387 O O . GLU B 1 23 ? 134.825 14.925 170.442 1.00 16.32 23 GLU B O 1
ATOM 10399 N N . ASN B 1 24 ? 132.608 14.992 170.131 1.00 21.68 24 ASN B N 1
ATOM 10400 C CA . ASN B 1 24 ? 132.592 16.451 169.965 1.00 18.52 24 ASN B CA 1
ATOM 10401 C C . ASN B 1 24 ? 133.118 17.118 171.233 1.00 22.76 24 ASN B C 1
ATOM 10402 O O . ASN B 1 24 ? 133.920 18.044 171.161 1.00 19.57 24 ASN B O 1
ATOM 10413 N N . LYS B 1 25 ? 132.693 16.610 172.396 1.00 19.39 25 LYS B N 1
ATOM 10414 C CA . LYS B 1 25 ? 133.190 17.078 173.698 1.00 24.01 25 LYS B CA 1
ATOM 10415 C C . LYS B 1 25 ? 134.675 16.872 173.847 1.00 25.91 25 LYS B C 1
ATOM 10416 O O . LYS B 1 25 ? 135.401 17.767 174.274 1.00 22.68 25 LYS B O 1
ATOM 10435 N N . ARG B 1 26 ? 135.131 15.670 173.519 1.00 19.34 26 ARG B N 1
ATOM 10436 C CA . ARG B 1 26 ? 136.538 15.327 173.640 1.00 23.71 26 ARG B CA 1
ATOM 10437 C C . ARG B 1 26 ? 137.400 16.205 172.700 1.00 23.99 26 ARG B C 1
ATOM 10438 O O . ARG B 1 26 ? 138.512 16.620 173.028 1.00 20.51 26 ARG B O 1
ATOM 10459 N N . PHE B 1 27 ? 136.879 16.468 171.519 1.00 17.88 27 PHE B N 1
ATOM 10460 C CA . PHE B 1 27 ? 137.594 17.295 170.574 1.00 17.49 27 PHE B CA 1
ATOM 10461 C C . PHE B 1 27 ? 137.641 18.763 170.967 1.00 20.32 27 PHE B C 1
ATOM 10462 O O . PHE B 1 27 ? 138.686 19.410 170.796 1.00 24.73 27 PHE B O 1
ATOM 10479 N N . ARG B 1 28 ? 136.544 19.315 171.468 1.00 23.13 28 ARG B N 1
ATOM 10480 C CA . ARG B 1 28 ? 136.576 20.721 171.887 1.00 20.22 28 ARG B CA 1
ATOM 10481 C C . ARG B 1 28 ? 137.559 20.913 173.030 1.00 26.25 28 ARG B C 1
ATOM 10482 O O . ARG B 1 28 ? 138.281 21.899 173.062 1.00 25.82 28 ARG B O 1
ATOM 10503 N N . GLU B 1 29 ? 137.649 19.956 173.938 1.00 29.13 29 GLU B N 1
ATOM 10504 C CA . GLU B 1 29 ? 138.602 20.095 175.038 1.00 25.80 29 GLU B CA 1
ATOM 10505 C C . GLU B 1 29 ? 140.042 20.038 174.536 1.00 29.99 29 GLU B C 1
ATOM 10506 O O . GLU B 1 29 ? 140.916 20.733 175.053 1.00 28.26 29 GLU B O 1
ATOM 10518 N N . PHE B 1 30 ? 140.291 19.282 173.472 1.00 26.34 30 PHE B N 1
ATOM 10519 C CA . PHE B 1 30 ? 141.643 19.171 172.946 1.00 19.03 30 PHE B CA 1
ATOM 10520 C C . PHE B 1 30 ? 142.095 20.464 172.216 1.00 24.24 30 PHE B C 1
ATOM 10521 O O . PHE B 1 30 ? 143.241 20.921 172.409 1.00 20.06 30 PHE B O 1
ATOM 10538 N N . ILE B 1 31 ? 141.209 21.071 171.415 1.00 20.39 31 ILE B N 1
ATOM 10539 C CA . ILE B 1 31 ? 141.562 22.291 170.659 1.00 17.80 31 ILE B CA 1
ATOM 10540 C C . ILE B 1 31 ? 140.736 23.557 170.954 1.00 23.77 31 ILE B C 1
ATOM 10541 O O . ILE B 1 31 ? 140.950 24.591 170.284 1.00 25.09 31 ILE B O 1
ATOM 10557 N N . GLY B 1 32 ? 139.798 23.488 171.904 1.00 27.21 32 GLY B N 1
ATOM 10558 C CA . GLY B 1 32 ? 138.868 24.596 172.176 1.00 24.33 32 GLY B CA 1
ATOM 10559 C C . GLY B 1 32 ? 139.547 25.922 172.542 1.00 31.25 32 GLY B C 1
ATOM 10560 O O . GLY B 1 32 ? 139.225 26.973 171.947 1.00 22.23 32 GLY B O 1
ATOM 10564 N N . GLU B 1 33 ? 140.521 25.891 173.461 1.00 23.57 33 GLU B N 1
ATOM 10565 C CA . GLU B 1 33 ? 141.173 27.149 173.872 1.00 25.05 33 GLU B CA 1
ATOM 10566 C C . GLU B 1 33 ? 141.943 27.783 172.722 1.00 23.77 33 GLU B C 1
ATOM 10567 O O . GLU B 1 33 ? 141.796 28.970 172.465 1.00 22.18 33 GLU B O 1
ATOM 10579 N N . LEU B 1 34 ? 142.770 26.995 172.036 1.00 23.90 34 LEU B N 1
ATOM 10580 C CA . LEU B 1 34 ? 143.566 27.478 170.911 1.00 25.08 34 LEU B CA 1
ATOM 10581 C C . LEU B 1 34 ? 142.645 27.973 169.771 1.00 21.86 34 LEU B C 1
ATOM 10582 O O . LEU B 1 34 ? 142.849 29.051 169.178 1.00 20.63 34 LEU B O 1
ATOM 10598 N N . SER B 1 35 ? 141.599 27.214 169.520 1.00 20.74 35 SER B N 1
ATOM 10599 C CA . SER B 1 35 ? 140.648 27.579 168.490 1.00 24.20 35 SER B CA 1
ATOM 10600 C C . SER B 1 35 ? 140.017 28.930 168.803 1.00 25.56 35 SER B C 1
ATOM 10601 O O . SER B 1 35 ? 139.942 29.842 167.952 1.00 25.26 35 SER B O 1
ATOM 10609 N N . ASP B 1 36 ? 139.603 29.094 170.048 1.00 27.28 36 ASP B N 1
ATOM 10610 C CA . ASP B 1 36 ? 138.990 30.357 170.455 1.00 31.20 36 ASP B CA 1
ATOM 10611 C C . ASP B 1 36 ? 139.975 31.525 170.283 1.00 24.80 36 ASP B C 1
ATOM 10612 O O . ASP B 1 36 ? 139.575 32.639 169.924 1.00 25.92 36 ASP B O 1
ATOM 10621 N N . LYS B 1 37 ? 141.264 31.272 170.502 1.00 23.87 37 LYS B N 1
ATOM 10622 C CA . LYS B 1 37 ? 142.274 32.322 170.340 1.00 24.44 37 LYS B CA 1
ATOM 10623 C C . LYS B 1 37 ? 142.512 32.628 168.871 1.00 23.50 37 LYS B C 1
ATOM 10624 O O . LYS B 1 37 ? 142.826 33.747 168.504 1.00 15.93 37 LYS B O 1
ATOM 10643 N N . LEU B 1 38 ? 142.395 31.630 168.018 1.00 21.92 38 LEU B N 1
ATOM 10644 C CA . LEU B 1 38 ? 142.665 31.846 166.590 1.00 20.59 38 LEU B CA 1
ATOM 10645 C C . LEU B 1 38 ? 141.437 32.337 165.806 1.00 20.22 38 LEU B C 1
ATOM 10646 O O . LEU B 1 38 ? 141.552 32.849 164.644 1.00 19.53 38 LEU B O 1
ATOM 10662 N N . PHE B 1 39 ? 140.260 32.192 166.397 1.00 19.19 39 PHE B N 1
ATOM 10663 C CA . PHE B 1 39 ? 139.048 32.437 165.610 1.00 20.33 39 PHE B CA 1
ATOM 10664 C C . PHE B 1 39 ? 138.977 33.860 164.993 1.00 22.35 39 PHE B C 1
ATOM 10665 O O . PHE B 1 39 ? 138.599 34.005 163.820 1.00 20.79 39 PHE B O 1
ATOM 10682 N N . PRO B 1 40 ? 139.363 34.905 165.760 1.00 21.15 40 PRO B N 1
ATOM 10683 C CA . PRO B 1 40 ? 139.326 36.274 165.246 1.00 23.85 40 PRO B CA 1
ATOM 10684 C C . PRO B 1 40 ? 140.191 36.432 164.002 1.00 21.28 40 PRO B C 1
ATOM 10685 O O . PRO B 1 40 ? 139.731 37.090 163.068 1.00 23.11 40 PRO B O 1
ATOM 10696 N N . GLU B 1 41 ? 141.384 35.817 163.964 1.00 24.71 41 GLU B N 1
ATOM 10697 C CA . GLU B 1 41 ? 142.211 35.843 162.753 1.00 24.44 41 GLU B CA 1
ATOM 10698 C C . GLU B 1 41 ? 141.545 35.121 161.606 1.00 22.40 41 GLU B C 1
ATOM 10699 O O . GLU B 1 41 ? 141.557 35.597 160.478 1.00 18.32 41 GLU B O 1
ATOM 10711 N N . VAL B 1 42 ? 140.935 33.977 161.873 1.00 20.55 42 VAL B N 1
ATOM 10712 C CA . VAL B 1 42 ? 140.273 33.260 160.783 1.00 23.22 42 VAL B CA 1
ATOM 10713 C C . VAL B 1 42 ? 139.045 34.037 160.295 1.00 21.32 42 VAL B C 1
ATOM 10714 O O . VAL B 1 42 ? 138.786 34.128 159.080 1.00 22.56 42 VAL B O 1
ATOM 10727 N N . TRP B 1 43 ? 138.258 34.570 161.233 1.00 19.05 43 TRP B N 1
ATOM 10728 C CA . TRP B 1 43 ? 137.019 35.278 160.892 1.00 19.52 43 TRP B CA 1
ATOM 10729 C C . TRP B 1 43 ? 137.316 36.507 160.021 1.00 21.93 43 TRP B C 1
ATOM 10730 O O . TRP B 1 43 ? 136.634 36.777 159.033 1.00 24.17 43 TRP B O 1
ATOM 10751 N N . GLU B 1 44 ? 138.384 37.209 160.363 1.00 27.72 44 GLU B N 1
ATOM 10752 C CA . GLU B 1 44 ? 138.853 38.334 159.559 1.00 24.44 44 GLU B CA 1
ATOM 10753 C C . GLU B 1 44 ? 139.025 37.941 158.080 1.00 28.87 44 GLU B C 1
ATOM 10754 O O . GLU B 1 44 ? 138.518 38.611 157.194 1.00 32.28 44 GLU B O 1
ATOM 10766 N N . GLN B 1 45 ? 139.682 36.815 157.837 1.00 27.48 45 GLN B N 1
ATOM 10767 C CA . GLN B 1 45 ? 139.983 36.346 156.489 1.00 25.09 45 GLN B CA 1
ATOM 10768 C C . GLN B 1 45 ? 138.750 35.766 155.820 1.00 26.14 45 GLN B C 1
ATOM 10769 O O . GLN B 1 45 ? 138.562 35.914 154.629 1.00 26.18 45 GLN B O 1
ATOM 10783 N N . PHE B 1 46 ? 137.928 35.091 156.604 1.00 21.29 46 PHE B N 1
ATOM 10784 C CA . PHE B 1 46 ? 136.757 34.415 156.105 1.00 24.08 46 PHE B CA 1
ATOM 10785 C C . PHE B 1 46 ? 135.696 35.407 155.662 1.00 22.75 46 PHE B C 1
ATOM 10786 O O . PHE B 1 46 ? 135.079 35.235 154.605 1.00 26.65 46 PHE B O 1
ATOM 10803 N N . SER B 1 47 ? 135.519 36.452 156.464 1.00 23.08 47 SER B N 1
ATOM 10804 C CA . SER B 1 47 ? 134.359 37.353 156.364 1.00 26.62 47 SER B CA 1
ATOM 10805 C C . SER B 1 47 ? 134.594 38.549 155.487 1.00 33.97 47 SER B C 1
ATOM 10806 O O . SER B 1 47 ? 133.728 39.421 155.425 1.00 30.63 47 SER B O 1
ATOM 10814 N N . GLN B 1 48 ? 135.778 38.657 154.884 1.00 33.21 48 GLN B N 1
ATOM 10815 C CA . GLN B 1 48 ? 136.064 39.836 154.052 1.00 35.95 48 GLN B CA 1
ATOM 10816 C C . GLN B 1 48 ? 135.250 39.773 152.778 1.00 30.51 48 GLN B C 1
ATOM 10817 O O . GLN B 1 48 ? 134.791 38.701 152.397 1.00 32.27 48 GLN B O 1
ATOM 10831 N N . PRO B 1 49 ? 135.066 40.926 152.113 1.00 29.47 49 PRO B N 1
ATOM 10832 C CA . PRO B 1 49 ? 134.294 40.889 150.883 1.00 26.26 49 PRO B CA 1
ATOM 10833 C C . PRO B 1 49 ? 134.899 39.909 149.895 1.00 22.82 49 PRO B C 1
ATOM 10834 O O . PRO B 1 49 ? 136.093 39.963 149.608 1.00 29.10 49 PRO B O 1
ATOM 10845 N N . THR B 1 50 ? 134.082 38.987 149.417 1.00 23.83 50 THR B N 1
ATOM 10846 C CA . THR B 1 50 ? 134.528 38.040 148.404 1.00 28.45 50 THR B CA 1
ATOM 10847 C C . THR B 1 50 ? 133.433 37.945 147.343 1.00 23.94 50 THR B C 1
ATOM 10848 O O . THR B 1 50 ? 132.315 37.594 147.671 1.00 24.21 50 THR B O 1
ATOM 10859 N N . ILE B 1 51 ? 133.735 38.263 146.086 1.00 22.13 51 ILE B N 1
ATOM 10860 C CA . ILE B 1 51 ? 132.710 38.209 145.040 1.00 22.36 51 ILE B CA 1
ATOM 10861 C C . ILE B 1 51 ? 132.354 36.784 144.698 1.00 25.62 51 ILE B C 1
ATOM 10862 O O . ILE B 1 51 ? 133.207 35.906 144.720 1.00 24.59 51 ILE B O 1
ATOM 10878 N N . GLY B 1 52 ? 131.089 36.581 144.339 1.00 26.96 52 GLY B N 1
ATOM 10879 C CA . GLY B 1 52 ? 130.601 35.299 143.883 1.00 26.45 52 GLY B CA 1
ATOM 10880 C C . GLY B 1 52 ? 130.311 35.375 142.393 1.00 34.53 52 GLY B C 1
ATOM 10881 O O . GLY B 1 52 ? 131.188 35.078 141.579 1.00 29.50 52 GLY B O 1
ATOM 10885 N N . MET B 1 53 ? 129.086 35.756 142.043 1.00 34.82 53 MET B N 1
ATOM 10886 C CA . MET B 1 53 ? 128.675 35.954 140.645 1.00 24.61 53 MET B CA 1
ATOM 10887 C C . MET B 1 53 ? 128.684 37.414 140.227 1.00 28.77 53 MET B C 1
ATOM 10888 O O . MET B 1 53 ? 128.512 38.322 141.044 1.00 18.08 53 MET B O 1
ATOM 10902 N N . ALA B 1 54 ? 128.801 37.646 138.928 1.00 26.37 54 ALA B N 1
ATOM 10903 C CA . ALA B 1 54 ? 128.608 38.999 138.442 1.00 24.14 54 ALA B CA 1
ATOM 10904 C C . ALA B 1 54 ? 127.861 38.967 137.138 1.00 28.91 54 ALA B C 1
ATOM 10905 O O . ALA B 1 54 ? 127.925 37.997 136.396 1.00 32.72 54 ALA B O 1
ATOM 10912 N N . ARG B 1 55 ? 127.129 40.046 136.887 1.00 23.32 55 ARG B N 1
ATOM 10913 C CA . ARG B 1 55 ? 126.317 40.161 135.701 1.00 18.96 55 ARG B CA 1
ATOM 10914 C C . ARG B 1 55 ? 126.469 41.548 135.133 1.00 22.90 55 ARG B C 1
ATOM 10915 O O . ARG B 1 55 ? 126.349 42.534 135.855 1.00 21.27 55 ARG B O 1
ATOM 10936 N N . ILE B 1 56 ? 126.606 41.591 133.810 1.00 27.46 56 ILE B N 1
ATOM 10937 C CA . ILE B 1 56 ? 126.654 42.809 133.023 1.00 26.94 56 ILE B CA 1
ATOM 10938 C C . ILE B 1 56 ? 125.229 43.154 132.585 1.00 30.10 56 ILE B C 1
ATOM 10939 O O . ILE B 1 56 ? 124.543 42.308 131.994 1.00 27.10 56 ILE B O 1
ATOM 10955 N N . THR B 1 57 ? 124.796 44.385 132.870 1.00 26.75 57 THR B N 1
ATOM 10956 C CA . THR B 1 57 ? 123.519 44.935 132.362 1.00 22.15 57 THR B CA 1
ATOM 10957 C C . THR B 1 57 ? 123.802 46.275 131.676 1.00 28.25 57 THR B C 1
ATOM 10958 O O . THR B 1 57 ? 124.846 46.890 131.898 1.00 25.42 57 THR B O 1
ATOM 10969 N N . LYS B 1 58 ? 122.853 46.760 130.880 1.00 29.49 58 LYS B N 1
ATOM 10970 C CA . LYS B 1 58 ? 123.007 48.062 130.221 1.00 31.66 58 LYS B CA 1
ATOM 10971 C C . LYS B 1 58 ? 123.154 49.191 131.241 1.00 30.68 58 LYS B C 1
ATOM 10972 O O . LYS B 1 58 ? 123.507 50.309 130.898 1.00 30.63 58 LYS B O 1
ATOM 10991 N N . LYS B 1 59 ? 122.802 48.910 132.484 1.00 28.57 59 LYS B N 1
ATOM 10992 C CA . LYS B 1 59 ? 122.837 49.914 133.546 1.00 28.79 59 LYS B CA 1
ATOM 10993 C C . LYS B 1 59 ? 124.096 49.805 134.419 1.00 32.48 59 LYS B C 1
ATOM 10994 O O . LYS B 1 59 ? 124.340 50.653 135.272 1.00 31.11 59 LYS B O 1
ATOM 11013 N N . GLY B 1 60 ? 124.900 48.772 134.190 1.00 25.53 60 GLY B N 1
ATOM 11014 C CA . GLY B 1 60 ? 126.112 48.571 134.945 1.00 28.11 60 GLY B CA 1
ATOM 11015 C C . GLY B 1 60 ? 126.186 47.141 135.414 1.00 23.75 60 GLY B C 1
ATOM 11016 O O . GLY B 1 60 ? 125.350 46.307 135.062 1.00 25.53 60 GLY B O 1
ATOM 11020 N N . ILE B 1 61 ? 127.200 46.865 136.219 1.00 26.05 61 ILE B N 1
ATOM 11021 C CA . ILE B 1 61 ? 127.435 45.526 136.749 1.00 22.65 61 ILE B CA 1
ATOM 11022 C C . ILE B 1 61 ? 126.650 45.307 138.042 1.00 26.23 61 ILE B C 1
ATOM 11023 O O . ILE B 1 61 ? 126.551 46.180 138.898 1.00 21.18 61 ILE B O 1
ATOM 11039 N N . ILE B 1 62 ? 126.080 44.121 138.171 1.00 23.98 62 ILE B N 1
ATOM 11040 C CA . ILE B 1 62 ? 125.480 43.687 139.411 1.00 17.44 62 ILE B CA 1
ATOM 11041 C C . ILE B 1 62 ? 126.287 42.468 139.881 1.00 25.61 62 ILE B C 1
ATOM 11042 O O . ILE B 1 62 ? 126.611 41.601 139.094 1.00 22.95 62 ILE B O 1
ATOM 11058 N N . ALA B 1 63 ? 126.649 42.431 141.157 1.00 22.61 63 ALA B N 1
ATOM 11059 C CA . ALA B 1 63 ? 127.504 41.366 141.661 1.00 28.36 63 ALA B CA 1
ATOM 11060 C C . ALA B 1 63 ? 126.979 40.856 142.995 1.00 22.67 63 ALA B C 1
ATOM 11061 O O . ALA B 1 63 ? 126.360 41.603 143.749 1.00 21.16 63 ALA B O 1
ATOM 11068 N N . SER B 1 64 ? 127.252 39.600 143.323 1.00 18.87 64 SER B N 1
ATOM 11069 C CA . SER B 1 64 ? 126.978 39.147 144.698 1.00 18.18 64 SER B CA 1
ATOM 11070 C C . SER B 1 64 ? 128.306 39.061 145.447 1.00 25.42 64 SER B C 1
ATOM 11071 O O . SER B 1 64 ? 129.357 38.810 144.846 1.00 19.70 64 SER B O 1
ATOM 11079 N N . TYR B 1 65 ? 128.256 39.294 146.756 1.00 23.35 65 TYR B N 1
ATOM 11080 C CA . TYR B 1 65 ? 129.411 39.159 147.632 1.00 19.08 65 TYR B CA 1
ATOM 11081 C C . TYR B 1 65 ? 129.029 38.435 148.880 1.00 24.23 65 TYR B C 1
ATOM 11082 O O . TYR B 1 65 ? 127.914 38.577 149.364 1.00 24.00 65 TYR B O 1
ATOM 11100 N N . SER B 1 66 ? 129.995 37.707 149.431 1.00 26.45 66 SER B N 1
ATOM 11101 C CA . SER B 1 66 ? 129.952 37.323 150.828 1.00 28.08 66 SER B CA 1
ATOM 11102 C C . SER B 1 66 ? 130.714 38.392 151.583 1.00 29.95 66 SER B C 1
ATOM 11103 O O . SER B 1 66 ? 131.795 38.819 151.165 1.00 30.04 66 SER B O 1
ATOM 11111 N N . GLU B 1 67 ? 130.124 38.871 152.668 1.00 27.75 67 GLU B N 1
ATOM 11112 C CA . GLU B 1 67 ? 130.777 39.854 153.520 1.00 33.17 67 GLU B CA 1
ATOM 11113 C C . GLU B 1 67 ? 130.231 39.770 154.943 1.00 28.33 67 GLU B C 1
ATOM 11114 O O . GLU B 1 67 ? 129.024 39.642 155.135 1.00 25.35 67 GLU B O 1
ATOM 11126 N N . LYS B 1 68 ? 131.109 39.750 155.939 1.00 33.34 68 LYS B N 1
ATOM 11127 C CA . LYS B 1 68 ? 130.639 39.756 157.316 1.00 34.62 68 LYS B CA 1
ATOM 11128 C C . LYS B 1 68 ? 129.889 38.434 157.519 1.00 33.57 68 LYS B C 1
ATOM 11129 O O . LYS B 1 68 ? 130.394 37.402 157.135 1.00 29.72 68 LYS B O 1
ATOM 11148 N N . ASP B 1 69 ? 128.679 38.485 158.084 1.00 30.00 69 ASP B N 1
ATOM 11149 C CA . ASP B 1 69 ? 127.833 37.308 158.340 1.00 31.39 69 ASP B CA 1
ATOM 11150 C C . ASP B 1 69 ? 126.749 37.126 157.259 1.00 31.52 69 ASP B C 1
ATOM 11151 O O . ASP B 1 69 ? 125.756 36.469 157.494 1.00 31.94 69 ASP B O 1
ATOM 11160 N N . ARG B 1 70 ? 126.835 37.862 156.161 1.00 27.98 70 ARG B N 1
ATOM 11161 C CA . ARG B 1 70 ? 125.769 37.846 155.144 1.00 31.26 70 ARG B CA 1
ATOM 11162 C C . ARG B 1 70 ? 126.241 37.636 153.703 1.00 25.28 70 ARG B C 1
ATOM 11163 O O . ARG B 1 70 ? 127.432 37.619 153.442 1.00 23.36 70 ARG B O 1
ATOM 11184 N N . VAL B 1 71 ? 125.289 37.441 152.791 1.00 26.38 71 VAL B N 1
ATOM 11185 C CA . VAL B 1 71 ? 125.575 37.511 151.349 1.00 28.63 71 VAL B CA 1
ATOM 11186 C C . VAL B 1 71 ? 124.779 38.690 150.787 1.00 21.87 71 VAL B C 1
ATOM 11187 O O . VAL B 1 71 ? 123.644 38.898 151.208 1.00 22.58 71 VAL B O 1
ATOM 11200 N N . VAL B 1 72 ? 125.346 39.455 149.843 1.00 17.62 72 VAL B N 1
ATOM 11201 C CA . VAL B 1 72 ? 124.599 40.560 149.249 1.00 21.57 72 VAL B CA 1
ATOM 11202 C C . VAL B 1 72 ? 124.664 40.558 147.755 1.00 24.24 72 VAL B C 1
ATOM 11203 O O . VAL B 1 72 ? 125.639 40.106 147.187 1.00 26.88 72 VAL B O 1
ATOM 11216 N N . ILE B 1 73 ? 123.613 41.078 147.123 1.00 18.71 73 ILE B N 1
ATOM 11217 C CA . ILE B 1 73 ? 123.595 41.323 145.673 1.00 19.58 73 ILE B CA 1
ATOM 11218 C C . ILE B 1 73 ? 123.460 42.810 145.519 1.00 18.30 73 ILE B C 1
ATOM 11219 O O . ILE B 1 73 ? 122.568 43.428 146.092 1.00 25.33 73 ILE B O 1
ATOM 11235 N N . LYS B 1 74 ? 124.370 43.407 144.800 1.00 21.41 74 LYS B N 1
ATOM 11236 C CA . LYS B 1 74 ? 124.430 44.862 144.781 1.00 26.23 74 LYS B CA 1
ATOM 11237 C C . LYS B 1 74 ? 124.852 45.374 143.443 1.00 19.39 74 LYS B C 1
ATOM 11238 O O . LYS B 1 74 ? 125.529 44.693 142.667 1.00 20.29 74 LYS B O 1
ATOM 11257 N N . TRP B 1 75 ? 124.465 46.606 143.192 1.00 23.83 75 TRP B N 1
ATOM 11258 C CA . TRP B 1 75 ? 125.091 47.375 142.139 1.00 19.62 75 TRP B CA 1
ATOM 11259 C C . TRP B 1 75 ? 126.590 47.537 142.475 1.00 22.51 75 TRP B C 1
ATOM 11260 O O . TRP B 1 75 ? 127.006 47.861 143.609 1.00 27.28 75 TRP B O 1
ATOM 11281 N N . PHE B 1 76 ? 127.392 47.280 141.460 1.00 29.69 76 PHE B N 1
ATOM 11282 C CA . PHE B 1 76 ? 128.841 47.410 141.525 1.00 20.86 76 PHE B CA 1
ATOM 11283 C C . PHE B 1 76 ? 129.241 48.804 142.013 1.00 31.26 76 PHE B C 1
ATOM 11284 O O . PHE B 1 76 ? 128.911 49.788 141.383 1.00 29.10 76 PHE B O 1
ATOM 11301 N N . ASN B 1 77 ? 129.944 48.876 143.140 1.00 24.17 77 ASN B N 1
ATOM 11302 C CA . ASN B 1 77 ? 130.216 50.143 143.821 1.00 32.49 77 ASN B CA 1
ATOM 11303 C C . ASN B 1 77 ? 128.955 50.979 144.074 1.00 38.17 77 ASN B C 1
ATOM 11304 O O . ASN B 1 77 ? 129.032 52.215 144.148 1.00 31.20 77 ASN B O 1
ATOM 11315 N N . GLY B 1 78 ? 127.814 50.315 144.287 1.00 24.72 78 GLY B N 1
ATOM 11316 C CA . GLY B 1 78 ? 126.564 51.021 144.464 1.00 23.81 78 GLY B CA 1
ATOM 11317 C C . GLY B 1 78 ? 125.674 50.301 145.454 1.00 23.96 78 GLY B C 1
ATOM 11318 O O . GLY B 1 78 ? 126.157 49.535 146.300 1.00 31.03 78 GLY B O 1
ATOM 11322 N N . ASP B 1 79 ? 124.374 50.572 145.354 1.00 23.03 79 ASP B N 1
ATOM 11323 C CA . ASP B 1 79 ? 123.396 50.169 146.354 1.00 24.95 79 ASP B CA 1
ATOM 11324 C C . ASP B 1 79 ? 123.199 48.674 146.403 1.00 28.99 79 ASP B C 1
ATOM 11325 O O . ASP B 1 79 ? 123.237 47.976 145.386 1.00 28.12 79 ASP B O 1
ATOM 11334 N N . VAL B 1 80 ? 122.996 48.203 147.621 1.00 27.86 80 VAL B N 1
ATOM 11335 C CA . VAL B 1 80 ? 122.616 46.833 147.870 1.00 28.42 80 VAL B CA 1
ATOM 11336 C C . VAL B 1 80 ? 121.198 46.625 147.368 1.00 25.40 80 VAL B C 1
ATOM 11337 O O . VAL B 1 80 ? 120.335 47.503 147.503 1.00 27.37 80 VAL B O 1
ATOM 11350 N N . ILE B 1 81 ? 120.993 45.505 146.695 1.00 20.39 81 ILE B N 1
ATOM 11351 C CA . ILE B 1 81 ? 119.685 45.125 146.165 1.00 22.05 81 ILE B CA 1
ATOM 11352 C C . ILE B 1 81 ? 119.044 44.048 147.037 1.00 25.93 81 ILE B C 1
ATOM 11353 O O . ILE B 1 81 ? 117.903 44.169 147.446 1.00 24.50 81 ILE B O 1
ATOM 11369 N N . VAL B 1 82 ? 119.795 42.997 147.338 1.00 20.67 82 VAL B N 1
ATOM 11370 C CA . VAL B 1 82 ? 119.288 41.915 148.168 1.00 24.31 82 VAL B CA 1
ATOM 11371 C C . VAL B 1 82 ? 120.322 41.631 149.238 1.00 20.74 82 VAL B C 1
ATOM 11372 O O . VAL B 1 82 ? 121.505 41.658 148.933 1.00 17.36 82 VAL B O 1
ATOM 11385 N N . ASP B 1 83 ? 119.859 41.451 150.487 1.00 22.70 83 ASP B N 1
ATOM 11386 C CA . ASP B 1 83 ? 120.705 41.186 151.672 1.00 30.66 83 ASP B CA 1
ATOM 11387 C C . ASP B 1 83 ? 120.118 39.980 152.429 1.00 25.73 83 ASP B C 1
ATOM 11388 O O . ASP B 1 83 ? 118.950 40.005 152.835 1.00 26.82 83 ASP B O 1
ATOM 11397 N N . SER B 1 84 ? 120.911 38.919 152.590 1.00 28.25 84 SER B N 1
ATOM 11398 C CA . SER B 1 84 ? 120.430 37.647 153.163 1.00 24.77 84 SER B CA 1
ATOM 11399 C C . SER B 1 84 ? 119.924 37.792 154.623 1.00 26.81 84 SER B C 1
ATOM 11400 O O . SER B 1 84 ? 118.977 37.111 155.019 1.00 26.05 84 SER B O 1
ATOM 11408 N N . LYS B 1 85 ? 120.547 38.666 155.408 1.00 29.16 85 LYS B N 1
ATOM 11409 C CA . LYS B 1 85 ? 120.056 38.948 156.757 1.00 32.12 85 LYS B CA 1
ATOM 11410 C C . LYS B 1 85 ? 118.683 39.607 156.700 1.00 29.06 85 LYS B C 1
ATOM 11411 O O . LYS B 1 85 ? 117.811 39.321 157.521 1.00 34.21 85 LYS B O 1
ATOM 11430 N N . GLU B 1 86 ? 118.498 40.513 155.748 1.00 26.68 86 GLU B N 1
ATOM 11431 C CA . GLU B 1 86 ? 117.183 41.094 155.539 1.00 31.30 86 GLU B CA 1
ATOM 11432 C C . GLU B 1 86 ? 116.172 40.013 155.160 1.00 27.07 86 GLU B C 1
ATOM 11433 O O . GLU B 1 86 ? 115.029 40.046 155.607 1.00 30.77 86 GLU B O 1
ATOM 11445 N N . LEU B 1 87 ? 116.588 39.066 154.330 1.00 26.27 87 LEU B N 1
ATOM 11446 C CA . LEU B 1 87 ? 115.722 37.990 153.919 1.00 21.10 87 LEU B CA 1
ATOM 11447 C C . LEU B 1 87 ? 115.389 37.153 155.130 1.00 30.77 87 LEU B C 1
ATOM 11448 O O . LEU B 1 87 ? 114.237 36.746 155.331 1.00 32.46 87 LEU B O 1
ATOM 11464 N N . GLU B 1 88 ? 116.430 36.894 155.923 1.00 30.77 88 GLU B N 1
ATOM 11465 C CA . GLU B 1 88 ? 116.307 36.118 157.143 1.00 34.05 88 GLU B CA 1
ATOM 11466 C C . GLU B 1 88 ? 115.290 36.766 158.093 1.00 37.73 88 GLU B C 1
ATOM 11467 O O . GLU B 1 88 ? 114.423 36.091 158.642 1.00 33.18 88 GLU B O 1
ATOM 11479 N N . ARG B 1 89 ? 115.373 38.075 158.275 1.00 34.75 89 ARG B N 1
ATOM 11480 C CA . ARG B 1 89 ? 114.409 38.749 159.139 1.00 35.67 89 ARG B CA 1
ATOM 11481 C C . ARG B 1 89 ? 113.035 38.736 158.499 1.00 35.35 89 ARG B C 1
ATOM 11482 O O . ARG B 1 89 ? 112.027 38.697 159.200 1.00 29.58 89 ARG B O 1
ATOM 11503 N N . GLU B 1 90 ? 112.970 38.839 157.173 1.00 30.86 90 GLU B N 1
ATOM 11504 C CA . GLU B 1 90 ? 111.668 38.795 156.512 1.00 31.61 90 GLU B CA 1
ATOM 11505 C C . GLU B 1 90 ? 110.942 37.472 156.793 1.00 37.03 90 GLU B C 1
ATOM 11506 O O . GLU B 1 90 ? 109.783 37.455 157.240 1.00 41.35 90 GLU B O 1
ATOM 11518 N N . VAL B 1 91 ? 111.622 36.365 156.513 1.00 33.29 91 VAL B N 1
ATOM 11519 C CA . VAL B 1 91 ? 110.989 35.043 156.565 1.00 32.57 91 VAL B CA 1
ATOM 11520 C C . VAL B 1 91 ? 111.104 34.351 157.926 1.00 36.29 91 VAL B C 1
ATOM 11521 O O . VAL B 1 91 ? 110.556 33.260 158.113 1.00 31.66 91 VAL B O 1
ATOM 11534 N N . GLY B 1 92 ? 111.832 34.979 158.849 1.00 40.75 92 GLY B N 1
ATOM 11535 C CA . GLY B 1 92 ? 111.987 34.494 160.222 1.00 43.48 92 GLY B CA 1
ATOM 11536 C C . GLY B 1 92 ? 112.700 33.166 160.399 1.00 36.46 92 GLY B C 1
ATOM 11537 O O . GLY B 1 92 ? 112.399 32.405 161.305 1.00 31.64 92 GLY B O 1
ATOM 11541 N N . ASP B 1 93 ? 113.690 32.911 159.563 1.00 34.57 93 ASP B N 1
ATOM 11542 C CA . ASP B 1 93 ? 114.480 31.692 159.646 1.00 30.05 93 ASP B CA 1
ATOM 11543 C C . ASP B 1 93 ? 115.731 31.922 158.827 1.00 32.86 93 ASP B C 1
ATOM 11544 O O . ASP B 1 93 ? 115.818 32.848 158.021 1.00 31.87 93 ASP B O 1
ATOM 11553 N N . GLU B 1 94 ? 116.700 31.056 159.037 1.00 38.44 94 GLU B N 1
ATOM 11554 C CA . GLU B 1 94 ? 117.960 31.127 158.346 1.00 31.73 94 GLU B CA 1
ATOM 11555 C C . GLU B 1 94 ? 117.768 30.955 156.847 1.00 30.37 94 GLU B C 1
ATOM 11556 O O . GLU B 1 94 ? 116.876 30.225 156.376 1.00 31.60 94 GLU B O 1
ATOM 11568 N N . VAL B 1 95 ? 118.587 31.675 156.099 1.00 23.12 95 VAL B N 1
ATOM 11569 C CA . VAL B 1 95 ? 118.502 31.665 154.656 1.00 31.57 95 VAL B CA 1
ATOM 11570 C C . VAL B 1 95 ? 119.830 31.456 153.976 1.00 35.19 95 VAL B C 1
ATOM 11571 O O . VAL B 1 95 ? 120.842 32.016 154.383 1.00 32.05 95 VAL B O 1
ATOM 11584 N N . LEU B 1 96 ? 119.792 30.622 152.939 1.00 29.73 96 LEU B N 1
ATOM 11585 C CA . LEU B 1 96 ? 120.917 30.471 152.029 1.00 34.31 96 LEU B CA 1
ATOM 11586 C C . LEU B 1 96 ? 120.574 31.128 150.718 1.00 34.59 96 LEU B C 1
ATOM 11587 O O . LEU B 1 96 ? 119.724 30.625 149.967 1.00 32.60 96 LEU B O 1
ATOM 11603 N N . LEU B 1 97 ? 121.330 32.171 150.385 1.00 24.73 97 LEU B N 1
ATOM 11604 C CA . LEU B 1 97 ? 121.084 32.940 149.169 1.00 28.70 97 LEU B CA 1
ATOM 11605 C C . LEU B 1 97 ? 121.936 32.308 148.101 1.00 35.24 97 LEU B C 1
ATOM 11606 O O . LEU B 1 97 ? 123.148 32.220 148.224 1.00 40.40 97 LEU B O 1
ATOM 11622 N N . GLN B 1 98 ? 121.265 31.795 147.077 1.00 31.23 98 GLN B N 1
ATOM 11623 C CA . GLN B 1 98 ? 121.877 30.785 146.225 1.00 36.19 98 GLN B CA 1
ATOM 11624 C C . GLN B 1 98 ? 122.514 31.296 144.936 1.00 43.13 98 GLN B C 1
ATOM 11625 O O . GLN B 1 98 ? 123.698 31.072 144.705 1.00 58.91 98 GLN B O 1
ATOM 11639 N N . GLY B 1 99 ? 121.744 31.979 144.098 1.00 32.74 99 GLY B N 1
ATOM 11640 C CA . GLY B 1 99 ? 122.263 32.480 142.841 1.00 26.26 99 GLY B CA 1
ATOM 11641 C C . GLY B 1 99 ? 121.307 33.515 142.290 1.00 34.49 99 GLY B C 1
ATOM 11642 O O . GLY B 1 99 ? 120.184 33.677 142.796 1.00 33.98 99 GLY B O 1
ATOM 11646 N N . PHE B 1 100 ? 121.736 34.220 141.250 1.00 27.01 100 PHE B N 1
ATOM 11647 C CA . PHE B 1 100 ? 120.899 35.252 140.661 1.00 22.03 100 PHE B CA 1
ATOM 11648 C C . PHE B 1 100 ? 121.233 35.441 139.199 1.00 22.01 100 PHE B C 1
ATOM 11649 O O . PHE B 1 100 ? 122.278 34.959 138.701 1.00 21.04 100 PHE B O 1
ATOM 11666 N N . THR B 1 101 ? 120.307 36.064 138.485 1.00 18.43 101 THR B N 1
ATOM 11667 C CA . THR B 1 101 ? 120.627 36.593 137.159 1.00 27.54 101 THR B CA 1
ATOM 11668 C C . THR B 1 101 ? 119.774 37.839 136.908 1.00 20.28 101 THR B C 1
ATOM 11669 O O . THR B 1 101 ? 119.002 38.250 137.758 1.00 19.85 101 THR B O 1
ATOM 11680 N N . THR B 1 102 ? 119.980 38.497 135.790 1.00 20.51 102 THR B N 1
ATOM 11681 C CA . THR B 1 102 ? 119.192 39.678 135.474 1.00 24.11 102 THR B CA 1
ATOM 11682 C C . THR B 1 102 ? 118.803 39.615 133.998 1.00 21.75 102 THR B C 1
ATOM 11683 O O . THR B 1 102 ? 119.365 38.834 133.233 1.00 24.23 102 THR B O 1
ATOM 11694 N N . ASP B 1 103 ? 117.878 40.478 133.590 1.00 24.23 103 ASP B N 1
ATOM 11695 C CA . ASP B 1 103 ? 117.689 40.703 132.175 1.00 28.68 103 ASP B CA 1
ATOM 11696 C C . ASP B 1 103 ? 118.820 41.633 131.707 1.00 33.70 103 ASP B C 1
ATOM 11697 O O . ASP B 1 103 ? 119.492 42.279 132.521 1.00 30.02 103 ASP B O 1
ATOM 11706 N N . GLU B 1 104 ? 119.056 41.640 130.397 1.00 34.56 104 GLU B N 1
ATOM 11707 C CA . GLU B 1 104 ? 120.140 42.412 129.787 1.00 36.91 104 GLU B CA 1
ATOM 11708 C C . GLU B 1 104 ? 120.033 43.898 130.101 1.00 26.66 104 GLU B C 1
ATOM 11709 O O . GLU B 1 104 ? 121.030 44.597 130.267 1.00 32.67 104 GLU B O 1
ATOM 11721 N N . GLU B 1 105 ? 118.802 44.365 130.177 1.00 29.37 105 GLU B N 1
ATOM 11722 C CA . GLU B 1 105 ? 118.501 45.769 130.396 1.00 33.07 105 GLU B CA 1
ATOM 11723 C C . GLU B 1 105 ? 118.809 46.218 131.823 1.00 35.43 105 GLU B C 1
ATOM 11724 O O . GLU B 1 105 ? 118.935 47.408 132.084 1.00 30.24 105 GLU B O 1
ATOM 11736 N N . GLY B 1 106 ? 118.904 45.293 132.768 1.00 33.22 106 GLY B N 1
ATOM 11737 C CA . GLY B 1 106 ? 119.080 45.707 134.162 1.00 37.24 106 GLY B CA 1
ATOM 11738 C C . GLY B 1 106 ? 117.810 46.276 134.782 1.00 36.38 106 GLY B C 1
ATOM 11739 O O . GLY B 1 106 ? 117.863 47.184 135.620 1.00 34.32 106 GLY B O 1
ATOM 11743 N N . GLU B 1 107 ? 116.654 45.756 134.378 1.00 27.36 107 GLU B N 1
ATOM 11744 C CA . GLU B 1 107 ? 115.396 46.252 134.927 1.00 35.78 107 GLU B CA 1
ATOM 11745 C C . GLU B 1 107 ? 114.734 45.179 135.778 1.00 27.36 107 GLU B C 1
ATOM 11746 O O . GLU B 1 107 ? 113.868 45.464 136.595 1.00 26.29 107 GLU B O 1
ATOM 11758 N N . LYS B 1 108 ? 115.175 43.940 135.575 1.00 23.89 108 LYS B N 1
ATOM 11759 C CA . LYS B 1 108 ? 114.644 42.773 136.284 1.00 28.12 108 LYS B CA 1
ATOM 11760 C C . LYS B 1 108 ? 115.780 41.943 136.906 1.00 32.89 108 LYS B C 1
ATOM 11761 O O . LYS B 1 108 ? 116.816 41.740 136.285 1.00 24.19 108 LYS B O 1
ATOM 11780 N N . LEU B 1 109 ? 115.577 41.484 138.134 1.00 21.72 109 LEU B N 1
ATOM 11781 C CA . LEU B 1 109 ? 116.534 40.575 138.756 1.00 21.93 109 LEU B CA 1
ATOM 11782 C C . LEU B 1 109 ? 115.787 39.372 139.323 1.00 28.25 109 LEU B C 1
ATOM 11783 O O . LEU B 1 109 ? 114.721 39.497 139.906 1.00 23.35 109 LEU B O 1
ATOM 11799 N N . ALA B 1 110 ? 116.365 38.202 139.127 1.00 23.94 110 ALA B N 1
ATOM 11800 C CA . ALA B 1 110 ? 115.809 36.973 139.666 1.00 20.22 110 ALA B CA 1
ATOM 11801 C C . ALA B 1 110 ? 116.793 36.460 140.681 1.00 26.29 110 ALA B C 1
ATOM 11802 O O . ALA B 1 110 ? 117.968 36.374 140.348 1.00 20.92 110 ALA B O 1
ATOM 11809 N N . TYR B 1 111 ? 116.349 36.118 141.902 1.00 20.18 111 TYR B N 1
ATOM 11810 C CA . TYR B 1 111 ? 117.260 35.446 142.825 1.00 20.22 111 TYR B CA 1
ATOM 11811 C C . TYR B 1 111 ? 116.591 34.250 143.485 1.00 27.48 111 TYR B C 1
ATOM 11812 O O . TYR B 1 111 ? 115.371 34.213 143.675 1.00 26.18 111 TYR B O 1
ATOM 11830 N N . SER B 1 112 ? 117.415 33.277 143.847 1.00 26.67 112 SER B N 1
ATOM 11831 C CA . SER B 1 112 ? 116.922 32.066 144.494 1.00 30.90 112 SER B CA 1
ATOM 11832 C C . SER B 1 112 ? 117.522 31.897 145.871 1.00 24.24 112 SER B C 1
ATOM 11833 O O . SER B 1 112 ? 118.654 32.300 146.142 1.00 24.19 112 SER B O 1
ATOM 11841 N N . PHE B 1 113 ? 116.723 31.315 146.759 1.00 25.49 113 PHE B N 1
ATOM 11842 C CA . PHE B 1 113 ? 117.158 31.062 148.112 1.00 27.03 113 PHE B CA 1
ATOM 11843 C C . PHE B 1 113 ? 116.384 29.900 148.704 1.00 27.71 113 PHE B C 1
ATOM 11844 O O . PHE B 1 113 ? 115.305 29.555 148.224 1.00 25.29 113 PHE B O 1
ATOM 11861 N N . SER B 1 114 ? 116.935 29.333 149.770 1.00 33.34 114 SER B N 1
ATOM 11862 C CA . SER B 1 114 ? 116.300 28.246 150.495 1.00 34.01 114 SER B CA 1
ATOM 11863 C C . SER B 1 114 ? 116.193 28.616 151.976 1.00 31.74 114 SER B C 1
ATOM 11864 O O . SER B 1 114 ? 117.117 29.189 152.559 1.00 36.34 114 SER B O 1
ATOM 11872 N N . ILE B 1 115 ? 115.015 28.364 152.536 1.00 27.59 115 ILE B N 1
ATOM 11873 C CA . ILE B 1 115 ? 114.683 28.643 153.945 1.00 23.01 115 ILE B CA 1
ATOM 11874 C C . ILE B 1 115 ? 114.848 27.427 154.857 1.00 38.82 115 ILE B C 1
ATOM 11875 O O . ILE B 1 115 ? 114.313 26.368 154.548 1.00 40.16 115 ILE B O 1
ATOM 11891 N N . GLY B 1 116 ? 115.531 27.581 155.991 1.00 38.48 116 GLY B N 1
ATOM 11892 C CA . GLY B 1 116 ? 115.555 26.536 157.016 1.00 44.95 116 GLY B CA 1
ATOM 11893 C C . GLY B 1 116 ? 116.028 25.178 156.541 1.00 49.44 116 GLY B C 1
ATOM 11894 O O . GLY B 1 116 ? 115.563 24.131 157.009 1.00 50.96 116 GLY B O 1
ATOM 11898 N N . GLY B 1 117 ? 116.971 25.204 155.609 1.00 43.50 117 GLY B N 1
ATOM 11899 C CA . GLY B 1 117 ? 117.532 23.994 155.048 1.00 47.28 117 GLY B CA 1
ATOM 11900 C C . GLY B 1 117 ? 116.556 23.155 154.254 1.00 49.04 117 GLY B C 1
ATOM 11901 O O . GLY B 1 117 ? 116.757 21.950 154.100 1.00 57.30 117 GLY B O 1
ATOM 11905 N N . ALA B 1 118 ? 115.551 23.797 153.670 1.00 44.52 118 ALA B N 1
ATOM 11906 C CA . ALA B 1 118 ? 114.608 23.081 152.826 1.00 56.27 118 ALA B CA 1
ATOM 11907 C C . ALA B 1 118 ? 115.310 22.501 151.630 1.00 55.02 118 ALA B C 1
ATOM 11908 O O . ALA B 1 118 ? 116.208 23.118 151.058 1.00 57.65 118 ALA B O 1
ATOM 11915 N N . ASP B 1 119 ? 114.848 21.336 151.208 1.00 57.34 119 ASP B N 1
ATOM 11916 C CA . ASP B 1 119 ? 115.368 20.730 149.997 1.00 62.14 119 ASP B CA 1
ATOM 11917 C C . ASP B 1 119 ? 114.783 21.443 148.782 1.00 55.80 119 ASP B C 1
ATOM 11918 O O . ASP B 1 119 ? 115.329 21.370 147.687 1.00 54.31 119 ASP B O 1
ATOM 11927 N N . GLU B 1 120 ? 113.682 22.158 148.992 1.00 43.81 120 GLU B N 1
ATOM 11928 C CA . GLU B 1 120 ? 113.145 23.032 147.956 1.00 55.45 120 GLU B CA 1
ATOM 11929 C C . GLU B 1 120 ? 113.550 24.464 148.275 1.00 50.75 120 GLU B C 1
ATOM 11930 O O . GLU B 1 120 ? 113.782 24.812 149.430 1.00 50.77 120 GLU B O 1
ATOM 11942 N N . GLY B 1 121 ? 113.603 25.299 147.251 1.00 38.79 121 GLY B N 1
ATOM 11943 C CA . GLY B 1 121 ? 113.909 26.700 147.445 1.00 30.47 121 GLY B CA 1
ATOM 11944 C C . GLY B 1 121 ? 112.846 27.544 146.792 1.00 32.34 121 GLY B C 1
ATOM 11945 O O . GLY B 1 121 ? 111.845 27.033 146.301 1.00 29.31 121 GLY B O 1
ATOM 11949 N N . ILE B 1 122 ? 113.069 28.852 146.816 1.00 27.29 122 ILE B N 1
ATOM 11950 C CA . ILE B 1 122 ? 112.157 29.824 146.244 1.00 26.25 122 ILE B CA 1
ATOM 11951 C C . ILE B 1 122 ? 112.932 30.702 145.282 1.00 29.76 122 ILE B C 1
ATOM 11952 O O . ILE B 1 122 ? 114.076 31.087 145.579 1.00 25.92 122 ILE B O 1
ATOM 11968 N N . THR B 1 123 ? 112.295 31.042 144.158 1.00 26.21 123 THR B N 1
ATOM 11969 C CA . THR B 1 123 ? 112.854 32.001 143.203 1.00 30.81 123 THR B CA 1
ATOM 11970 C C . THR B 1 123 ? 111.971 33.243 143.187 1.00 33.57 123 THR B C 1
ATOM 11971 O O . THR B 1 123 ? 110.741 33.160 143.096 1.00 29.21 123 THR B O 1
ATOM 11982 N N . ARG B 1 124 ? 112.611 34.400 143.297 1.00 31.04 124 ARG B N 1
ATOM 11983 C CA . ARG B 1 124 ? 111.923 35.668 143.171 1.00 22.00 124 ARG B CA 1
ATOM 11984 C C . ARG B 1 124 ? 112.463 36.466 142.008 1.00 21.78 124 ARG B C 1
ATOM 11985 O O . ARG B 1 124 ? 113.664 36.502 141.791 1.00 22.47 124 ARG B O 1
ATOM 12006 N N . ILE B 1 125 ? 111.548 37.080 141.269 1.00 21.94 125 ILE B N 1
ATOM 12007 C CA . ILE B 1 125 ? 111.876 37.982 140.189 1.00 16.73 125 ILE B CA 1
ATOM 12008 C C . ILE B 1 125 ? 111.359 39.333 140.577 1.00 22.18 125 ILE B C 1
ATOM 12009 O O . ILE B 1 125 ? 110.174 39.487 140.890 1.00 26.02 125 ILE B O 1
ATOM 12025 N N . ILE B 1 126 ? 112.253 40.313 140.590 1.00 22.74 126 ILE B N 1
ATOM 12026 C CA . ILE B 1 126 ? 111.897 41.628 141.087 1.00 24.94 126 ILE B CA 1
ATOM 12027 C C . ILE B 1 126 ? 112.194 42.721 140.108 1.00 29.51 126 ILE B C 1
ATOM 12028 O O . ILE B 1 126 ? 113.086 42.598 139.292 1.00 25.57 126 ILE B O 1
ATOM 12044 N N . ASP B 1 127 ? 111.473 43.824 140.279 1.00 30.62 127 ASP B N 1
ATOM 12045 C CA . ASP B 1 127 ? 111.677 45.059 139.535 1.00 21.00 127 ASP B CA 1
ATOM 12046 C C . ASP B 1 127 ? 112.776 45.836 140.231 1.00 22.60 127 ASP B C 1
ATOM 12047 O O . ASP B 1 127 ? 112.677 46.124 141.420 1.00 27.67 127 ASP B O 1
ATOM 12056 N N . LEU B 1 128 ? 113.834 46.156 139.498 1.00 26.28 128 LEU B N 1
ATOM 12057 C CA . LEU B 1 128 ? 115.014 46.770 140.100 1.00 34.26 128 LEU B CA 1
ATOM 12058 C C . LEU B 1 128 ? 114.782 48.227 140.500 1.00 34.36 128 LEU B C 1
ATOM 12059 O O . LEU B 1 128 ? 115.573 48.791 141.257 1.00 38.83 128 L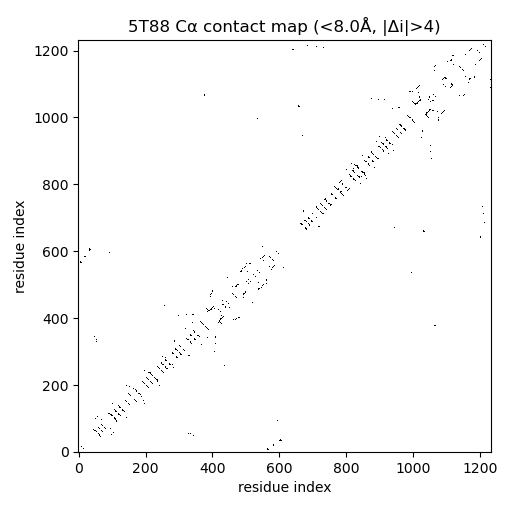EU B O 1
ATOM 12075 N N . LYS B 1 129 ? 113.723 48.834 139.960 1.00 36.19 129 LYS B N 1
ATOM 12076 C CA . LYS B 1 129 ? 113.318 50.193 140.353 1.00 29.09 129 LYS B CA 1
ATOM 12077 C C . LYS B 1 129 ? 112.338 50.276 141.592 1.00 37.91 129 LYS B C 1
ATOM 12078 O O . LYS B 1 129 ? 112.556 51.039 142.540 1.00 41.50 129 LYS B O 1
ATOM 12097 N N . THR B 1 130 ? 111.277 49.481 141.594 1.00 31.14 130 THR B N 1
ATOM 12098 C CA . THR B 1 130 ? 110.245 49.572 142.613 1.00 33.78 130 THR B CA 1
ATOM 12099 C C . THR B 1 130 ? 110.388 48.598 143.796 1.00 44.60 130 THR B C 1
ATOM 12100 O O . THR B 1 130 ? 109.754 48.790 144.819 1.00 40.13 130 THR B O 1
ATOM 12111 N N . GLY B 1 131 ? 111.141 47.517 143.623 1.00 42.20 131 GLY B N 1
ATOM 12112 C CA . GLY B 1 131 ? 111.238 46.481 144.637 1.00 32.97 131 GLY B CA 1
ATOM 12113 C C . GLY B 1 131 ? 110.062 45.530 144.596 1.00 40.34 131 GLY B C 1
ATOM 12114 O O . GLY B 1 131 ? 109.945 44.619 145.427 1.00 43.88 131 GLY B O 1
ATOM 12118 N N . GLU B 1 132 ? 109.192 45.705 143.609 1.00 34.23 132 GLU B N 1
ATOM 12119 C CA . GLU B 1 132 ? 108.026 44.876 143.542 1.00 43.89 132 GLU B CA 1
ATOM 12120 C C . GLU B 1 132 ? 108.502 43.476 143.277 1.00 41.43 132 GLU B C 1
ATOM 12121 O O . GLU B 1 132 ? 109.345 43.266 142.401 1.00 37.00 132 GLU B O 1
ATOM 12133 N N . VAL B 1 133 ? 108.023 42.528 144.072 1.00 35.03 133 VAL B N 1
ATOM 12134 C CA . VAL B 1 133 ? 108.170 41.130 143.718 1.00 32.98 133 VAL B CA 1
ATOM 12135 C C . VAL B 1 133 ? 107.202 40.868 142.567 1.00 32.29 133 VAL B C 1
ATOM 12136 O O . VAL B 1 133 ? 105.992 40.786 142.766 1.00 46.87 133 VAL B O 1
ATOM 12149 N N . ILE B 1 134 ? 107.750 40.718 141.369 1.00 30.57 134 ILE B N 1
ATOM 12150 C CA . ILE B 1 134 ? 106.989 40.491 140.136 1.00 34.37 134 ILE B CA 1
ATOM 12151 C C . ILE B 1 134 ? 106.409 39.089 140.055 1.00 40.87 134 ILE B C 1
ATOM 12152 O O . ILE B 1 134 ? 105.373 38.860 139.407 1.00 30.28 134 ILE B O 1
ATOM 12168 N N . GLU B 1 135 ? 107.146 38.151 140.643 1.00 40.47 135 GLU B N 1
ATOM 12169 C CA . GLU B 1 135 ? 106.781 36.747 140.656 1.00 32.89 135 GLU B CA 1
ATOM 12170 C C . GLU B 1 135 ? 107.613 36.060 141.738 1.00 36.45 135 GLU B C 1
ATOM 12171 O O . GLU B 1 135 ? 108.742 36.466 142.018 1.00 29.70 135 GLU B O 1
ATOM 12183 N N . GLU B 1 136 ? 107.015 35.068 142.386 1.00 26.16 136 GLU B N 1
ATOM 12184 C CA . GLU B 1 136 ? 107.694 34.201 143.343 1.00 29.93 136 GLU B CA 1
ATOM 12185 C C . GLU B 1 136 ? 107.369 32.771 142.932 1.00 32.87 136 GLU B C 1
ATOM 12186 O O . GLU B 1 136 ? 106.200 32.392 142.800 1.00 49.07 136 GLU B O 1
ATOM 12198 N N . ILE B 1 137 ? 108.403 31.995 142.668 1.00 30.71 137 ILE B N 1
ATOM 12199 C CA . ILE B 1 137 ? 108.239 30.660 142.117 1.00 32.61 137 ILE B CA 1
ATOM 12200 C C . ILE B 1 137 ? 108.753 29.667 143.121 1.00 33.66 137 ILE B C 1
ATOM 12201 O O . ILE B 1 137 ? 109.868 29.809 143.636 1.00 27.87 137 ILE B O 1
ATOM 12217 N N . LYS B 1 138 ? 107.935 28.648 143.363 1.00 31.10 138 LYS B N 1
ATOM 12218 C CA . LYS B 1 138 ? 108.204 27.582 144.311 1.00 28.45 138 LYS B CA 1
ATOM 12219 C C . LYS B 1 138 ? 107.649 26.255 143.796 1.00 34.39 138 LYS B C 1
ATOM 12220 O O . LYS B 1 138 ? 106.438 26.156 143.567 1.00 35.54 138 LYS B O 1
ATOM 12239 N N . PRO B 1 139 ? 108.512 25.241 143.607 1.00 31.46 139 PRO B N 1
ATOM 12240 C CA . PRO B 1 139 ? 109.946 25.289 143.912 1.00 35.90 139 PRO B CA 1
ATOM 12241 C C . PRO B 1 139 ? 110.744 26.178 142.969 1.00 31.25 139 PRO B C 1
ATOM 12242 O O . PRO B 1 139 ? 110.250 26.578 141.909 1.00 28.09 139 PRO B O 1
ATOM 12253 N N . SER B 1 140 ? 111.994 26.411 143.344 1.00 29.43 140 SER B N 1
ATOM 12254 C CA . SER B 1 140 ? 112.848 27.355 142.647 1.00 32.02 140 SER B CA 1
ATOM 12255 C C . SER B 1 140 ? 113.242 26.816 141.295 1.00 34.67 140 SER B C 1
ATOM 12256 O O . SER B 1 140 ? 113.330 25.609 141.080 1.00 28.48 140 SER B O 1
ATOM 12264 N N . ILE B 1 141 ? 113.442 27.734 140.368 1.00 31.14 141 ILE B N 1
ATOM 12265 C CA . ILE B 1 141 ? 113.813 27.396 139.013 1.00 32.37 141 ILE B CA 1
ATOM 12266 C C . ILE B 1 141 ? 115.207 27.906 138.734 1.00 37.87 141 ILE B C 1
ATOM 12267 O O . ILE B 1 141 ? 115.849 28.540 139.583 1.00 28.05 141 ILE B O 1
ATOM 12283 N N . TRP B 1 142 ? 115.688 27.550 137.557 1.00 29.07 142 TRP B N 1
ATOM 12284 C CA . TRP B 1 142 ? 117.086 27.698 137.214 1.00 25.46 142 TRP B CA 1
ATOM 12285 C C . TRP B 1 142 ? 117.264 28.176 135.815 1.00 30.07 142 TRP B C 1
ATOM 12286 O O . TRP B 1 142 ? 116.375 28.015 134.974 1.00 21.15 142 TRP B O 1
ATOM 12307 N N . ASN B 1 143 ? 118.424 28.766 135.565 1.00 29.89 143 ASN B N 1
ATOM 12308 C CA . ASN B 1 143 ? 118.829 29.056 134.193 1.00 27.04 143 ASN B CA 1
ATOM 12309 C C . ASN B 1 143 ? 117.837 30.002 133.538 1.00 23.32 143 ASN B C 1
ATOM 12310 O O . ASN B 1 143 ? 117.439 29.841 132.368 1.00 25.36 143 ASN B O 1
ATOM 12321 N N . ILE B 1 144 ? 117.378 30.963 134.322 1.00 29.23 144 ILE B N 1
ATOM 12322 C CA . ILE B 1 144 ? 116.439 31.941 133.802 1.00 24.13 144 ILE B CA 1
ATOM 12323 C C . ILE B 1 144 ? 117.125 32.741 132.687 1.00 24.87 144 ILE B C 1
ATOM 12324 O O . ILE B 1 144 ? 118.223 33.264 132.866 1.00 22.47 144 ILE B O 1
ATOM 12340 N N . THR B 1 145 ? 116.460 32.803 131.530 1.00 20.22 145 THR B N 1
ATOM 12341 C CA . THR B 1 145 ? 116.970 33.468 130.329 1.00 22.61 145 THR B CA 1
ATOM 12342 C C . THR B 1 145 ? 115.850 34.354 129.802 1.00 22.61 145 THR B C 1
ATOM 12343 O O . THR B 1 145 ? 114.863 33.892 129.259 1.00 22.63 145 THR B O 1
ATOM 12354 N N . PHE B 1 146 ? 115.976 35.644 130.058 1.00 24.06 146 PHE B N 1
ATOM 12355 C CA . PHE B 1 146 ? 114.899 36.576 129.765 1.00 26.95 146 PHE B CA 1
ATOM 12356 C C . PHE B 1 146 ? 114.826 36.941 128.304 1.00 29.42 146 PHE B C 1
ATOM 12357 O O . PHE B 1 146 ? 115.823 37.195 127.630 1.00 30.13 146 PHE B O 1
ATOM 12374 N N . LEU B 1 147 ? 113.592 37.037 127.870 1.00 27.43 147 LEU B N 1
ATOM 12375 C CA . LEU B 1 147 ? 113.251 37.587 126.591 1.00 29.87 147 LEU B CA 1
ATOM 12376 C C . LEU B 1 147 ? 112.341 38.734 126.985 1.00 37.10 147 LEU B C 1
ATOM 12377 O O . LEU B 1 147 ? 112.093 38.955 128.187 1.00 31.20 147 LEU B O 1
ATOM 12393 N N . LYS B 1 148 ? 112.065 39.611 126.042 1.00 39.36 148 LYS B N 1
ATOM 12394 C CA . LYS B 1 148 ? 111.226 40.774 126.317 1.00 40.89 148 LYS B CA 1
ATOM 12395 C C . LYS B 1 148 ? 109.929 40.456 127.066 1.00 40.71 148 LYS B C 1
ATOM 12396 O O . LYS B 1 148 ? 109.665 41.087 128.067 1.00 42.88 148 LYS B O 1
ATOM 12415 N N . ASP B 1 149 ? 109.120 39.514 126.574 1.00 33.24 149 ASP B N 1
ATOM 12416 C CA . ASP B 1 149 ? 107.793 39.266 127.154 1.00 41.14 149 ASP B CA 1
ATOM 12417 C C . ASP B 1 149 ? 107.672 38.018 128.037 1.00 36.21 149 ASP B C 1
ATOM 12418 O O . ASP B 1 149 ? 106.570 37.633 128.409 1.00 33.43 149 ASP B O 1
ATOM 12427 N N . GLY B 1 150 ? 108.785 37.363 128.322 1.00 27.60 150 GLY B N 1
ATOM 12428 C CA . GLY B 1 150 ? 108.774 36.211 129.210 1.00 28.02 150 GLY B CA 1
ATOM 12429 C C . GLY B 1 150 ? 110.179 35.756 129.526 1.00 31.29 150 GLY B C 1
ATOM 12430 O O . GLY B 1 150 ? 111.142 36.505 129.314 1.00 25.69 150 GLY B O 1
ATOM 12434 N N . TYR B 1 151 ? 110.318 34.491 129.941 1.00 20.77 151 TYR B N 1
ATOM 12435 C CA . TYR B 1 151 ? 111.645 33.927 130.132 1.00 32.81 151 TYR B CA 1
ATOM 12436 C C . TYR B 1 151 ? 111.622 32.407 129.991 1.00 22.89 151 TYR B C 1
ATOM 12437 O O . TYR B 1 151 ? 110.598 31.765 130.265 1.00 17.41 151 TYR B O 1
ATOM 12455 N N . TYR B 1 152 ? 112.745 31.865 129.514 1.00 18.12 152 TYR B N 1
ATOM 12456 C CA . TYR B 1 152 ? 113.007 30.419 129.594 1.00 19.18 152 TYR B CA 1
ATOM 12457 C C . TYR B 1 152 ? 113.565 30.096 130.963 1.00 17.77 152 TYR B C 1
ATOM 12458 O O . TYR B 1 152 ? 114.187 30.949 131.607 1.00 19.97 152 TYR B O 1
ATOM 12476 N N . PHE B 1 153 ? 113.382 28.848 131.388 1.00 19.11 153 PHE B N 1
ATOM 12477 C CA . PHE B 1 153 ? 114.015 28.358 132.613 1.00 18.48 153 PHE B CA 1
ATOM 12478 C C . PHE B 1 153 ? 113.990 26.850 132.589 1.00 18.45 153 PHE B C 1
ATOM 12479 O O . PHE B 1 153 ? 113.217 26.263 131.832 1.00 20.23 153 PHE B O 1
ATOM 12496 N N . THR B 1 154 ? 114.790 26.244 133.453 1.00 22.33 154 THR B N 1
ATOM 12497 C CA . THR B 1 154 ? 114.825 24.799 133.641 1.00 23.66 154 THR B CA 1
ATOM 12498 C C . THR B 1 154 ? 114.314 24.421 135.047 1.00 23.83 154 THR B C 1
ATOM 12499 O O . THR B 1 154 ? 114.361 25.226 135.991 1.00 23.04 154 THR B O 1
ATOM 12510 N N . ARG B 1 155 ? 113.741 23.225 135.148 1.00 21.20 155 ARG B N 1
ATOM 12511 C CA . ARG B 1 155 ? 113.451 22.613 136.450 1.00 19.08 155 ARG B CA 1
ATOM 12512 C C . ARG B 1 155 ? 114.234 21.343 136.544 1.00 27.50 155 ARG B C 1
ATOM 12513 O O . ARG B 1 155 ? 114.399 20.630 135.558 1.00 24.58 155 ARG B O 1
ATOM 12534 N N . PHE B 1 156 ? 114.739 21.084 137.742 1.00 22.83 156 PHE B N 1
ATOM 12535 C CA . PHE B 1 156 ? 115.483 19.885 138.045 1.00 28.05 156 PHE B CA 1
ATOM 12536 C C . PHE B 1 156 ? 114.605 19.112 139.023 1.00 33.30 156 PHE B C 1
ATOM 12537 O O . PHE B 1 156 ? 114.182 19.617 140.049 1.00 23.17 156 PHE B O 1
ATOM 12554 N N . TYR B 1 157 ? 114.242 17.917 138.605 1.00 26.10 157 TYR B N 1
ATOM 12555 C CA . TYR B 1 157 ? 113.298 17.088 139.324 1.00 27.37 157 TYR B CA 1
ATOM 12556 C C . TYR B 1 157 ? 114.077 16.112 140.150 1.00 30.07 157 TYR B C 1
ATOM 12557 O O . TYR B 1 157 ? 114.927 15.388 139.619 1.00 28.44 157 TYR B O 1
ATOM 12575 N N . ARG B 1 158 ? 113.895 16.157 141.473 1.00 29.68 158 ARG B N 1
ATOM 12576 C CA . ARG B 1 158 ? 114.661 15.279 142.369 1.00 43.17 158 ARG B CA 1
ATOM 12577 C C . ARG B 1 158 ? 113.759 14.320 143.136 1.00 36.40 158 ARG B C 1
ATOM 12578 O O . ARG B 1 158 ? 114.175 13.219 143.460 1.00 37.76 158 ARG B O 1
ATOM 12599 N N . LYS B 1 159 ? 112.549 14.765 143.461 1.00 33.66 159 LYS B N 1
ATOM 12600 C CA . LYS B 1 159 ? 111.649 13.991 144.307 1.00 36.55 159 LYS B CA 1
ATOM 12601 C C . LYS B 1 159 ? 110.474 13.454 143.525 1.00 30.37 159 LYS B C 1
ATOM 12602 O O . LYS B 1 159 ? 109.957 12.375 143.814 1.00 39.70 159 LYS B O 1
ATOM 12621 N N . GLU B 1 160 ? 109.968 14.299 142.635 1.00 26.70 160 GLU B N 1
ATOM 12622 C CA . GLU B 1 160 ? 108.822 14.006 141.798 1.00 29.83 160 GLU B CA 1
ATOM 12623 C C . GLU B 1 160 ? 109.181 13.557 140.398 1.00 31.64 160 GLU B C 1
ATOM 12624 O O . GLU B 1 160 ? 110.254 13.844 139.896 1.00 29.10 160 GLU B O 1
ATOM 12636 N N . LYS B 1 161 ? 108.273 12.846 139.751 1.00 25.41 161 LYS B N 1
ATOM 12637 C CA . LYS B 1 161 ? 108.443 12.638 138.328 1.00 21.84 161 LYS B CA 1
ATOM 12638 C C . LYS B 1 161 ? 108.247 13.963 137.569 1.00 26.31 161 LYS B C 1
ATOM 12639 O O . LYS B 1 161 ? 107.564 14.893 138.016 1.00 28.37 161 LYS B O 1
ATOM 12658 N N . THR B 1 162 ? 108.885 14.034 136.427 1.00 19.27 162 THR B N 1
ATOM 12659 C CA . THR B 1 162 ? 108.704 15.139 135.496 1.00 16.86 162 THR B CA 1
ATOM 12660 C C . THR B 1 162 ? 107.238 15.135 134.997 1.00 23.08 162 THR B C 1
ATOM 12661 O O . THR B 1 162 ? 106.540 14.126 135.121 1.00 23.46 162 THR B O 1
ATOM 12672 N N . PRO B 1 163 ? 106.763 16.256 134.414 1.00 20.64 163 PRO B N 1
ATOM 12673 C CA . PRO B 1 163 ? 105.386 16.335 133.904 1.00 25.81 163 PRO B CA 1
ATOM 12674 C C . PRO B 1 163 ? 105.051 15.291 132.840 1.00 24.48 163 PRO B C 1
ATOM 12675 O O . PRO B 1 163 ? 103.889 14.851 132.751 1.00 22.31 163 PRO B O 1
ATOM 12686 N N . ASP B 1 164 ? 106.038 14.933 132.018 1.00 24.64 164 ASP B N 1
ATOM 12687 C CA . ASP B 1 164 ? 105.802 13.972 130.967 1.00 25.08 164 ASP B CA 1
ATOM 12688 C C . ASP B 1 164 ? 105.892 12.558 131.507 1.00 19.94 164 ASP B C 1
ATOM 12689 O O . ASP B 1 164 ? 105.546 11.638 130.798 1.00 29.06 164 ASP B O 1
ATOM 12698 N N . GLY B 1 165 ? 106.268 12.386 132.787 1.00 26.42 165 GLY B N 1
ATOM 12699 C CA . GLY B 1 165 ? 106.191 11.067 133.427 1.00 23.36 165 GLY B CA 1
ATOM 12700 C C . GLY B 1 165 ? 107.496 10.276 133.573 1.00 29.42 165 GLY B C 1
ATOM 12701 O O . GLY B 1 165 ? 107.479 9.030 133.529 1.00 26.78 165 GLY B O 1
ATOM 12705 N N . VAL B 1 166 ? 108.637 10.970 133.628 1.00 20.06 166 VAL B N 1
ATOM 12706 C CA . VAL B 1 166 ? 109.936 10.307 133.806 1.00 18.45 166 VAL B CA 1
ATOM 12707 C C . VAL B 1 166 ? 110.417 10.453 135.251 1.00 20.35 166 VAL B C 1
ATOM 12708 O O . VAL B 1 166 ? 110.256 11.508 135.827 1.00 15.43 166 VAL B O 1
ATOM 12721 N N . ASN B 1 167 ? 111.019 9.415 135.829 1.00 15.57 167 ASN B N 1
ATOM 12722 C CA . ASN B 1 167 ? 111.549 9.531 137.183 1.00 18.37 167 ASN B CA 1
ATOM 12723 C C . ASN B 1 167 ? 112.732 10.481 137.292 1.00 26.90 167 ASN B C 1
ATOM 12724 O O . ASN B 1 167 ? 113.476 10.690 136.317 1.00 20.73 167 ASN B O 1
ATOM 12735 N N . PRO B 1 168 ? 112.923 11.048 138.496 1.00 26.71 168 PRO B N 1
ATOM 12736 C CA . PRO B 1 168 ? 114.130 11.829 138.810 1.00 22.56 168 PRO B CA 1
ATOM 12737 C C . PRO B 1 168 ? 115.351 10.907 138.890 1.00 22.22 168 PRO B C 1
ATOM 12738 O O . PRO B 1 168 ? 115.164 9.694 139.060 1.00 24.10 168 PRO B O 1
ATOM 12749 N N . PRO B 1 169 ? 116.572 11.448 138.764 1.00 24.82 169 PRO B N 1
ATOM 12750 C CA . PRO B 1 169 ? 116.807 12.879 138.556 1.00 21.75 169 PRO B CA 1
ATOM 12751 C C . PRO B 1 169 ? 116.675 13.210 137.115 1.00 20.94 169 PRO B C 1
ATOM 12752 O O . PRO B 1 169 ? 117.086 12.414 136.284 1.00 22.79 169 PRO B O 1
ATOM 12763 N N . ALA B 1 170 ? 116.094 14.363 136.822 1.00 21.54 170 ALA B N 1
ATOM 12764 C CA . ALA B 1 170 ? 115.877 14.767 135.483 1.00 20.31 170 ALA B CA 1
ATOM 12765 C C . ALA B 1 170 ? 115.830 16.287 135.403 1.00 29.69 170 ALA B C 1
ATOM 12766 O O . ALA B 1 170 ? 115.786 16.982 136.410 1.00 25.43 170 ALA B O 1
ATOM 12773 N N . ALA B 1 171 ? 115.886 16.804 134.187 1.00 23.10 171 ALA B N 1
ATOM 12774 C CA . ALA B 1 171 ? 115.769 18.248 133.975 1.00 22.06 171 ALA B CA 1
ATOM 12775 C C . ALA B 1 171 ? 114.800 18.454 132.837 1.00 21.48 171 ALA B C 1
ATOM 12776 O O . ALA B 1 171 ? 114.742 17.613 131.945 1.00 20.70 171 ALA B O 1
ATOM 12783 N N . ARG B 1 172 ? 114.022 19.544 132.892 1.00 20.34 172 ARG B N 1
ATOM 12784 C CA . ARG B 1 172 ? 113.107 19.931 131.833 1.00 22.58 172 ARG B CA 1
ATOM 12785 C C . ARG B 1 172 ? 113.193 21.438 131.608 1.00 24.01 172 ARG B C 1
ATOM 12786 O O . ARG B 1 172 ? 113.463 22.180 132.517 1.00 20.89 172 ARG B O 1
ATOM 12807 N N . MET B 1 173 ? 112.897 21.884 130.400 1.00 19.88 173 MET B N 1
ATOM 12808 C CA . MET B 1 173 ? 113.005 23.299 130.067 1.00 19.34 173 MET B CA 1
ATOM 12809 C C . MET B 1 173 ? 111.663 23.868 129.710 1.00 21.51 173 MET B C 1
ATOM 12810 O O . MET B 1 173 ? 110.926 23.301 128.907 1.00 22.57 173 MET B O 1
ATOM 12824 N N . PHE B 1 174 ? 111.387 25.048 130.251 1.00 19.71 174 PHE B N 1
ATOM 12825 C CA . PHE B 1 174 ? 110.086 25.681 130.129 1.00 19.31 174 PHE B CA 1
ATOM 12826 C C . PHE B 1 174 ? 110.172 27.102 129.626 1.00 20.29 174 PHE B C 1
ATOM 12827 O O . PHE B 1 174 ? 111.222 27.736 129.703 1.00 16.52 174 PHE B O 1
ATOM 12844 N N . TRP B 1 175 ? 109.032 27.572 129.130 1.00 25.86 175 TRP B N 1
ATOM 12845 C CA . TRP B 1 175 ? 108.829 28.973 128.785 1.00 26.93 175 TRP B CA 1
ATOM 12846 C C . TRP B 1 175 ? 107.681 29.498 129.623 1.00 24.17 175 TRP B C 1
ATOM 12847 O O . TRP B 1 175 ? 106.655 28.841 129.771 1.00 25.46 175 TRP B O 1
ATOM 12868 N N . LYS B 1 176 ? 107.853 30.713 130.133 1.00 20.88 176 LYS B N 1
ATOM 12869 C CA . LYS B 1 176 ? 106.839 31.392 130.926 1.00 29.08 176 LYS B CA 1
ATOM 12870 C C . LYS B 1 176 ? 106.602 32.808 130.407 1.00 32.04 176 LYS B C 1
ATOM 12871 O O . LYS B 1 176 ? 107.554 33.571 130.172 1.00 27.53 176 LYS B O 1
ATOM 12890 N N . ASP B 1 177 ? 105.334 33.157 130.212 1.00 27.88 177 ASP B N 1
ATOM 12891 C CA . ASP B 1 177 ? 104.973 34.549 129.888 1.00 34.95 177 ASP B CA 1
ATOM 12892 C C . ASP B 1 177 ? 103.643 34.865 130.568 1.00 41.07 177 ASP B C 1
ATOM 12893 O O . ASP B 1 177 ? 103.122 34.028 131.289 1.00 37.59 177 ASP B O 1
ATOM 12902 N N . ARG B 1 178 ? 103.057 36.027 130.283 1.00 46.04 178 ARG B N 1
ATOM 12903 C CA . ARG B 1 178 ? 101.824 36.448 130.980 1.00 48.62 178 ARG B CA 1
ATOM 12904 C C . ARG B 1 178 ? 100.686 35.461 130.776 1.00 45.92 178 ARG B C 1
ATOM 12905 O O . ARG B 1 178 ? 99.850 35.266 131.658 1.00 55.99 178 ARG B O 1
ATOM 12926 N N . GLU B 1 179 ? 100.691 34.833 129.609 1.00 36.35 179 GLU B N 1
ATOM 12927 C CA . GLU B 1 179 ? 99.678 33.870 129.189 1.00 42.09 179 GLU B CA 1
ATOM 12928 C C . GLU B 1 179 ? 99.811 32.537 129.903 1.00 44.21 179 GLU B C 1
ATOM 12929 O O . GLU B 1 179 ? 98.843 31.789 129.990 1.00 48.60 179 GLU B O 1
ATOM 12941 N N . GLY B 1 180 ? 100.989 32.257 130.451 1.00 26.28 180 GLY B N 1
ATOM 12942 C CA . GLY B 1 180 ? 101.202 31.022 131.198 1.00 45.04 180 GLY B CA 1
ATOM 12943 C C . GLY B 1 180 ? 102.516 30.339 130.862 1.00 44.49 180 GLY B C 1
ATOM 12944 O O . GLY B 1 180 ? 103.386 30.959 130.246 1.00 38.44 180 GLY B O 1
ATOM 12948 N N . GLU B 1 181 ? 102.658 29.070 131.262 1.00 43.27 181 GLU B N 1
ATOM 12949 C CA . GLU B 1 181 ? 103.926 28.345 131.106 1.00 38.62 181 GLU B CA 1
ATOM 12950 C C . GLU B 1 181 ? 103.787 27.056 130.309 1.00 32.48 181 GLU B C 1
ATOM 12951 O O . GLU B 1 181 ? 102.804 26.338 130.448 1.00 35.60 181 GLU B O 1
ATOM 12963 N N . ARG B 1 182 ? 104.801 26.729 129.515 1.00 29.15 182 ARG B N 1
ATOM 12964 C CA . ARG B 1 182 ? 104.754 25.546 128.665 1.00 32.74 182 ARG B CA 1
ATOM 12965 C C . ARG B 1 182 ? 106.114 24.856 128.629 1.00 30.67 182 ARG B C 1
ATOM 12966 O O . ARG B 1 182 ? 107.150 25.508 128.725 1.00 24.26 182 ARG B O 1
ATOM 12987 N N . MET B 1 183 ? 106.122 23.530 128.503 1.00 31.34 183 MET B N 1
ATOM 12988 C CA . MET B 1 183 ? 107.382 22.816 128.380 1.00 24.38 183 MET B CA 1
ATOM 12989 C C . MET B 1 183 ? 107.899 22.913 126.957 1.00 31.25 183 MET B C 1
ATOM 12990 O O . MET B 1 183 ? 107.166 22.664 125.998 1.00 29.78 183 MET B O 1
ATOM 13004 N N . VAL B 1 184 ? 109.168 23.284 126.801 1.00 29.95 184 VAL B N 1
ATOM 13005 C CA . VAL B 1 184 ? 109.696 23.542 125.472 1.00 27.75 184 VAL B CA 1
ATOM 13006 C C . VAL B 1 184 ? 110.801 22.619 125.103 1.00 23.61 184 VAL B C 1
ATOM 13007 O O . VAL B 1 184 ? 111.155 22.571 123.936 1.00 26.21 184 VAL B O 1
ATOM 13020 N N . PHE B 1 185 ? 111.362 21.892 126.066 1.00 25.10 185 PHE B N 1
ATOM 13021 C CA . PHE B 1 185 ? 112.444 20.987 125.754 1.00 20.08 185 PHE B CA 1
ATOM 13022 C C . PHE B 1 185 ? 112.611 19.916 126.831 1.00 30.64 185 PHE B C 1
ATOM 13023 O O . PHE B 1 185 ? 112.514 20.175 128.031 1.00 22.87 185 PHE B O 1
ATOM 13040 N N . GLY B 1 186 ? 112.820 18.691 126.374 1.00 19.89 186 GLY B N 1
ATOM 13041 C CA . GLY B 1 186 ? 113.137 17.585 127.256 1.00 21.71 186 GLY B CA 1
ATOM 13042 C C . GLY B 1 186 ? 112.072 16.493 127.315 1.00 17.76 186 GLY B C 1
ATOM 13043 O O . GLY B 1 186 ? 112.257 15.463 127.984 1.00 18.11 186 GLY B O 1
ATOM 13047 N N . GLU B 1 187 ? 110.979 16.675 126.590 1.00 20.15 187 GLU B N 1
ATOM 13048 C CA . GLU B 1 187 ? 109.871 15.724 126.678 1.00 26.57 187 GLU B CA 1
ATOM 13049 C C . GLU B 1 187 ? 110.371 14.309 126.351 1.00 22.07 187 GLU B C 1
ATOM 13050 O O . GLU B 1 187 ? 111.130 14.111 125.434 1.00 23.84 187 GLU B O 1
ATOM 13062 N N . GLY B 1 188 ? 110.024 13.337 127.176 1.00 20.83 188 GLY B N 1
ATOM 13063 C CA . GLY B 1 188 ? 110.406 11.967 126.900 1.00 25.00 188 GLY B CA 1
ATOM 13064 C C . GLY B 1 188 ? 111.835 11.581 127.295 1.00 27.45 188 GLY B C 1
ATOM 13065 O O . GLY B 1 188 ? 112.164 10.395 127.284 1.00 33.04 188 GLY B O 1
ATOM 13069 N N . LEU B 1 189 ? 112.671 12.534 127.719 1.00 22.12 189 LEU B N 1
ATOM 13070 C CA . LEU B 1 189 ? 114.064 12.191 128.048 1.00 32.58 189 LEU B CA 1
ATOM 13071 C C . LEU B 1 189 ? 114.166 11.423 129.360 1.00 24.02 189 LEU B C 1
ATOM 13072 O O . LEU B 1 189 ? 113.688 11.876 130.379 1.00 21.75 189 LEU B O 1
ATOM 13088 N N . THR B 1 190 ? 114.827 10.269 129.335 1.00 26.13 190 THR B N 1
ATOM 13089 C CA . THR B 1 190 ? 114.881 9.447 130.529 1.00 29.15 190 THR B CA 1
ATOM 13090 C C . THR B 1 190 ? 115.708 10.115 131.623 1.00 28.39 190 THR B C 1
ATOM 13091 O O . THR B 1 190 ? 116.373 11.115 131.387 1.00 23.96 190 THR B O 1
ATOM 13102 N N . SER B 1 191 ? 115.631 9.542 132.825 1.00 23.81 191 SER B N 1
ATOM 13103 C CA . SER B 1 191 ? 116.331 10.039 133.989 1.00 24.18 191 SER B CA 1
ATOM 13104 C C . SER B 1 191 ? 117.811 10.153 133.723 1.00 23.80 191 SER B C 1
ATOM 13105 O O . SER B 1 191 ? 118.407 9.273 133.107 1.00 25.58 191 SER B O 1
ATOM 13113 N N . GLY B 1 192 ? 118.414 11.240 134.188 1.00 19.69 192 GLY B N 1
ATOM 13114 C CA . GLY B 1 192 ? 119.850 11.429 134.019 1.00 25.30 192 GLY B CA 1
ATOM 13115 C C . GLY B 1 192 ? 120.265 12.467 132.973 1.00 30.99 192 GLY B C 1
ATOM 13116 O O . GLY B 1 192 ? 121.411 12.915 132.997 1.00 22.90 192 GLY B O 1
ATOM 13120 N N . TYR B 1 193 ? 119.385 12.811 132.021 1.00 23.30 193 TYR B N 1
ATOM 13121 C CA . TYR B 1 193 ? 119.686 13.937 131.143 1.00 26.35 193 TYR B CA 1
ATOM 13122 C C . TYR B 1 193 ? 119.526 15.266 131.847 1.00 34.35 193 TYR B C 1
ATOM 13123 O O . TYR B 1 193 ? 118.543 15.500 132.550 1.00 27.81 193 TYR B O 1
ATOM 13141 N N . PHE B 1 194 ? 120.498 16.142 131.634 1.00 33.17 194 PHE B N 1
ATOM 13142 C CA . PHE B 1 194 ? 120.433 17.478 132.173 1.00 35.05 194 PHE B CA 1
ATOM 13143 C C . PHE B 1 194 ? 120.647 18.430 131.025 1.00 31.01 194 PHE B C 1
ATOM 13144 O O . PHE B 1 194 ? 121.265 18.085 130.042 1.00 28.21 194 PHE B O 1
ATOM 13161 N N . MET B 1 195 ? 120.054 19.600 131.109 1.00 36.42 195 MET B N 1
ATOM 13162 C CA . MET B 1 195 ? 120.080 20.535 129.994 1.00 26.79 195 MET B CA 1
ATOM 13163 C C . MET B 1 195 ? 120.261 21.958 130.494 1.00 27.34 195 MET B C 1
ATOM 13164 O O . MET B 1 195 ? 119.878 22.269 131.615 1.00 27.99 195 MET B O 1
ATOM 13178 N N . SER B 1 196 ? 120.764 22.824 129.619 1.00 24.30 196 SER B N 1
ATOM 13179 C CA . SER B 1 196 ? 120.877 24.252 129.909 1.00 27.08 196 SER B CA 1
ATOM 13180 C C . SER B 1 196 ? 120.755 25.072 128.615 1.00 25.25 196 SER B C 1
ATOM 13181 O O . SER B 1 196 ? 120.848 24.557 127.490 1.00 21.69 196 SER B O 1
ATOM 13189 N N . ILE B 1 197 ? 120.511 26.359 128.790 1.00 22.48 197 ILE B N 1
ATOM 13190 C CA . ILE B 1 197 ? 120.341 27.241 127.659 1.00 18.57 197 ILE B CA 1
ATOM 13191 C C . ILE B 1 197 ? 121.115 28.520 127.901 1.00 19.93 197 ILE B C 1
ATOM 13192 O O . ILE B 1 197 ? 121.219 29.047 129.023 1.00 25.17 197 ILE B O 1
ATOM 13208 N N . ARG B 1 198 ? 121.690 29.002 126.819 1.00 21.08 198 ARG B N 1
ATOM 13209 C CA . ARG B 1 198 ? 122.269 30.329 126.799 1.00 22.99 198 ARG B CA 1
ATOM 13210 C C . ARG B 1 198 ? 121.916 31.002 125.475 1.00 24.69 198 ARG B C 1
ATOM 13211 O O . ARG B 1 198 ? 121.604 30.340 124.496 1.00 20.21 198 ARG B O 1
ATOM 13232 N N . LYS B 1 199 ? 121.936 32.328 125.471 1.00 20.01 199 LYS B N 1
ATOM 13233 C CA . LYS B 1 199 ? 121.844 33.089 124.246 1.00 22.01 199 LYS B CA 1
ATOM 13234 C C . LYS B 1 199 ? 123.160 33.193 123.471 1.00 21.54 199 LYS B C 1
ATOM 13235 O O . LYS B 1 199 ? 124.244 33.195 124.062 1.00 23.81 199 LYS B O 1
ATOM 13254 N N . SER B 1 200 ? 123.079 33.312 122.154 1.00 26.94 200 SER B N 1
ATOM 13255 C CA . SER B 1 200 ? 124.247 33.708 121.371 1.00 24.48 200 SER B CA 1
ATOM 13256 C C . SER B 1 200 ? 124.568 35.131 121.781 1.00 26.39 200 SER B C 1
ATOM 13257 O O . SER B 1 200 ? 123.685 35.827 122.309 1.00 23.17 200 SER B O 1
ATOM 13265 N N . SER B 1 201 ? 125.797 35.585 121.522 1.00 20.73 201 SER B N 1
ATOM 13266 C CA . SER B 1 201 ? 126.219 36.926 121.951 1.00 26.81 201 SER B CA 1
ATOM 13267 C C . SER B 1 201 ? 125.359 38.025 121.288 1.00 25.07 201 SER B C 1
ATOM 13268 O O . SER B 1 201 ? 125.121 39.086 121.865 1.00 31.96 201 SER B O 1
ATOM 13276 N N . ASP B 1 202 ? 124.849 37.767 120.100 1.00 32.86 202 ASP B N 1
ATOM 13277 C CA . ASP B 1 202 ? 124.012 38.769 119.444 1.00 37.65 202 ASP B CA 1
ATOM 13278 C C . ASP B 1 202 ? 122.543 38.698 119.886 1.00 30.36 202 ASP B C 1
ATOM 13279 O O . ASP B 1 202 ? 121.735 39.540 119.517 1.00 33.04 202 ASP B O 1
ATOM 13288 N N . GLY B 1 203 ? 122.221 37.726 120.724 1.00 24.38 203 GLY B N 1
ATOM 13289 C CA . GLY B 1 203 ? 120.885 37.560 121.244 1.00 24.68 203 GLY B CA 1
ATOM 13290 C C . GLY B 1 203 ? 119.909 36.849 120.325 1.00 33.21 203 GLY B C 1
ATOM 13291 O O . GLY B 1 203 ? 118.784 36.608 120.720 1.00 30.02 203 GLY B O 1
ATOM 13295 N N . LYS B 1 204 ? 120.343 36.458 119.133 1.00 24.37 204 LYS B N 1
ATOM 13296 C CA . LYS B 1 204 ? 119.403 35.940 118.152 1.00 25.80 204 LYS B CA 1
ATOM 13297 C C . LYS B 1 204 ? 119.148 34.452 118.269 1.00 30.57 204 LYS B C 1
ATOM 13298 O O . LYS B 1 204 ? 118.126 33.970 117.787 1.00 24.49 204 LYS B O 1
ATOM 13317 N N . PHE B 1 205 ? 120.044 33.728 118.943 1.00 25.47 205 PHE B N 1
ATOM 13318 C CA . PHE B 1 205 ? 119.917 32.281 118.986 1.00 25.86 205 PHE B CA 1
ATOM 13319 C C . PHE B 1 205 ? 119.894 31.710 120.377 1.00 24.01 205 PHE B C 1
ATOM 13320 O O . PHE B 1 205 ? 120.594 32.188 121.270 1.00 21.63 205 PHE B O 1
ATOM 13337 N N . ALA B 1 206 ? 119.107 30.650 120.530 1.00 21.64 206 ALA B N 1
ATOM 13338 C CA . ALA B 1 206 ? 119.232 29.778 121.675 1.00 28.32 206 ALA B CA 1
ATOM 13339 C C . ALA B 1 206 ? 120.292 28.724 121.390 1.00 20.53 206 ALA B C 1
ATOM 13340 O O . ALA B 1 206 ? 120.336 28.124 120.306 1.00 19.61 206 ALA B O 1
ATOM 13347 N N . ILE B 1 207 ? 121.134 28.499 122.381 1.00 20.73 207 ILE B N 1
ATOM 13348 C CA . ILE B 1 207 ? 122.147 27.452 122.359 1.00 16.64 207 ILE B CA 1
ATOM 13349 C C . ILE B 1 207 ? 121.793 26.571 123.504 1.00 19.41 207 ILE B C 1
ATOM 13350 O O . ILE B 1 207 ? 121.920 26.987 124.662 1.00 24.00 207 ILE B O 1
ATOM 13366 N N . VAL B 1 208 ? 121.343 25.365 123.176 1.00 17.67 208 VAL B N 1
ATOM 13367 C CA . VAL B 1 208 ? 120.843 24.433 124.158 1.00 19.80 208 VAL B CA 1
ATOM 13368 C C . VAL B 1 208 ? 121.758 23.226 124.240 1.00 27.07 208 VAL B C 1
ATOM 13369 O O . VAL B 1 208 ? 121.988 22.518 123.244 1.00 22.75 208 VAL B O 1
ATOM 13382 N N . THR B 1 209 ? 122.288 23.006 125.443 1.00 21.82 209 THR B N 1
ATOM 13383 C CA . THR B 1 209 ? 123.251 21.938 125.650 1.00 22.71 209 THR B CA 1
ATOM 13384 C C . THR B 1 209 ? 122.597 20.820 126.481 1.00 23.21 209 THR B C 1
ATOM 13385 O O . THR B 1 209 ? 121.896 21.094 127.452 1.00 19.88 209 THR B O 1
ATOM 13396 N N . LEU B 1 210 ? 122.809 19.578 126.053 1.00 20.84 210 LEU B N 1
ATOM 13397 C CA . LEU B 1 210 ? 122.244 18.382 126.666 1.00 20.52 210 LEU B CA 1
ATOM 13398 C C . LEU B 1 210 ? 123.406 17.453 127.021 1.00 27.38 210 LEU B C 1
ATOM 13399 O O . LEU B 1 210 ? 124.324 17.269 126.222 1.00 28.27 210 LEU B O 1
ATOM 13415 N N . THR B 1 211 ? 123.345 16.859 128.206 1.00 24.59 211 THR B N 1
ATOM 13416 C CA . THR B 1 211 ? 124.436 16.078 128.757 1.00 24.15 211 THR B CA 1
ATOM 13417 C C . THR B 1 211 ? 123.858 14.896 129.487 1.00 30.52 211 THR B C 1
ATOM 13418 O O . THR B 1 211 ? 122.842 15.033 130.166 1.00 28.12 211 THR B O 1
ATOM 13429 N N . TYR B 1 212 ? 124.522 13.755 129.375 1.00 32.08 212 TYR B N 1
ATOM 13430 C CA . TYR B 1 212 ? 124.186 12.588 130.179 1.00 36.68 212 TYR B CA 1
ATOM 13431 C C . TYR B 1 212 ? 125.445 12.118 130.860 1.00 31.60 212 TYR B C 1
ATOM 13432 O O . TYR B 1 212 ? 126.313 11.550 130.210 1.00 35.00 212 TYR B O 1
ATOM 13450 N N . GLY B 1 213 ? 125.571 12.413 132.150 1.00 45.73 213 GLY B N 1
ATOM 13451 C CA . GLY B 1 213 ? 126.739 12.009 132.911 1.00 49.26 213 GLY B CA 1
ATOM 13452 C C . GLY B 1 213 ? 128.041 12.410 132.245 1.00 44.57 213 GLY B C 1
ATOM 13453 O O . GLY B 1 213 ? 128.185 13.519 131.749 1.00 47.06 213 GLY B O 1
ATOM 13457 N N . TRP B 1 214 ? 128.976 11.467 132.209 1.00 46.22 214 TRP B N 1
ATOM 13458 C CA . TRP B 1 214 ? 130.267 11.674 131.572 1.00 51.64 214 TRP B CA 1
ATOM 13459 C C . TRP B 1 214 ? 130.173 11.284 130.105 1.00 55.12 214 TRP B C 1
ATOM 13460 O O . TRP B 1 214 ? 131.171 11.351 129.390 1.00 50.58 214 TRP B O 1
ATOM 13481 N N . ASN B 1 215 ? 129.008 10.800 129.678 1.00 50.10 215 ASN B N 1
ATOM 13482 C CA . ASN B 1 215 ? 128.987 9.914 128.518 1.00 60.00 215 ASN B CA 1
ATOM 13483 C C . ASN B 1 215 ? 128.251 10.347 127.257 1.00 53.86 215 ASN B C 1
ATOM 13484 O O . ASN B 1 215 ? 128.239 9.607 126.271 1.00 62.89 215 ASN B O 1
ATOM 13495 N N . GLN B 1 216 ? 127.658 11.531 127.257 1.00 45.72 216 GLN B N 1
ATOM 13496 C CA . GLN B 1 216 ? 126.970 11.994 126.058 1.00 48.03 216 GLN B CA 1
ATOM 13497 C C . GLN B 1 216 ? 126.826 13.497 126.117 1.00 37.57 216 GLN B C 1
ATOM 13498 O O . GLN B 1 216 ? 126.653 14.062 127.198 1.00 30.99 216 GLN B O 1
ATOM 13512 N N . GLY B 1 217 ? 126.942 14.123 124.945 1.00 32.19 217 GLY B N 1
ATOM 13513 C CA . GLY B 1 217 ? 126.746 15.549 124.805 1.00 33.30 217 GLY B CA 1
ATOM 13514 C C . GLY B 1 217 ? 126.008 15.803 123.508 1.00 31.88 217 GLY B C 1
ATOM 13515 O O . GLY B 1 217 ? 126.219 15.109 122.503 1.00 31.10 217 GLY B O 1
ATOM 13519 N N . GLU B 1 218 ? 125.114 16.776 123.544 1.00 25.85 218 GLU B N 1
ATOM 13520 C CA . GLU B 1 218 ? 124.371 17.199 122.366 1.00 20.79 218 GLU B CA 1
ATOM 13521 C C . GLU B 1 218 ? 124.185 18.687 122.410 1.00 19.83 218 GLU B C 1
ATOM 13522 O O . GLU B 1 218 ? 123.965 19.246 123.485 1.00 20.26 218 GLU B O 1
ATOM 13534 N N . VAL B 1 219 ? 124.262 19.333 121.235 1.00 21.90 219 VAL B N 1
ATOM 13535 C CA . VAL B 1 219 ? 124.003 20.769 121.139 1.00 19.28 219 VAL B CA 1
ATOM 13536 C C . VAL B 1 219 ? 122.892 21.032 120.106 1.00 21.01 219 VAL B C 1
ATOM 13537 O O . VAL B 1 219 ? 122.908 20.502 118.979 1.00 23.90 219 VAL B O 1
ATOM 13550 N N . TYR B 1 220 ? 121.959 21.885 120.512 1.00 19.44 220 TYR B N 1
ATOM 13551 C CA . TYR B 1 220 ? 120.851 22.324 119.689 1.00 18.20 220 TYR B CA 1
ATOM 13552 C C . TYR B 1 220 ? 120.914 23.841 119.548 1.00 21.36 220 TYR B C 1
ATOM 13553 O O . TYR B 1 220 ? 121.140 24.538 120.533 1.00 19.47 220 TYR B O 1
ATOM 13571 N N . ILE B 1 221 ? 120.612 24.361 118.361 1.00 18.15 221 ILE B N 1
ATOM 13572 C CA . ILE B 1 221 ? 120.493 25.809 118.174 1.00 17.73 221 ILE B CA 1
ATOM 13573 C C . ILE B 1 221 ? 119.264 26.124 117.386 1.00 22.10 221 ILE B C 1
ATOM 13574 O O . ILE B 1 221 ? 118.677 25.244 116.744 1.00 25.15 221 ILE B O 1
ATOM 13590 N N . GLY B 1 222 ? 118.824 27.372 117.488 1.00 17.12 222 GLY B N 1
ATOM 13591 C CA . GLY B 1 222 ? 117.663 27.816 116.745 1.00 17.39 222 GLY B CA 1
ATOM 13592 C C . GLY B 1 222 ? 117.286 29.228 117.138 1.00 22.52 222 GLY B C 1
ATOM 13593 O O . GLY B 1 222 ? 117.920 29.780 118.007 1.00 21.27 222 GLY B O 1
ATOM 13597 N N . PRO B 1 223 ? 116.251 29.805 116.492 1.00 22.83 223 PRO B N 1
ATOM 13598 C CA . PRO B 1 223 ? 115.772 31.147 116.843 1.00 18.47 223 PRO B CA 1
ATOM 13599 C C . PRO B 1 223 ? 115.508 31.213 118.344 1.00 23.09 223 PRO B C 1
ATOM 13600 O O . PRO B 1 223 ? 114.835 30.322 118.875 1.00 22.42 223 PRO B O 1
ATOM 13611 N N . ILE B 1 224 ? 116.010 32.236 119.014 1.00 20.84 224 ILE B N 1
ATOM 13612 C CA . ILE B 1 224 ? 115.864 32.296 120.452 1.00 25.09 224 ILE B CA 1
ATOM 13613 C C . ILE B 1 224 ? 114.382 32.258 120.852 1.00 28.16 224 ILE B C 1
ATOM 13614 O O . ILE B 1 224 ? 114.061 31.737 121.912 1.00 27.86 224 ILE B O 1
ATOM 13630 N N . ASP B 1 225 ? 113.476 32.746 120.004 1.00 25.93 225 ASP B N 1
ATOM 13631 C CA . ASP B 1 225 ? 112.053 32.799 120.392 1.00 30.18 225 ASP B CA 1
ATOM 13632 C C . ASP B 1 225 ? 111.174 31.722 119.780 1.00 32.19 225 ASP B C 1
ATOM 13633 O O . ASP B 1 225 ? 109.948 31.863 119.749 1.00 32.95 225 ASP B O 1
ATOM 13642 N N . ASN B 1 226 ? 111.773 30.650 119.285 1.00 29.03 226 ASN B N 1
ATOM 13643 C CA . ASN B 1 226 ? 110.998 29.660 118.539 1.00 31.88 226 ASN B CA 1
ATOM 13644 C C . ASN B 1 226 ? 111.582 28.245 118.710 1.00 21.61 226 ASN B C 1
ATOM 13645 O O . ASN B 1 226 ? 112.259 27.709 117.831 1.00 22.03 226 ASN B O 1
ATOM 13656 N N . PRO B 1 227 ? 111.256 27.625 119.845 1.00 25.75 227 PRO B N 1
ATOM 13657 C CA . PRO B 1 227 ? 111.753 26.281 120.147 1.00 23.66 227 PRO B CA 1
ATOM 13658 C C . PRO B 1 227 ? 111.279 25.213 119.175 1.00 20.91 227 PRO B C 1
ATOM 13659 O O . PRO B 1 227 ? 111.875 24.140 119.110 1.00 25.59 227 PRO B O 1
ATOM 13670 N N . GLN B 1 228 ? 110.226 25.493 118.430 1.00 21.69 228 GLN B N 1
ATOM 13671 C CA . GLN B 1 228 ? 109.740 24.576 117.424 1.00 23.89 228 GLN B CA 1
ATOM 13672 C C . GLN B 1 228 ? 110.759 24.406 116.323 1.00 18.23 228 GLN B C 1
ATOM 13673 O O . GLN B 1 228 ? 110.721 23.414 115.610 1.00 24.40 228 GLN B O 1
ATOM 13687 N N . GLU B 1 229 ? 111.632 25.397 116.139 1.00 19.76 229 GLU B N 1
ATOM 13688 C CA . GLU B 1 229 ? 112.682 25.298 115.099 1.00 25.56 229 GLU B CA 1
ATOM 13689 C C . GLU B 1 229 ? 114.107 25.176 115.658 1.00 19.04 229 GLU B C 1
ATOM 13690 O O . GLU B 1 229 ? 115.078 25.525 115.014 1.00 23.79 229 GLU B O 1
ATOM 13702 N N . TRP B 1 230 ? 114.238 24.686 116.887 1.00 26.77 230 TRP B N 1
ATOM 13703 C CA . TRP B 1 230 ? 115.539 24.421 117.445 1.00 18.61 230 TRP B CA 1
ATOM 13704 C C . TRP B 1 230 ? 116.058 23.122 116.857 1.00 19.95 230 TRP B C 1
ATOM 13705 O O . TRP B 1 230 ? 115.309 22.151 116.756 1.00 24.37 230 TRP B O 1
ATOM 13726 N N . LYS B 1 231 ? 117.329 23.098 116.484 1.00 24.45 231 LYS B N 1
ATOM 13727 C CA . LYS B 1 231 ? 117.877 22.003 115.685 1.00 25.12 231 LYS B CA 1
ATOM 13728 C C . LYS B 1 231 ? 119.061 21.349 116.352 1.00 23.79 231 LYS B C 1
ATOM 13729 O O . LYS B 1 231 ? 119.926 22.045 116.819 1.00 20.59 231 LYS B O 1
ATOM 13748 N N . LYS B 1 232 ? 119.153 20.019 116.335 1.00 29.57 232 LYS B N 1
ATOM 13749 C CA . LYS B 1 232 ? 120.395 19.385 116.778 1.00 29.05 232 LYS B CA 1
ATOM 13750 C C . LYS B 1 232 ? 121.461 19.599 115.732 1.00 27.32 232 LYS B C 1
ATOM 13751 O O . LYS B 1 232 ? 121.243 19.315 114.560 1.00 25.61 232 LYS B O 1
ATOM 13770 N N . VAL B 1 233 ? 122.621 20.089 116.160 1.00 21.43 233 VAL B N 1
ATOM 13771 C CA . VAL B 1 233 ? 123.713 20.372 115.228 1.00 27.56 233 VAL B CA 1
ATOM 13772 C C . VAL B 1 233 ? 125.018 19.719 115.640 1.00 32.58 233 VAL B C 1
ATOM 13773 O O . VAL B 1 233 ? 125.987 19.768 114.893 1.00 28.07 233 VAL B O 1
ATOM 13786 N N . TYR B 1 234 ? 125.059 19.113 116.825 1.00 25.26 234 TYR B N 1
ATOM 13787 C CA . TYR B 1 234 ? 126.263 18.431 117.266 1.00 22.60 234 TYR B CA 1
ATOM 13788 C C . TYR B 1 234 ? 125.947 17.356 118.286 1.00 24.82 234 TYR B C 1
ATOM 13789 O O . TYR B 1 234 ? 125.102 17.534 119.156 1.00 31.62 234 TYR B O 1
ATOM 13807 N N . SER B 1 235 ? 126.630 16.230 118.131 1.00 23.13 235 SER B N 1
ATOM 13808 C CA . SER B 1 235 ? 126.561 15.089 119.037 1.00 27.90 235 SER B CA 1
ATOM 13809 C C . SER B 1 235 ? 127.979 14.659 119.379 1.00 40.14 235 SER B C 1
ATOM 13810 O O . SER B 1 235 ? 128.876 14.726 118.543 1.00 33.53 235 SER B O 1
ATOM 13818 N N . ALA B 1 236 ? 128.201 14.277 120.627 1.00 34.96 236 ALA B N 1
ATOM 13819 C CA . ALA B 1 236 ? 129.498 13.745 121.028 1.00 35.04 236 ALA B CA 1
ATOM 13820 C C . ALA B 1 236 ? 129.302 12.675 122.067 1.00 40.39 236 ALA B C 1
ATOM 13821 O O . ALA B 1 236 ? 128.271 12.668 122.739 1.00 31.13 236 ALA B O 1
ATOM 13828 N N . SER B 1 237 ? 130.305 11.812 122.217 1.00 35.56 237 SER B N 1
ATOM 13829 C CA . SER B 1 237 ? 130.277 10.759 123.231 1.00 47.25 237 SER B CA 1
ATOM 13830 C C . SER B 1 237 ? 130.856 11.269 124.542 1.00 42.38 237 SER B C 1
ATOM 13831 O O . SER B 1 237 ? 131.009 10.505 125.470 1.00 38.72 237 SER B O 1
ATOM 13839 N N . VAL B 1 238 ? 131.107 12.570 124.635 1.00 38.70 238 VAL B N 1
ATOM 13840 C CA . VAL B 1 238 ? 131.464 13.181 125.904 1.00 38.72 238 VAL B CA 1
ATOM 13841 C C . VAL B 1 238 ? 130.737 14.526 126.016 1.00 38.44 238 VAL B C 1
ATOM 13842 O O . VAL B 1 238 ? 130.252 15.039 125.003 1.00 31.68 238 VAL B O 1
ATOM 13855 N N . PRO B 1 239 ? 130.574 15.046 127.251 1.00 37.64 239 PRO B N 1
ATOM 13856 C CA . PRO B 1 239 ? 130.055 16.405 127.356 1.00 30.08 239 PRO B CA 1
ATOM 13857 C C . PRO B 1 239 ? 130.962 17.380 126.633 1.00 29.31 239 PRO B C 1
ATOM 13858 O O . PRO B 1 239 ? 132.195 17.280 126.704 1.00 26.96 239 PRO B O 1
ATOM 13869 N N . VAL B 1 240 ? 130.329 18.296 125.919 1.00 24.60 240 VAL B N 1
ATOM 13870 C CA . VAL B 1 240 ? 131.008 19.377 125.240 1.00 24.17 240 VAL B CA 1
ATOM 13871 C C . VAL B 1 240 ? 130.320 20.682 125.610 1.00 28.77 240 VAL B C 1
ATOM 13872 O O . VAL B 1 240 ? 129.183 20.675 126.080 1.00 30.10 240 VAL B O 1
ATOM 13885 N N . GLU B 1 241 ? 131.001 21.793 125.344 1.00 26.81 241 GLU B N 1
ATOM 13886 C CA . GLU B 1 241 ? 130.526 23.127 125.691 1.00 26.59 241 GLU B CA 1
ATOM 13887 C C . GLU B 1 241 ? 130.405 24.026 124.504 1.00 21.46 241 GLU B C 1
ATOM 13888 O O . GLU B 1 241 ? 131.392 24.315 123.852 1.00 24.16 241 GLU B O 1
ATOM 13900 N N . ALA B 1 242 ? 129.192 24.499 124.256 1.00 24.63 242 ALA B N 1
ATOM 13901 C CA . ALA B 1 242 ? 128.969 25.444 123.189 1.00 25.24 242 ALA B CA 1
ATOM 13902 C C . ALA B 1 242 ? 129.369 26.808 123.695 1.00 30.52 242 ALA B C 1
ATOM 13903 O O . ALA B 1 242 ? 129.119 27.180 124.838 1.00 35.47 242 ALA B O 1
ATOM 13910 N N . ILE B 1 243 ? 130.110 27.505 122.858 1.00 20.67 243 ILE B N 1
ATOM 13911 C CA . ILE B 1 243 ? 130.656 28.802 123.181 1.00 29.49 243 ILE B CA 1
ATOM 13912 C C . ILE B 1 243 ? 129.710 29.856 122.678 1.00 27.99 243 ILE B C 1
ATOM 13913 O O . ILE B 1 243 ? 129.352 30.742 123.424 1.00 24.80 243 ILE B O 1
ATOM 13929 N N . ASP B 1 244 ? 129.317 29.760 121.400 1.00 26.76 244 ASP B N 1
ATOM 13930 C CA . ASP B 1 244 ? 128.591 30.856 120.749 1.00 21.79 244 ASP B CA 1
ATOM 13931 C C . ASP B 1 244 ? 128.174 30.497 119.321 1.00 19.09 244 ASP B C 1
ATOM 13932 O O . ASP B 1 244 ? 128.668 29.534 118.721 1.00 17.78 244 ASP B O 1
ATOM 13941 N N . VAL B 1 245 ? 127.288 31.313 118.771 1.00 23.37 245 VAL B N 1
ATOM 13942 C CA . VAL B 1 245 ? 127.009 31.306 117.331 1.00 26.94 245 VAL B CA 1
ATOM 13943 C C . VAL B 1 245 ? 127.408 32.682 116.791 1.00 31.73 245 VAL B C 1
ATOM 13944 O O . VAL B 1 245 ? 126.817 33.708 117.162 1.00 23.29 245 VAL B O 1
ATOM 13957 N N . VAL B 1 246 ? 128.409 32.686 115.908 1.00 25.94 246 VAL B N 1
ATOM 13958 C CA . VAL B 1 246 ? 129.006 33.917 115.389 1.00 29.49 246 VAL B CA 1
ATOM 13959 C C . VAL B 1 246 ? 129.254 33.785 113.908 1.00 34.01 246 VAL B C 1
ATOM 13960 O O . VAL B 1 246 ? 129.939 32.853 113.471 1.00 29.96 246 VAL B O 1
ATOM 13973 N N . ASN B 1 247 ? 128.722 34.724 113.131 1.00 35.70 247 ASN B N 1
ATOM 13974 C CA . ASN B 1 247 ? 128.932 34.706 111.695 1.00 32.71 247 ASN B CA 1
ATOM 13975 C C . ASN B 1 247 ? 128.475 33.393 111.083 1.00 33.14 247 ASN B C 1
ATOM 13976 O O . ASN B 1 247 ? 129.096 32.912 110.145 1.00 32.22 247 ASN B O 1
ATOM 13987 N N . GLY B 1 248 ? 127.373 32.826 111.570 1.00 32.54 248 GLY B N 1
ATOM 13988 C CA . GLY B 1 248 ? 126.805 31.654 110.918 1.00 32.97 248 GLY B CA 1
ATOM 13989 C C . GLY B 1 248 ? 127.400 30.335 111.371 1.00 34.89 248 GLY B C 1
ATOM 13990 O O . GLY B 1 248 ? 127.026 29.266 110.865 1.00 32.64 248 GLY B O 1
ATOM 13994 N N . LYS B 1 249 ? 128.357 30.414 112.294 1.00 30.01 249 LYS B N 1
ATOM 13995 C CA . LYS B 1 249 ? 129.100 29.241 112.748 1.00 29.84 249 LYS B CA 1
ATOM 13996 C C . LYS B 1 249 ? 128.895 28.974 114.244 1.00 29.36 249 LYS B C 1
ATOM 13997 O O . LYS B 1 249 ? 128.926 29.890 115.069 1.00 27.41 249 LYS B O 1
ATOM 14016 N N . LEU B 1 250 ? 128.619 27.722 114.579 1.00 28.57 250 LEU B N 1
ATOM 14017 C CA . LEU B 1 250 ? 128.541 27.313 115.980 1.00 23.78 250 LEU B CA 1
ATOM 14018 C C . LEU B 1 250 ? 129.950 26.930 116.462 1.00 28.85 250 LEU B C 1
ATOM 14019 O O . LEU B 1 250 ? 130.626 26.123 115.811 1.00 20.01 250 LEU B O 1
ATOM 14035 N N . TYR B 1 251 ? 130.384 27.540 117.578 1.00 20.36 251 TYR B N 1
ATOM 14036 C CA . TYR B 1 251 ? 131.711 27.311 118.180 1.00 27.40 251 TYR B CA 1
ATOM 14037 C C . TYR B 1 251 ? 131.568 26.465 119.416 1.00 25.39 251 TYR B C 1
ATOM 14038 O O . TYR B 1 251 ? 130.750 26.765 120.272 1.00 22.92 251 TYR B O 1
ATOM 14056 N N . ILE B 1 252 ? 132.397 25.423 119.488 1.00 24.42 252 ILE B N 1
ATOM 14057 C CA . ILE B 1 252 ? 132.336 24.416 120.527 1.00 18.50 252 ILE B CA 1
ATOM 14058 C C . ILE B 1 252 ? 133.711 24.122 121.090 1.00 24.96 252 ILE B C 1
ATOM 14059 O O . ILE B 1 252 ? 134.691 23.941 120.350 1.00 22.09 252 ILE B O 1
ATOM 14075 N N . LEU B 1 253 ? 133.767 24.049 122.410 1.00 22.73 253 LEU B N 1
ATOM 14076 C CA . LEU B 1 253 ? 134.930 23.540 123.091 1.00 17.28 253 LEU B CA 1
ATOM 14077 C C . LEU B 1 253 ? 134.722 22.061 123.355 1.00 21.55 253 LEU B C 1
ATOM 14078 O O . LEU B 1 253 ? 133.820 21.677 124.074 1.00 23.81 253 LEU B O 1
ATOM 14094 N N . THR B 1 254 ? 135.571 21.219 122.757 1.00 21.77 254 THR B N 1
ATOM 14095 C CA . THR B 1 254 ? 135.407 19.773 122.901 1.00 28.71 254 THR B CA 1
ATOM 14096 C C . THR B 1 254 ? 136.692 19.086 123.352 1.00 28.56 254 THR B C 1
ATOM 14097 O O . THR B 1 254 ? 137.803 19.391 122.883 1.00 24.21 254 THR B O 1
ATOM 14108 N N . LYS B 1 255 ? 136.500 18.162 124.297 1.00 30.34 255 LYS B N 1
ATOM 14109 C CA . LYS B 1 255 ? 137.541 17.296 124.840 1.00 29.04 255 LYS B CA 1
ATOM 14110 C C . LYS B 1 255 ? 137.345 15.869 124.362 1.00 34.99 255 LYS B C 1
ATOM 14111 O O . LYS B 1 255 ? 137.798 14.929 125.007 1.00 38.22 255 LYS B O 1
ATOM 14130 N N . GLU B 1 256 ? 136.668 15.717 123.237 1.00 30.76 256 GLU B N 1
ATOM 14131 C CA . GLU B 1 256 ? 136.439 14.406 122.659 1.00 38.59 256 GLU B CA 1
ATOM 14132 C C . GLU B 1 256 ? 137.696 13.693 122.262 1.00 39.75 256 GLU B C 1
ATOM 14133 O O . GLU B 1 256 ? 138.702 14.322 121.899 1.00 32.59 256 GLU B O 1
ATOM 14145 N N . GLY B 1 257 ? 137.642 12.362 122.358 1.00 40.29 257 GLY B N 1
ATOM 14146 C CA . GLY B 1 257 ? 138.773 11.557 121.958 1.00 49.37 257 GLY B CA 1
ATOM 14147 C C . GLY B 1 257 ? 139.845 11.628 123.020 1.00 42.48 257 GLY B C 1
ATOM 14148 O O . GLY B 1 257 ? 141.033 11.524 122.698 1.00 39.15 257 GLY B O 1
ATOM 14152 N N . LYS B 1 258 ? 139.436 11.879 124.265 1.00 45.45 258 LYS B N 1
ATOM 14153 C CA . LYS B 1 258 ? 140.384 11.992 125.369 1.00 48.61 258 LYS B CA 1
ATOM 14154 C C . LYS B 1 258 ? 141.317 13.203 125.197 1.00 46.67 258 LYS B C 1
ATOM 14155 O O . LYS B 1 258 ? 142.420 13.261 125.767 1.00 40.82 258 LYS B O 1
ATOM 14174 N N . GLY B 1 259 ? 140.958 14.070 124.265 1.00 40.02 259 GLY B N 1
ATOM 14175 C CA . GLY B 1 259 ? 141.701 15.287 124.056 1.00 40.59 259 GLY B CA 1
ATOM 14176 C C . GLY B 1 259 ? 141.764 16.216 125.255 1.00 43.24 259 GLY B C 1
ATOM 14177 O O . GLY B 1 259 ? 140.957 16.173 126.167 1.00 44.10 259 GLY B O 1
ATOM 14181 N N . LEU B 1 260 ? 142.711 17.132 125.164 1.00 40.21 260 LEU B N 1
ATOM 14182 C CA . LEU B 1 260 ? 143.019 18.121 126.188 1.00 32.31 260 LEU B CA 1
ATOM 14183 C C . LEU B 1 260 ? 142.152 19.357 125.998 1.00 31.10 260 LEU B C 1
ATOM 14184 O O . LEU B 1 260 ? 142.221 20.280 126.781 1.00 26.63 260 LEU B O 1
ATOM 14200 N N . GLY B 1 261 ? 141.398 19.406 124.901 1.00 28.82 261 GLY B N 1
ATOM 14201 C CA . GLY B 1 261 ? 140.511 20.526 124.655 1.00 23.54 261 GLY B CA 1
ATOM 14202 C C . GLY B 1 261 ? 140.902 21.342 123.437 1.00 28.04 261 GLY B C 1
ATOM 14203 O O . GLY B 1 261 ? 142.037 21.831 123.306 1.00 22.18 261 GLY B O 1
ATOM 14207 N N . LYS B 1 262 ? 139.944 21.471 122.525 1.00 27.48 262 LYS B N 1
ATOM 14208 C CA . LYS B 1 262 ? 140.121 22.271 121.314 1.00 24.70 262 LYS B CA 1
ATOM 14209 C C . LYS B 1 262 ? 138.832 22.998 120.996 1.00 25.81 262 LYS B C 1
ATOM 14210 O O . LYS B 1 262 ? 137.761 22.621 121.486 1.00 28.24 262 LYS B O 1
ATOM 14229 N N . ILE B 1 263 ? 138.941 24.010 120.137 1.00 20.63 263 ILE B N 1
ATOM 14230 C CA . ILE B 1 263 ? 137.778 24.728 119.658 1.00 21.00 263 ILE B CA 1
ATOM 14231 C C . ILE B 1 263 ? 137.519 24.392 118.189 1.00 21.58 263 ILE B C 1
ATOM 14232 O O . ILE B 1 263 ? 138.397 24.546 117.340 1.00 17.49 263 ILE B O 1
ATOM 14248 N N . ILE B 1 264 ? 136.291 23.972 117.908 1.00 19.48 264 ILE B N 1
ATOM 14249 C CA . ILE B 1 264 ? 135.868 23.684 116.555 1.00 20.27 264 ILE B CA 1
ATOM 14250 C C . ILE B 1 264 ? 134.799 24.661 116.155 1.00 29.88 264 ILE B C 1
ATOM 14251 O O . ILE B 1 264 ? 134.240 25.359 116.989 1.00 21.70 264 ILE B O 1
ATOM 14267 N N . ALA B 1 265 ? 134.520 24.710 114.860 1.00 28.87 265 ALA B N 1
ATOM 14268 C CA . ALA B 1 265 ? 133.439 25.526 114.366 1.00 21.91 265 ALA B CA 1
ATOM 14269 C C . ALA B 1 265 ? 132.692 24.638 113.416 1.00 28.28 265 ALA B C 1
ATOM 14270 O O . ALA B 1 265 ? 133.277 23.888 112.635 1.00 28.00 265 ALA B O 1
ATOM 14277 N N . ILE B 1 266 ? 131.383 24.790 113.470 1.00 24.66 266 ILE B N 1
ATOM 14278 C CA . ILE B 1 266 ? 130.462 23.957 112.731 1.00 26.86 266 ILE B CA 1
ATOM 14279 C C . ILE B 1 266 ? 129.590 24.838 111.862 1.00 31.03 266 ILE B C 1
ATOM 14280 O O . ILE B 1 266 ? 129.036 25.832 112.329 1.00 28.60 266 ILE B O 1
ATOM 14296 N N . LYS B 1 267 ? 129.539 24.522 110.581 1.00 25.40 267 LYS B N 1
ATOM 14297 C CA . LYS B 1 267 ? 128.624 25.207 109.689 1.00 26.85 267 LYS B CA 1
ATOM 14298 C C . LYS B 1 267 ? 127.990 24.191 108.765 1.00 33.87 267 LYS B C 1
ATOM 14299 O O . LYS B 1 267 ? 128.689 23.509 108.028 1.00 34.73 267 LYS B O 1
ATOM 14318 N N . ASN B 1 268 ? 126.674 24.039 108.901 1.00 48.98 268 ASN B N 1
ATOM 14319 C CA . ASN B 1 268 ? 125.873 23.125 108.095 1.00 44.21 268 ASN B CA 1
ATOM 14320 C C . ASN B 1 268 ? 126.441 21.707 108.117 1.00 43.86 268 ASN B C 1
ATOM 14321 O O . ASN B 1 268 ? 126.529 21.045 107.090 1.00 60.46 268 ASN B O 1
ATOM 14332 N N . GLY B 1 269 ? 126.828 21.230 109.290 1.00 43.19 269 GLY B N 1
ATOM 14333 C CA . GLY B 1 269 ? 127.354 19.882 109.404 1.00 39.96 269 GLY B CA 1
ATOM 14334 C C . GLY B 1 269 ? 128.841 19.797 109.132 1.00 35.99 269 GLY B C 1
ATOM 14335 O O . GLY B 1 269 ? 129.456 18.761 109.400 1.00 42.32 269 GLY B O 1
ATOM 14339 N N . LYS B 1 270 ? 129.427 20.871 108.596 1.00 38.27 270 LYS B N 1
ATOM 14340 C CA . LYS B 1 270 ? 130.875 20.907 108.307 1.00 40.20 270 LYS B CA 1
ATOM 14341 C C . LYS B 1 270 ? 131.670 21.402 109.485 1.00 33.70 270 LYS B C 1
ATOM 14342 O O . LYS B 1 270 ? 131.224 22.309 110.175 1.00 30.86 270 LYS B O 1
ATOM 14361 N N . ILE B 1 271 ? 132.854 20.823 109.687 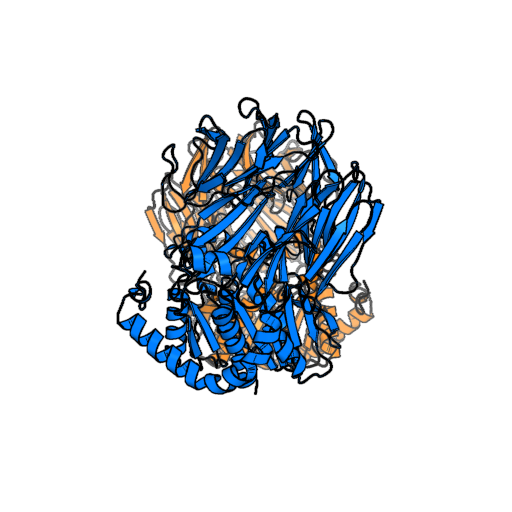1.00 33.81 271 ILE B N 1
ATOM 14362 C CA . ILE B 1 271 ? 133.661 21.119 110.862 1.00 37.61 271 ILE B CA 1
ATOM 14363 C C . ILE B 1 271 ? 135.094 21.525 110.539 1.00 29.99 271 ILE B C 1
ATOM 14364 O O . ILE B 1 271 ? 135.812 20.790 109.855 1.00 39.87 271 ILE B O 1
ATOM 14380 N N . ASP B 1 272 ? 135.495 22.689 111.040 1.00 28.52 272 ASP B N 1
ATOM 14381 C CA . ASP B 1 272 ? 136.894 23.139 111.035 1.00 41.54 272 ASP B CA 1
ATOM 14382 C C . ASP B 1 272 ? 137.438 23.276 112.468 1.00 30.48 272 ASP B C 1
ATOM 14383 O O . ASP B 1 272 ? 136.708 23.647 113.383 1.00 27.63 272 ASP B O 1
ATOM 14392 N N . GLU B 1 273 ? 138.713 22.924 112.646 1.00 27.66 273 GLU B N 1
ATOM 14393 C CA . GLU B 1 273 ? 139.461 23.264 113.845 1.00 24.77 273 GLU B CA 1
ATOM 14394 C C . GLU B 1 273 ? 139.843 24.725 113.865 1.00 28.54 273 GLU B C 1
ATOM 14395 O O . GLU B 1 273 ? 140.492 25.210 112.954 1.00 31.94 273 GLU B O 1
ATOM 14407 N N . VAL B 1 274 ? 139.487 25.425 114.932 1.00 27.38 274 VAL B N 1
ATOM 14408 C CA . VAL B 1 274 ? 139.861 26.833 115.067 1.00 24.50 274 VAL B CA 1
ATOM 14409 C C . VAL B 1 274 ? 141.076 26.973 115.942 1.00 27.66 274 VAL B C 1
ATOM 14410 O O . VAL B 1 274 ? 141.999 27.671 115.586 1.00 24.55 274 VAL B O 1
ATOM 14423 N N . ILE B 1 275 ? 141.034 26.354 117.123 1.00 25.30 275 ILE B N 1
ATOM 14424 C CA . ILE B 1 275 ? 142.197 26.236 117.980 1.00 28.14 275 ILE B CA 1
ATOM 14425 C C . ILE B 1 275 ? 142.434 24.747 118.251 1.00 25.52 275 ILE B C 1
ATOM 14426 O O . ILE B 1 275 ? 141.704 24.124 119.001 1.00 23.86 275 ILE B O 1
ATOM 14442 N N . PRO B 1 276 ? 143.451 24.162 117.622 1.00 24.85 276 PRO B N 1
ATOM 14443 C CA . PRO B 1 276 ? 143.661 22.726 117.801 1.00 28.51 276 PRO B CA 1
ATOM 14444 C C . PRO B 1 276 ? 144.143 22.352 119.202 1.00 26.60 276 PRO B C 1
ATOM 14445 O O . PRO B 1 276 ? 144.557 23.222 119.985 1.00 23.78 276 PRO B O 1
ATOM 14456 N N . GLU B 1 277 ? 144.086 21.062 119.519 1.00 26.56 277 GLU B N 1
ATOM 14457 C CA . GLU B 1 277 ? 144.584 20.586 120.801 1.00 26.14 277 GLU B CA 1
ATOM 14458 C C . GLU B 1 277 ? 146.046 20.996 120.996 1.00 29.68 277 GLU B C 1
ATOM 14459 O O . GLU B 1 277 ? 146.879 20.897 120.099 1.00 23.11 277 GLU B O 1
ATOM 14471 N N . GLY B 1 278 ? 146.345 21.470 122.189 1.00 26.14 278 GLY B N 1
ATOM 14472 C CA . GLY B 1 278 ? 147.666 21.939 122.508 1.00 28.28 278 GLY B CA 1
ATOM 14473 C C . GLY B 1 278 ? 148.322 21.079 123.566 1.00 28.73 278 GLY B C 1
ATOM 14474 O O . GLY B 1 278 ? 147.909 19.974 123.833 1.00 28.85 278 GLY B O 1
ATOM 14478 N N . GLU B 1 279 ? 149.341 21.680 124.162 1.00 24.46 279 GLU B N 1
ATOM 14479 C CA . GLU B 1 279 ? 150.193 21.148 125.192 1.00 34.33 279 GLU B CA 1
ATOM 14480 C C . GLU B 1 279 ? 149.449 20.837 126.507 1.00 33.96 279 GLU B C 1
ATOM 14481 O O . GLU B 1 279 ? 149.590 19.771 127.125 1.00 27.24 279 GLU B O 1
ATOM 14493 N N . PHE B 1 280 ? 148.619 21.783 126.889 1.00 26.29 280 PHE B N 1
ATOM 14494 C CA . PHE B 1 280 ? 147.921 21.750 128.142 1.00 25.27 280 PHE B CA 1
ATOM 14495 C C . PHE B 1 280 ? 146.427 21.908 127.932 1.00 23.19 280 PHE B C 1
ATOM 14496 O O . PHE B 1 280 ? 145.980 22.353 126.844 1.00 25.52 280 PHE B O 1
ATOM 14513 N N . PRO B 1 281 ? 145.645 21.526 128.947 1.00 20.67 281 PRO B N 1
ATOM 14514 C CA . PRO B 1 281 ? 144.195 21.591 128.769 1.00 23.22 281 PRO B CA 1
ATOM 14515 C C . PRO B 1 281 ? 143.678 22.977 128.460 1.00 23.17 281 PRO B C 1
ATOM 14516 O O . PRO B 1 281 ? 144.170 23.989 128.980 1.00 20.81 281 PRO B O 1
ATOM 14527 N N . LEU B 1 282 ? 142.669 22.994 127.601 1.00 21.25 282 LEU B N 1
ATOM 14528 C CA . LEU B 1 282 ? 141.907 24.185 127.293 1.00 22.89 282 LEU B CA 1
ATOM 14529 C C . LEU B 1 282 ? 140.609 24.077 128.059 1.00 24.73 282 LEU B C 1
ATOM 14530 O O . LEU B 1 282 ? 139.758 23.263 127.704 1.00 26.31 282 LEU B O 1
ATOM 14546 N N . GLU B 1 283 ? 140.482 24.872 129.124 1.00 25.52 283 GLU B N 1
ATOM 14547 C CA . GLU B 1 283 ? 139.387 24.706 130.097 1.00 25.39 283 GLU B CA 1
ATOM 14548 C C . GLU B 1 283 ? 138.099 25.474 129.800 1.00 20.54 283 GLU B C 1
ATOM 14549 O O . GLU B 1 283 ? 137.015 25.014 130.161 1.00 23.76 283 GLU B O 1
ATOM 14561 N N . TRP B 1 284 ? 138.196 26.652 129.192 1.00 21.22 284 TRP B N 1
ATOM 14562 C CA . TRP B 1 284 ? 137.015 27.416 128.802 1.00 23.64 284 TRP B CA 1
ATOM 14563 C C . TRP B 1 284 ? 137.352 28.427 127.717 1.00 26.47 284 TRP B C 1
ATOM 14564 O O . TRP B 1 284 ? 138.495 28.821 127.572 1.00 23.64 284 TRP B O 1
ATOM 14585 N N . ALA B 1 285 ? 136.340 28.871 126.986 1.00 18.70 285 ALA B N 1
ATOM 14586 C CA . ALA B 1 285 ? 136.558 29.823 125.918 1.00 24.88 285 ALA B CA 1
ATOM 14587 C C . ALA B 1 285 ? 135.344 30.700 125.763 1.00 22.22 285 ALA B C 1
ATOM 14588 O O . ALA B 1 285 ? 134.230 30.250 125.952 1.00 23.66 285 ALA B O 1
ATOM 14595 N N . VAL B 1 286 ? 135.570 31.974 125.440 1.00 28.30 286 VAL B N 1
ATOM 14596 C CA . VAL B 1 286 ? 134.476 32.910 125.140 1.00 25.53 286 VAL B CA 1
ATOM 14597 C C . VAL B 1 286 ? 134.884 33.781 123.951 1.00 21.65 286 VAL B C 1
ATOM 14598 O O . VAL B 1 286 ? 136.065 33.983 123.688 1.00 25.05 286 VAL B O 1
ATOM 14611 N N . ILE B 1 287 ? 133.886 34.254 123.211 1.00 23.82 287 ILE B N 1
ATOM 14612 C CA . ILE B 1 287 ? 134.114 35.118 122.074 1.00 18.77 287 ILE B CA 1
ATOM 14613 C C . ILE B 1 287 ? 133.615 36.522 122.404 1.00 26.43 287 ILE B C 1
ATOM 14614 O O . ILE B 1 287 ? 132.489 36.717 122.903 1.00 27.19 287 ILE B O 1
ATOM 14630 N N . VAL B 1 288 ? 134.472 37.503 122.166 1.00 26.43 288 VAL B N 1
ATOM 14631 C CA . VAL B 1 288 ? 134.121 38.871 122.505 1.00 30.49 288 VAL B CA 1
ATOM 14632 C C . VAL B 1 288 ? 134.761 39.768 121.466 1.00 29.86 288 VAL B C 1
ATOM 14633 O O . VAL B 1 288 ? 135.968 39.672 121.170 1.00 26.64 288 VAL B O 1
ATOM 14646 N N . ARG B 1 289 ? 133.923 40.618 120.897 1.00 42.06 289 ARG B N 1
ATOM 14647 C CA . ARG B 1 289 ? 134.326 41.468 119.806 1.00 37.43 289 ARG B CA 1
ATOM 14648 C C . ARG B 1 289 ? 134.824 40.543 118.671 1.00 35.74 289 ARG B C 1
ATOM 14649 O O . ARG B 1 289 ? 134.047 39.673 118.245 1.00 49.95 289 ARG B O 1
ATOM 14670 N N . ASP B 1 290 ? 136.043 40.685 118.164 1.00 33.08 290 ASP B N 1
ATOM 14671 C CA . ASP B 1 290 ? 136.473 39.788 117.066 1.00 41.68 290 ASP B CA 1
ATOM 14672 C C . ASP B 1 290 ? 137.536 38.790 117.553 1.00 39.00 290 ASP B C 1
ATOM 14673 O O . ASP B 1 290 ? 138.404 38.370 116.783 1.00 43.54 290 ASP B O 1
ATOM 14682 N N . LYS B 1 291 ? 137.459 38.409 118.829 1.00 32.77 291 LYS B N 1
ATOM 14683 C CA . LYS B 1 291 ? 138.494 37.589 119.437 1.00 25.67 291 LYS B CA 1
ATOM 14684 C C . LYS B 1 291 ? 137.923 36.427 120.260 1.00 28.95 291 LYS B C 1
ATOM 14685 O O . LYS B 1 291 ? 136.774 36.439 120.654 1.00 27.27 291 LYS B O 1
ATOM 14704 N N . ILE B 1 292 ? 138.743 35.393 120.412 1.00 25.45 292 ILE B N 1
ATOM 14705 C CA . ILE B 1 292 ? 138.510 34.255 121.306 1.00 22.20 292 ILE B CA 1
ATOM 14706 C C . ILE B 1 292 ? 139.442 34.382 122.510 1.00 26.34 292 ILE B C 1
ATOM 14707 O O . ILE B 1 292 ? 140.658 34.498 122.390 1.00 27.16 292 ILE B O 1
ATOM 14723 N N . LEU B 1 293 ? 138.847 34.358 123.686 1.00 26.42 293 LEU B N 1
ATOM 14724 C CA . LEU B 1 293 ? 139.580 34.394 124.922 1.00 25.16 293 LEU B CA 1
ATOM 14725 C C . LEU B 1 293 ? 139.572 32.983 125.476 1.00 23.14 293 LEU B C 1
ATOM 14726 O O . LEU B 1 293 ? 138.494 32.392 125.604 1.00 27.79 293 LEU B O 1
ATOM 14742 N N . ALA B 1 294 ? 140.744 32.442 125.780 1.00 24.39 294 ALA B N 1
ATOM 14743 C CA . ALA B 1 294 ? 140.880 31.040 126.185 1.00 22.90 294 ALA B CA 1
ATOM 14744 C C . ALA B 1 294 ? 141.587 30.928 127.522 1.00 22.67 294 ALA B C 1
ATOM 14745 O O . ALA B 1 294 ? 142.571 31.615 127.787 1.00 27.67 294 ALA B O 1
ATOM 14752 N N . GLY B 1 295 ? 141.061 30.076 128.392 1.00 24.77 295 GLY B N 1
ATOM 14753 C CA . GLY B 1 295 ? 141.707 29.769 129.650 1.00 24.10 295 GLY B CA 1
ATOM 14754 C C . GLY B 1 295 ? 142.497 28.491 129.479 1.00 22.21 295 GLY B C 1
ATOM 14755 O O . GLY B 1 295 ? 141.919 27.418 129.282 1.00 23.05 295 GLY B O 1
ATOM 14759 N N . ARG B 1 296 ? 143.818 28.633 129.529 1.00 20.39 296 ARG B N 1
ATOM 14760 C CA . ARG B 1 296 ? 144.763 27.530 129.315 1.00 24.69 296 ARG B CA 1
ATOM 14761 C C . ARG B 1 296 ? 145.343 27.086 130.624 1.00 19.40 296 ARG B C 1
ATOM 14762 O O . ARG B 1 296 ? 145.914 27.902 131.315 1.00 20.78 296 ARG B O 1
ATOM 14783 N N . LEU B 1 297 ? 145.256 25.792 130.956 1.00 20.36 297 LEU B N 1
ATOM 14784 C CA . LEU B 1 297 ? 145.686 25.333 132.279 1.00 27.72 297 LEU B CA 1
ATOM 14785 C C . LEU B 1 297 ? 147.095 24.781 132.216 1.00 21.23 297 LEU B C 1
ATOM 14786 O O . LEU B 1 297 ? 147.297 23.626 131.843 1.00 22.66 297 LEU B O 1
ATOM 14802 N N . VAL B 1 298 ? 148.065 25.594 132.626 1.00 18.95 298 VAL B N 1
ATOM 14803 C CA . VAL B 1 298 ? 149.458 25.211 132.533 1.00 18.75 298 VAL B CA 1
ATOM 14804 C C . VAL B 1 298 ? 150.011 24.833 133.885 1.00 20.61 298 VAL B C 1
ATOM 14805 O O . VAL B 1 298 ? 150.269 25.696 134.738 1.00 19.65 298 VAL B O 1
ATOM 14818 N N . HIS B 1 299 ? 150.237 23.541 134.078 1.00 18.07 299 HIS B N 1
ATOM 14819 C CA . HIS B 1 299 ? 150.683 23.053 135.392 1.00 25.05 299 HIS B CA 1
ATOM 14820 C C . HIS B 1 299 ? 149.780 23.605 136.516 1.00 22.93 299 HIS B C 1
ATOM 14821 O O . HIS B 1 299 ? 150.241 24.150 137.560 1.00 19.39 299 HIS B O 1
ATOM 14835 N N . ALA B 1 300 ? 148.479 23.488 136.265 1.00 18.67 300 ALA B N 1
ATOM 14836 C CA . ALA B 1 300 ? 147.444 23.686 137.270 1.00 20.43 300 ALA B CA 1
ATOM 14837 C C . ALA B 1 300 ? 147.235 25.173 137.648 1.00 27.16 300 ALA B C 1
ATOM 14838 O O . ALA B 1 300 ? 146.631 25.470 138.663 1.00 19.87 300 ALA B O 1
ATOM 14845 N N . SER B 1 301 ? 147.731 26.114 136.849 1.00 22.95 301 SER B N 1
ATOM 14846 C CA . SER B 1 301 ? 147.269 27.526 136.984 1.00 19.23 301 SER B CA 1
ATOM 14847 C C . SER B 1 301 ? 146.986 28.101 135.597 1.00 23.69 301 SER B C 1
ATOM 14848 O O . SER B 1 301 ? 147.447 27.541 134.620 1.00 21.17 301 SER B O 1
ATOM 14856 N N . TYR B 1 302 ? 146.269 29.233 135.533 1.00 17.06 302 TYR B N 1
ATOM 14857 C CA . TYR B 1 302 ? 145.699 29.713 134.269 1.00 19.03 302 TYR B CA 1
ATOM 14858 C C . TYR B 1 302 ? 146.551 30.724 133.568 1.00 27.08 302 TYR B C 1
ATOM 14859 O O . TYR B 1 302 ? 147.129 31.634 134.163 1.00 26.17 302 TYR B O 1
ATOM 14877 N N . LYS B 1 303 ? 146.605 30.520 132.266 1.00 26.16 303 LYS B N 1
ATOM 14878 C CA . LYS B 1 303 ? 147.082 31.505 131.318 1.00 21.75 303 LYS B CA 1
ATOM 14879 C C . LYS B 1 303 ? 145.916 31.942 130.495 1.00 30.23 303 LYS B C 1
ATOM 14880 O O . LYS B 1 303 ? 145.037 31.119 130.208 1.00 22.60 303 LYS B O 1
ATOM 14899 N N . LEU B 1 304 ? 145.916 33.215 130.102 1.00 21.88 304 LEU B N 1
ATOM 14900 C CA . LEU B 1 304 ? 144.914 33.731 129.186 1.00 32.71 304 LEU B CA 1
ATOM 14901 C C . LEU B 1 304 ? 145.505 33.860 127.766 1.00 28.22 304 LEU B C 1
ATOM 14902 O O . LEU B 1 304 ? 146.516 34.540 127.550 1.00 31.28 304 LEU B O 1
ATOM 14918 N N . GLU B 1 305 ? 144.846 33.216 126.807 1.00 28.04 305 GLU B N 1
ATOM 14919 C CA . GLU B 1 305 ? 145.257 33.244 125.421 1.00 30.96 305 GLU B CA 1
ATOM 14920 C C . GLU B 1 305 ? 144.176 33.985 124.638 1.00 28.70 305 GLU B C 1
ATOM 14921 O O . GLU B 1 305 ? 142.981 33.764 124.845 1.00 23.25 305 GLU B O 1
ATOM 14933 N N . VAL B 1 306 ? 144.605 34.907 123.778 1.00 25.75 306 VAL B N 1
ATOM 14934 C CA . VAL B 1 306 ? 143.693 35.696 122.967 1.00 22.27 306 VAL B CA 1
ATOM 14935 C C . VAL B 1 306 ? 143.958 35.352 121.511 1.00 21.06 306 VAL B C 1
ATOM 14936 O O . VAL B 1 306 ? 145.091 35.466 121.049 1.00 26.67 306 VAL B O 1
ATOM 14949 N N . TYR B 1 307 ? 142.918 34.928 120.806 1.00 27.19 307 TYR B N 1
ATOM 14950 C CA . TYR B 1 307 ? 143.008 34.565 119.404 1.00 25.56 307 TYR B CA 1
ATOM 14951 C C . TYR B 1 307 ? 142.037 35.392 118.555 1.00 33.00 307 TYR B C 1
ATOM 14952 O O . TYR B 1 307 ? 140.982 35.841 119.026 1.00 28.01 307 TYR B O 1
ATOM 14970 N N . THR B 1 308 ? 142.384 35.584 117.292 1.00 32.97 308 THR B N 1
ATOM 14971 C CA . THR B 1 308 ? 141.400 36.049 116.338 1.00 29.88 308 THR B CA 1
ATOM 14972 C C . THR B 1 308 ? 140.386 34.940 116.163 1.00 33.56 308 THR B C 1
ATOM 14973 O O . THR B 1 308 ? 140.682 33.772 116.497 1.00 34.56 308 THR B O 1
ATOM 14984 N N . LEU B 1 309 ? 139.201 35.293 115.641 1.00 28.66 309 LEU B N 1
ATOM 14985 C CA . LEU B 1 309 ? 138.133 34.316 115.368 1.00 34.03 309 LEU B CA 1
ATOM 14986 C C . LEU B 1 309 ? 138.546 33.232 114.410 1.00 29.70 309 LEU B C 1
ATOM 14987 O O . LEU B 1 309 ? 137.881 32.188 114.289 1.00 28.91 309 LEU B O 1
ATOM 15003 N N . ASN B 1 310 ? 139.616 33.492 113.675 1.00 33.49 310 ASN B N 1
ATOM 15004 C CA . ASN B 1 310 ? 140.188 32.456 112.848 1.00 23.93 310 ASN B CA 1
ATOM 15005 C C . ASN B 1 310 ? 141.259 31.669 113.571 1.00 35.27 310 ASN B C 1
ATOM 15006 O O . ASN B 1 310 ? 141.865 30.804 112.977 1.00 29.21 310 ASN B O 1
ATOM 15017 N N . GLY B 1 311 ? 141.527 31.981 114.841 1.00 24.93 311 GLY B N 1
ATOM 15018 C CA . GLY B 1 311 ? 142.412 31.132 115.610 1.00 27.84 311 GLY B CA 1
ATOM 15019 C C . GLY B 1 311 ? 143.897 31.467 115.511 1.00 37.90 311 GLY B C 1
ATOM 15020 O O . GLY B 1 311 ? 144.750 30.647 115.903 1.00 31.21 311 GLY B O 1
ATOM 15024 N N . GLU B 1 312 ? 144.206 32.653 114.985 1.00 35.44 312 GLU B N 1
ATOM 15025 C CA . GLU B 1 312 ? 145.571 33.191 115.036 1.00 38.98 312 GLU B CA 1
ATOM 15026 C C . GLU B 1 312 ? 145.846 33.782 116.395 1.00 28.49 312 GLU B C 1
ATOM 15027 O O . GLU B 1 312 ? 145.092 34.624 116.922 1.00 29.18 312 GLU B O 1
ATOM 15039 N N . LYS B 1 313 ? 146.944 33.347 116.976 1.00 25.56 313 LYS B N 1
ATOM 15040 C CA . LYS B 1 313 ? 147.227 33.732 118.341 1.00 38.57 313 LYS B CA 1
ATOM 15041 C C . LYS B 1 313 ? 147.707 35.171 118.358 1.00 30.28 313 LYS B C 1
ATOM 15042 O O . LYS B 1 313 ? 148.672 35.527 117.678 1.00 31.99 313 LYS B O 1
ATOM 15061 N N . ILE B 1 314 ? 147.038 35.991 119.157 1.00 20.83 314 ILE B N 1
ATOM 15062 C CA . ILE B 1 314 ? 147.304 37.423 119.222 1.00 27.03 314 ILE B CA 1
ATOM 15063 C C . ILE B 1 314 ? 148.247 37.740 120.390 1.00 34.97 314 ILE B C 1
ATOM 15064 O O . ILE B 1 314 ? 149.232 38.476 120.247 1.00 28.62 314 ILE B O 1
ATOM 15080 N N . LYS B 1 315 ? 147.917 37.224 121.567 1.00 27.99 315 LYS B N 1
ATOM 15081 C CA . LYS B 1 315 ? 148.781 37.430 122.702 1.00 29.33 315 LYS B CA 1
ATOM 15082 C C . LYS B 1 315 ? 148.450 36.383 123.727 1.00 29.88 315 LYS B C 1
ATOM 15083 O O . LYS B 1 315 ? 147.393 35.759 123.672 1.00 24.45 315 LYS B O 1
ATOM 15102 N N . GLU B 1 316 ? 149.378 36.199 124.652 1.00 36.21 316 GLU B N 1
ATOM 15103 C CA . GLU B 1 316 ? 149.217 35.303 125.783 1.00 37.37 316 GLU B CA 1
ATOM 15104 C C . GLU B 1 316 ? 149.409 36.194 126.988 1.00 36.39 316 GLU B C 1
ATOM 15105 O O . GLU B 1 316 ? 150.255 37.089 126.964 1.00 36.45 316 GLU B O 1
ATOM 15117 N N . ILE B 1 317 ? 148.610 35.984 128.025 1.00 30.12 317 ILE B N 1
ATOM 15118 C CA . ILE B 1 317 ? 148.689 36.823 129.215 1.00 30.21 317 ILE B CA 1
ATOM 15119 C C . ILE B 1 317 ? 148.968 35.936 130.393 1.00 27.36 317 ILE B C 1
ATOM 15120 O O . ILE B 1 317 ? 148.247 34.989 130.635 1.00 27.82 317 ILE B O 1
ATOM 15136 N N . THR B 1 318 ? 150.040 36.240 131.118 1.00 33.31 318 THR B N 1
ATOM 15137 C CA . THR B 1 318 ? 150.359 35.501 132.325 1.00 31.02 318 THR B CA 1
ATOM 15138 C C . THR B 1 318 ? 150.119 36.404 133.490 1.00 32.55 318 THR B C 1
ATOM 15139 O O . THR B 1 318 ? 150.151 37.618 133.343 1.00 40.06 318 THR B O 1
ATOM 15150 N N . PHE B 1 319 ? 149.963 35.809 134.670 1.00 33.14 319 PHE B N 1
ATOM 15151 C CA . PHE B 1 319 ? 149.651 36.568 135.853 1.00 24.23 319 PHE B CA 1
ATOM 15152 C C . PHE B 1 319 ? 150.837 36.573 136.782 1.00 29.45 319 PHE B C 1
ATOM 15153 O O . PHE B 1 319 ? 151.671 35.686 136.729 1.00 27.34 319 PHE B O 1
ATOM 15170 N N . ASP B 1 320 ? 150.894 37.608 137.607 1.00 29.95 320 ASP B N 1
ATOM 15171 C CA . ASP B 1 320 ? 151.959 37.804 138.587 1.00 31.89 320 ASP B CA 1
ATOM 15172 C C . ASP B 1 320 ? 152.014 36.654 139.589 1.00 34.90 320 ASP B C 1
ATOM 15173 O O . ASP B 1 320 ? 153.095 36.200 139.998 1.00 30.16 320 ASP B O 1
ATOM 15182 N N . VAL B 1 321 ? 150.840 36.166 139.963 1.00 26.20 321 VAL B N 1
ATOM 15183 C CA . VAL B 1 321 ? 150.743 35.079 140.928 1.00 23.63 321 VAL B CA 1
ATOM 15184 C C . VAL B 1 321 ? 149.931 33.949 140.320 1.00 23.00 321 VAL B C 1
ATOM 15185 O O . VAL B 1 321 ? 148.868 34.213 139.800 1.00 21.98 321 VAL B O 1
ATOM 15198 N N . PRO B 1 322 ? 150.402 32.691 140.411 1.00 21.08 322 PRO B N 1
ATOM 15199 C CA . PRO B 1 322 ? 149.601 31.601 139.865 1.00 19.15 322 PRO B CA 1
ATOM 15200 C C . PRO B 1 322 ? 148.193 31.655 140.352 1.00 21.08 322 PRO B C 1
ATOM 15201 O O . PRO B 1 322 ? 148.004 31.746 141.566 1.00 22.27 322 PRO B O 1
ATOM 15212 N N . GLY B 1 323 ? 147.223 31.640 139.435 1.00 18.06 323 GLY B N 1
ATOM 15213 C CA . GLY B 1 323 ? 145.833 31.810 139.816 1.00 22.97 323 GLY B CA 1
ATOM 15214 C C . GLY B 1 323 ? 144.869 30.907 139.086 1.00 20.74 323 GLY B C 1
ATOM 15215 O O . GLY B 1 323 ? 145.231 30.256 138.133 1.00 18.98 323 GLY B O 1
ATOM 15219 N N . SER B 1 324 ? 143.636 30.863 139.584 1.00 20.08 324 SER B N 1
ATOM 15220 C CA . SER B 1 324 ? 142.517 30.261 138.868 1.00 19.99 324 SER B CA 1
ATOM 15221 C C . SER B 1 324 ? 141.772 31.423 138.237 1.00 18.62 324 SER B C 1
ATOM 15222 O O . SER B 1 324 ? 141.696 32.497 138.806 1.00 23.87 324 SER B O 1
ATOM 15230 N N . LEU B 1 325 ? 141.199 31.192 137.071 1.00 20.40 325 LEU B N 1
ATOM 15231 C CA . LEU B 1 325 ? 140.536 32.234 136.322 1.00 18.10 325 LEU B CA 1
ATOM 15232 C C . LEU B 1 325 ? 139.329 31.641 135.598 1.00 22.15 325 LEU B C 1
ATOM 15233 O O . LEU B 1 325 ? 139.483 30.625 134.924 1.00 23.27 325 LEU B O 1
ATOM 15249 N N . TYR B 1 326 ? 138.142 32.238 135.766 1.00 19.28 326 TYR B N 1
ATOM 15250 C CA . TYR B 1 326 ? 136.897 31.703 135.164 1.00 24.68 326 TYR B CA 1
ATOM 15251 C C . TYR B 1 326 ? 136.011 32.848 134.683 1.00 21.47 326 TYR B C 1
ATOM 15252 O O . TYR B 1 326 ? 135.967 33.897 135.346 1.00 23.96 326 TYR B O 1
ATOM 15270 N N . PRO B 1 327 ? 135.292 32.665 133.552 1.00 20.50 327 PRO B N 1
ATOM 15271 C CA . PRO B 1 327 ? 134.354 33.713 133.135 1.00 25.98 327 PRO B CA 1
ATOM 15272 C C . PRO B 1 327 ? 133.115 33.757 134.003 1.00 24.74 327 PRO B C 1
ATOM 15273 O O . PRO B 1 327 ? 132.610 32.735 134.450 1.00 22.93 327 PRO B O 1
ATOM 15284 N N . LEU B 1 328 ? 132.666 34.965 134.292 1.00 20.71 328 LEU B N 1
ATOM 15285 C CA . LEU B 1 328 ? 131.448 35.183 135.066 1.00 22.41 328 LEU B CA 1
ATOM 15286 C C . LEU B 1 328 ? 130.276 35.568 134.181 1.00 31.07 328 LEU B C 1
ATOM 15287 O O . LEU B 1 328 ? 129.137 35.159 134.422 1.00 24.82 328 LEU B O 1
ATOM 15303 N N . ASP B 1 329 ? 130.549 36.407 133.191 1.00 21.15 329 ASP B N 1
ATOM 15304 C CA . ASP B 1 329 ? 129.508 36.876 132.300 1.00 22.40 329 ASP B CA 1
ATOM 15305 C C . ASP B 1 329 ? 130.115 37.599 131.120 1.00 30.53 329 ASP B C 1
ATOM 15306 O O . ASP B 1 329 ? 131.273 37.959 131.110 1.00 24.98 329 ASP B O 1
ATOM 15315 N N . LYS B 1 330 ? 129.306 37.772 130.101 1.00 30.19 330 LYS B N 1
ATOM 15316 C CA . LYS B 1 330 ? 129.724 38.471 128.934 1.00 26.90 330 LYS B CA 1
ATOM 15317 C C . LYS B 1 330 ? 128.536 39.058 128.187 1.00 35.06 330 LYS B C 1
ATOM 15318 O O . LYS B 1 330 ? 127.390 38.607 128.314 1.00 25.68 330 LYS B O 1
ATOM 15337 N N . ASP B 1 331 ? 128.831 40.122 127.464 1.00 38.10 331 ASP B N 1
ATOM 15338 C CA . ASP B 1 331 ? 127.920 40.671 126.486 1.00 38.30 331 ASP B CA 1
ATOM 15339 C C . ASP B 1 331 ? 128.709 40.851 125.195 1.00 37.61 331 ASP B C 1
ATOM 15340 O O . ASP B 1 331 ? 129.763 40.253 125.035 1.00 28.80 331 ASP B O 1
ATOM 15349 N N . GLU B 1 332 ? 128.223 41.678 124.281 1.00 36.25 332 GLU B N 1
ATOM 15350 C CA . GLU B 1 332 ? 128.926 41.882 123.018 1.00 38.80 332 GLU B CA 1
ATOM 15351 C C . GLU B 1 332 ? 130.183 42.724 123.158 1.00 44.66 332 GLU B C 1
ATOM 15352 O O . GLU B 1 332 ? 131.028 42.736 122.258 1.00 43.76 332 GLU B O 1
ATOM 15364 N N . GLU B 1 333 ? 130.272 43.493 124.241 1.00 37.17 333 GLU B N 1
ATOM 15365 C CA . GLU B 1 333 ? 131.349 44.463 124.367 1.00 37.32 333 GLU B CA 1
ATOM 15366 C C . GLU B 1 333 ? 132.462 43.964 125.264 1.00 34.21 333 GLU B C 1
ATOM 15367 O O . GLU B 1 333 ? 133.611 44.347 125.095 1.00 31.19 333 GLU B O 1
ATOM 15379 N N . ARG B 1 334 ? 132.125 43.111 126.221 1.00 29.20 334 ARG B N 1
ATOM 15380 C CA . ARG B 1 334 ? 133.076 42.783 127.271 1.00 32.35 334 ARG B CA 1
ATOM 15381 C C . ARG B 1 334 ? 132.734 41.475 127.987 1.00 30.96 334 ARG B C 1
ATOM 15382 O O . ARG B 1 334 ? 131.585 41.032 127.958 1.00 23.92 334 ARG B O 1
ATOM 15403 N N . VAL B 1 335 ? 133.753 40.878 128.618 1.00 24.80 335 VAL B N 1
ATOM 15404 C CA . VAL B 1 335 ? 133.583 39.703 129.478 1.00 21.05 335 VAL B CA 1
ATOM 15405 C C . VAL B 1 335 ? 134.133 40.038 130.857 1.00 23.21 335 VAL B C 1
ATOM 15406 O O . VAL B 1 335 ? 135.082 40.801 130.982 1.00 23.10 335 VAL B O 1
ATOM 15419 N N . LEU B 1 336 ? 133.473 39.507 131.875 1.00 22.21 336 LEU B N 1
ATOM 15420 C CA . LEU B 1 336 ? 133.949 39.590 133.247 1.00 23.92 336 LEU B CA 1
ATOM 15421 C C . LEU B 1 336 ? 134.573 38.299 133.628 1.00 26.53 336 LEU B C 1
ATOM 15422 O O . LEU B 1 336 ? 133.970 37.257 133.452 1.00 20.12 336 LEU B O 1
ATOM 15438 N N . LEU B 1 337 ? 135.757 38.387 134.228 1.00 26.24 337 LEU B N 1
ATOM 15439 C CA . LEU B 1 337 ? 136.484 37.206 134.661 1.00 18.95 337 LEU B CA 1
ATOM 15440 C C . LEU B 1 337 ? 136.780 37.281 136.152 1.00 27.23 337 LEU B C 1
ATOM 15441 O O . LEU B 1 337 ? 137.092 38.338 136.682 1.00 26.57 337 LEU B O 1
ATOM 15457 N N . ARG B 1 338 ? 136.665 36.135 136.815 1.00 20.85 338 ARG B N 1
ATOM 15458 C CA . ARG B 1 338 ? 136.988 35.997 138.208 1.00 19.30 338 ARG B CA 1
ATOM 15459 C C . ARG B 1 338 ? 138.304 35.238 138.375 1.00 23.89 338 ARG B C 1
ATOM 15460 O O . ARG B 1 338 ? 138.456 34.103 137.909 1.00 19.61 338 ARG B O 1
ATOM 15481 N N . TYR B 1 339 ? 139.224 35.887 139.073 1.00 19.97 339 TYR B N 1
ATOM 15482 C CA . TYR B 1 339 ? 140.541 35.348 139.407 1.00 21.91 339 TYR B CA 1
ATOM 15483 C C . TYR B 1 339 ? 140.607 35.090 140.936 1.00 19.35 339 TYR B C 1
ATOM 15484 O O . TYR B 1 339 ? 140.037 35.847 141.707 1.00 19.81 339 TYR B O 1
ATOM 15502 N N . THR B 1 340 ? 141.294 34.025 141.362 1.00 21.71 340 THR B N 1
ATOM 15503 C CA . THR B 1 340 ? 141.547 33.770 142.791 1.00 24.89 340 THR B CA 1
ATOM 15504 C C . THR B 1 340 ? 142.896 33.056 142.951 1.00 23.84 340 THR B C 1
ATOM 15505 O O . THR B 1 340 ? 143.346 32.342 142.050 1.00 18.62 340 THR B O 1
ATOM 15516 N N . SER B 1 341 ? 143.552 33.265 144.083 1.00 19.52 341 SER B N 1
ATOM 15517 C CA . SER B 1 341 ? 144.759 32.510 144.413 1.00 19.47 341 SER B CA 1
ATOM 15518 C C . SER B 1 341 ? 144.905 32.404 145.917 1.00 18.76 341 SER B C 1
ATOM 15519 O O . SER B 1 341 ? 144.067 32.890 146.694 1.00 22.69 341 SER B O 1
ATOM 15527 N N . PHE B 1 342 ? 145.975 31.757 146.319 1.00 19.38 342 PHE B N 1
ATOM 15528 C CA . PHE B 1 342 ? 146.216 31.437 147.723 1.00 26.58 342 PHE B CA 1
ATOM 15529 C C . PHE B 1 342 ? 146.195 32.631 148.659 1.00 26.91 342 PHE B C 1
ATOM 15530 O O . PHE B 1 342 ? 145.660 32.500 149.756 1.00 22.47 342 PHE B O 1
ATOM 15547 N N . THR B 1 343 ? 146.712 33.793 148.255 1.00 20.68 343 THR B N 1
ATOM 15548 C CA . THR B 1 343 ? 146.615 34.945 149.162 1.00 26.89 343 THR B CA 1
ATOM 15549 C C . THR B 1 343 ? 145.797 36.081 148.552 1.00 32.84 343 THR B C 1
ATOM 15550 O O . THR B 1 343 ? 145.935 37.243 148.927 1.00 29.49 343 THR B O 1
ATOM 15561 N N . ILE B 1 344 ? 144.932 35.708 147.611 1.00 24.55 344 ILE B N 1
ATOM 15562 C CA . ILE B 1 344 ? 144.079 36.625 146.875 1.00 20.95 344 ILE B CA 1
ATOM 15563 C C . ILE B 1 344 ? 142.639 36.129 146.797 1.00 22.59 344 ILE B C 1
ATOM 15564 O O . ILE B 1 344 ? 142.304 35.350 145.898 1.00 18.30 344 ILE B O 1
ATOM 15580 N N . PRO B 1 345 ? 141.777 36.562 147.743 1.00 20.78 345 PRO B N 1
ATOM 15581 C CA . PRO B 1 345 ? 140.360 36.225 147.715 1.00 18.31 345 PRO B CA 1
ATOM 15582 C C . PRO B 1 345 ? 139.722 36.332 146.351 1.00 31.03 345 PRO B C 1
ATOM 15583 O O . PRO B 1 345 ? 139.124 35.363 145.887 1.00 23.65 345 PRO B O 1
ATOM 15594 N N . TYR B 1 346 ? 139.896 37.465 145.688 1.00 18.89 346 TYR B N 1
ATOM 15595 C CA . TYR B 1 346 ? 139.491 37.572 144.300 1.00 20.76 346 TYR B CA 1
ATOM 15596 C C . TYR B 1 346 ? 140.110 38.773 143.632 1.00 23.79 346 TYR B C 1
ATOM 15597 O O . TYR B 1 346 ? 140.519 39.736 144.296 1.00 18.63 346 TYR B O 1
ATOM 15615 N N . ARG B 1 347 ? 140.161 38.670 142.314 1.00 22.30 347 ARG B N 1
ATOM 15616 C CA . ARG B 1 347 ? 140.238 39.825 141.435 1.00 24.50 347 ARG B CA 1
ATOM 15617 C C . ARG B 1 347 ? 139.106 39.702 140.441 1.00 26.84 347 ARG B C 1
ATOM 15618 O O . ARG B 1 347 ? 138.758 38.602 139.980 1.00 25.31 347 ARG B O 1
ATOM 15639 N N . LEU B 1 348 ? 138.501 40.833 140.133 1.00 22.81 348 LEU B N 1
ATOM 15640 C CA . LEU B 1 348 ? 137.517 40.858 139.067 1.00 21.23 348 LEU B CA 1
ATOM 15641 C C . LEU B 1 348 ? 138.179 41.562 137.905 1.00 25.49 348 LEU B C 1
ATOM 15642 O O . LEU B 1 348 ? 138.626 42.697 138.044 1.00 19.63 348 LEU B O 1
ATOM 15658 N N . TYR B 1 349 ? 138.239 40.870 136.777 1.00 27.06 349 TYR B N 1
ATOM 15659 C CA . TYR B 1 349 ? 138.807 41.417 135.547 1.00 23.25 349 TYR B CA 1
ATOM 15660 C C . TYR B 1 349 ? 137.737 41.657 134.486 1.00 20.28 349 TYR B C 1
ATOM 15661 O O . TYR B 1 349 ? 136.771 40.896 134.349 1.00 24.09 349 TYR B O 1
ATOM 15679 N N . GLU B 1 350 ? 137.996 42.681 133.677 1.00 24.48 350 GLU B N 1
ATOM 15680 C CA . GLU B 1 350 ? 137.189 43.050 132.509 1.00 26.32 350 GLU B CA 1
ATOM 15681 C C . GLU B 1 350 ? 138.043 42.942 131.271 1.00 27.84 350 GLU B C 1
ATOM 15682 O O . GLU B 1 350 ? 139.098 43.546 131.207 1.00 28.04 350 GLU B O 1
ATOM 15694 N N . PHE B 1 351 ? 137.610 42.154 130.302 1.00 28.81 351 PHE B N 1
ATOM 15695 C CA . PHE B 1 351 ? 138.282 42.120 129.001 1.00 26.57 351 PHE B CA 1
ATOM 15696 C C . PHE B 1 351 ? 137.374 42.710 127.943 1.00 27.88 351 PHE B C 1
ATOM 15697 O O . PHE B 1 351 ? 136.248 42.280 127.804 1.00 28.19 351 PHE B O 1
ATOM 15714 N N . LYS B 1 352 ? 137.897 43.687 127.201 1.00 30.66 352 LYS B N 1
ATOM 15715 C CA . LYS B 1 352 ? 137.206 44.292 126.069 1.00 39.50 352 LYS B CA 1
ATOM 15716 C C . LYS B 1 352 ? 138.024 44.026 124.822 1.00 31.41 352 LYS B C 1
ATOM 15717 O O . LYS B 1 352 ? 137.749 43.084 124.068 1.00 38.20 352 LYS B O 1
ATOM 15736 N N . ASP B 1 353 ? 139.052 44.845 124.627 1.00 37.29 353 ASP B N 1
ATOM 15737 C CA . ASP B 1 353 ? 140.106 44.539 123.660 1.00 34.49 353 ASP B CA 1
ATOM 15738 C C . ASP B 1 353 ? 141.369 44.086 124.402 1.00 40.74 353 ASP B C 1
ATOM 15739 O O . ASP B 1 353 ? 142.252 43.451 123.820 1.00 42.62 353 ASP B O 1
ATOM 15748 N N . ASP B 1 354 ? 141.461 44.424 125.686 1.00 37.62 354 ASP B N 1
ATOM 15749 C CA . ASP B 1 354 ? 142.572 43.964 126.516 1.00 40.00 354 ASP B CA 1
ATOM 15750 C C . ASP B 1 354 ? 142.096 43.662 127.932 1.00 29.96 354 ASP B C 1
ATOM 15751 O O . ASP B 1 354 ? 140.965 43.953 128.275 1.00 36.37 354 ASP B O 1
ATOM 15760 N N . LEU B 1 355 ? 142.982 43.120 128.759 1.00 28.06 355 LEU B N 1
ATOM 15761 C CA . LEU B 1 355 ? 142.613 42.746 130.135 1.00 29.20 355 LEU B CA 1
ATOM 15762 C C . LEU B 1 355 ? 142.864 43.865 131.144 1.00 31.12 355 LEU B C 1
ATOM 15763 O O . LEU B 1 355 ? 143.964 44.403 131.208 1.00 33.52 355 LEU B O 1
ATOM 15779 N N . ARG B 1 356 ? 141.835 44.186 131.934 1.00 25.94 356 ARG B N 1
ATOM 15780 C CA . ARG B 1 356 ? 141.893 45.244 132.926 1.00 32.85 356 ARG B CA 1
ATOM 15781 C C . ARG B 1 356 ? 141.308 44.791 134.267 1.00 22.93 356 ARG B C 1
ATOM 15782 O O . ARG B 1 356 ? 140.243 44.173 134.342 1.00 22.57 356 ARG B O 1
ATOM 15803 N N . LEU B 1 357 ? 142.051 45.083 135.315 1.00 27.42 357 LEU B N 1
ATOM 15804 C CA . LEU B 1 357 ? 141.650 44.716 136.651 1.00 27.41 357 LEU B CA 1
ATOM 15805 C C . LEU B 1 357 ? 140.670 45.768 137.163 1.00 28.51 357 LEU B C 1
ATOM 15806 O O . LEU B 1 357 ? 140.956 46.932 137.071 1.00 23.76 357 LEU B O 1
ATOM 15822 N N . ILE B 1 358 ? 139.490 45.378 137.640 1.00 26.80 358 ILE B N 1
ATOM 15823 C CA . ILE B 1 358 ? 138.509 46.372 138.113 1.00 22.04 358 ILE B CA 1
ATOM 15824 C C . ILE B 1 358 ? 138.076 46.215 139.562 1.00 34.62 358 ILE B C 1
ATOM 15825 O O . ILE B 1 358 ? 137.272 47.006 140.050 1.00 23.55 358 ILE B O 1
ATOM 15841 N N . GLU B 1 359 ? 138.559 45.180 140.243 1.00 27.80 359 GLU B N 1
ATOM 15842 C CA . GLU B 1 359 ? 138.349 45.101 141.671 1.00 32.62 359 GLU B CA 1
ATOM 15843 C C . GLU B 1 359 ? 139.231 43.996 142.224 1.00 26.01 359 GLU B C 1
ATOM 15844 O O . GLU B 1 359 ? 139.427 42.958 141.612 1.00 22.92 359 GLU B O 1
ATOM 15856 N N . GLU B 1 360 ? 139.735 44.231 143.409 1.00 23.26 360 GLU B N 1
ATOM 15857 C CA . GLU B 1 360 ? 140.648 43.295 143.998 1.00 32.32 360 GLU B CA 1
ATOM 15858 C C . GLU B 1 360 ? 140.602 43.309 145.505 1.00 33.26 360 GLU B C 1
ATOM 15859 O O . GLU B 1 360 ? 140.374 44.338 146.155 1.00 36.21 360 GLU B O 1
ATOM 15871 N N . ARG B 1 361 ? 140.797 42.111 146.036 1.00 29.85 361 ARG B N 1
ATOM 15872 C CA . ARG B 1 361 ? 140.917 41.883 147.449 1.00 23.55 361 ARG B CA 1
ATOM 15873 C C . ARG B 1 361 ? 142.137 40.983 147.634 1.00 29.60 361 ARG B C 1
ATOM 15874 O O . ARG B 1 361 ? 142.180 39.868 147.103 1.00 30.06 361 ARG B O 1
ATOM 15895 N N . LYS B 1 362 ? 143.153 41.462 148.341 1.00 21.60 362 LYS B N 1
ATOM 15896 C CA . LYS B 1 362 ? 144.284 40.596 148.626 1.00 23.87 362 LYS B CA 1
ATOM 15897 C C . LYS B 1 362 ? 144.790 40.732 150.086 1.00 27.83 362 LYS B C 1
ATOM 15898 O O . LYS B 1 362 ? 144.635 41.753 150.738 1.00 33.05 362 LYS B O 1
ATOM 15917 N N . VAL B 1 363 ? 145.404 39.661 150.566 1.00 20.72 363 VAL B N 1
ATOM 15918 C CA . VAL B 1 363 ? 145.892 39.565 151.926 1.00 28.12 363 VAL B CA 1
ATOM 15919 C C . VAL B 1 363 ? 147.189 40.323 152.105 1.00 27.58 363 VAL B C 1
ATOM 15920 O O . VAL B 1 363 ? 148.122 40.131 151.348 1.00 28.00 363 VAL B O 1
ATOM 15933 N N . GLU B 1 364 ? 147.239 41.194 153.119 1.00 36.99 364 GLU B N 1
ATOM 15934 C CA . GLU B 1 364 ? 148.456 41.955 153.387 1.00 45.04 364 GLU B CA 1
ATOM 15935 C C . GLU B 1 364 ? 149.584 41.079 153.943 1.00 44.54 364 GLU B C 1
ATOM 15936 O O . GLU B 1 364 ? 149.366 40.244 154.841 1.00 44.94 364 GLU B O 1
ATOM 15948 N N . GLY B 1 365 ? 150.785 41.264 153.398 1.00 45.33 365 GLY B N 1
ATOM 15949 C CA . GLY B 1 365 ? 151.941 40.524 153.871 1.00 40.11 365 GLY B CA 1
ATOM 15950 C C . GLY B 1 365 ? 152.917 40.135 152.777 1.00 43.64 365 GLY B C 1
ATOM 15951 O O . GLY B 1 365 ? 152.626 40.229 151.583 1.00 37.15 365 GLY B O 1
ATOM 15955 N N . GLU B 1 366 ? 154.064 39.632 153.223 1.00 35.35 366 GLU B N 1
ATOM 15956 C CA . GLU B 1 366 ? 155.109 39.098 152.360 1.00 39.88 366 GLU B CA 1
ATOM 15957 C C . GLU B 1 366 ? 154.949 37.600 152.095 1.00 42.32 366 GLU B C 1
ATOM 15958 O O . GLU B 1 366 ? 155.438 36.760 152.854 1.00 46.99 366 GLU B O 1
ATOM 15970 N N . PHE B 1 367 ? 154.190 37.281 151.048 1.00 29.98 367 PHE B N 1
ATOM 15971 C CA . PHE B 1 367 ? 153.967 35.885 150.660 1.00 32.87 367 PHE B CA 1
ATOM 15972 C C . PHE B 1 367 ? 154.611 35.546 149.328 1.00 36.30 367 PHE B C 1
ATOM 15973 O O . PHE B 1 367 ? 154.683 36.383 148.441 1.00 42.47 367 PHE B O 1
ATOM 15990 N N . ARG B 1 368 ? 155.044 34.295 149.206 1.00 29.75 368 ARG B N 1
ATOM 15991 C CA . ARG B 1 368 ? 155.599 33.742 147.986 1.00 30.92 368 ARG B CA 1
ATOM 15992 C C . ARG B 1 368 ? 154.795 32.491 147.555 1.00 27.30 368 ARG B C 1
ATOM 15993 O O . ARG B 1 368 ? 154.419 31.683 148.405 1.00 21.84 368 ARG B O 1
ATOM 16014 N N . VAL B 1 369 ? 154.512 32.356 146.267 1.00 23.54 369 VAL B N 1
ATOM 16015 C CA . VAL B 1 369 ? 153.965 31.103 145.717 1.00 23.54 369 VAL B CA 1
ATOM 16016 C C . VAL B 1 369 ? 155.017 30.515 144.800 1.00 24.73 369 VAL B C 1
ATOM 16017 O O . VAL B 1 369 ? 155.487 31.181 143.873 1.00 24.39 369 VAL B O 1
ATOM 16030 N N . GLU B 1 370 ? 155.418 29.286 145.096 1.00 23.25 370 GLU B N 1
ATOM 16031 C CA . GLU B 1 370 ? 156.428 28.569 144.314 1.00 21.28 370 GLU B CA 1
ATOM 16032 C C . GLU B 1 370 ? 155.845 27.268 143.847 1.00 18.94 370 GLU B C 1
ATOM 16033 O O . GLU B 1 370 ? 154.733 26.911 144.265 1.00 18.90 370 GLU B O 1
ATOM 16045 N N . GLU B 1 371 ? 156.591 26.560 143.000 1.00 24.04 371 GLU B N 1
ATOM 16046 C CA . GLU B 1 371 ? 156.166 25.255 142.472 1.00 24.77 371 GLU B CA 1
ATOM 16047 C C . GLU B 1 371 ? 157.359 24.346 142.431 1.00 26.33 371 GLU B C 1
ATOM 16048 O O . GLU B 1 371 ? 158.490 24.801 142.191 1.00 21.53 371 GLU B O 1
ATOM 16060 N N . ASP B 1 372 ? 157.100 23.063 142.671 1.00 17.83 372 ASP B N 1
ATOM 16061 C CA . ASP B 1 372 ? 158.103 22.014 142.538 1.00 17.85 372 ASP B CA 1
ATOM 16062 C C . ASP B 1 372 ? 157.401 20.716 142.157 1.00 17.14 372 ASP B C 1
ATOM 16063 O O . ASP B 1 372 ? 156.191 20.679 141.996 1.00 18.26 372 ASP B O 1
ATOM 16072 N 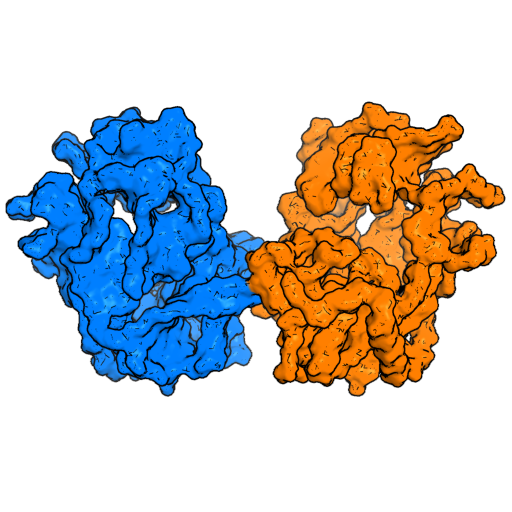N . PHE B 1 373 ? 158.180 19.653 142.017 1.00 16.08 373 PHE B N 1
ATOM 16073 C CA . PHE B 1 373 ? 157.678 18.374 141.578 1.00 21.49 373 PHE B CA 1
ATOM 16074 C C . PHE B 1 373 ? 158.319 17.346 142.440 1.00 25.61 373 PHE B C 1
ATOM 16075 O O . PHE B 1 373 ? 159.521 17.404 142.693 1.00 29.01 373 PHE B O 1
ATOM 16092 N N . ALA B 1 374 ? 157.501 16.392 142.859 1.00 22.58 374 ALA B N 1
ATOM 16093 C CA . ALA B 1 374 ? 157.952 15.174 143.490 1.00 20.75 374 ALA B CA 1
ATOM 16094 C C . ALA B 1 374 ? 157.956 14.067 142.449 1.00 18.18 374 ALA B C 1
ATOM 16095 O O . ALA B 1 374 ? 157.379 14.213 141.359 1.00 29.65 374 ALA B O 1
ATOM 16102 N N . THR B 1 375 ? 158.657 12.984 142.758 1.00 20.01 375 THR B N 1
ATOM 16103 C CA . THR B 1 375 ? 158.687 11.812 141.916 1.00 20.58 375 THR B CA 1
ATOM 16104 C C . THR B 1 375 ? 157.943 10.682 142.591 1.00 18.64 375 THR B C 1
ATOM 16105 O O . THR B 1 375 ? 158.318 10.221 143.679 1.00 19.08 375 THR B O 1
ATOM 16116 N N . SER B 1 376 ? 156.893 10.195 141.919 1.00 16.16 376 SER B N 1
ATOM 16117 C CA . SER B 1 376 ? 156.084 9.146 142.528 1.00 25.33 376 SER B CA 1
ATOM 16118 C C . SER B 1 376 ? 156.795 7.819 142.431 1.00 22.10 376 SER B C 1
ATOM 16119 O O . SER B 1 376 ? 157.736 7.674 141.669 1.00 21.56 376 SER B O 1
ATOM 16127 N N . LYS B 1 377 ? 156.276 6.816 143.131 1.00 17.71 377 LYS B N 1
ATOM 16128 C CA . LYS B 1 377 ? 156.870 5.480 143.130 1.00 28.56 377 LYS B CA 1
ATOM 16129 C C . LYS B 1 377 ? 157.174 4.948 141.735 1.00 24.95 377 LYS B C 1
ATOM 16130 O O . LYS B 1 377 ? 158.248 4.371 141.488 1.00 22.39 377 LYS B O 1
ATOM 16149 N N . ASP B 1 378 ? 156.221 5.124 140.827 1.00 17.42 378 ASP B N 1
ATOM 16150 C CA . ASP B 1 378 ? 156.348 4.557 139.470 1.00 23.82 378 ASP B CA 1
ATOM 16151 C C . ASP B 1 378 ? 157.047 5.486 138.484 1.00 16.37 378 ASP B C 1
ATOM 16152 O O . ASP B 1 378 ? 157.096 5.182 137.301 1.00 23.62 378 ASP B O 1
ATOM 16161 N N . GLY B 1 379 ? 157.611 6.590 138.954 1.00 25.03 379 GLY B N 1
ATOM 16162 C CA . GLY B 1 379 ? 158.313 7.514 138.072 1.00 26.54 379 GLY B CA 1
ATOM 16163 C C . GLY B 1 379 ? 157.526 8.763 137.672 1.00 29.04 379 GLY B C 1
ATOM 16164 O O . GLY B 1 379 ? 158.097 9.679 137.091 1.00 29.47 379 GLY B O 1
ATOM 16168 N N . THR B 1 380 ? 156.222 8.812 137.933 1.00 23.02 380 THR B N 1
ATOM 16169 C CA . THR B 1 380 ? 155.443 10.007 137.595 1.00 24.90 380 THR B CA 1
ATOM 16170 C C . THR B 1 380 ? 155.865 11.255 138.372 1.00 26.55 380 THR B C 1
ATOM 16171 O O . THR B 1 380 ? 156.000 11.193 139.573 1.00 21.13 380 THR B O 1
ATOM 16182 N N . LYS B 1 381 ? 156.036 12.390 137.691 1.00 26.12 381 LYS B N 1
ATOM 16183 C CA . LYS B 1 381 ? 156.326 13.636 138.373 1.00 19.29 381 LYS B CA 1
ATOM 16184 C C . LYS B 1 381 ? 155.002 14.210 138.894 1.00 23.52 381 LYS B C 1
ATOM 16185 O O . LYS B 1 381 ? 153.993 14.198 138.195 1.00 20.47 381 LYS B O 1
ATOM 16204 N N . VAL B 1 382 ? 155.004 14.626 140.151 1.00 22.04 382 VAL B N 1
ATOM 16205 C CA . VAL B 1 382 ? 153.803 15.174 140.800 1.00 16.77 382 VAL B CA 1
ATOM 16206 C C . VAL B 1 382 ? 154.035 16.639 141.171 1.00 22.22 382 VAL B C 1
ATOM 16207 O O . VAL B 1 382 ? 154.794 16.944 142.097 1.00 22.41 382 VAL B O 1
ATOM 16220 N N . HIS B 1 383 ? 153.413 17.529 140.399 1.00 19.91 383 HIS B N 1
ATOM 16221 C CA . HIS B 1 383 ? 153.451 18.967 140.654 1.00 20.43 383 HIS B CA 1
ATOM 16222 C C . HIS B 1 383 ? 152.796 19.353 141.964 1.00 18.38 383 HIS B C 1
ATOM 16223 O O . HIS B 1 383 ? 151.830 18.740 142.372 1.00 19.07 383 HIS B O 1
ATOM 16238 N N . TYR B 1 384 ? 153.285 20.399 142.614 1.00 15.23 384 TYR B N 1
ATOM 16239 C CA . TYR B 1 384 ? 152.569 20.948 143.729 1.00 21.64 384 TYR B CA 1
ATOM 16240 C C . TYR B 1 384 ? 152.895 22.425 143.887 1.00 21.51 384 TYR B C 1
ATOM 16241 O O . TYR B 1 384 ? 153.968 22.892 143.506 1.00 20.78 384 TYR B O 1
ATOM 16259 N N . PHE B 1 385 ? 151.929 23.154 144.415 1.00 16.77 385 PHE B N 1
ATOM 16260 C CA . PHE B 1 385 ? 152.148 24.543 144.807 1.00 19.49 385 PHE B CA 1
ATOM 16261 C C . PHE B 1 385 ? 152.715 24.635 146.256 1.00 19.27 385 PHE B C 1
ATOM 16262 O O . PHE B 1 385 ? 152.370 23.875 147.170 1.00 18.19 385 PHE B O 1
ATOM 16279 N N . ILE B 1 386 ? 153.576 25.616 146.454 1.00 16.50 386 ILE B N 1
ATOM 16280 C CA . ILE B 1 386 ? 154.147 25.880 147.758 1.00 22.44 386 ILE B CA 1
ATOM 16281 C C . ILE B 1 386 ? 153.791 27.317 148.088 1.00 21.31 386 ILE B C 1
ATOM 16282 O O . ILE B 1 386 ? 153.936 28.195 147.237 1.00 20.99 386 ILE B O 1
ATOM 16298 N N . VAL B 1 387 ? 153.245 27.548 149.282 1.00 18.38 387 VAL B N 1
ATOM 16299 C CA . VAL B 1 387 ? 152.910 28.912 149.722 1.00 18.90 387 VAL B CA 1
ATOM 16300 C C . VAL B 1 387 ? 153.601 29.175 151.054 1.00 20.40 387 VAL B C 1
ATOM 16301 O O . VAL B 1 387 ? 153.504 28.394 151.963 1.00 20.06 387 VAL B O 1
ATOM 16314 N N . LYS B 1 388 ? 154.307 30.294 151.169 1.00 19.77 388 LYS B N 1
ATOM 16315 C CA . LYS B 1 388 ? 155.055 30.583 152.384 1.00 20.00 388 LYS B CA 1
ATOM 16316 C C . LYS B 1 388 ? 154.931 32.034 152.766 1.00 24.30 388 LYS B C 1
ATOM 16317 O O . LYS B 1 388 ? 154.743 32.886 151.906 1.00 23.68 388 LYS B O 1
ATOM 16336 N N . GLY B 1 389 ? 155.051 32.285 154.063 1.00 26.35 389 GLY B N 1
ATOM 16337 C CA . GLY B 1 389 ? 155.152 33.624 154.616 1.00 36.06 389 GLY B CA 1
ATOM 16338 C C . GLY B 1 389 ? 156.603 34.041 154.840 1.00 38.23 389 GLY B C 1
ATOM 16339 O O . GLY B 1 389 ? 157.528 33.491 154.227 1.00 34.38 389 GLY B O 1
ATOM 16343 N N . GLU B 1 390 ? 156.796 35.018 155.732 1.00 41.37 390 GLU B N 1
ATOM 16344 C CA . GLU B 1 390 ? 158.126 35.561 156.079 1.00 50.77 390 GLU B CA 1
ATOM 16345 C C . GLU B 1 390 ? 159.022 34.609 156.861 1.00 41.81 390 GLU B C 1
ATOM 16346 O O . GLU B 1 390 ? 160.252 34.630 156.736 1.00 38.40 390 GLU B O 1
ATOM 16358 N N . ARG B 1 391 ? 158.383 33.784 157.671 1.00 32.02 391 ARG B N 1
ATOM 16359 C CA . ARG B 1 391 ? 159.069 32.895 158.598 1.00 38.85 391 ARG B CA 1
ATOM 16360 C C . ARG B 1 391 ? 158.892 31.457 158.118 1.00 38.18 391 ARG B C 1
ATOM 16361 O O . ARG B 1 391 ? 157.907 31.130 157.483 1.00 28.73 391 ARG B O 1
ATOM 16382 N N . ASP B 1 392 ? 159.837 30.599 158.453 1.00 42.57 392 ASP B N 1
ATOM 16383 C CA . ASP B 1 392 ? 159.782 29.217 158.035 1.00 38.46 392 ASP B CA 1
ATOM 16384 C C . ASP B 1 392 ? 160.110 28.369 159.252 1.00 33.98 392 ASP B C 1
ATOM 16385 O O . ASP B 1 392 ? 161.284 28.124 159.560 1.00 38.13 392 ASP B O 1
ATOM 16394 N N . GLU B 1 393 ? 159.053 27.932 159.939 1.00 27.49 393 GLU B N 1
ATOM 16395 C CA . GLU B 1 393 ? 159.153 27.107 161.168 1.00 27.31 393 GLU B CA 1
ATOM 16396 C C . GLU B 1 393 ? 159.115 25.618 160.849 1.00 35.56 393 GLU B C 1
ATOM 16397 O O . GLU B 1 393 ? 158.899 24.750 161.729 1.00 26.91 393 GLU B O 1
ATOM 16409 N N . LYS B 1 394 ? 159.257 25.344 159.566 1.00 23.99 394 LYS B N 1
ATOM 16410 C CA . LYS B 1 394 ? 159.390 23.981 159.072 1.00 32.45 394 LYS B CA 1
ATOM 16411 C C . LYS B 1 394 ? 158.174 23.113 159.379 1.00 26.31 394 LYS B C 1
ATOM 16412 O O . LYS B 1 394 ? 158.322 21.977 159.824 1.00 26.00 394 LYS B O 1
ATOM 16431 N N . ARG B 1 395 ? 156.990 23.648 159.085 1.00 20.20 395 ARG B N 1
ATOM 16432 C CA . ARG B 1 395 ? 155.722 22.955 159.281 1.00 20.18 395 ARG B CA 1
ATOM 16433 C C . ARG B 1 395 ? 154.842 23.154 158.028 1.00 20.22 395 ARG B C 1
ATOM 16434 O O . ARG B 1 395 ? 154.559 24.275 157.580 1.00 21.10 395 ARG B O 1
ATOM 16455 N N . ALA B 1 396 ? 154.430 22.033 157.464 1.00 18.10 396 ALA B N 1
ATOM 16456 C CA . ALA B 1 396 ? 153.731 22.009 156.195 1.00 17.66 396 ALA B CA 1
ATOM 16457 C C . ALA B 1 396 ? 152.330 21.418 156.366 1.00 18.68 396 ALA B C 1
ATOM 16458 O O . ALA B 1 396 ? 152.162 20.402 157.020 1.00 19.61 396 ALA B O 1
ATOM 16465 N N . TRP B 1 397 ? 151.346 22.074 155.756 1.00 18.01 397 TRP B N 1
ATOM 16466 C CA . TRP B 1 397 ? 149.945 21.645 155.697 1.00 15.77 397 TRP B CA 1
ATOM 16467 C C . TRP B 1 397 ? 149.697 21.344 154.212 1.00 16.65 397 TRP B C 1
ATOM 16468 O O . TRP B 1 397 ? 149.738 22.215 153.375 1.00 13.19 397 TRP B O 1
ATOM 16489 N N . VAL B 1 398 ? 149.451 20.078 153.926 1.00 19.30 398 VAL B N 1
ATOM 16490 C CA . VAL B 1 398 ? 149.490 19.555 152.585 1.00 22.76 398 VAL B CA 1
ATOM 16491 C C . VAL B 1 398 ? 148.100 19.099 152.210 1.00 18.78 398 VAL B C 1
ATOM 16492 O O . VAL B 1 398 ? 147.533 18.250 152.878 1.00 19.33 398 VAL B O 1
ATOM 16505 N N . PHE B 1 399 ? 147.579 19.676 151.116 1.00 16.88 399 PHE B N 1
ATOM 16506 C CA . PHE B 1 399 ? 146.230 19.466 150.647 1.00 15.65 399 PHE B CA 1
ATOM 16507 C C . PHE B 1 399 ? 146.241 18.742 149.297 1.00 17.77 399 PHE B C 1
ATOM 16508 O O . PHE B 1 399 ? 146.965 19.141 148.376 1.00 11.80 399 PHE B O 1
ATOM 16525 N N . GLY B 1 400 ? 145.428 17.690 149.195 1.00 14.83 400 GLY B N 1
ATOM 16526 C CA . GLY B 1 400 ? 145.249 16.993 147.926 1.00 22.22 400 GLY B CA 1
ATOM 16527 C C . GLY B 1 400 ? 143.823 16.484 147.742 1.00 20.00 400 GLY B C 1
ATOM 16528 O O . GLY B 1 400 ? 142.999 16.513 148.656 1.00 19.01 400 GLY B O 1
ATOM 16532 N N . TYR B 1 401 ? 143.527 16.020 146.528 1.00 22.78 401 TYR B N 1
ATOM 16533 C CA . TYR B 1 401 ? 142.195 15.508 146.209 1.00 18.95 401 TYR B CA 1
ATOM 16534 C C . TYR B 1 401 ? 142.424 14.268 145.349 1.00 24.82 401 TYR B C 1
ATOM 16535 O O . TYR B 1 401 ? 142.432 13.141 145.853 1.00 17.59 401 TYR B O 1
ATOM 16553 N N . GLY B 1 402 ? 142.708 14.464 144.066 1.00 20.74 402 GLY B N 1
ATOM 16554 C CA . GLY B 1 402 ? 143.089 13.337 143.222 1.00 18.12 402 GLY B CA 1
ATOM 16555 C C . GLY B 1 402 ? 141.930 12.474 142.781 1.00 22.40 402 GLY B C 1
ATOM 16556 O O . GLY B 1 402 ? 141.788 11.309 143.200 1.00 19.54 402 GLY B O 1
ATOM 16560 N N . GLY B 1 403 ? 141.101 13.033 141.903 1.00 19.57 403 GLY B N 1
ATOM 16561 C CA . GLY B 1 403 ? 139.984 12.283 141.363 1.00 19.11 403 GLY B CA 1
ATOM 16562 C C . GLY B 1 403 ? 138.947 13.094 140.595 1.00 17.66 403 GLY B C 1
ATOM 16563 O O . GLY B 1 403 ? 138.926 14.336 140.618 1.00 17.54 403 GLY B O 1
ATOM 16567 N N . PHE B 1 404 ? 138.086 12.360 139.893 1.00 23.03 404 PHE B N 1
ATOM 16568 C CA . PHE B 1 404 ? 136.852 12.891 139.336 1.00 21.97 404 PHE B CA 1
ATOM 16569 C C . PHE B 1 404 ? 137.066 13.988 138.298 1.00 20.54 404 PHE B C 1
ATOM 16570 O O . PHE B 1 404 ? 136.172 14.781 138.043 1.00 18.05 404 PHE B O 1
ATOM 16587 N N . ASN B 1 405 ? 138.246 14.017 137.697 1.00 22.68 405 ASN B N 1
ATOM 16588 C CA . ASN B 1 405 ? 138.551 14.957 136.583 1.00 18.54 405 ASN B CA 1
ATOM 16589 C C . ASN B 1 405 ? 138.502 16.373 137.131 1.00 26.55 405 ASN B C 1
ATOM 16590 O O . ASN B 1 405 ? 138.238 17.333 136.413 1.00 21.98 405 ASN B O 1
ATOM 16601 N N . ILE B 1 406 ? 138.786 16.507 138.421 1.00 14.11 406 ILE B N 1
ATOM 16602 C CA . ILE B 1 406 ? 138.834 17.824 139.016 1.00 19.12 406 ILE B CA 1
ATOM 16603 C C . ILE B 1 406 ? 140.278 18.250 139.198 1.00 25.38 406 ILE B C 1
ATOM 16604 O O . ILE B 1 406 ? 141.064 17.618 139.941 1.00 20.04 406 ILE B O 1
ATOM 16620 N N . ALA B 1 407 ? 140.646 19.335 138.540 1.00 21.13 407 ALA B N 1
ATOM 16621 C CA . ALA B 1 407 ? 141.991 19.881 138.775 1.00 27.01 407 ALA B CA 1
ATOM 16622 C C . ALA B 1 407 ? 142.030 20.740 140.035 1.00 23.53 407 ALA B C 1
ATOM 16623 O O . ALA B 1 407 ? 141.111 21.523 140.293 1.00 20.18 407 ALA B O 1
ATOM 16630 N N . LEU B 1 408 ? 143.095 20.594 140.827 1.00 17.89 408 LEU B N 1
ATOM 16631 C CA . LEU B 1 408 ? 143.324 21.474 141.967 1.00 16.83 408 LEU B CA 1
ATOM 16632 C C . LEU B 1 408 ? 144.151 22.670 141.555 1.00 18.26 408 LEU B C 1
ATOM 16633 O O . LEU B 1 408 ? 145.323 22.537 141.246 1.00 20.45 408 LEU B O 1
ATOM 16649 N N . THR B 1 409 ? 143.484 23.824 141.488 1.00 18.60 409 THR B N 1
ATOM 16650 C CA . THR B 1 409 ? 144.068 25.079 141.038 1.00 20.48 409 THR B CA 1
ATOM 16651 C C . THR B 1 409 ? 144.038 26.089 142.207 1.00 17.51 409 THR B C 1
ATOM 16652 O O . THR B 1 409 ? 143.349 25.846 143.215 1.00 18.48 409 THR B O 1
ATOM 16663 N N . PRO B 1 410 ? 144.838 27.168 142.131 1.00 18.95 410 PRO B N 1
ATOM 16664 C CA . PRO B 1 410 ? 144.953 28.046 143.292 1.00 18.44 410 PRO B CA 1
ATOM 16665 C C . PRO B 1 410 ? 143.608 28.601 143.719 1.00 25.27 410 PRO B C 1
ATOM 16666 O O . PRO B 1 410 ? 142.753 28.926 142.883 1.00 24.15 410 PRO B O 1
ATOM 16677 N N . MET B 1 411 ? 143.409 28.655 145.032 1.00 21.06 411 MET B N 1
ATOM 16678 C CA . MET B 1 411 ? 142.208 29.251 145.593 1.00 23.05 411 MET B CA 1
ATOM 16679 C C . MET B 1 411 ? 142.550 29.715 146.958 1.00 19.93 411 MET B C 1
ATOM 16680 O O . MET B 1 411 ? 143.633 29.437 147.470 1.00 18.86 411 MET B O 1
ATOM 16694 N N . PHE B 1 412 ? 141.632 30.478 147.524 1.00 23.80 412 PHE B N 1
ATOM 16695 C CA . PHE B 1 412 ? 141.839 31.109 148.816 1.00 18.41 412 PHE B CA 1
ATOM 16696 C C . PHE B 1 412 ? 141.327 30.244 149.976 1.00 25.56 412 PHE B C 1
ATOM 16697 O O . PHE B 1 412 ? 140.173 29.810 149.994 1.00 24.61 412 PHE B O 1
ATOM 16714 N N . PHE B 1 413 ? 142.222 29.930 150.913 1.00 22.60 413 PHE B N 1
ATOM 16715 C CA . PHE B 1 413 ? 141.864 29.165 152.096 1.00 23.37 413 PHE B CA 1
ATOM 16716 C C . PHE B 1 413 ? 141.988 30.117 153.284 1.00 18.94 413 PHE B C 1
ATOM 16717 O O . PHE B 1 413 ? 143.106 30.360 153.753 1.00 21.21 413 PHE B O 1
ATOM 16734 N N . PRO B 1 414 ? 140.866 30.626 153.791 1.00 17.44 414 PRO B N 1
ATOM 16735 C CA . PRO B 1 414 ? 141.019 31.659 154.836 1.00 20.88 414 PRO B CA 1
ATOM 16736 C C . PRO B 1 414 ? 141.817 31.197 156.074 1.00 22.17 414 PRO B C 1
ATOM 16737 O O . PRO B 1 414 ? 142.598 31.963 156.640 1.00 24.25 414 PRO B O 1
ATOM 16748 N N . GLN B 1 415 ? 141.618 29.963 156.510 1.00 19.84 415 GLN B N 1
ATOM 16749 C CA . GLN B 1 415 ? 142.269 29.532 157.749 1.00 20.84 415 GLN B CA 1
ATOM 16750 C C . GLN B 1 415 ? 143.767 29.228 157.541 1.00 23.45 415 GLN B C 1
ATOM 16751 O O . GLN B 1 415 ? 144.534 29.033 158.504 1.00 22.88 415 GLN B O 1
ATOM 16765 N N . VAL B 1 416 ? 144.217 29.234 156.286 1.00 21.08 416 VAL B N 1
ATOM 16766 C CA . VAL B 1 416 ? 145.622 28.953 156.009 1.00 21.41 416 VAL B CA 1
ATOM 16767 C C . VAL B 1 416 ? 146.478 30.193 156.217 1.00 19.85 416 VAL B C 1
ATOM 16768 O O . VAL B 1 416 ? 147.662 30.085 156.482 1.00 25.51 416 VAL B O 1
ATOM 16781 N N . ILE B 1 417 ? 145.883 31.374 156.047 1.00 18.50 417 ILE B N 1
ATOM 16782 C CA . ILE B 1 417 ? 146.634 32.607 156.205 1.00 18.42 417 ILE B CA 1
ATOM 16783 C C . ILE B 1 417 ? 147.278 32.679 157.601 1.00 24.81 417 ILE B C 1
ATOM 16784 O O . ILE B 1 417 ? 148.488 32.857 157.703 1.00 27.10 417 ILE B O 1
ATOM 16800 N N . PRO B 1 418 ? 146.500 32.486 158.678 1.00 19.20 418 PRO B N 1
ATOM 16801 C CA . PRO B 1 418 ? 147.155 32.579 159.995 1.00 22.28 418 PRO B CA 1
ATOM 16802 C C . PRO B 1 418 ? 148.233 31.534 160.229 1.00 22.44 418 PRO B C 1
ATOM 16803 O O . PRO B 1 418 ? 149.115 31.726 161.067 1.00 19.68 418 PRO B O 1
ATOM 16814 N N . PHE B 1 419 ? 148.159 30.431 159.493 1.00 21.82 419 PHE B N 1
ATOM 16815 C CA . PHE B 1 419 ? 149.165 29.384 159.586 1.00 24.84 419 PHE B CA 1
ATOM 16816 C C . PHE B 1 419 ? 150.462 29.881 158.940 1.00 23.64 419 PHE B C 1
ATOM 16817 O O . PHE B 1 419 ? 151.560 29.759 159.535 1.00 19.14 419 PHE B O 1
ATOM 16834 N N . LEU B 1 420 ? 150.329 30.468 157.747 1.00 16.98 420 LEU B N 1
ATOM 16835 C CA . LEU B 1 420 ? 151.466 31.077 157.027 1.00 16.43 420 LEU B CA 1
ATOM 16836 C C . LEU B 1 420 ? 152.124 32.113 157.925 1.00 19.56 420 LEU B C 1
ATOM 16837 O O . LEU B 1 420 ? 153.346 32.216 157.979 1.00 21.05 420 LEU B O 1
ATOM 16853 N N . LYS B 1 421 ? 151.287 32.879 158.634 1.00 21.60 421 LYS B N 1
ATOM 16854 C CA . LYS B 1 421 ? 151.777 33.934 159.537 1.00 23.55 421 LYS B CA 1
ATOM 16855 C C . LYS B 1 421 ? 152.623 33.377 160.673 1.00 23.45 421 LYS B C 1
ATOM 16856 O O . LYS B 1 421 ? 153.494 34.057 161.189 1.00 24.96 421 LYS B O 1
ATOM 16875 N N . ARG B 1 422 ? 152.411 32.126 161.044 1.00 21.99 422 ARG B N 1
ATOM 16876 C CA . ARG B 1 422 ? 153.171 31.535 162.138 1.00 24.65 422 ARG B CA 1
ATOM 16877 C C . ARG B 1 422 ? 154.302 30.639 161.637 1.00 27.86 422 ARG B C 1
ATOM 16878 O O . ARG B 1 422 ? 154.793 29.782 162.377 1.00 32.71 422 ARG B O 1
ATOM 16899 N N . GLY B 1 423 ? 154.704 30.803 160.372 1.00 23.64 423 GLY B N 1
ATOM 16900 C CA . GLY B 1 423 ? 155.873 30.083 159.872 1.00 22.73 423 GLY B CA 1
ATOM 16901 C C . GLY B 1 423 ? 155.535 28.825 159.080 1.00 28.26 423 GLY B C 1
ATOM 16902 O O . GLY B 1 423 ? 156.426 28.082 158.631 1.00 24.23 423 GLY B O 1
ATOM 16906 N N . GLY B 1 424 ? 154.242 28.562 158.948 1.00 21.13 424 GLY B N 1
ATOM 16907 C CA . GLY B 1 424 ? 153.764 27.409 158.200 1.00 22.18 424 GLY B CA 1
ATOM 16908 C C . GLY B 1 424 ? 153.896 27.633 156.701 1.00 21.50 424 GLY B C 1
ATOM 16909 O O . GLY B 1 424 ? 153.997 28.768 156.193 1.00 18.05 424 GLY B O 1
ATOM 16913 N N . THR B 1 425 ? 153.842 26.508 156.006 1.00 17.49 425 THR B N 1
ATOM 16914 C CA . THR B 1 425 ? 153.947 26.383 154.587 1.00 17.99 425 THR B CA 1
ATOM 16915 C C . THR B 1 425 ? 152.700 25.633 154.174 1.00 17.76 425 THR B C 1
ATOM 16916 O O . THR B 1 425 ? 152.350 24.652 154.838 1.00 18.14 425 THR B O 1
ATOM 16927 N N . PHE B 1 426 ? 152.010 26.109 153.135 1.00 16.95 426 PHE B N 1
ATOM 16928 C CA . PHE B 1 426 ? 150.875 25.415 152.548 1.00 18.20 426 PHE B CA 1
ATOM 16929 C C . PHE B 1 426 ? 151.275 24.779 151.226 1.00 18.90 426 PHE B C 1
ATOM 16930 O O . PHE B 1 426 ? 151.934 25.390 150.385 1.00 18.56 426 PHE B O 1
ATOM 16947 N N . ILE B 1 427 ? 150.829 23.543 151.039 1.00 18.70 427 ILE B N 1
ATOM 16948 C CA . ILE B 1 427 ? 151.162 22.775 149.879 1.00 15.01 427 ILE B CA 1
ATOM 16949 C C . ILE B 1 427 ? 149.864 22.263 149.227 1.00 19.58 427 ILE B C 1
ATOM 16950 O O . ILE B 1 427 ? 148.990 21.680 149.906 1.00 13.44 427 ILE B O 1
ATOM 16966 N N . MET B 1 428 ? 149.748 22.488 147.924 1.00 15.99 428 MET B N 1
ATOM 16967 C CA . MET B 1 428 ? 148.616 21.953 147.154 1.00 21.72 428 MET B CA 1
ATOM 16968 C C . MET B 1 428 ? 149.138 21.024 146.091 1.00 15.12 428 MET B C 1
ATOM 16969 O O . MET B 1 428 ? 149.737 21.454 145.096 1.00 19.72 428 MET B O 1
ATOM 16983 N N . ALA B 1 429 ? 148.811 19.743 146.245 1.00 19.20 429 ALA B N 1
ATOM 16984 C CA . ALA B 1 429 ? 149.372 18.699 145.392 1.00 18.85 429 ALA B CA 1
ATOM 16985 C C . ALA B 1 429 ? 148.437 18.352 144.201 1.00 17.40 429 ALA B C 1
ATOM 16986 O O . ALA B 1 429 ? 147.232 18.245 144.358 1.00 17.01 429 ALA B O 1
ATOM 16993 N N . ASN B 1 430 ? 149.020 18.155 143.023 1.00 19.18 430 ASN B N 1
ATOM 16994 C CA . ASN B 1 430 ? 148.273 17.817 141.800 1.00 15.73 430 ASN B CA 1
ATOM 16995 C C . ASN B 1 430 ? 148.485 16.333 141.437 1.00 14.31 430 ASN B C 1
ATOM 16996 O O . ASN B 1 430 ? 149.394 15.975 140.702 1.00 19.21 430 ASN B O 1
ATOM 17007 N N . LEU B 1 431 ? 147.634 15.490 142.003 1.00 17.10 431 LEU B N 1
ATOM 17008 C CA . LEU B 1 431 ? 147.726 14.054 141.854 1.00 18.37 431 LEU B CA 1
ATOM 17009 C C . LEU B 1 431 ? 146.978 13.619 140.626 1.00 15.93 431 LEU B C 1
ATOM 17010 O O . LEU B 1 431 ? 146.100 14.308 140.191 1.00 19.44 431 LEU B O 1
ATOM 17026 N N . ARG B 1 432 ? 147.327 12.438 140.118 1.00 21.19 432 ARG B N 1
ATOM 17027 C CA . ARG B 1 432 ? 146.575 11.786 139.065 1.00 22.12 432 ARG B CA 1
ATOM 17028 C C . ARG B 1 432 ? 145.140 11.632 139.523 1.00 23.82 432 ARG B C 1
ATOM 17029 O O . ARG B 1 432 ? 144.883 11.680 140.713 1.00 18.89 432 ARG B O 1
ATOM 17050 N N . GLY B 1 433 ? 144.206 11.470 138.577 1.00 18.28 433 GLY B N 1
ATOM 17051 C CA . GLY B 1 433 ? 142.795 11.397 138.902 1.00 20.88 433 GLY B CA 1
ATOM 17052 C C . GLY B 1 433 ? 142.078 12.720 138.724 1.00 20.61 433 GLY B C 1
ATOM 17053 O O . GLY B 1 433 ? 140.862 12.758 138.520 1.00 19.57 433 GLY B O 1
ATOM 17057 N N . GLY B 1 434 ? 142.847 13.805 138.788 1.00 17.67 434 GLY B N 1
ATOM 17058 C CA . GLY B 1 434 ? 142.356 15.120 138.457 1.00 17.44 434 GLY B CA 1
ATOM 17059 C C . GLY B 1 434 ? 142.443 15.337 136.967 1.00 19.77 434 GLY B C 1
ATOM 17060 O O . GLY B 1 434 ? 142.813 14.415 136.221 1.00 22.01 434 GLY B O 1
ATOM 17064 N N . SER B 1 435 ? 142.170 16.567 136.527 1.00 20.59 435 SER B N 1
ATOM 17065 C CA . SER B 1 435 ? 142.177 16.865 135.102 1.00 19.91 435 SER B CA 1
ATOM 17066 C C . SER B 1 435 ? 143.350 17.736 134.699 1.00 25.18 435 SER B C 1
ATOM 17067 O O . SER B 1 435 ? 143.387 18.221 133.567 1.00 23.55 435 SER B O 1
ATOM 17075 N N . GLU B 1 436 ? 144.319 17.912 135.608 1.00 20.11 436 GLU B N 1
ATOM 17076 C CA . GLU B 1 436 ? 145.452 18.814 135.371 1.00 29.81 436 GLU B CA 1
ATOM 17077 C C . GLU B 1 436 ? 146.179 18.551 134.046 1.00 25.60 436 GLU B C 1
ATOM 17078 O O . GLU B 1 436 ? 146.556 19.487 133.345 1.00 19.53 436 GLU B O 1
ATOM 17090 N N . TYR B 1 437 ? 146.329 17.295 133.653 1.00 22.25 437 TYR B N 1
ATOM 17091 C CA . TYR B 1 437 ? 147.015 17.042 132.412 1.00 28.17 437 TYR B CA 1
ATOM 17092 C C . TYR B 1 437 ? 146.121 16.252 131.469 1.00 24.22 437 TYR B C 1
ATOM 17093 O O . TYR B 1 437 ? 146.599 15.487 130.622 1.00 33.89 437 TYR B O 1
ATOM 17111 N N . GLY B 1 438 ? 144.818 16.534 131.530 1.00 23.36 438 GLY B N 1
ATOM 17112 C CA . GLY B 1 438 ? 143.891 15.964 130.575 1.00 22.16 438 GLY B CA 1
ATOM 17113 C C . GLY B 1 438 ? 143.296 14.658 131.039 1.00 28.19 438 GLY B C 1
ATOM 17114 O O . GLY B 1 438 ? 143.672 14.138 132.068 1.00 27.78 438 GLY B O 1
ATOM 17118 N N . GLU B 1 439 ? 142.412 14.090 130.231 1.00 29.09 439 GLU B N 1
ATOM 17119 C CA . GLU B 1 439 ? 141.683 12.893 130.612 1.00 25.64 439 GLU B CA 1
ATOM 17120 C C . GLU B 1 439 ? 142.579 11.683 130.882 1.00 23.67 439 GLU B C 1
ATOM 17121 O O . GLU B 1 439 ? 142.197 10.783 131.599 1.00 22.24 439 GLU B O 1
ATOM 17133 N N . GLU B 1 440 ? 143.752 11.622 130.283 1.00 28.63 440 GLU B N 1
ATOM 17134 C CA . GLU B 1 440 ? 144.651 10.517 130.542 1.00 31.85 440 GLU B CA 1
ATOM 17135 C C . GLU B 1 440 ? 145.165 10.580 131.979 1.00 21.85 440 GLU B C 1
ATOM 17136 O O . GLU B 1 440 ? 145.405 9.565 132.626 1.00 24.03 440 GLU B O 1
ATOM 17148 N N . TRP B 1 441 ? 145.372 11.797 132.434 1.00 20.87 441 TRP B N 1
ATOM 17149 C CA . TRP B 1 441 ? 145.779 12.059 133.814 1.00 22.72 441 TRP B CA 1
ATOM 17150 C C . TRP B 1 441 ? 144.708 11.563 134.771 1.00 24.97 441 TRP B C 1
ATOM 17151 O O . TRP B 1 441 ? 145.030 11.010 135.833 1.00 22.23 441 TRP B O 1
ATOM 17172 N N . HIS B 1 442 ? 143.444 11.769 134.366 1.00 25.90 442 HIS B N 1
ATOM 17173 C CA . HIS B 1 442 ? 142.259 11.336 135.116 1.00 25.60 442 HIS B CA 1
ATOM 17174 C C . HIS B 1 442 ? 142.199 9.816 135.156 1.00 32.57 442 HIS B C 1
ATOM 17175 O O . HIS B 1 442 ? 142.096 9.220 136.231 1.00 22.68 442 HIS B O 1
ATOM 17190 N N . ARG B 1 443 ? 142.292 9.204 133.977 1.00 25.04 443 ARG B N 1
ATOM 17191 C CA . ARG B 1 443 ? 142.211 7.742 133.869 1.00 22.20 443 ARG B CA 1
ATOM 17192 C C . ARG B 1 443 ? 143.280 7.055 134.690 1.00 23.51 443 ARG B C 1
ATOM 17193 O O . ARG B 1 443 ? 143.039 5.964 135.228 1.00 21.78 443 ARG B O 1
ATOM 17214 N N . ALA B 1 444 ? 144.449 7.699 134.797 1.00 22.34 444 ALA B N 1
ATOM 17215 C CA . ALA B 1 444 ? 145.559 7.158 135.549 1.00 25.94 444 ALA B CA 1
ATOM 17216 C C . ALA B 1 444 ? 145.308 7.209 137.066 1.00 16.91 444 ALA B C 1
ATOM 17217 O O . ALA B 1 444 ? 146.135 6.760 137.776 1.00 17.61 444 ALA B O 1
ATOM 17224 N N . GLY B 1 445 ? 144.170 7.726 137.513 1.00 18.64 445 GLY B N 1
ATOM 17225 C CA . GLY B 1 445 ? 143.817 7.709 138.945 1.00 17.03 445 GLY B CA 1
ATOM 17226 C C . GLY B 1 445 ? 142.492 7.059 139.266 1.00 21.37 445 GLY B C 1
ATOM 17227 O O . GLY B 1 445 ? 142.040 7.170 140.396 1.00 20.87 445 GLY B O 1
ATOM 17231 N N . MET B 1 446 ? 141.860 6.412 138.271 1.00 19.31 446 MET B N 1
ATOM 17232 C CA . MET B 1 446 ? 140.532 5.755 138.396 1.00 21.15 446 MET B CA 1
ATOM 17233 C C . MET B 1 446 ? 140.571 4.248 138.571 1.00 17.17 446 MET B C 1
ATOM 17234 O O . MET B 1 446 ? 141.515 3.588 138.120 1.00 18.74 446 MET B O 1
ATOM 17248 N N . ARG B 1 447 ? 139.518 3.723 139.191 1.00 16.83 447 ARG B N 1
ATOM 17249 C CA . ARG B 1 447 ? 139.298 2.285 139.263 1.00 21.79 447 ARG B CA 1
ATOM 17250 C C . ARG B 1 447 ? 140.537 1.602 139.786 1.00 23.16 447 ARG B C 1
ATOM 17251 O O . ARG B 1 447 ? 140.938 1.867 140.921 1.00 21.75 447 ARG B O 1
ATOM 17272 N N . GLU B 1 448 ? 141.112 0.679 139.007 1.00 17.42 448 GLU B N 1
ATOM 17273 C CA . GLU B 1 448 ? 142.295 -0.079 139.442 1.00 19.16 448 GLU B CA 1
ATOM 17274 C C . GLU B 1 448 ? 143.581 0.769 139.614 1.00 22.05 448 GLU B C 1
ATOM 17275 O O . GLU B 1 448 ? 144.549 0.336 140.271 1.00 22.22 448 GLU B O 1
ATOM 17287 N N . ASN B 1 449 ? 143.583 1.965 139.034 1.00 19.28 449 ASN B N 1
ATOM 17288 C CA . ASN B 1 449 ? 144.699 2.887 139.146 1.00 18.48 449 ASN B CA 1
ATOM 17289 C C . ASN B 1 449 ? 144.636 3.837 140.325 1.00 20.81 449 ASN B C 1
ATOM 17290 O O . ASN B 1 449 ? 145.479 4.707 140.452 1.00 17.41 449 ASN B O 1
ATOM 17301 N N . LYS B 1 450 ? 143.651 3.659 141.195 1.00 17.29 450 LYS B N 1
ATOM 17302 C CA . LYS B 1 450 ? 143.409 4.597 142.276 1.00 20.36 450 LYS B CA 1
ATOM 17303 C C . LYS B 1 450 ? 144.627 4.636 143.178 1.00 20.35 450 LYS B C 1
ATOM 17304 O O . LYS B 1 450 ? 144.925 5.693 143.756 1.00 14.73 450 LYS B O 1
ATOM 17323 N N . GLN B 1 451 ? 145.354 3.511 143.267 1.00 16.67 451 GLN B N 1
ATOM 17324 C CA . GLN B 1 451 ? 146.547 3.443 144.119 1.00 18.77 451 GLN B CA 1
ATOM 17325 C C . GLN B 1 451 ? 147.633 4.433 143.655 1.00 21.59 451 GLN B C 1
ATOM 17326 O O . GLN B 1 451 ? 148.403 4.930 144.459 1.00 17.24 451 GLN B O 1
ATOM 17340 N N . ASN B 1 452 ? 147.674 4.738 142.360 1.00 17.98 452 ASN B N 1
ATOM 17341 C CA . ASN B 1 452 ? 148.628 5.718 141.849 1.00 18.72 452 ASN B CA 1
ATOM 17342 C C . ASN B 1 452 ? 148.420 7.095 142.529 1.00 16.66 452 ASN B C 1
ATOM 17343 O O . ASN B 1 452 ? 149.391 7.836 142.773 1.00 15.82 452 ASN B O 1
ATOM 17354 N N . VAL B 1 453 ? 147.151 7.433 142.808 1.00 16.00 453 VAL B N 1
ATOM 17355 C CA . VAL B 1 453 ? 146.786 8.703 143.440 1.00 19.36 453 VAL B CA 1
ATOM 17356 C C . VAL B 1 453 ? 147.425 8.801 144.840 1.00 19.74 453 VAL B C 1
ATOM 17357 O O . VAL B 1 453 ? 147.974 9.842 145.266 1.00 18.88 453 VAL B O 1
ATOM 17370 N N . PHE B 1 454 ? 147.309 7.715 145.579 1.00 17.67 454 PHE B N 1
ATOM 17371 C CA . PHE B 1 454 ? 147.884 7.642 146.905 1.00 16.47 454 PHE B CA 1
ATOM 17372 C C . PHE B 1 454 ? 149.394 7.681 146.840 1.00 18.38 454 PHE B C 1
ATOM 17373 O O . PHE B 1 454 ? 150.041 8.399 147.599 1.00 15.45 454 PHE B O 1
ATOM 17390 N N . ASP B 1 455 ? 149.957 6.944 145.892 1.00 17.07 455 ASP B N 1
ATOM 17391 C CA . ASP B 1 455 ? 151.393 6.962 145.739 1.00 16.72 455 ASP B CA 1
ATOM 17392 C C . ASP B 1 455 ? 151.897 8.393 145.426 1.00 16.05 455 ASP B C 1
ATOM 17393 O O . ASP B 1 455 ? 152.966 8.817 145.906 1.00 17.97 455 ASP B O 1
ATOM 17402 N N . ASP B 1 456 ? 151.156 9.119 144.613 1.00 16.63 456 ASP B N 1
ATOM 17403 C CA . ASP B 1 456 ? 151.543 10.479 144.267 1.00 17.23 456 ASP B CA 1
ATOM 17404 C C . ASP B 1 456 ? 151.591 11.343 145.484 1.00 16.92 456 ASP B C 1
ATOM 17405 O O . ASP B 1 456 ? 152.453 12.207 145.603 1.00 20.59 456 ASP B O 1
ATOM 17414 N N . PHE B 1 457 ? 150.631 11.127 146.373 1.00 14.31 457 PHE B N 1
ATOM 17415 C CA . PHE B 1 457 ? 150.483 11.960 147.547 1.00 19.11 457 PHE B CA 1
ATOM 17416 C C . PHE B 1 457 ? 151.590 11.632 148.530 1.00 18.43 457 PHE B C 1
ATOM 17417 O O . PHE B 1 457 ? 152.234 12.521 149.035 1.00 16.60 457 PHE B O 1
ATOM 17434 N N . ILE B 1 458 ? 151.817 10.346 148.765 1.00 17.68 458 ILE B N 1
ATOM 17435 C CA . ILE B 1 458 ? 152.910 9.879 149.572 1.00 14.77 458 ILE B CA 1
ATOM 17436 C C . ILE B 1 458 ? 154.235 10.491 149.150 1.00 22.03 458 ILE B C 1
ATOM 17437 O O . ILE B 1 458 ? 155.059 10.822 149.994 1.00 20.00 458 ILE B O 1
ATOM 17453 N N . ALA B 1 459 ? 154.434 10.627 147.833 1.00 23.08 459 ALA B N 1
ATOM 17454 C CA . ALA B 1 459 ? 155.686 11.117 147.266 1.00 22.78 459 ALA B CA 1
ATOM 17455 C C . ALA B 1 459 ? 155.921 12.575 147.634 1.00 20.18 459 ALA B C 1
ATOM 17456 O O . ALA B 1 459 ? 157.032 12.971 148.013 1.00 26.94 459 ALA B O 1
ATOM 17463 N N . VAL B 1 460 ? 154.862 13.374 147.603 1.00 16.35 460 VAL B N 1
ATOM 17464 C CA . VAL B 1 460 ? 154.955 14.752 148.046 1.00 18.47 460 VAL B CA 1
ATOM 17465 C C . VAL B 1 460 ? 155.216 14.800 149.587 1.00 16.17 460 VAL B C 1
ATOM 17466 O O . VAL B 1 460 ? 156.125 15.492 150.029 1.00 18.09 460 VAL B O 1
ATOM 17479 N N . LEU B 1 461 ? 154.469 14.035 150.383 1.00 18.07 461 LEU B N 1
ATOM 17480 C CA . LEU B 1 461 ? 154.669 14.026 151.855 1.00 17.17 461 LEU B CA 1
ATOM 17481 C C . LEU B 1 461 ? 156.078 13.584 152.270 1.00 22.44 461 LEU B C 1
ATOM 17482 O O . LEU B 1 461 ? 156.666 14.144 153.207 1.00 18.43 461 LEU B O 1
ATOM 17498 N N . GLU B 1 462 ? 156.613 12.559 151.591 1.00 21.68 462 GLU B N 1
ATOM 17499 C CA . GLU B 1 462 ? 157.907 12.037 151.952 1.00 19.78 462 GLU B CA 1
ATOM 17500 C C . GLU B 1 462 ? 159.010 13.017 151.512 1.00 20.22 462 GLU B C 1
ATOM 17501 O O . GLU B 1 462 ? 160.041 13.105 152.166 1.00 23.42 462 GLU B O 1
ATOM 17513 N N . LYS B 1 463 ? 158.797 13.741 150.415 1.00 19.84 463 LYS B N 1
ATOM 17514 C CA . LYS B 1 463 ? 159.774 14.731 149.968 1.00 24.33 463 LYS B CA 1
ATOM 17515 C C . LYS B 1 463 ? 159.898 15.815 151.023 1.00 22.49 463 LYS B C 1
ATOM 17516 O O . LYS B 1 463 ? 160.998 16.325 151.332 1.00 21.17 463 LYS B O 1
ATOM 17535 N N . LEU B 1 464 ? 158.761 16.220 151.542 1.00 20.09 464 LEU B N 1
ATOM 17536 C CA . LEU B 1 464 ? 158.762 17.246 152.564 1.00 18.57 464 LEU B CA 1
ATOM 17537 C C . LEU B 1 464 ? 159.362 16.672 153.844 1.00 18.81 464 LEU B C 1
ATOM 17538 O O . LEU B 1 464 ? 160.122 17.336 154.537 1.00 22.64 464 LEU B O 1
ATOM 17554 N N . LYS B 1 465 ? 159.034 15.445 154.209 1.00 18.22 465 LYS B N 1
ATOM 17555 C CA . LYS B 1 465 ? 159.651 14.956 155.437 1.00 23.81 465 LYS B CA 1
ATOM 17556 C C . LYS B 1 465 ? 161.171 14.957 155.266 1.00 29.20 465 LYS B C 1
ATOM 17557 O O . LYS B 1 465 ? 161.906 15.351 156.191 1.00 24.77 465 LYS B O 1
ATOM 17576 N N . LYS B 1 466 ? 161.647 14.594 154.072 1.00 25.78 466 LYS B N 1
ATOM 17577 C CA . LYS B 1 466 ? 163.082 14.524 153.841 1.00 26.29 466 LYS B CA 1
ATOM 17578 C C . LYS B 1 466 ? 163.738 15.894 153.939 1.00 32.76 466 LYS B C 1
ATOM 17579 O O . LYS B 1 466 ? 164.897 16.002 154.351 1.00 30.25 466 LYS B O 1
ATOM 17598 N N . GLU B 1 467 ? 162.996 16.949 153.610 1.00 27.58 467 GLU B N 1
ATOM 17599 C CA . GLU B 1 467 ? 163.531 18.296 153.739 1.00 26.70 467 GLU B CA 1
ATOM 17600 C C . GLU B 1 467 ? 163.438 18.775 155.172 1.00 30.47 467 GLU B C 1
ATOM 17601 O O . GLU B 1 467 ? 163.784 19.911 155.468 1.00 32.70 467 GLU B O 1
ATOM 17613 N N . GLY B 1 468 ? 162.897 17.946 156.055 1.00 22.66 468 GLY B N 1
ATOM 17614 C CA . GLY B 1 468 ? 162.895 18.288 157.471 1.00 33.56 468 GLY B CA 1
ATOM 17615 C C . GLY B 1 468 ? 161.605 18.923 157.984 1.00 37.16 468 GLY B C 1
ATOM 17616 O O . GLY B 1 468 ? 161.567 19.427 159.102 1.00 24.76 468 GLY B O 1
ATOM 17620 N N . TYR B 1 469 ? 160.549 18.920 157.171 1.00 23.94 469 TYR B N 1
ATOM 17621 C CA . TYR B 1 469 ? 159.250 19.463 157.597 1.00 29.48 469 TYR B CA 1
ATOM 17622 C C . TYR B 1 469 ? 158.460 18.506 158.458 1.00 27.32 469 TYR B C 1
ATOM 17623 O O . TYR B 1 469 ? 158.426 17.313 158.156 1.00 27.34 469 TYR B O 1
ATOM 17641 N N . LYS B 1 470 ? 157.756 19.041 159.467 1.00 23.44 470 LYS B N 1
ATOM 17642 C CA . LYS B 1 470 ? 156.646 18.343 160.094 1.00 23.62 470 LYS B CA 1
ATOM 17643 C C . LYS B 1 470 ? 155.461 18.513 159.157 1.00 22.18 470 LYS B C 1
ATOM 17644 O O . LYS B 1 470 ? 155.295 19.572 158.558 1.00 20.09 470 LYS B O 1
ATOM 17663 N N . VAL B 1 471 ? 154.683 17.454 158.976 1.00 20.33 471 VAL B N 1
ATOM 17664 C CA . VAL B 1 471 ? 153.734 17.402 157.864 1.00 22.54 471 VAL B CA 1
ATOM 17665 C C . VAL B 1 471 ? 152.332 17.040 158.386 1.00 16.99 471 VAL B C 1
ATOM 17666 O O . VAL B 1 471 ? 152.178 16.071 159.127 1.00 16.09 471 VAL B O 1
ATOM 17679 N N . ALA B 1 472 ? 151.342 17.864 158.046 1.00 20.74 472 ALA B N 1
ATOM 17680 C CA . ALA B 1 472 ? 149.925 17.537 158.249 1.00 17.45 472 ALA B CA 1
ATOM 17681 C C . ALA B 1 472 ? 149.304 17.338 156.891 1.00 20.21 472 ALA B C 1
ATOM 17682 O O . ALA B 1 472 ? 149.371 18.230 156.026 1.00 16.34 472 ALA B O 1
ATOM 17689 N N . ALA B 1 473 ? 148.689 16.170 156.708 1.00 18.17 473 ALA B N 1
ATOM 17690 C CA . ALA B 1 473 ? 148.060 15.827 155.449 1.00 18.11 473 ALA B CA 1
ATOM 17691 C C . ALA B 1 473 ? 146.568 16.132 155.569 1.00 18.57 473 ALA B C 1
ATOM 17692 O O . ALA B 1 473 ? 145.928 15.785 156.559 1.00 16.95 473 ALA B O 1
ATOM 17699 N N . TRP B 1 474 ? 145.996 16.726 154.540 1.00 16.61 474 TRP B N 1
ATOM 17700 C CA . TRP B 1 474 ? 144.623 17.203 154.635 1.00 16.54 474 TRP B CA 1
ATOM 17701 C C . TRP B 1 474 ? 143.881 16.967 153.338 1.00 17.99 474 TRP B C 1
ATOM 17702 O O . TRP B 1 474 ? 144.426 17.133 152.238 1.00 17.93 474 TRP B O 1
ATOM 17723 N N . GLY B 1 475 ? 142.657 16.498 153.457 1.00 15.05 475 GLY B N 1
ATOM 17724 C CA . GLY B 1 475 ? 141.811 16.362 152.271 1.00 18.09 475 GLY B CA 1
ATOM 17725 C C . GLY B 1 475 ? 140.361 16.199 152.653 1.00 18.07 475 GLY B C 1
ATOM 17726 O O . GLY B 1 475 ? 140.057 15.808 153.773 1.00 16.81 475 GLY B O 1
ATOM 17730 N N . ARG B 1 476 ? 139.457 16.506 151.722 1.00 20.86 476 ARG B N 1
ATOM 17731 C CA . ARG B 1 476 ? 138.036 16.370 151.973 1.00 18.81 476 ARG B CA 1
ATOM 17732 C C . ARG B 1 476 ? 137.383 15.464 150.902 1.00 26.44 476 ARG B C 1
ATOM 17733 O O . ARG B 1 476 ? 137.788 15.471 149.736 1.00 25.33 476 ARG B O 1
ATOM 17754 N N . SER B 1 477 ? 136.322 14.759 151.293 1.00 20.11 477 SER B N 1
ATOM 17755 C CA . SER B 1 477 ? 135.559 13.994 150.379 1.00 27.61 477 SER B CA 1
ATOM 17756 C C . SER B 1 477 ? 136.420 12.989 149.672 1.00 26.46 477 SER B C 1
ATOM 17757 O O . SER B 1 477 ? 136.999 12.161 150.352 1.00 20.33 477 SER B O 1
ATOM 17765 N N . ASN B 1 478 ? 136.490 12.936 148.346 1.00 25.84 478 ASN B N 1
ATOM 17766 C CA . ASN B 1 478 ? 137.404 11.989 147.722 1.00 22.86 478 ASN B CA 1
ATOM 17767 C C . ASN B 1 478 ? 138.792 12.273 148.333 1.00 17.12 478 ASN B C 1
ATOM 17768 O O . ASN B 1 478 ? 139.669 11.407 148.425 1.00 16.92 478 ASN B O 1
ATOM 17779 N N . GLY B 1 479 ? 138.987 13.523 148.743 1.00 19.31 479 GLY B N 1
ATOM 17780 C CA . GLY B 1 479 ? 140.188 13.899 149.468 1.00 17.44 479 GLY B CA 1
ATOM 17781 C C . GLY B 1 479 ? 140.286 13.329 150.887 1.00 17.44 479 GLY B C 1
ATOM 17782 O O . GLY B 1 479 ? 141.401 13.154 151.418 1.00 18.38 479 GLY B O 1
ATOM 17786 N N . GLY B 1 480 ? 139.133 13.008 151.489 1.00 16.65 480 GLY B N 1
ATOM 17787 C CA . GLY B 1 480 ? 139.105 12.297 152.774 1.00 17.43 480 GLY B CA 1
ATOM 17788 C C . GLY B 1 480 ? 139.555 10.849 152.562 1.00 19.48 480 GLY B C 1
ATOM 17789 O O . GLY B 1 480 ? 140.291 10.251 153.356 1.00 14.02 480 GLY B O 1
ATOM 17793 N N . LEU B 1 481 ? 139.134 10.276 151.451 1.00 17.25 481 LEU B N 1
ATOM 17794 C CA . LEU B 1 481 ? 139.641 8.957 151.049 1.00 13.89 481 LEU B CA 1
ATOM 17795 C C . LEU B 1 481 ? 141.135 8.983 150.852 1.00 16.71 481 LEU B C 1
ATOM 17796 O O . LEU B 1 481 ? 141.854 8.133 151.394 1.00 17.44 481 LEU B O 1
ATOM 17812 N N . LEU B 1 482 ? 141.613 10.000 150.126 1.00 15.04 482 LEU B N 1
ATOM 17813 C CA . LEU B 1 482 ? 143.043 10.215 149.882 1.00 15.81 482 LEU B CA 1
ATOM 17814 C C . LEU B 1 482 ? 143.799 10.125 151.190 1.00 15.95 482 LEU B C 1
ATOM 17815 O O . LEU B 1 482 ? 144.770 9.361 151.308 1.00 18.70 482 LEU B O 1
ATOM 17831 N N . VAL B 1 483 ? 143.374 10.901 152.195 1.00 12.87 483 VAL B N 1
ATOM 17832 C CA . VAL B 1 483 ? 144.167 10.938 153.454 1.00 12.89 483 VAL B CA 1
ATOM 17833 C C . VAL B 1 483 ? 144.038 9.680 154.275 1.00 17.14 483 VAL B C 1
ATOM 17834 O O . VAL B 1 483 ? 145.042 9.222 154.870 1.00 15.91 483 VAL B O 1
ATOM 17847 N N . SER B 1 484 ? 142.829 9.114 154.305 1.00 12.47 484 SER B N 1
ATOM 17848 C CA . SER B 1 484 ? 142.567 7.901 155.064 1.00 19.42 484 SER B CA 1
ATOM 17849 C C . SER B 1 484 ? 143.407 6.755 154.513 1.00 19.79 484 SER B C 1
ATOM 17850 O O . SER B 1 484 ? 143.990 5.985 155.261 1.00 15.26 484 SER B O 1
ATOM 17858 N N . ALA B 1 485 ? 143.436 6.637 153.192 1.00 19.04 485 ALA B N 1
ATOM 17859 C CA . ALA B 1 485 ? 144.223 5.610 152.550 1.00 17.46 485 ALA B CA 1
ATOM 17860 C C . ALA B 1 485 ? 145.720 5.787 152.811 1.00 21.12 485 ALA B C 1
ATOM 17861 O O . ALA B 1 485 ? 146.412 4.805 153.063 1.00 19.73 485 ALA B O 1
ATOM 17868 N N . THR B 1 486 ? 146.221 7.032 152.733 1.00 15.50 486 THR B N 1
ATOM 17869 C CA . THR B 1 486 ? 147.621 7.308 152.922 1.00 23.19 486 THR B CA 1
ATOM 17870 C C . THR B 1 486 ? 147.965 6.967 154.378 1.00 19.10 486 THR B C 1
ATOM 17871 O O . THR B 1 486 ? 148.981 6.315 154.671 1.00 24.61 486 THR B O 1
ATOM 17882 N N . LEU B 1 487 ? 147.044 7.301 155.275 1.00 17.60 487 LEU B N 1
ATOM 17883 C CA . LEU B 1 487 ? 147.219 7.019 156.709 1.00 19.42 487 LEU B CA 1
ATOM 17884 C C . LEU B 1 487 ? 147.378 5.535 157.004 1.00 22.21 487 LEU B C 1
ATOM 17885 O O . LEU B 1 487 ? 148.288 5.138 157.749 1.00 21.44 487 LEU B O 1
ATOM 17901 N N . THR B 1 488 ? 146.557 4.704 156.373 1.00 19.50 488 THR B N 1
ATOM 17902 C CA . THR B 1 488 ? 146.634 3.290 156.642 1.00 22.02 488 THR B CA 1
ATOM 17903 C C . THR B 1 488 ? 147.818 2.621 155.931 1.00 25.71 488 THR B C 1
ATOM 17904 O O . THR B 1 488 ? 148.151 1.481 156.257 1.00 25.68 488 THR B O 1
ATOM 17915 N N . GLN B 1 489 ? 148.407 3.301 154.945 1.00 16.80 489 GLN B N 1
ATOM 17916 C CA . GLN B 1 489 ? 149.535 2.754 154.184 1.00 18.71 489 GLN B CA 1
ATOM 17917 C C . GLN B 1 489 ? 150.876 3.246 154.668 1.00 21.88 489 GLN B C 1
ATOM 17918 O O . GLN B 1 489 ? 151.785 2.432 154.842 1.00 22.75 489 GLN B O 1
ATOM 17932 N N . ARG B 1 490 ? 151.000 4.548 154.913 1.00 18.73 490 ARG B N 1
ATOM 17933 C CA . ARG B 1 490 ? 152.284 5.178 155.260 1.00 17.23 490 ARG B CA 1
ATOM 17934 C C . ARG B 1 490 ? 152.110 6.270 156.332 1.00 19.09 490 ARG B C 1
ATOM 17935 O O . ARG B 1 490 ? 152.355 7.457 156.091 1.00 20.39 490 ARG B O 1
ATOM 17956 N N . PRO B 1 491 ? 151.675 5.877 157.531 1.00 12.38 491 PRO B N 1
ATOM 17957 C CA . PRO B 1 491 ? 151.515 6.852 158.621 1.00 20.80 491 PRO B CA 1
ATOM 17958 C C . PRO B 1 491 ? 152.856 7.472 158.998 1.00 25.29 491 PRO B C 1
ATOM 17959 O O . PRO B 1 491 ? 152.889 8.535 159.625 1.00 20.06 491 PRO B O 1
ATOM 17970 N N . ASP B 1 492 ? 153.952 6.841 158.570 1.00 20.63 492 ASP B N 1
ATOM 17971 C CA . ASP B 1 492 ? 155.273 7.386 158.847 1.00 29.08 492 ASP B CA 1
ATOM 17972 C C . ASP B 1 492 ? 155.604 8.659 158.046 1.00 21.93 492 ASP B C 1
ATOM 17973 O O . ASP B 1 492 ? 156.536 9.356 158.397 1.00 23.43 492 ASP B O 1
ATOM 17982 N N . VAL B 1 493 ? 154.865 8.990 156.989 1.00 21.51 493 VAL B N 1
ATOM 17983 C CA . VAL B 1 493 ? 155.175 10.229 156.249 1.00 16.72 493 VAL B CA 1
ATOM 17984 C C . VAL B 1 493 ? 154.292 11.419 156.659 1.00 21.21 493 VAL B C 1
ATOM 17985 O O . VAL B 1 493 ? 154.368 12.483 156.052 1.00 22.49 493 VAL B O 1
ATOM 17998 N N . MET B 1 494 ? 153.506 11.245 157.723 1.00 20.69 494 MET B N 1
ATOM 17999 C CA . MET B 1 494 ? 152.637 12.302 158.241 1.00 21.96 494 MET B CA 1
ATOM 18000 C C . MET B 1 494 ? 152.852 12.477 159.708 1.00 18.93 494 MET B C 1
ATOM 18001 O O . MET B 1 494 ? 153.034 11.505 160.420 1.00 25.97 494 MET B O 1
ATOM 18015 N N . ASP B 1 495 ? 152.811 13.719 160.168 1.00 18.87 495 ASP B N 1
ATOM 18016 C CA . ASP B 1 495 ? 152.819 13.997 161.587 1.00 17.91 495 ASP B CA 1
ATOM 18017 C C . ASP B 1 495 ? 151.440 14.356 162.102 1.00 22.11 495 ASP B C 1
ATOM 18018 O O . ASP B 1 495 ? 151.207 14.389 163.313 1.00 21.71 495 ASP B O 1
ATOM 18027 N N . SER B 1 496 ? 150.517 14.589 161.174 1.00 17.58 496 SER B N 1
ATOM 18028 C CA . SER B 1 496 ? 149.121 14.874 161.504 1.00 17.14 496 SER B CA 1
ATOM 18029 C C . SER B 1 496 ? 148.255 14.510 160.294 1.00 19.92 496 SER B C 1
ATOM 18030 O O . SER B 1 496 ? 148.685 14.676 159.156 1.00 15.75 496 SER B O 1
ATOM 18038 N N . ALA B 1 497 ? 147.033 14.035 160.523 1.00 17.13 497 ALA B N 1
ATOM 18039 C CA . ALA B 1 497 ? 146.136 13.719 159.417 1.00 12.79 497 ALA B CA 1
ATOM 18040 C C . ALA B 1 497 ? 144.781 14.375 159.669 1.00 12.81 497 ALA B C 1
ATOM 18041 O O . ALA B 1 497 ? 144.263 14.343 160.797 1.00 16.38 497 ALA B O 1
ATOM 18048 N N . LEU B 1 498 ? 144.233 15.026 158.649 1.00 16.00 498 LEU B N 1
ATOM 18049 C CA . LEU B 1 498 ? 142.907 15.659 158.693 1.00 15.26 498 LEU B CA 1
ATOM 18050 C C . LEU B 1 498 ? 142.041 15.137 157.560 1.00 16.40 498 LEU B C 1
ATOM 18051 O O . LEU B 1 498 ? 142.332 15.326 156.383 1.00 15.29 498 LEU B O 1
ATOM 18067 N N . ILE B 1 499 ? 140.980 14.457 157.944 1.00 13.11 499 ILE B N 1
ATOM 18068 C CA . ILE B 1 499 ? 140.181 13.694 157.036 1.00 14.46 499 ILE B CA 1
ATOM 18069 C C . ILE B 1 499 ? 138.808 14.287 157.063 1.00 13.36 499 ILE B C 1
ATOM 18070 O O . ILE B 1 499 ? 138.090 14.121 158.032 1.00 15.23 499 ILE B O 1
ATOM 18086 N N . GLY B 1 500 ? 138.450 15.014 155.994 1.00 15.95 500 GLY B N 1
ATOM 18087 C CA . GLY B 1 500 ? 137.220 15.772 155.940 1.00 15.15 500 GLY B CA 1
ATOM 18088 C C . GLY B 1 500 ? 136.141 15.066 155.142 1.00 18.67 500 GLY B C 1
ATOM 18089 O O . GLY B 1 500 ? 136.443 14.485 154.100 1.00 19.64 500 GLY B O 1
ATOM 18093 N N . TYR B 1 501 ? 134.931 15.051 155.689 1.00 19.39 501 TYR B N 1
ATOM 18094 C CA . TYR B 1 501 ? 133.695 14.539 155.047 1.00 17.70 501 TYR B CA 1
ATOM 18095 C C . TYR B 1 501 ? 133.967 13.422 154.080 1.00 19.57 501 TYR B C 1
ATOM 18096 O O . TYR B 1 501 ? 133.783 13.593 152.862 1.00 25.96 501 TYR B O 1
ATOM 18114 N N . PRO B 1 502 ? 134.502 12.318 154.595 1.00 15.48 502 PRO B N 1
ATOM 18115 C CA . PRO B 1 502 ? 135.164 11.337 153.734 1.00 19.30 502 PRO B CA 1
ATOM 18116 C C . PRO B 1 502 ? 134.330 10.202 153.169 1.00 22.17 502 PRO B C 1
ATOM 18117 O O . PRO B 1 502 ? 133.319 9.810 153.720 1.00 21.30 502 PRO B O 1
ATOM 18128 N N . VAL B 1 503 ? 134.841 9.678 152.066 1.00 22.44 503 VAL B N 1
ATOM 18129 C CA . VAL B 1 503 ? 134.504 8.376 151.542 1.00 25.31 503 VAL B CA 1
ATOM 18130 C C . VAL B 1 503 ? 135.568 7.434 152.063 1.00 20.65 503 VAL B C 1
ATOM 18131 O O . VAL B 1 503 ? 136.750 7.710 151.950 1.00 20.35 503 VAL B O 1
ATOM 18144 N N . ILE B 1 504 ? 135.138 6.331 152.663 1.00 20.59 504 ILE B N 1
ATOM 18145 C CA . ILE B 1 504 ? 136.047 5.451 153.354 1.00 20.69 504 ILE B CA 1
ATOM 18146 C C . ILE B 1 504 ? 135.689 3.996 153.110 1.00 28.17 504 ILE B C 1
ATOM 18147 O O . ILE B 1 504 ? 136.561 3.208 152.755 1.00 25.85 504 ILE B O 1
ATOM 18163 N N . ASP B 1 505 ? 134.404 3.646 153.272 1.00 19.37 505 ASP B N 1
ATOM 18164 C CA . ASP B 1 505 ? 133.982 2.270 153.109 1.00 18.51 505 ASP B CA 1
ATOM 18165 C C . ASP B 1 505 ? 133.794 1.948 151.640 1.00 24.29 505 ASP B C 1
ATOM 18166 O O . ASP B 1 505 ? 132.729 2.154 151.065 1.00 20.95 505 ASP B O 1
ATOM 18175 N N . MET B 1 506 ? 134.831 1.387 151.033 1.00 24.24 506 MET B N 1
ATOM 18176 C CA . MET B 1 506 ? 134.778 1.212 149.589 1.00 24.35 506 MET B CA 1
ATOM 18177 C C . MET B 1 506 ? 133.949 0.009 149.191 1.00 24.87 506 MET B C 1
ATOM 18178 O O . MET B 1 506 ? 133.699 -0.179 148.018 1.00 22.27 506 MET B O 1
ATOM 18192 N N . LEU B 1 507 ? 133.477 -0.781 150.153 1.00 23.32 507 LEU B N 1
ATOM 18193 C CA . LEU B 1 507 ? 132.506 -1.815 149.824 1.00 20.75 507 LEU B CA 1
ATOM 18194 C C . LEU B 1 507 ? 131.049 -1.433 149.973 1.00 27.52 507 LEU B C 1
ATOM 18195 O O . LEU B 1 507 ? 130.199 -2.193 149.539 1.00 23.81 507 LEU B O 1
ATOM 18211 N N . ARG B 1 508 ? 130.745 -0.270 150.529 1.00 27.40 508 ARG B N 1
ATOM 18212 C CA . ARG B 1 508 ? 129.351 0.119 150.664 1.00 25.23 508 ARG B CA 1
ATOM 18213 C C . ARG B 1 508 ? 129.044 1.539 150.221 1.00 19.56 508 ARG B C 1
ATOM 18214 O O . ARG B 1 508 ? 127.902 1.987 150.344 1.00 17.29 508 ARG B O 1
ATOM 18235 N N . PHE B 1 509 ? 130.035 2.246 149.687 1.00 21.53 509 PHE B N 1
ATOM 18236 C CA . PHE B 1 509 ? 129.820 3.649 149.333 1.00 21.92 509 PHE B CA 1
ATOM 18237 C C . PHE B 1 509 ? 128.596 3.843 148.418 1.00 23.09 509 PHE B C 1
ATOM 18238 O O . PHE B 1 509 ? 127.891 4.864 148.512 1.00 17.84 509 PHE B O 1
ATOM 18255 N N . HIS B 1 510 ? 128.345 2.862 147.551 1.00 20.84 510 HIS B N 1
ATOM 18256 C CA . HIS B 1 510 ? 127.264 2.928 146.567 1.00 21.50 510 HIS B CA 1
ATOM 18257 C C . HIS B 1 510 ? 125.903 2.650 147.186 1.00 28.19 510 HIS B C 1
ATOM 18258 O O . HIS B 1 510 ? 124.885 2.776 146.506 1.00 23.60 510 HIS B O 1
ATOM 18272 N N . LYS B 1 511 ? 125.880 2.246 148.471 1.00 20.83 511 LYS B N 1
ATOM 18273 C CA . LYS B 1 511 ? 124.623 1.985 149.136 1.00 18.67 511 LYS B CA 1
ATOM 18274 C C . LYS B 1 511 ? 124.156 3.144 149.997 1.00 25.24 511 LYS B C 1
ATOM 18275 O O . LYS B 1 511 ? 123.076 3.065 150.578 1.00 22.98 511 LYS B O 1
ATOM 18294 N N . LEU B 1 512 ? 124.932 4.229 150.038 1.00 23.58 512 LEU B N 1
ATOM 18295 C CA . LEU B 1 512 ? 124.644 5.330 150.938 1.00 22.79 512 LEU B CA 1
ATOM 18296 C C . LEU B 1 512 ? 124.437 6.639 150.166 1.00 27.46 512 LEU B C 1
ATOM 18297 O O . LEU B 1 512 ? 125.330 7.087 149.418 1.00 23.38 512 LEU B O 1
ATOM 18313 N N . TYR B 1 513 ? 123.241 7.214 150.324 1.00 24.33 513 TYR B N 1
ATOM 18314 C CA . TYR B 1 513 ? 122.877 8.492 149.691 1.00 21.80 513 TYR B CA 1
ATOM 18315 C C . TYR B 1 513 ? 123.113 8.390 148.189 1.00 28.17 513 TYR B C 1
ATOM 18316 O O . TYR B 1 513 ? 122.592 7.465 147.560 1.00 31.56 513 TYR B O 1
ATOM 18334 N N . ILE B 1 514 ? 123.901 9.306 147.616 1.00 29.94 514 ILE B N 1
ATOM 18335 C CA . ILE B 1 514 ? 124.127 9.353 146.159 1.00 24.18 514 ILE B CA 1
ATOM 18336 C C . ILE B 1 514 ? 125.360 8.558 145.711 1.00 25.60 514 ILE B C 1
ATOM 18337 O O . ILE B 1 514 ? 125.772 8.651 144.579 1.00 24.33 514 ILE B O 1
ATOM 18353 N N . GLY B 1 515 ? 125.976 7.804 146.606 1.00 21.76 515 GLY B N 1
ATOM 18354 C CA . GLY B 1 515 ? 127.290 7.236 146.311 1.00 28.31 515 GLY B CA 1
ATOM 18355 C C . GLY B 1 515 ? 127.399 6.379 145.054 1.00 27.92 515 GLY B C 1
ATOM 18356 O O . GLY B 1 515 ? 128.492 6.165 144.547 1.00 25.85 515 GLY B O 1
ATOM 18360 N N . SER B 1 516 ? 126.284 5.864 144.550 1.00 20.45 516 SER B N 1
ATOM 18361 C CA . SER B 1 516 ? 126.321 5.013 143.354 1.00 28.74 516 SER B CA 1
ATOM 18362 C C . SER B 1 516 ? 126.802 5.776 142.113 1.00 23.47 516 SER B C 1
ATOM 18363 O O . SER B 1 516 ? 127.275 5.189 141.134 1.00 20.56 516 SER B O 1
ATOM 18371 N N . VAL B 1 517 ? 126.673 7.099 142.175 1.00 21.15 517 VAL B N 1
ATOM 18372 C CA . VAL B 1 517 ? 127.120 7.974 141.100 1.00 24.16 517 VAL B CA 1
ATOM 18373 C C . VAL B 1 517 ? 128.628 7.976 140.923 1.00 32.37 517 VAL B C 1
ATOM 18374 O O . VAL B 1 517 ? 129.136 8.365 139.864 1.00 28.78 517 VAL B O 1
ATOM 18387 N N . TRP B 1 518 ? 129.329 7.510 141.952 1.00 27.60 518 TRP B N 1
ATOM 18388 C CA . TRP B 1 518 ? 130.782 7.424 141.947 1.00 29.59 518 TRP B CA 1
ATOM 18389 C C . TRP B 1 518 ? 131.318 6.111 141.412 1.00 24.40 518 TRP B C 1
ATOM 18390 O O . TRP B 1 518 ? 132.541 5.914 141.309 1.00 20.63 518 TRP B O 1
ATOM 18411 N N . ILE B 1 519 ? 130.409 5.206 141.075 1.00 19.61 519 ILE B N 1
ATOM 18412 C CA . ILE B 1 519 ? 130.803 3.890 140.622 1.00 17.58 519 ILE B CA 1
ATOM 18413 C C . ILE B 1 519 ? 131.734 3.947 139.403 1.00 22.19 519 ILE B C 1
ATOM 18414 O O . ILE B 1 519 ? 132.682 3.183 139.349 1.00 21.54 519 ILE B O 1
ATOM 18430 N N . PRO B 1 520 ? 131.466 4.831 138.413 1.00 17.78 520 PRO B N 1
ATOM 18431 C CA . PRO B 1 520 ? 132.394 4.850 137.260 1.00 22.08 520 PRO B CA 1
ATOM 18432 C C . PRO B 1 520 ? 133.788 5.293 137.649 1.00 22.19 520 PRO B C 1
ATOM 18433 O O . PRO B 1 520 ? 134.731 5.042 136.920 1.00 22.95 520 PRO B O 1
ATOM 18444 N N . GLU B 1 521 ? 133.903 6.024 138.747 1.00 21.44 521 GLU B N 1
ATOM 18445 C CA . GLU B 1 521 ? 135.209 6.507 139.179 1.00 22.84 521 GLU B CA 1
ATOM 18446 C C . GLU B 1 521 ? 135.956 5.472 140.041 1.00 25.43 521 GLU B C 1
ATOM 18447 O O . GLU B 1 521 ? 137.132 5.200 139.839 1.00 21.10 521 GLU B O 1
ATOM 18459 N N . TYR B 1 522 ? 135.247 4.884 140.989 1.00 17.67 522 TYR B N 1
ATOM 18460 C CA . TYR B 1 522 ? 135.872 4.032 141.982 1.00 18.93 522 TYR B CA 1
ATOM 18461 C C . TYR B 1 522 ? 135.850 2.589 141.565 1.00 23.12 522 TYR B C 1
ATOM 18462 O O . TYR B 1 522 ? 136.725 1.821 141.991 1.00 23.26 522 TYR B O 1
ATOM 18480 N N . GLY B 1 523 ? 134.846 2.222 140.773 1.00 21.92 523 GLY B N 1
ATOM 18481 C CA . GLY B 1 523 ? 134.568 0.818 140.508 1.00 20.73 523 GLY B CA 1
ATOM 18482 C C . GLY B 1 523 ? 133.294 0.354 141.199 1.00 19.84 523 GLY B C 1
ATOM 18483 O O . GLY B 1 523 ? 132.643 1.098 141.963 1.00 22.10 523 GLY B O 1
ATOM 18487 N N . ASN B 1 524 ? 132.939 -0.899 140.945 1.00 23.49 524 ASN B N 1
ATOM 18488 C CA . ASN B 1 524 ? 131.671 -1.489 141.396 1.00 22.93 524 ASN B CA 1
ATOM 18489 C C . ASN B 1 524 ? 131.883 -2.542 142.488 1.00 23.96 524 ASN B C 1
ATOM 18490 O O . ASN B 1 524 ? 132.359 -3.634 142.169 1.00 23.98 524 ASN B O 1
ATOM 18501 N N . PRO B 1 525 ? 131.529 -2.245 143.763 1.00 18.86 525 PRO B N 1
ATOM 18502 C CA . PRO B 1 525 ? 131.714 -3.232 144.838 1.00 23.16 525 PRO B CA 1
ATOM 18503 C C . PRO B 1 525 ? 130.932 -4.537 144.668 1.00 22.58 525 PRO B C 1
ATOM 18504 O O . PRO B 1 525 ? 131.213 -5.514 145.381 1.00 24.10 525 PRO B O 1
ATOM 18515 N N . GLU B 1 526 ? 129.940 -4.550 143.779 1.00 24.57 526 GLU B N 1
ATOM 18516 C CA . GLU B 1 526 ? 129.155 -5.770 143.593 1.00 28.10 526 GLU B CA 1
ATOM 18517 C C . GLU B 1 526 ? 129.936 -6.766 142.769 1.00 26.68 526 GLU B C 1
ATOM 18518 O O . GLU B 1 526 ? 129.596 -7.953 142.762 1.00 28.22 526 GLU B O 1
ATOM 18530 N N . ASP B 1 527 ? 131.009 -6.292 142.123 1.00 24.58 527 ASP B N 1
ATOM 18531 C CA . ASP B 1 527 ? 131.848 -7.128 141.222 1.00 26.39 527 ASP B CA 1
ATOM 18532 C C . ASP B 1 527 ? 133.140 -7.613 141.919 1.00 29.54 527 ASP B C 1
ATOM 18533 O O . ASP B 1 527 ? 133.956 -6.799 142.351 1.00 28.98 527 ASP B O 1
ATOM 18542 N N . PRO B 1 528 ? 133.350 -8.945 142.014 1.00 25.98 528 PRO B N 1
ATOM 18543 C CA . PRO B 1 528 ? 134.538 -9.489 142.691 1.00 24.32 528 PRO B CA 1
ATOM 18544 C C . PRO B 1 528 ? 135.863 -8.983 142.142 1.00 27.89 528 PRO B C 1
ATOM 18545 O O . PRO B 1 528 ? 136.856 -8.889 142.881 1.00 23.20 528 PRO B O 1
ATOM 18556 N N . LYS B 1 529 ? 135.866 -8.700 140.843 1.00 28.70 529 LYS B N 1
ATOM 18557 C CA . LYS B 1 529 ? 137.044 -8.196 140.120 1.00 29.98 529 LYS B CA 1
ATOM 18558 C C . LYS B 1 529 ? 137.368 -6.767 140.524 1.00 19.61 529 LYS B C 1
ATOM 18559 O O . LYS B 1 529 ? 138.533 -6.393 140.634 1.00 28.64 529 LYS B O 1
ATOM 18578 N N . ASP B 1 530 ? 136.332 -5.959 140.723 1.00 20.53 530 ASP B N 1
ATOM 18579 C CA . ASP B 1 530 ? 136.562 -4.596 141.203 1.00 23.21 530 ASP B CA 1
ATOM 18580 C C . ASP B 1 530 ? 136.905 -4.630 142.703 1.00 27.38 530 ASP B C 1
ATOM 18581 O O . ASP B 1 530 ? 137.644 -3.765 143.218 1.00 21.29 530 ASP B O 1
ATOM 18590 N N . ARG B 1 531 ? 136.359 -5.604 143.413 1.00 20.89 531 ARG B N 1
ATOM 18591 C CA . ARG B 1 531 ? 136.695 -5.732 144.828 1.00 22.15 531 ARG B CA 1
ATOM 18592 C C . ARG B 1 531 ? 138.176 -6.004 144.994 1.00 23.06 531 ARG B C 1
ATOM 18593 O O . ARG B 1 531 ? 138.747 -5.717 146.063 1.00 22.91 531 ARG B O 1
ATOM 18614 N N . GLU B 1 532 ? 138.807 -6.575 143.960 1.00 26.33 532 GLU B N 1
ATOM 18615 C CA . GLU B 1 532 ? 140.229 -6.862 144.043 1.00 27.54 532 GLU B CA 1
ATOM 18616 C C . GLU B 1 532 ? 141.027 -5.624 144.395 1.00 20.62 532 GLU B C 1
ATOM 18617 O O . GLU B 1 532 ? 141.927 -5.683 145.239 1.00 19.82 532 GLU B O 1
ATOM 18629 N N . PHE B 1 533 ? 140.728 -4.505 143.744 1.00 22.86 533 PHE B N 1
ATOM 18630 C CA . PHE B 1 533 ? 141.460 -3.275 144.086 1.00 23.52 533 PHE B CA 1
ATOM 18631 C C . PHE B 1 533 ? 140.744 -2.460 145.161 1.00 22.73 533 PHE B C 1
ATOM 18632 O O . PHE B 1 533 ? 141.405 -1.791 145.994 1.00 23.10 533 PHE B O 1
ATOM 18649 N N . LEU B 1 534 ? 139.419 -2.559 145.238 1.00 15.77 534 LEU B N 1
ATOM 18650 C CA . LEU B 1 534 ? 138.719 -1.814 146.308 1.00 22.88 534 LEU B CA 1
ATOM 18651 C C . LEU B 1 534 ? 139.149 -2.278 147.682 1.00 24.07 534 LEU B C 1
ATOM 18652 O O . LEU B 1 534 ? 139.453 -1.447 148.582 1.00 21.57 534 LEU B O 1
ATOM 18668 N N . LEU B 1 535 ? 139.213 -3.590 147.876 1.00 22.01 535 LEU B N 1
ATOM 18669 C CA . LEU B 1 535 ? 139.607 -4.107 149.188 1.00 19.08 535 LEU B CA 1
ATOM 18670 C C . LEU B 1 535 ? 141.085 -3.884 149.471 1.00 19.85 535 LEU B C 1
ATOM 18671 O O . LEU B 1 535 ? 141.467 -3.706 150.608 1.00 24.75 535 LEU B O 1
ATOM 18687 N N . LYS B 1 536 ? 141.905 -3.848 148.421 1.00 23.00 536 LYS B N 1
ATOM 18688 C CA . LYS B 1 536 ? 143.322 -3.679 148.589 1.00 25.43 536 LYS B CA 1
ATOM 18689 C C . LYS B 1 536 ? 143.667 -2.351 149.220 1.00 31.57 536 LYS B C 1
ATOM 18690 O O . LYS B 1 536 ? 144.606 -2.298 150.028 1.00 24.06 536 LYS B O 1
ATOM 18709 N N . TYR B 1 537 ? 142.896 -1.301 148.903 1.00 22.70 537 TYR B N 1
ATOM 18710 C CA . TYR B 1 537 ? 143.195 0.006 149.491 1.00 27.99 537 TYR B CA 1
ATOM 18711 C C . TYR B 1 537 ? 142.134 0.543 150.457 1.00 23.21 537 TYR B C 1
ATOM 18712 O O . TYR B 1 537 ? 142.457 1.446 151.266 1.00 19.98 537 TYR B O 1
ATOM 18730 N N . SER B 1 538 ? 140.928 -0.043 150.454 1.00 21.10 538 SER B N 1
ATOM 18731 C CA . SER B 1 538 ? 139.805 0.475 151.295 1.00 20.63 538 SER B CA 1
ATOM 18732 C C . SER B 1 538 ? 140.281 0.747 152.730 1.00 20.80 538 SER B C 1
ATOM 18733 O O . SER B 1 538 ? 140.675 -0.196 153.430 1.00 19.58 538 SER B O 1
ATOM 18741 N N . PRO B 1 539 ? 140.258 2.024 153.174 1.00 17.58 539 PRO B N 1
ATOM 18742 C CA . PRO B 1 539 ? 140.837 2.309 154.491 1.00 19.39 539 PRO B CA 1
ATOM 18743 C C . PRO B 1 539 ? 140.117 1.557 155.598 1.00 19.76 539 PRO B C 1
ATOM 18744 O O . PRO B 1 539 ? 140.722 1.166 156.593 1.00 15.67 539 PRO B O 1
ATOM 18755 N N . TYR B 1 540 ? 138.826 1.384 155.404 1.00 19.59 540 TYR B N 1
ATOM 18756 C CA . TYR B 1 540 ? 137.975 0.684 156.357 1.00 22.39 540 TYR B CA 1
ATOM 18757 C C . TYR B 1 540 ? 138.415 -0.756 156.581 1.00 25.10 540 TYR B C 1
ATOM 18758 O O . TYR B 1 540 ? 138.264 -1.295 157.689 1.00 24.44 540 TYR B O 1
ATOM 18776 N N . HIS B 1 541 ? 139.044 -1.348 155.573 1.00 27.14 541 HIS B N 1
ATOM 18777 C CA . HIS B 1 541 ? 139.534 -2.745 155.644 1.00 27.57 541 HIS B CA 1
ATOM 18778 C C . HIS B 1 541 ? 141.035 -2.879 155.862 1.00 34.30 541 HIS B C 1
ATOM 18779 O O . HIS B 1 541 ? 141.566 -3.985 155.838 1.00 30.64 541 HIS B O 1
ATOM 18793 N N . ASN B 1 542 ? 141.726 -1.753 156.045 1.00 26.64 542 ASN B N 1
ATOM 18794 C CA . ASN B 1 542 ? 143.184 -1.749 156.083 1.00 25.14 542 ASN B CA 1
ATOM 18795 C C . ASN B 1 542 ? 143.768 -1.021 157.295 1.00 18.04 542 ASN B C 1
ATOM 18796 O O . ASN B 1 542 ? 144.875 -0.522 157.225 1.00 21.75 542 ASN B O 1
ATOM 18807 N N . VAL B 1 543 ? 143.045 -0.954 158.407 1.00 23.77 543 VAL B N 1
ATOM 18808 C CA . VAL B 1 543 ? 143.644 -0.408 159.626 1.00 27.28 543 VAL B CA 1
ATOM 18809 C C . VAL B 1 543 ? 144.621 -1.447 160.183 1.00 30.19 543 VAL B C 1
ATOM 18810 O O . VAL B 1 543 ? 144.237 -2.592 160.395 1.00 30.49 543 VAL B O 1
ATOM 18823 N N . ASP B 1 544 ? 145.879 -1.054 160.381 1.00 32.69 544 ASP B N 1
ATOM 18824 C CA . ASP B 1 544 ? 146.928 -1.995 160.805 1.00 33.60 544 ASP B CA 1
ATOM 18825 C C . ASP B 1 544 ? 147.353 -1.714 162.244 1.00 34.44 544 ASP B C 1
ATOM 18826 O O . ASP B 1 544 ? 147.966 -0.670 162.532 1.00 29.11 544 ASP B O 1
ATOM 18835 N N . PRO B 1 545 ? 147.051 -2.660 163.156 1.00 33.16 545 PRO B N 1
ATOM 18836 C CA . PRO B 1 545 ? 147.446 -2.510 164.563 1.00 35.87 545 PRO B CA 1
ATOM 18837 C C . PRO B 1 545 ? 148.971 -2.499 164.777 1.00 39.47 545 PRO B C 1
ATOM 18838 O O . PRO B 1 545 ? 149.405 -2.088 165.864 1.00 42.38 545 PRO B O 1
ATOM 18849 N N . LYS B 1 546 ? 149.744 -2.903 163.768 1.00 30.68 546 LYS B N 1
ATOM 18850 C CA . LYS B 1 546 ? 151.226 -2.923 163.865 1.00 39.28 546 LYS B CA 1
ATOM 18851 C C . LYS B 1 546 ? 151.876 -1.510 163.768 1.00 39.54 546 LYS B C 1
ATOM 18852 O O . LYS B 1 546 ? 153.006 -1.268 164.129 1.00 37.69 546 LYS B O 1
ATOM 18871 N N . LYS B 1 547 ? 151.141 -0.592 163.256 1.00 28.08 547 LYS B N 1
ATOM 18872 C CA . LYS B 1 547 ? 151.723 0.691 162.894 1.00 36.44 547 LYS B CA 1
ATOM 18873 C C . LYS B 1 547 ? 151.484 1.734 163.931 1.00 30.25 547 LYS B C 1
ATOM 18874 O O . LYS B 1 547 ? 150.467 1.697 164.612 1.00 25.35 547 LYS B O 1
ATOM 18893 N N . LYS B 1 548 ? 152.378 2.705 164.003 1.00 26.48 548 LYS B N 1
ATOM 18894 C CA . LYS B 1 548 ? 152.110 3.855 164.855 1.00 28.19 548 LYS B CA 1
ATOM 18895 C C . LYS B 1 548 ? 151.465 4.947 164.043 1.00 29.97 548 LYS B C 1
ATOM 18896 O O . LYS B 1 548 ? 151.990 5.370 163.022 1.00 26.58 548 LYS B O 1
ATOM 18915 N N . TYR B 1 549 ? 150.331 5.437 164.518 1.00 22.24 549 TYR B N 1
ATOM 18916 C CA . TYR B 1 549 ? 149.614 6.449 163.771 1.00 23.19 549 TYR B CA 1
ATOM 18917 C C . TYR B 1 549 ? 149.748 7.820 164.383 1.00 22.18 549 TYR B C 1
ATOM 18918 O O . TYR B 1 549 ? 149.773 7.951 165.575 1.00 19.14 549 TYR B O 1
ATOM 18936 N N . PRO B 1 550 ? 149.838 8.861 163.549 1.00 25.41 550 PRO B N 1
ATOM 18937 C CA . PRO B 1 550 ? 149.856 10.218 164.115 1.00 22.45 550 PRO B CA 1
ATOM 18938 C C . PRO B 1 550 ? 148.474 10.654 164.609 1.00 16.84 550 PRO B C 1
ATOM 18939 O O . PRO B 1 550 ? 147.459 9.996 164.258 1.00 16.78 550 PRO B O 1
ATOM 18950 N N . PRO B 1 551 ? 148.408 11.771 165.371 1.00 17.15 551 PRO B N 1
ATOM 18951 C CA . PRO B 1 551 ? 147.120 12.368 165.724 1.00 20.91 551 PRO B CA 1
ATOM 18952 C C . PRO B 1 551 ? 146.332 12.579 164.443 1.00 18.28 551 PRO B C 1
ATOM 18953 O O . PRO B 1 551 ? 146.875 13.094 163.447 1.00 14.77 551 PRO B O 1
ATOM 18964 N N . THR B 1 552 ? 145.093 12.121 164.458 1.00 17.86 552 THR B N 1
ATOM 18965 C CA . THR B 1 552 ? 144.238 12.103 163.289 1.00 17.25 552 THR B CA 1
ATOM 18966 C C . THR B 1 552 ? 142.881 12.715 163.641 1.00 21.63 552 THR B C 1
ATOM 18967 O O . THR B 1 552 ? 142.281 12.378 164.659 1.00 20.10 552 THR B O 1
ATOM 18978 N N . LEU B 1 553 ? 142.402 13.625 162.793 1.00 14.98 553 LEU B N 1
ATOM 18979 C CA . LEU B 1 553 ? 141.088 14.224 162.955 1.00 15.22 553 LEU B CA 1
ATOM 18980 C C . LEU B 1 553 ? 140.205 13.804 161.792 1.00 15.83 553 LEU B C 1
ATOM 18981 O O . LEU B 1 553 ? 140.529 14.078 160.629 1.00 14.77 553 LEU B O 1
ATOM 18997 N N . ILE B 1 554 ? 139.113 13.120 162.120 1.00 15.44 554 ILE B N 1
ATOM 18998 C CA . ILE B 1 554 ? 138.040 12.870 161.155 1.00 15.05 554 ILE B CA 1
ATOM 18999 C C . ILE B 1 554 ? 136.930 13.886 161.401 1.00 15.06 554 ILE B C 1
ATOM 19000 O O . ILE B 1 554 ? 136.374 13.949 162.521 1.00 14.34 554 ILE B O 1
ATOM 19016 N N . TYR B 1 555 ? 136.553 14.673 160.387 1.00 17.81 555 TYR B N 1
ATOM 19017 C CA . TYR B 1 555 ? 135.498 15.653 160.618 1.00 16.55 555 TYR B CA 1
ATOM 19018 C C . TYR B 1 555 ? 134.448 15.550 159.530 1.00 18.49 555 TYR B C 1
ATOM 19019 O O . TYR B 1 555 ? 134.752 15.201 158.399 1.00 16.47 555 TYR B O 1
ATOM 19037 N N . THR B 1 556 ? 133.186 15.737 159.925 1.00 20.30 556 THR B N 1
ATOM 19038 C CA . THR B 1 556 ? 132.059 15.597 159.009 1.00 15.66 556 THR B CA 1
ATOM 19039 C C . THR B 1 556 ? 130.875 16.398 159.541 1.00 20.70 556 THR B C 1
ATOM 19040 O O . THR B 1 556 ? 131.029 17.143 160.516 1.00 17.94 556 THR B O 1
ATOM 19051 N N . GLY B 1 557 ? 129.702 16.248 158.906 1.00 22.11 557 GLY B N 1
ATOM 19052 C CA . GLY B 1 557 ? 128.479 16.927 159.323 1.00 33.01 557 GLY B CA 1
ATOM 19053 C C . GLY B 1 557 ? 127.291 15.979 159.352 1.00 28.29 557 GLY B C 1
ATOM 19054 O O . GLY B 1 557 ? 127.004 15.270 158.368 1.00 27.14 557 GLY B O 1
ATOM 19058 N N . LEU B 1 558 ? 126.573 15.988 160.473 1.00 31.34 558 LEU B N 1
ATOM 19059 C CA . LEU B 1 558 ? 125.466 15.058 160.681 1.00 24.94 558 LEU B CA 1
ATOM 19060 C C . LEU B 1 558 ? 124.445 15.144 159.575 1.00 26.65 558 LEU B C 1
ATOM 19061 O O . LEU B 1 558 ? 123.825 14.122 159.241 1.00 28.11 558 LEU B O 1
ATOM 19077 N N . HIS B 1 559 ? 124.273 16.326 158.973 1.00 25.84 559 HIS B N 1
ATOM 19078 C CA . HIS B 1 559 ? 123.210 16.489 157.976 1.00 35.45 559 HIS B CA 1
ATOM 19079 C C . HIS B 1 559 ? 123.715 16.666 156.549 1.00 39.11 559 HIS B C 1
ATOM 19080 O O . HIS B 1 559 ? 122.988 17.175 155.687 1.00 33.88 559 HIS B O 1
ATOM 19094 N N . ASP B 1 560 ? 124.937 16.210 156.276 1.00 33.07 560 ASP B N 1
ATOM 19095 C CA . ASP B 1 560 ? 125.390 16.160 154.878 1.00 34.57 560 ASP B CA 1
ATOM 19096 C C . ASP B 1 560 ? 124.514 15.164 154.091 1.00 27.51 560 ASP B C 1
ATOM 19097 O O . ASP B 1 560 ? 124.208 14.092 154.593 1.00 27.11 560 ASP B O 1
ATOM 19106 N N . ASP B 1 561 ? 124.075 15.534 152.881 1.00 23.92 561 ASP B N 1
ATOM 19107 C CA . ASP B 1 561 ? 123.197 14.653 152.116 1.00 37.97 561 ASP B CA 1
ATOM 19108 C C . ASP B 1 561 ? 123.882 14.141 150.840 1.00 31.02 561 ASP B C 1
ATOM 19109 O O . ASP B 1 561 ? 123.232 13.496 150.024 1.00 22.00 561 ASP B O 1
ATOM 19118 N N . ARG B 1 562 ? 125.189 14.405 150.699 1.00 29.18 562 ARG B N 1
ATOM 19119 C CA . ARG B 1 562 ? 126.001 13.867 149.593 1.00 25.66 562 ARG B CA 1
ATOM 19120 C C . ARG B 1 562 ? 126.920 12.774 150.086 1.00 21.95 562 ARG B C 1
ATOM 19121 O O . ARG B 1 562 ? 126.916 11.676 149.544 1.00 21.95 562 ARG B O 1
ATOM 19142 N N . VAL B 1 563 ? 127.726 13.080 151.100 1.00 23.54 563 VAL B N 1
ATOM 19143 C CA . VAL B 1 563 ? 128.679 12.105 151.623 1.00 20.88 563 VAL B CA 1
ATOM 19144 C C . VAL B 1 563 ? 128.182 11.665 152.974 1.00 18.52 563 VAL B C 1
ATOM 19145 O O . VAL B 1 563 ? 128.184 12.434 153.916 1.00 22.95 563 VAL B O 1
ATOM 19158 N N . HIS B 1 564 ? 127.703 10.428 153.034 1.00 18.46 564 HIS B N 1
ATOM 19159 C CA . HIS B 1 564 ? 127.075 9.912 154.228 1.00 21.52 564 HIS B CA 1
ATOM 19160 C C . HIS B 1 564 ? 128.069 9.892 155.371 1.00 16.97 564 HIS B C 1
ATOM 19161 O O . HIS B 1 564 ? 129.134 9.292 155.256 1.00 15.14 564 HIS B O 1
ATOM 19175 N N . PRO B 1 565 ? 127.742 10.549 156.494 1.00 16.97 565 PRO B N 1
ATOM 19176 C CA . PRO B 1 565 ? 128.678 10.625 157.616 1.00 19.46 565 PRO B CA 1
ATOM 19177 C C . PRO B 1 565 ? 129.105 9.280 158.157 1.00 21.17 565 PRO B C 1
ATOM 19178 O O . PRO B 1 565 ? 130.113 9.165 158.868 1.00 18.82 565 PRO B O 1
ATOM 19189 N N . ALA B 1 566 ? 128.337 8.243 157.830 1.00 14.54 566 ALA B N 1
ATOM 19190 C CA . ALA B 1 566 ? 128.685 6.915 158.325 1.00 20.20 566 ALA B CA 1
ATOM 19191 C C . ALA B 1 566 ? 130.102 6.468 157.939 1.00 16.65 566 ALA B C 1
ATOM 19192 O O . ALA B 1 566 ? 130.741 5.760 158.752 1.00 18.85 566 ALA B O 1
ATOM 19199 N N . HIS B 1 567 ? 130.620 6.880 156.766 1.00 19.33 567 HIS B N 1
ATOM 19200 C CA . HIS B 1 567 ? 131.999 6.573 156.372 1.00 16.61 567 HIS B CA 1
ATOM 19201 C C . HIS B 1 567 ? 132.926 7.061 157.508 1.00 16.17 567 HIS B C 1
ATOM 19202 O O . HIS B 1 567 ? 133.806 6.342 157.969 1.00 16.53 567 HIS B O 1
ATOM 19216 N N . ALA B 1 568 ? 132.755 8.322 157.926 1.00 18.19 568 ALA B N 1
ATOM 19217 C CA . ALA B 1 568 ? 133.616 8.904 158.956 1.00 14.69 568 ALA B CA 1
ATOM 19218 C C . ALA B 1 568 ? 133.466 8.164 160.292 1.00 17.63 568 ALA B C 1
ATOM 19219 O O . ALA B 1 568 ? 134.431 7.985 161.026 1.00 17.10 568 ALA B O 1
ATOM 19226 N N . LEU B 1 569 ? 132.235 7.809 160.648 1.00 18.53 569 LEU B N 1
ATOM 19227 C CA . LEU B 1 569 ? 131.996 7.171 161.934 1.00 15.44 569 LEU B CA 1
ATOM 19228 C C . LEU B 1 569 ? 132.642 5.811 162.002 1.00 18.69 569 LEU B C 1
ATOM 19229 O O . LEU B 1 569 ? 133.278 5.418 163.006 1.00 20.16 569 LEU B O 1
ATOM 19245 N N . LYS B 1 570 ? 132.467 5.052 160.939 1.00 22.09 570 LYS B N 1
ATOM 19246 C CA . LYS B 1 570 ? 132.988 3.700 160.929 1.00 19.12 570 LYS B CA 1
ATOM 19247 C C . LYS B 1 570 ? 134.519 3.645 160.943 1.00 17.60 570 LYS B C 1
ATOM 19248 O O . LYS B 1 570 ? 135.117 2.836 161.656 1.00 22.41 570 LYS B O 1
ATOM 19267 N N . PHE B 1 571 ? 135.172 4.556 160.247 1.00 16.15 571 PHE B N 1
ATOM 19268 C CA . PHE B 1 571 ? 136.616 4.600 160.229 1.00 19.38 571 PHE B CA 1
ATOM 19269 C C . PHE B 1 571 ? 137.148 5.016 161.593 1.00 19.73 571 PHE B C 1
ATOM 19270 O O . PHE B 1 571 ? 138.094 4.427 162.121 1.00 21.60 571 PHE B O 1
ATOM 19287 N N . PHE B 1 572 ? 136.502 6.023 162.169 1.00 17.55 572 PHE B N 1
ATOM 19288 C CA . PHE B 1 572 ? 136.790 6.434 163.538 1.00 21.97 572 PHE B CA 1
ATOM 19289 C C . PHE B 1 572 ? 136.741 5.245 164.553 1.00 23.78 572 PHE B C 1
ATOM 19290 O O . PHE B 1 572 ? 137.623 5.058 165.400 1.00 19.51 572 PHE B O 1
ATOM 19307 N N . MET B 1 573 ? 135.692 4.443 164.460 1.00 21.91 573 MET B N 1
ATOM 19308 C CA . MET B 1 573 ? 135.554 3.299 165.345 1.00 17.62 573 MET B CA 1
ATOM 19309 C C . MET B 1 573 ? 136.659 2.314 165.047 1.00 21.42 573 MET B C 1
ATOM 19310 O O . MET B 1 573 ? 137.242 1.758 165.973 1.00 19.92 573 MET B O 1
ATOM 19324 N N . LYS B 1 574 ? 136.995 2.109 163.768 1.00 21.88 574 LYS B N 1
ATOM 19325 C CA . LYS B 1 574 ? 138.120 1.198 163.450 1.00 27.05 574 LYS B CA 1
ATOM 19326 C C . LYS B 1 574 ? 139.468 1.660 164.000 1.00 30.19 574 LYS B C 1
ATOM 19327 O O . LYS B 1 574 ? 140.287 0.837 164.422 1.00 27.32 574 LYS B O 1
ATOM 19346 N N . LEU B 1 575 ? 139.737 2.956 163.932 1.00 22.47 575 LEU B N 1
ATOM 19347 C CA . LEU B 1 575 ? 140.953 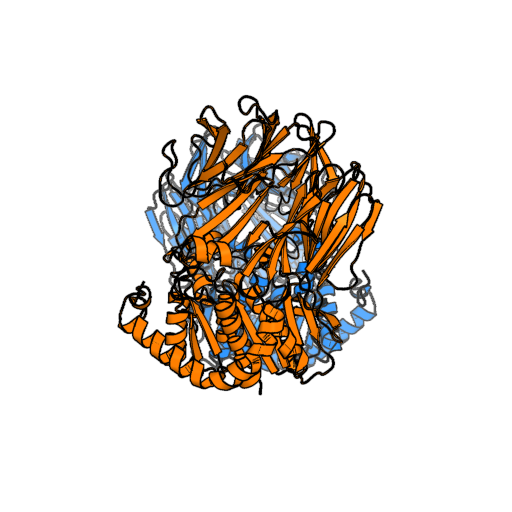3.467 164.539 1.00 23.96 575 LEU B CA 1
ATOM 19348 C C . LEU B 1 575 ? 140.910 3.481 166.071 1.00 21.14 575 LEU B C 1
ATOM 19349 O O . LEU B 1 575 ? 141.938 3.306 166.728 1.00 20.61 575 LEU B O 1
ATOM 19365 N N . LYS B 1 576 ? 139.754 3.732 166.661 1.00 20.72 576 LYS B N 1
ATOM 19366 C CA . LYS B 1 576 ? 139.673 3.685 168.121 1.00 23.04 576 LYS B CA 1
ATOM 19367 C C . LYS B 1 576 ? 139.957 2.239 168.622 1.00 34.94 576 LYS B C 1
ATOM 19368 O O . LYS B 1 576 ? 140.564 2.054 169.698 1.00 33.26 576 LYS B O 1
ATOM 19387 N N . GLU B 1 577 ? 139.597 1.226 167.825 1.00 29.88 577 GLU B N 1
ATOM 19388 C CA . GLU B 1 577 ? 139.854 -0.191 168.196 1.00 31.75 577 GLU B CA 1
ATOM 19389 C C . GLU B 1 577 ? 141.310 -0.505 168.413 1.00 30.90 577 GLU B C 1
ATOM 19390 O O . GLU B 1 577 ? 141.651 -1.433 169.171 1.00 31.46 577 GLU B O 1
ATOM 19402 N N . ILE B 1 578 ? 142.190 0.194 167.712 1.00 34.08 578 ILE B N 1
ATOM 19403 C CA . ILE B 1 578 ? 143.608 -0.076 167.891 1.00 27.38 578 ILE B CA 1
ATOM 19404 C C . ILE B 1 578 ? 144.257 1.016 168.707 1.00 26.13 578 ILE B C 1
ATOM 19405 O O . ILE B 1 578 ? 145.476 1.099 168.779 1.00 31.46 578 ILE B O 1
ATOM 19421 N N . GLY B 1 579 ? 143.443 1.854 169.324 1.00 24.37 579 GLY B N 1
ATOM 19422 C CA . GLY B 1 579 ? 143.980 2.879 170.207 1.00 28.02 579 GLY B CA 1
ATOM 19423 C C . GLY B 1 579 ? 144.786 3.948 169.495 1.00 22.22 579 GLY B C 1
ATOM 19424 O O . GLY B 1 579 ? 145.662 4.598 170.095 1.00 22.59 579 GLY B O 1
ATOM 19428 N N . ALA B 1 580 ? 144.476 4.187 168.227 1.00 15.58 580 ALA B N 1
ATOM 19429 C CA . ALA B 1 580 ? 145.114 5.315 167.532 1.00 16.22 580 ALA B CA 1
ATOM 19430 C C . ALA B 1 580 ? 144.669 6.661 168.175 1.00 23.41 580 ALA B C 1
ATOM 19431 O O . ALA B 1 580 ? 143.561 6.761 168.704 1.00 19.01 580 ALA B O 1
ATOM 19438 N N . PRO B 1 581 ? 145.522 7.709 168.126 1.00 20.34 581 PRO B N 1
ATOM 19439 C CA . PRO B 1 581 ? 145.144 9.030 168.650 1.00 21.89 581 PRO B CA 1
ATOM 19440 C C . PRO B 1 581 ? 144.231 9.742 167.677 1.00 17.72 581 PRO B C 1
ATOM 19441 O O . PRO B 1 581 ? 144.632 10.705 167.012 1.00 20.67 581 PRO B O 1
ATOM 19452 N N . VAL B 1 582 ? 143.011 9.243 167.586 1.00 22.84 582 VAL B N 1
ATOM 19453 C CA . VAL B 1 582 ? 142.043 9.701 166.609 1.00 21.75 582 VAL B CA 1
ATOM 19454 C C . VAL B 1 582 ? 140.966 10.526 167.295 1.00 23.24 582 VAL B C 1
ATOM 19455 O O . VAL B 1 582 ? 140.516 10.209 168.420 1.00 18.58 582 VAL B O 1
ATOM 19468 N N . TYR B 1 583 ? 140.551 11.573 166.600 1.00 15.65 583 TYR B N 1
ATOM 19469 C CA . TYR B 1 583 ? 139.460 12.453 167.036 1.00 19.84 583 TYR B CA 1
ATOM 19470 C C . TYR B 1 583 ? 138.330 12.503 165.991 1.00 17.26 583 TYR B C 1
ATOM 19471 O O . TYR B 1 583 ? 138.563 12.278 164.797 1.00 13.98 583 TYR B O 1
ATOM 19489 N N . LEU B 1 584 ? 137.132 12.853 166.448 1.00 16.80 584 LEU B N 1
ATOM 19490 C CA . LEU B 1 584 ? 135.953 12.916 165.590 1.00 18.06 584 LEU B CA 1
ATOM 19491 C C . LEU B 1 584 ? 135.235 14.221 165.863 1.00 21.64 584 LEU B C 1
ATOM 19492 O O . LEU B 1 584 ? 134.846 14.489 167.009 1.00 19.26 584 LEU B O 1
ATOM 19508 N N . ARG B 1 585 ? 135.079 15.039 164.824 1.00 14.79 585 ARG B N 1
ATOM 19509 C CA . ARG B 1 585 ? 134.321 16.290 164.914 1.00 13.09 585 ARG B CA 1
ATOM 19510 C C . ARG B 1 585 ? 133.121 16.171 164.008 1.00 17.03 585 ARG B C 1
ATOM 19511 O O . ARG B 1 585 ? 133.274 16.055 162.818 1.00 17.23 585 ARG B O 1
ATOM 19532 N N . VAL B 1 586 ? 131.926 16.209 164.564 1.00 21.16 586 VAL B N 1
ATOM 19533 C CA . VAL B 1 586 ? 130.721 16.134 163.725 1.00 16.07 586 VAL B CA 1
ATOM 19534 C C . VAL B 1 586 ? 129.968 17.423 163.869 1.00 22.30 586 VAL B C 1
ATOM 19535 O O . VAL B 1 586 ? 129.505 17.769 164.946 1.00 22.61 586 VAL B O 1
ATOM 19548 N N . GLU B 1 587 ? 129.864 18.158 162.777 1.00 19.03 587 GLU B N 1
ATOM 19549 C CA . GLU B 1 587 ? 129.070 19.365 162.765 1.00 20.11 587 GLU B CA 1
ATOM 19550 C C . GLU B 1 587 ? 127.597 18.975 162.936 1.00 25.87 587 GLU B C 1
ATOM 19551 O O . GLU B 1 587 ? 127.053 18.231 162.131 1.00 22.69 587 GLU B O 1
ATOM 19563 N N . THR B 1 588 ? 126.914 19.528 163.936 1.00 24.94 588 THR B N 1
ATOM 19564 C CA . THR B 1 588 ? 125.534 19.110 164.206 1.00 28.32 588 THR B CA 1
ATOM 19565 C C . THR B 1 588 ? 124.538 20.103 163.600 1.00 34.61 588 THR B C 1
ATOM 19566 O O . THR B 1 588 ? 123.344 19.874 163.608 1.00 23.60 588 THR B O 1
ATOM 19577 N N . LYS B 1 589 ? 125.030 21.176 163.001 1.00 30.25 589 LYS B N 1
ATOM 19578 C CA . LYS B 1 589 ? 124.109 22.191 162.511 1.00 41.69 589 LYS B CA 1
ATOM 19579 C C . LYS B 1 589 ? 123.080 21.630 161.528 1.00 37.65 589 LYS B C 1
ATOM 19580 O O . LYS B 1 589 ? 123.389 20.793 160.695 1.00 33.48 589 LYS B O 1
ATOM 19599 N N . SER B 1 590 ? 121.836 22.083 161.664 1.00 42.31 590 SER B N 1
ATOM 19600 C CA . SER B 1 590 ? 120.741 21.611 160.825 1.00 44.21 590 SER B CA 1
ATOM 19601 C C . SER B 1 590 ? 120.668 22.629 159.703 1.00 47.27 590 SER B C 1
ATOM 19602 O O . SER B 1 590 ? 121.057 23.781 159.900 1.00 47.29 590 SER B O 1
ATOM 19610 N N . GLY B 1 591 ? 120.198 22.249 158.528 1.00 51.72 591 GLY B N 1
ATOM 19611 C CA . GLY B 1 591 ? 120.108 23.249 157.486 1.00 53.03 591 GLY B CA 1
ATOM 19612 C C . GLY B 1 591 ? 121.369 23.234 156.665 1.00 50.02 591 GLY B C 1
ATOM 19613 O O . GLY B 1 591 ? 122.155 22.294 156.762 1.00 49.72 591 GLY B O 1
ATOM 19617 N N . HIS B 1 592 ? 121.599 24.281 155.883 1.00 45.53 592 HIS B N 1
ATOM 19618 C CA . HIS B 1 592 ? 122.721 24.242 154.960 1.00 47.16 592 HIS B CA 1
ATOM 19619 C C . HIS B 1 592 ? 123.896 24.932 155.591 1.00 36.55 592 HIS B C 1
ATOM 19620 O O . HIS B 1 592 ? 123.700 25.879 156.345 1.00 45.86 592 HIS B O 1
ATOM 19634 N N . MET B 1 593 ? 125.115 24.600 155.183 1.00 50.20 593 MET B N 1
ATOM 19635 C CA . MET B 1 593 ? 126.274 25.189 155.857 1.00 52.79 593 MET B CA 1
ATOM 19636 C C . MET B 1 593 ? 126.596 26.558 155.270 1.00 52.58 593 MET B C 1
ATOM 19637 O O . MET B 1 593 ? 127.196 27.426 155.929 1.00 48.87 593 MET B O 1
ATOM 19651 N N . GLY B 1 594 ? 126.072 26.753 154.066 1.00 39.47 594 GLY B N 1
ATOM 19652 C CA . GLY B 1 594 ? 126.225 27.946 153.263 1.00 43.56 594 GLY B CA 1
ATOM 19653 C C . GLY B 1 594 ? 125.654 29.188 153.893 1.00 44.80 594 GLY B C 1
ATOM 19654 O O . GLY B 1 594 ? 125.996 30.302 153.482 1.00 48.13 594 GLY B O 1
ATOM 19658 N N . ALA B 1 595 ? 124.735 29.000 154.843 1.00 34.57 595 ALA B N 1
ATOM 19659 C CA . ALA B 1 595 ? 124.009 30.132 155.430 1.00 43.69 595 ALA B CA 1
ATOM 19660 C C . ALA B 1 595 ? 124.285 30.318 156.895 1.00 50.39 595 ALA B C 1
ATOM 19661 O O . ALA B 1 595 ? 123.541 31.037 157.589 1.00 48.27 595 ALA B O 1
ATOM 19668 N N . SER B 1 596 ? 125.367 29.698 157.355 1.00 45.11 596 SER B N 1
ATOM 19669 C CA . SER B 1 596 ? 125.893 29.973 158.675 1.00 41.70 596 SER B CA 1
ATOM 19670 C C . SER B 1 596 ? 127.409 30.135 158.508 1.00 27.37 596 SER B C 1
ATOM 19671 O O . SER B 1 596 ? 128.167 29.203 158.739 1.00 34.36 596 SER B O 1
ATOM 19679 N N . PRO B 1 597 ? 127.842 31.305 158.016 1.00 22.04 597 PRO B N 1
ATOM 19680 C CA . PRO B 1 597 ? 129.258 31.533 157.781 1.00 22.52 597 PRO B CA 1
ATOM 19681 C C . PRO B 1 597 ? 130.067 31.392 159.075 1.00 27.28 597 PRO B C 1
ATOM 19682 O O . PRO B 1 597 ? 131.195 30.881 159.016 1.00 27.14 597 PRO B O 1
ATOM 19693 N N . GLU B 1 598 ? 129.494 31.775 160.227 1.00 22.97 598 GLU B N 1
ATOM 19694 C CA . GLU B 1 598 ? 130.212 31.702 161.524 1.00 26.16 598 GLU B CA 1
ATOM 19695 C C . GLU B 1 598 ? 130.502 30.229 161.848 1.00 26.70 598 GLU B C 1
ATOM 19696 O O . GLU B 1 598 ? 131.573 29.877 162.383 1.00 22.52 598 GLU B O 1
ATOM 19708 N N . THR B 1 599 ? 129.543 29.372 161.542 1.00 23.98 599 THR B N 1
ATOM 19709 C CA . THR B 1 599 ? 129.667 27.948 161.850 1.00 24.58 599 THR B CA 1
ATOM 19710 C C . THR B 1 599 ? 130.782 27.340 160.983 1.00 23.40 599 THR B C 1
ATOM 19711 O O . THR B 1 599 ? 131.603 26.594 161.495 1.00 23.74 599 THR B O 1
ATOM 19722 N N . ARG B 1 600 ? 130.850 27.711 159.690 1.00 19.74 600 ARG B N 1
ATOM 19723 C CA . ARG B 1 600 ? 131.868 27.211 158.784 1.00 21.16 600 ARG B CA 1
ATOM 19724 C C . ARG B 1 600 ? 133.238 27.760 159.172 1.00 20.75 600 ARG B C 1
ATOM 19725 O O . ARG B 1 600 ? 134.250 27.062 159.129 1.00 17.86 600 ARG B O 1
ATOM 19746 N N . ALA B 1 601 ? 133.263 29.037 159.520 1.00 17.67 601 ALA B N 1
ATOM 19747 C CA . ALA B 1 601 ? 134.480 29.657 159.975 1.00 24.69 601 ALA B CA 1
ATOM 19748 C C . ALA B 1 601 ? 134.973 28.980 161.264 1.00 23.16 601 ALA B C 1
ATOM 19749 O O . ALA B 1 601 ? 136.167 28.731 161.405 1.00 18.17 601 ALA B O 1
ATOM 19756 N N . ARG B 1 602 ? 134.060 28.599 162.158 1.00 21.26 602 ARG B N 1
ATOM 19757 C CA . ARG B 1 602 ? 134.456 27.875 163.369 1.00 22.54 602 ARG B CA 1
ATOM 19758 C C . ARG B 1 602 ? 135.066 26.513 163.025 1.00 24.90 602 ARG B C 1
ATOM 19759 O O . ARG B 1 602 ? 136.089 26.104 163.589 1.00 19.56 602 ARG B O 1
ATOM 19780 N N . GLU B 1 603 ? 134.439 25.813 162.090 1.00 15.11 603 GLU B N 1
ATOM 19781 C CA . GLU B 1 603 ? 134.937 24.499 161.634 1.00 16.82 603 GLU B CA 1
ATOM 19782 C C . GLU B 1 603 ? 136.390 24.573 161.147 1.00 20.64 603 GLU B C 1
ATOM 19783 O O . GLU B 1 603 ? 137.264 23.790 161.582 1.00 20.71 603 GLU B O 1
ATOM 19795 N N . LEU B 1 604 ? 136.639 25.543 160.269 1.00 20.67 604 LEU B N 1
ATOM 19796 C CA . LEU B 1 604 ? 137.944 25.770 159.659 1.00 17.92 604 LEU B CA 1
ATOM 19797 C C . LEU B 1 604 ? 138.967 26.250 160.681 1.00 17.02 604 LEU B C 1
ATOM 19798 O O . LEU B 1 604 ? 140.132 25.965 160.541 1.00 16.41 604 LEU B O 1
ATOM 19814 N N . THR B 1 605 ? 138.526 27.020 161.669 1.00 18.15 605 THR B N 1
ATOM 19815 C CA . THR B 1 605 ? 139.421 27.416 162.777 1.00 17.97 605 THR B CA 1
ATOM 19816 C C . THR B 1 605 ? 139.854 26.192 163.618 1.00 17.66 605 THR B C 1
ATOM 19817 O O . THR B 1 605 ? 141.022 26.072 164.075 1.00 19.03 605 THR B O 1
ATOM 19828 N N . ASP B 1 606 ? 138.923 25.282 163.842 1.00 15.47 606 ASP B N 1
ATOM 19829 C CA . ASP B 1 606 ? 139.283 24.057 164.541 1.00 14.90 606 ASP B CA 1
ATOM 19830 C C . ASP B 1 606 ? 140.319 23.237 163.769 1.00 17.81 606 ASP B C 1
ATOM 19831 O O . ASP B 1 606 ? 141.141 22.574 164.391 1.00 18.83 606 ASP B O 1
ATOM 19840 N N . LEU B 1 607 ? 140.254 23.211 162.430 1.00 16.41 607 LEU B N 1
ATOM 19841 C CA . LEU B 1 607 ? 141.265 22.484 161.639 1.00 17.90 607 LEU B CA 1
ATOM 19842 C C . LEU B 1 607 ? 142.649 23.115 161.802 1.00 15.43 607 LEU B C 1
ATOM 19843 O O . LEU B 1 607 ? 143.626 22.431 162.040 1.00 19.22 607 LEU B O 1
ATOM 19859 N N . LEU B 1 608 ? 142.713 24.435 161.686 1.00 15.90 608 LEU B N 1
ATOM 19860 C CA . LEU B 1 608 ? 143.930 25.184 161.938 1.00 19.11 608 LEU B CA 1
ATOM 19861 C C . LEU B 1 608 ? 144.476 24.896 163.339 1.00 17.40 608 LEU B C 1
ATOM 19862 O O . LEU B 1 608 ? 145.663 24.617 163.500 1.00 19.95 608 LEU B O 1
ATOM 19878 N N . ALA B 1 609 ? 143.605 24.933 164.350 1.00 20.74 609 ALA B N 1
ATOM 19879 C CA . ALA B 1 609 ? 144.044 24.719 165.709 1.00 17.70 609 ALA B CA 1
ATOM 19880 C C . ALA B 1 609 ? 144.609 23.298 165.854 1.00 21.29 609 ALA B C 1
ATOM 19881 O O . ALA B 1 609 ? 145.619 23.069 166.519 1.00 20.21 609 ALA B O 1
ATOM 19888 N N . PHE B 1 610 ? 143.946 22.342 165.227 1.00 17.85 610 PHE B N 1
ATOM 19889 C CA . PHE B 1 610 ? 144.443 20.968 165.264 1.00 15.08 610 PHE B CA 1
ATOM 19890 C C . PHE B 1 610 ? 145.817 20.837 164.590 1.00 15.67 610 PHE B C 1
ATOM 19891 O O . PHE B 1 610 ? 146.699 20.112 165.073 1.00 18.67 610 PHE B O 1
ATOM 19908 N N . VAL B 1 611 ? 146.033 21.549 163.483 1.00 17.31 611 VAL B N 1
ATOM 19909 C CA . VAL B 1 611 ? 147.326 21.498 162.802 1.00 14.87 611 VAL B CA 1
ATOM 19910 C C . VAL B 1 611 ? 148.413 22.124 163.674 1.00 21.42 611 VAL B C 1
ATOM 19911 O O . VAL B 1 611 ? 149.483 21.535 163.864 1.00 22.66 611 VAL B O 1
ATOM 19924 N N . LEU B 1 612 ? 148.141 23.299 164.234 1.00 18.48 612 LEU B N 1
ATOM 19925 C CA . LEU B 1 612 ? 149.172 23.978 165.021 1.00 21.48 612 LEU B CA 1
ATOM 19926 C C . LEU B 1 612 ? 149.534 23.166 166.256 1.00 24.51 612 LEU B C 1
ATOM 19927 O O . LEU B 1 612 ? 150.708 23.049 166.610 1.00 23.79 612 LEU B O 1
ATOM 19943 N N . LYS B 1 613 ? 148.531 22.571 166.902 1.00 22.14 613 LYS B N 1
ATOM 19944 C CA . LYS B 1 613 ? 148.802 21.815 168.124 1.00 24.55 613 LYS B CA 1
ATOM 19945 C C . LYS B 1 613 ? 149.477 20.469 167.839 1.00 26.39 613 LYS B C 1
ATOM 19946 O O . LYS B 1 613 ? 150.459 20.104 168.492 1.00 22.58 613 LYS B O 1
ATOM 19965 N N . THR B 1 614 ? 149.003 19.740 166.841 1.00 21.14 614 THR B N 1
ATOM 19966 C CA . THR B 1 614 ? 149.535 18.384 166.651 1.00 21.64 614 THR B CA 1
ATOM 19967 C C . THR B 1 614 ? 150.914 18.396 165.968 1.00 26.02 614 THR B C 1
ATOM 19968 O O . THR B 1 614 ? 151.676 17.431 166.126 1.00 25.87 614 THR B O 1
ATOM 19979 N N . LEU B 1 615 ? 151.259 19.478 165.254 1.00 17.97 615 LEU B N 1
ATOM 19980 C CA . LEU B 1 615 ? 152.592 19.608 164.646 1.00 25.16 615 LEU B CA 1
ATOM 19981 C C . LEU B 1 615 ? 153.617 20.238 165.584 1.00 30.45 615 LEU B C 1
ATOM 19982 O O . LEU B 1 615 ? 154.781 20.387 165.211 1.00 32.18 615 LEU B O 1
ATOM 19998 N N . SER B 1 616 ? 153.214 20.547 166.813 1.00 29.83 616 SER B N 1
ATOM 19999 C CA . SER B 1 616 ? 154.135 21.168 167.765 1.00 40.18 616 SER B CA 1
ATOM 20000 C C . SER B 1 616 ? 154.168 20.384 169.085 1.00 43.81 616 SER B C 1
ATOM 20001 O O . SER B 1 616 ? 154.153 19.147 169.077 1.00 39.90 616 SER B O 1
#

Organism: NCBI:txid2261

Radius of gyration: 36.56 Å; Cα contacts (8 Å, |Δi|>4): 2997; chains: 2; bounding box: 88×100×89 Å

Solvent-accessible surface area: 50691 Å² total